Protein AF-A0A934LI42-F1 (afdb_monomer_lite)

Structure (mmCIF, N/CA/C/O backbone):
data_AF-A0A934LI42-F1
#
_entry.id   AF-A0A934LI42-F1
#
loop_
_atom_site.group_PDB
_atom_site.id
_atom_site.type_symbol
_atom_site.label_atom_id
_atom_site.label_alt_id
_atom_site.label_comp_id
_atom_site.label_asym_id
_atom_site.label_entity_id
_atom_site.label_seq_id
_atom_site.pdbx_PDB_ins_code
_atom_site.Cartn_x
_atom_site.Cartn_y
_atom_site.Cartn_z
_atom_site.occupancy
_atom_site.B_iso_or_equiv
_atom_site.auth_seq_id
_atom_site.auth_comp_id
_atom_site.auth_asym_id
_atom_site.auth_atom_id
_atom_site.pdbx_PDB_model_num
ATOM 1 N N . MET A 1 1 ? -21.155 5.478 -44.471 1.00 22.19 1 MET A N 1
ATOM 2 C CA . MET A 1 1 ? -22.034 4.685 -43.591 1.00 22.19 1 MET A CA 1
ATOM 3 C C . MET A 1 1 ? -21.151 4.230 -42.445 1.00 22.19 1 MET A C 1
ATOM 5 O O . MET A 1 1 ? -20.188 3.523 -42.698 1.00 22.19 1 MET A O 1
ATOM 9 N N . THR A 1 2 ? -21.358 4.783 -41.255 1.00 20.30 2 THR A N 1
ATOM 10 C CA . THR A 1 2 ? -20.630 4.459 -40.020 1.00 20.30 2 THR A CA 1
ATOM 11 C C . THR A 1 2 ? -20.977 3.026 -39.616 1.00 20.30 2 THR A C 1
ATOM 13 O O . THR A 1 2 ? -22.161 2.717 -39.504 1.00 20.30 2 THR A O 1
ATOM 16 N N . LEU A 1 3 ? -19.984 2.153 -39.431 1.00 22.59 3 LEU A N 1
ATOM 17 C CA . LEU A 1 3 ? -20.188 0.791 -38.930 1.00 22.59 3 LEU A CA 1
ATOM 18 C C . LEU A 1 3 ? -19.528 0.666 -37.556 1.00 22.59 3 LEU A C 1
ATOM 20 O O . LEU A 1 3 ? -18.308 0.690 -37.436 1.00 22.59 3 LEU A O 1
ATOM 24 N N . ALA A 1 4 ? -20.375 0.571 -36.533 1.00 25.64 4 ALA A N 1
ATOM 25 C CA . ALA A 1 4 ? -20.034 0.100 -35.202 1.00 25.64 4 ALA A CA 1
ATOM 26 C C . ALA A 1 4 ? -20.383 -1.395 -35.152 1.00 25.64 4 ALA A C 1
ATOM 28 O O . ALA A 1 4 ? -21.535 -1.758 -35.385 1.00 25.64 4 ALA A O 1
ATOM 29 N N . GLY A 1 5 ? -19.393 -2.251 -34.903 1.00 26.59 5 GLY A N 1
ATOM 30 C CA . GLY A 1 5 ? -19.578 -3.697 -34.763 1.00 26.59 5 GLY A CA 1
ATOM 31 C C . GLY A 1 5 ? -18.316 -4.472 -35.135 1.00 26.59 5 GLY A C 1
ATOM 32 O O . GLY A 1 5 ? -17.855 -4.399 -36.271 1.00 26.59 5 GLY A O 1
ATOM 33 N N . SER A 1 6 ? -17.750 -5.184 -34.165 1.00 28.47 6 SER A N 1
ATOM 34 C CA . SER A 1 6 ? -16.566 -6.038 -34.283 1.00 28.47 6 SER A CA 1
ATOM 35 C C . SER A 1 6 ? -16.846 -7.283 -35.139 1.00 28.47 6 SER A C 1
ATOM 37 O O . SER A 1 6 ? -17.833 -7.989 -34.941 1.00 28.47 6 SER A O 1
ATOM 39 N N . ILE A 1 7 ? -15.961 -7.555 -36.101 1.00 28.30 7 ILE A N 1
ATOM 40 C CA . ILE A 1 7 ? -15.936 -8.779 -36.918 1.00 28.30 7 ILE A CA 1
ATOM 41 C C . ILE A 1 7 ? -15.462 -9.939 -36.030 1.00 28.30 7 ILE A C 1
ATOM 43 O O . ILE A 1 7 ? -14.442 -9.809 -35.362 1.00 28.30 7 ILE A O 1
ATOM 47 N N . VAL A 1 8 ? -16.180 -11.068 -36.021 1.00 30.23 8 VAL A N 1
ATOM 48 C CA . VAL A 1 8 ? -15.894 -12.215 -35.126 1.00 30.23 8 VAL A CA 1
ATOM 49 C C . VAL A 1 8 ? -15.125 -13.353 -35.841 1.00 30.23 8 VAL A C 1
ATOM 51 O O . VAL A 1 8 ? -14.765 -14.343 -35.217 1.00 30.23 8 VAL A O 1
ATOM 54 N N . GLY A 1 9 ? -14.806 -13.219 -37.137 1.00 33.38 9 GLY A N 1
ATOM 55 C CA . GLY A 1 9 ? -13.875 -14.128 -37.827 1.00 33.38 9 GLY A CA 1
ATOM 56 C C . GLY A 1 9 ? -13.924 -14.093 -39.361 1.00 33.38 9 GLY A C 1
ATOM 57 O O . GLY A 1 9 ? -14.986 -13.905 -39.954 1.00 33.38 9 GLY A O 1
ATOM 58 N N . SER A 1 10 ? -12.767 -14.309 -39.995 1.00 28.03 10 SER A N 1
ATOM 59 C CA . SER A 1 10 ? -12.568 -14.474 -41.445 1.00 28.03 10 SER A CA 1
ATOM 60 C C . SER A 1 10 ? -11.957 -15.849 -41.726 1.00 28.03 10 SER A C 1
ATOM 62 O O . SER A 1 10 ? -11.001 -16.234 -41.059 1.00 28.03 10 SER A O 1
ATOM 64 N N . TRP A 1 11 ? -12.491 -16.587 -42.705 1.00 36.91 11 TRP A N 1
ATOM 65 C CA . TRP A 1 11 ? -11.975 -17.907 -43.096 1.00 36.91 11 TRP A CA 1
ATOM 66 C C . TRP A 1 11 ? -11.371 -17.864 -44.503 1.00 36.91 11 TRP A C 1
ATOM 68 O O . TRP A 1 11 ? -12.031 -17.406 -45.439 1.00 36.91 11 TRP A O 1
ATOM 78 N N . GLU A 1 12 ? -10.145 -18.372 -44.649 1.00 30.25 12 GLU A N 1
ATOM 79 C CA . GLU A 1 12 ? -9.468 -18.569 -45.935 1.00 30.25 12 GLU A CA 1
ATOM 80 C C . GLU A 1 12 ? -9.526 -20.045 -46.344 1.00 30.25 12 GLU A C 1
ATOM 82 O O . GLU A 1 12 ? -9.171 -20.934 -45.572 1.00 30.25 12 GLU A O 1
ATOM 87 N N . ALA A 1 13 ? -9.958 -20.315 -47.575 1.00 31.08 13 ALA A N 1
ATOM 88 C CA . ALA A 1 13 ? -9.851 -21.631 -48.193 1.00 31.08 13 ALA A CA 1
ATOM 89 C C . ALA A 1 13 ? -8.908 -21.528 -49.398 1.00 31.08 13 ALA A C 1
ATOM 91 O O . ALA A 1 13 ? -9.339 -21.196 -50.500 1.00 31.08 13 ALA A O 1
ATOM 92 N N . SER A 1 14 ? -7.615 -21.785 -49.202 1.00 32.16 14 SER A N 1
ATOM 93 C CA . SER A 1 14 ? -6.617 -21.766 -50.276 1.00 32.16 14 SER A CA 1
ATOM 94 C C . SER A 1 14 ? -6.306 -23.187 -50.753 1.00 32.16 14 SER A C 1
ATOM 96 O O . SER A 1 14 ? -5.392 -23.854 -50.283 1.00 32.16 14 SER A O 1
ATOM 98 N N . SER A 1 15 ? -7.088 -23.676 -51.717 1.00 33.75 15 SER A N 1
ATOM 99 C CA . SER A 1 15 ? -6.701 -24.859 -52.510 1.00 33.75 15 SER A CA 1
ATOM 100 C C . SER A 1 15 ? -6.856 -24.687 -54.025 1.00 33.75 15 SER A C 1
ATOM 102 O O . SER A 1 15 ? -6.520 -25.603 -54.765 1.00 33.75 15 SER A O 1
ATOM 104 N N . LEU A 1 16 ? -7.278 -23.515 -54.520 1.00 33.62 16 LEU A N 1
ATOM 105 C CA . LEU A 1 16 ? -7.334 -23.178 -55.953 1.00 33.62 16 LEU A CA 1
ATOM 106 C C . LEU A 1 16 ? -7.050 -21.671 -56.168 1.00 33.62 16 LEU A C 1
ATOM 108 O O . LEU A 1 16 ? -7.163 -20.908 -55.210 1.00 33.62 16 LEU A O 1
ATOM 112 N N . PRO A 1 17 ? -6.695 -21.205 -57.387 1.00 29.73 17 PRO A N 1
ATOM 113 C CA . PRO A 1 17 ? -6.122 -19.870 -57.623 1.00 29.73 17 PRO A CA 1
ATOM 114 C C . PRO A 1 17 ? -7.089 -18.673 -57.472 1.00 29.73 17 PRO A C 1
ATOM 116 O O . PRO A 1 17 ? -6.732 -17.558 -57.845 1.00 29.73 17 PRO A O 1
ATOM 119 N N . GLU A 1 18 ? -8.296 -18.860 -56.934 1.00 33.53 18 GLU A N 1
ATOM 120 C CA . GLU A 1 18 ? -9.264 -17.782 -56.689 1.00 33.53 18 GLU A CA 1
ATOM 121 C C . GLU A 1 18 ? -9.493 -17.591 -55.183 1.00 33.53 18 GLU A C 1
ATOM 123 O O . GLU A 1 18 ? -10.079 -18.444 -54.517 1.00 33.53 18 GLU A O 1
ATOM 128 N N . LEU A 1 19 ? -9.058 -16.447 -54.647 1.00 27.88 19 LEU A N 1
ATOM 129 C CA . LEU A 1 19 ? -9.279 -16.058 -53.252 1.00 27.88 19 LEU A CA 1
ATOM 130 C C . LEU A 1 19 ? -10.781 -15.785 -53.016 1.00 27.88 19 LEU A C 1
ATOM 132 O O . LEU A 1 19 ? -11.349 -14.879 -53.634 1.00 27.88 19 LEU A O 1
ATOM 136 N N . LYS A 1 20 ? -11.430 -16.546 -52.122 1.00 33.38 20 LYS A N 1
ATOM 137 C CA . LYS A 1 20 ? -12.817 -16.302 -51.678 1.00 33.38 20 LYS A CA 1
ATOM 138 C C . LYS A 1 20 ? -12.867 -16.159 -50.158 1.00 33.38 20 LYS A C 1
ATOM 140 O O . LYS A 1 20 ? -12.527 -17.095 -49.442 1.00 33.38 20 LYS A O 1
ATOM 145 N N . VAL A 1 21 ? -13.319 -14.996 -49.685 1.00 32.50 21 VAL A N 1
ATOM 146 C CA . VAL A 1 21 ? -13.511 -14.689 -48.257 1.00 32.50 21 VAL A CA 1
ATOM 147 C C . VAL A 1 21 ? -15.002 -14.760 -47.917 1.00 32.50 21 VAL A C 1
ATOM 149 O O . VAL A 1 21 ? -15.823 -14.176 -48.628 1.00 32.50 21 VAL A O 1
ATOM 152 N N . PHE A 1 22 ? -15.350 -15.460 -46.831 1.00 38.00 22 PHE A N 1
ATOM 153 C CA . PHE A 1 22 ? -16.720 -15.556 -46.308 1.00 38.00 22 PHE A CA 1
ATOM 154 C C . PHE A 1 22 ? -16.864 -14.747 -45.012 1.00 38.00 22 PHE A C 1
ATOM 156 O O . PHE A 1 22 ? -16.026 -14.862 -44.116 1.00 38.00 22 PHE A O 1
ATOM 163 N N . SER A 1 23 ? -17.932 -13.953 -44.891 1.00 35.62 23 SER A N 1
ATOM 164 C CA . SER A 1 23 ? -18.196 -13.107 -43.715 1.00 35.62 23 SER A CA 1
ATOM 165 C C . SER A 1 23 ? -19.638 -13.264 -43.214 1.00 35.62 23 SER A C 1
ATOM 167 O O . SER A 1 23 ? -20.581 -13.294 -44.010 1.00 35.62 23 SER A O 1
ATOM 169 N N . PHE A 1 24 ? -19.814 -13.338 -41.891 1.00 39.66 24 PHE A N 1
ATOM 170 C CA . PHE A 1 24 ? -21.113 -13.483 -41.217 1.00 39.66 24 PHE A CA 1
ATOM 171 C C . PHE A 1 24 ? -21.268 -12.450 -40.090 1.00 39.66 24 PHE A C 1
ATOM 173 O O . PHE A 1 24 ? -20.283 -12.089 -39.444 1.00 39.66 24 PHE A O 1
ATOM 180 N N . LEU A 1 25 ? -22.500 -11.986 -39.850 1.00 38.09 25 LEU A N 1
ATOM 181 C CA . LEU A 1 25 ? -22.854 -11.125 -38.712 1.00 38.09 25 LEU A CA 1
ATOM 182 C C . LEU A 1 25 ? -23.298 -11.953 -37.494 1.00 38.09 25 LEU A C 1
ATOM 184 O O . LEU A 1 25 ? -23.668 -13.120 -37.620 1.00 38.09 25 LEU A O 1
ATOM 188 N N . GLN A 1 26 ? -23.303 -11.328 -36.313 1.00 34.47 26 GLN A N 1
ATOM 189 C CA . GLN A 1 26 ? -23.641 -11.959 -35.026 1.00 34.47 26 GLN A CA 1
ATOM 190 C C . GLN A 1 26 ? -25.087 -12.499 -34.953 1.00 34.47 26 GLN A C 1
ATOM 192 O O . GLN A 1 26 ? -25.388 -13.338 -34.110 1.00 34.47 26 GLN A O 1
ATOM 197 N N . ASP A 1 27 ? -25.972 -12.055 -35.850 1.00 35.66 27 ASP A N 1
ATOM 198 C CA . ASP A 1 27 ? -27.365 -12.510 -35.963 1.00 35.66 27 ASP A CA 1
ATOM 199 C C . ASP A 1 27 ? -27.568 -13.668 -36.963 1.00 35.66 27 ASP A C 1
ATOM 201 O O . ASP A 1 27 ? -28.699 -14.090 -37.207 1.00 35.66 27 ASP A O 1
ATOM 205 N N . GLY A 1 28 ? -26.483 -14.201 -37.538 1.00 36.19 28 GLY A N 1
ATOM 206 C CA . GLY A 1 28 ? -26.523 -15.307 -38.495 1.00 36.19 28 GLY A CA 1
ATOM 207 C C . GLY A 1 28 ? -26.834 -14.895 -39.938 1.00 36.19 28 GLY A C 1
ATOM 208 O O . GLY A 1 28 ? -26.983 -15.766 -40.798 1.00 36.19 28 GLY A O 1
ATOM 209 N N . THR A 1 29 ? -26.907 -13.596 -40.246 1.00 38.03 29 THR A N 1
ATOM 210 C CA . THR A 1 29 ? -27.169 -13.126 -41.613 1.00 38.03 29 THR A CA 1
ATOM 211 C C . THR A 1 29 ? -25.917 -13.244 -42.496 1.00 38.03 29 THR A C 1
ATOM 213 O O . THR A 1 29 ? -24.838 -12.753 -42.153 1.00 38.03 29 THR A O 1
ATOM 216 N N . TYR A 1 30 ? -26.059 -13.898 -43.656 1.00 37.62 30 TYR A N 1
ATOM 217 C CA . TYR A 1 30 ? -24.989 -14.089 -44.644 1.00 37.62 30 TYR A CA 1
ATOM 218 C C . TYR A 1 30 ? -24.705 -12.804 -45.437 1.00 37.62 30 TYR A C 1
ATOM 220 O O . TYR A 1 30 ? -25.612 -12.245 -46.056 1.00 37.62 30 TYR A O 1
ATOM 228 N N . MET A 1 31 ? -23.440 -12.372 -45.466 1.00 33.16 31 MET A N 1
ATOM 229 C CA . MET A 1 31 ? -22.987 -11.124 -46.101 1.00 33.16 31 MET A CA 1
ATOM 230 C C . MET A 1 31 ? -22.138 -11.359 -47.372 1.00 33.16 31 MET A C 1
ATOM 232 O O . MET A 1 31 ? -21.219 -10.603 -47.643 1.00 33.16 31 MET A O 1
ATOM 236 N N . GLY A 1 32 ? -22.435 -12.376 -48.190 1.00 34.53 32 GLY A N 1
ATOM 237 C CA . GLY A 1 32 ? -21.869 -12.514 -49.549 1.00 34.53 32 GLY A CA 1
ATOM 238 C C . GLY A 1 32 ? -20.359 -12.816 -49.658 1.00 34.53 32 GLY A C 1
ATOM 239 O O . GLY A 1 32 ? -19.628 -12.833 -48.673 1.00 34.53 32 GLY A O 1
ATOM 240 N N . VAL A 1 33 ? -19.904 -13.095 -50.890 1.00 32.78 33 VAL A N 1
ATOM 241 C CA . VAL A 1 33 ? -18.503 -13.407 -51.254 1.00 32.78 33 VAL A CA 1
ATOM 242 C C . VAL A 1 33 ? -17.843 -12.177 -51.881 1.00 32.78 33 VAL A C 1
ATOM 244 O O . VAL A 1 33 ? -18.395 -11.595 -52.814 1.00 32.78 33 VAL A O 1
ATOM 247 N N . SER A 1 34 ? -16.641 -11.816 -51.425 1.00 31.59 34 SER A N 1
ATOM 248 C CA . SER A 1 34 ? -15.762 -10.870 -52.129 1.00 31.59 34 SER A CA 1
ATOM 249 C C . SER A 1 34 ? -14.632 -11.636 -52.820 1.00 31.59 34 SER A C 1
ATOM 251 O O . SER A 1 34 ? -13.891 -12.366 -52.162 1.00 31.59 34 SER A O 1
ATOM 253 N N . THR A 1 35 ? -14.508 -11.482 -54.141 1.00 29.52 35 THR A N 1
ATOM 254 C CA . THR A 1 35 ? -13.358 -11.944 -54.936 1.00 29.52 35 THR A CA 1
ATOM 255 C C . THR A 1 35 ? -12.508 -10.739 -55.328 1.00 29.52 35 THR A C 1
ATOM 257 O O . THR A 1 35 ? -12.995 -9.835 -56.010 1.00 29.52 35 THR A O 1
ATOM 260 N N . THR A 1 36 ? -11.234 -10.716 -54.949 1.00 25.33 36 THR A N 1
ATOM 261 C CA . THR A 1 36 ? -10.283 -9.669 -55.346 1.00 25.33 36 THR A CA 1
ATOM 262 C C . THR A 1 36 ? -9.448 -10.113 -56.547 1.00 25.33 36 THR A C 1
ATOM 264 O O . THR A 1 36 ? -8.377 -10.680 -56.387 1.00 25.33 36 THR A O 1
ATOM 267 N N . THR A 1 37 ? -9.884 -9.785 -57.766 1.00 29.56 37 THR A N 1
ATOM 268 C CA . THR A 1 37 ? -8.955 -9.487 -58.874 1.00 29.56 37 THR A CA 1
ATOM 269 C C . THR A 1 37 ? -9.510 -8.367 -59.754 1.00 29.56 37 THR A C 1
ATOM 271 O O . THR A 1 37 ? -10.527 -8.497 -60.432 1.00 29.56 37 THR A O 1
ATOM 274 N N . GLY A 1 38 ? -8.815 -7.228 -59.743 1.00 27.66 38 GLY A N 1
ATOM 275 C CA . GLY A 1 38 ? -8.911 -6.220 -60.789 1.00 27.66 38 GLY A CA 1
ATOM 276 C C . GLY A 1 38 ? -8.068 -6.668 -61.978 1.00 27.66 38 GLY A C 1
ATOM 277 O O . GLY A 1 38 ? -6.847 -6.723 -61.888 1.00 27.66 38 GLY A O 1
ATOM 278 N N . GLY A 1 39 ? -8.721 -6.989 -63.090 1.00 25.80 39 GLY A N 1
ATOM 279 C CA . GLY A 1 39 ? -8.068 -7.309 -64.352 1.00 25.80 39 GLY A CA 1
ATOM 280 C C . GLY A 1 39 ? -9.068 -7.198 -65.492 1.00 25.80 39 GLY A C 1
ATOM 281 O O . GLY A 1 39 ? -9.885 -8.085 -65.709 1.00 25.80 39 GLY A O 1
ATOM 282 N N . SER A 1 40 ? -9.031 -6.084 -66.219 1.00 30.17 40 SER A N 1
ATOM 283 C CA . SER A 1 40 ? -9.761 -5.912 -67.473 1.00 30.17 40 SER A CA 1
ATOM 284 C C . SER A 1 40 ? -9.210 -6.886 -68.523 1.00 30.17 40 SER A C 1
ATOM 286 O O . SER A 1 40 ? -8.235 -6.580 -69.206 1.00 30.17 40 SER A O 1
ATOM 288 N N . GLY A 1 41 ? -9.821 -8.059 -68.647 1.00 25.67 41 GLY A N 1
ATOM 289 C CA . GLY A 1 41 ? -9.538 -9.029 -69.699 1.00 25.67 41 GLY A CA 1
ATOM 290 C C . GLY A 1 41 ? -10.840 -9.668 -70.153 1.00 25.67 41 GLY A C 1
ATOM 291 O O . GLY A 1 41 ? -11.437 -10.463 -69.438 1.00 25.67 41 GLY A O 1
ATOM 292 N N . SER A 1 42 ? -11.316 -9.284 -71.333 1.00 33.03 42 SER A N 1
ATOM 293 C CA . SER A 1 42 ? -12.446 -9.931 -71.990 1.00 33.03 42 SER A CA 1
ATOM 294 C C . SER A 1 42 ? -12.081 -11.374 -72.344 1.00 33.03 42 SER A C 1
ATOM 296 O O . SER A 1 42 ? -11.299 -11.571 -73.275 1.00 33.03 42 SER A O 1
ATOM 298 N N . ASN A 1 43 ? -12.671 -12.365 -71.673 1.00 27.66 43 ASN A N 1
ATOM 299 C CA . ASN A 1 43 ? -12.734 -13.720 -72.214 1.00 27.66 43 ASN A CA 1
ATOM 300 C C . ASN A 1 43 ? -14.107 -13.946 -72.846 1.00 27.66 43 ASN A C 1
ATOM 302 O O . ASN A 1 43 ? -15.158 -13.888 -72.210 1.00 27.66 43 ASN A O 1
ATOM 306 N N . THR A 1 44 ? -14.068 -14.097 -74.164 1.00 30.75 44 THR A N 1
ATOM 307 C CA . THR A 1 44 ? -15.175 -14.461 -75.035 1.00 30.75 44 THR A CA 1
ATOM 308 C C . THR A 1 44 ? -15.210 -15.978 -75.183 1.00 30.75 44 THR A C 1
ATOM 310 O O . THR A 1 44 ? -14.809 -16.507 -76.216 1.00 30.75 44 THR A O 1
ATOM 313 N N . ASP A 1 45 ? -15.700 -16.684 -74.174 1.00 30.03 45 ASP A N 1
ATOM 314 C CA . ASP A 1 45 ? -16.104 -18.084 -74.273 1.00 30.03 45 ASP A CA 1
ATOM 315 C C . ASP A 1 45 ? -17.265 -18.348 -73.307 1.00 30.03 45 ASP A C 1
ATOM 317 O O . ASP A 1 45 ? -17.144 -18.338 -72.090 1.00 30.03 45 ASP A O 1
ATOM 321 N N . GLY A 1 46 ? -18.465 -18.490 -73.874 1.00 31.52 46 GLY A N 1
ATOM 322 C CA . GLY A 1 46 ? -19.727 -18.568 -73.138 1.00 31.52 46 GLY A CA 1
ATOM 323 C C . GLY A 1 46 ? -19.930 -19.861 -72.343 1.00 31.52 46 GLY A C 1
ATOM 324 O O . GLY A 1 46 ? -20.821 -20.641 -72.676 1.00 31.52 46 GLY A O 1
ATOM 325 N N . THR A 1 47 ? -19.179 -20.053 -71.261 1.00 27.33 47 THR A N 1
ATOM 326 C CA . THR A 1 47 ? -19.434 -21.070 -70.230 1.00 27.33 47 THR A CA 1
ATOM 327 C C . THR A 1 47 ? -19.839 -20.402 -68.908 1.00 27.33 47 THR A C 1
ATOM 329 O O . THR A 1 47 ? -19.090 -19.567 -68.406 1.00 27.33 47 THR A O 1
ATOM 332 N N . PRO A 1 48 ? -21.015 -20.720 -68.322 1.00 29.33 48 PRO A N 1
ATOM 333 C CA . PRO A 1 48 ? -21.424 -20.164 -67.032 1.00 29.33 48 PRO A CA 1
ATOM 334 C C . PRO A 1 48 ? -20.528 -20.680 -65.899 1.00 29.33 48 PRO A C 1
ATOM 336 O O . PRO A 1 48 ? -20.366 -21.891 -65.749 1.00 29.33 48 PRO A O 1
ATOM 339 N N . GLY A 1 49 ? -19.986 -19.763 -65.093 1.00 28.53 49 GLY A N 1
ATOM 340 C CA . GLY A 1 49 ? -19.215 -20.067 -63.886 1.00 28.53 49 GLY A CA 1
ATOM 341 C C . GLY A 1 49 ? -20.032 -20.820 -62.828 1.00 28.53 49 GLY A C 1
ATOM 342 O O . GLY A 1 49 ? -21.232 -20.590 -62.658 1.00 28.53 49 GLY A O 1
ATOM 343 N N . MET A 1 50 ? -19.364 -21.751 -62.145 1.00 30.31 50 MET A N 1
ATOM 344 C CA . MET A 1 50 ? -19.917 -22.632 -61.117 1.00 30.31 50 MET A CA 1
ATOM 345 C C . MET A 1 50 ? -20.203 -21.882 -59.805 1.00 30.31 50 MET A C 1
ATOM 347 O O . MET A 1 50 ? -19.291 -21.522 -59.069 1.00 30.31 50 MET A O 1
ATOM 351 N N . GLU A 1 51 ? -21.478 -21.758 -59.450 1.00 36.12 51 GLU A N 1
ATOM 352 C CA . GLU A 1 51 ? -21.936 -21.626 -58.062 1.00 36.12 51 GLU A CA 1
ATOM 353 C C . GLU A 1 51 ? -23.099 -22.599 -57.869 1.00 36.12 51 GLU A C 1
ATOM 355 O O . GLU A 1 51 ? -24.055 -22.521 -58.643 1.00 36.12 51 GLU A O 1
ATOM 360 N N . ARG A 1 52 ? -23.036 -23.503 -56.873 1.00 39.41 52 ARG A N 1
ATOM 361 C CA . ARG A 1 52 ? -24.213 -24.142 -56.234 1.00 39.41 52 ARG A CA 1
ATOM 362 C C . ARG A 1 52 ? -23.827 -25.076 -55.073 1.00 39.41 52 ARG A C 1
ATOM 364 O O . ARG A 1 52 ? -23.561 -26.256 -55.271 1.00 39.41 52 ARG A O 1
ATOM 371 N N . GLY A 1 53 ? -23.920 -24.545 -53.855 1.00 42.22 53 GLY A N 1
ATOM 372 C CA . GLY A 1 53 ? -24.092 -25.278 -52.596 1.00 42.22 53 GLY A CA 1
ATOM 373 C C . GLY A 1 53 ? -24.913 -24.410 -51.633 1.00 42.22 53 GLY A C 1
ATOM 374 O O . GLY A 1 53 ? -24.791 -23.187 -51.674 1.00 42.22 53 GLY A O 1
ATOM 375 N N . THR A 1 54 ? -25.794 -25.007 -50.824 1.00 41.28 54 THR A N 1
ATOM 376 C CA . THR A 1 54 ? -26.580 -24.290 -49.794 1.00 41.28 54 THR A CA 1
ATOM 377 C C . THR A 1 54 ? -26.086 -24.663 -48.402 1.00 41.28 54 THR A C 1
ATOM 379 O O . THR A 1 54 ? -25.971 -25.850 -48.087 1.00 41.28 54 THR A O 1
ATOM 382 N N . TYR A 1 55 ? -25.843 -23.646 -47.573 1.00 43.53 55 TYR A N 1
ATOM 383 C CA . TYR A 1 55 ? -25.337 -23.763 -46.205 1.00 43.53 55 TYR A CA 1
ATOM 384 C C . TYR A 1 55 ? -26.371 -23.187 -45.232 1.00 43.53 55 TYR A C 1
ATOM 386 O O . TYR A 1 55 ? -26.907 -22.107 -45.484 1.00 43.53 55 TYR A O 1
ATOM 394 N N . SER A 1 56 ? -26.651 -23.881 -44.127 1.00 41.53 56 SER A N 1
ATOM 395 C CA . SER A 1 56 ? -27.477 -23.339 -43.039 1.00 41.53 56 SER A CA 1
ATOM 396 C C . SER A 1 56 ? -26.900 -23.709 -41.676 1.00 41.53 56 SER A C 1
ATOM 398 O O . SER A 1 56 ? -26.624 -24.883 -41.417 1.00 41.53 56 SER A O 1
ATOM 400 N N . LEU A 1 57 ? -26.757 -22.714 -40.803 1.00 39.94 57 LEU A N 1
ATOM 401 C CA . LEU A 1 57 ? -26.343 -22.877 -39.411 1.00 39.94 57 LEU A CA 1
ATOM 402 C C . LEU A 1 57 ? -27.577 -22.781 -38.506 1.00 39.94 57 LEU A C 1
ATOM 404 O O . LEU A 1 57 ? -28.291 -21.781 -38.559 1.00 39.94 57 LEU A O 1
ATOM 408 N N . ASP A 1 58 ? -27.822 -23.804 -37.685 1.00 42.78 58 ASP A N 1
ATOM 409 C CA . ASP A 1 58 ? -28.881 -23.779 -36.671 1.00 42.78 58 ASP A CA 1
ATOM 410 C C . ASP A 1 58 ? -28.269 -23.551 -35.282 1.00 42.78 58 ASP A C 1
ATOM 412 O O . ASP A 1 58 ? -27.694 -24.453 -34.667 1.00 42.78 58 ASP A O 1
ATOM 416 N N . LEU A 1 59 ? -28.392 -22.315 -34.792 1.00 39.03 59 LEU A N 1
ATOM 417 C CA . LEU A 1 59 ? -27.835 -21.872 -33.510 1.00 39.03 59 LEU A CA 1
ATOM 418 C C . LEU A 1 59 ? -28.562 -22.463 -32.291 1.00 39.03 59 LEU A C 1
ATOM 420 O O . LEU A 1 59 ? -27.997 -22.458 -31.202 1.00 39.03 59 LEU A O 1
ATOM 424 N N . ASN A 1 60 ? -29.777 -23.001 -32.451 1.00 36.38 60 ASN A N 1
ATOM 425 C CA . ASN A 1 60 ? -30.504 -23.621 -31.339 1.00 36.38 60 ASN A CA 1
ATOM 426 C C . ASN A 1 60 ? -30.069 -25.067 -31.090 1.00 36.38 60 ASN A C 1
ATOM 428 O O . ASN A 1 60 ? -30.196 -25.561 -29.971 1.00 36.38 60 ASN A O 1
ATOM 432 N N . THR A 1 61 ? -29.579 -25.755 -32.122 1.00 42.03 61 THR A N 1
ATOM 433 C CA . THR A 1 61 ? -29.122 -27.147 -32.017 1.00 42.03 61 THR A CA 1
ATOM 434 C C . THR A 1 61 ? -27.599 -27.275 -32.033 1.00 42.03 61 THR A C 1
ATOM 436 O O . THR A 1 61 ? -27.083 -28.306 -31.609 1.00 42.03 61 THR A O 1
ATOM 439 N N . GLY A 1 62 ? -26.872 -26.234 -32.458 1.00 37.28 62 GLY A N 1
ATOM 440 C CA . GLY A 1 62 ? -25.410 -26.220 -32.487 1.00 37.28 62 GLY A CA 1
ATOM 441 C C . GLY A 1 62 ? -24.823 -27.056 -33.624 1.00 37.28 62 GLY A C 1
ATOM 442 O O . GLY A 1 62 ? -23.721 -27.578 -33.476 1.00 37.28 62 GLY A O 1
ATOM 443 N N . TYR A 1 63 ? -25.546 -27.207 -34.741 1.00 41.34 63 TYR A N 1
ATOM 444 C CA . TYR A 1 63 ? -25.103 -27.978 -35.905 1.00 41.34 63 TYR A CA 1
ATOM 445 C C . TYR A 1 63 ? -25.004 -27.116 -37.170 1.00 41.34 63 TYR A C 1
ATOM 447 O O . TYR A 1 63 ? -25.902 -26.331 -37.489 1.00 41.34 63 TYR A O 1
ATOM 455 N N . LEU A 1 64 ? -23.931 -27.316 -37.938 1.00 41.44 64 LEU A N 1
ATOM 456 C CA . LEU A 1 64 ? -23.799 -26.812 -39.306 1.00 41.44 64 LEU A CA 1
ATOM 457 C C . LEU A 1 64 ? -24.328 -27.867 -40.284 1.00 41.44 64 LEU A C 1
ATOM 459 O O . LEU A 1 64 ? -23.880 -29.015 -40.256 1.00 41.44 64 LEU A O 1
ATOM 463 N N . THR A 1 65 ? -25.259 -27.474 -41.160 1.00 42.25 65 THR A N 1
ATOM 464 C CA . THR A 1 65 ? -25.798 -28.343 -42.214 1.00 42.25 65 THR A CA 1
ATOM 465 C C . THR A 1 65 ? -25.301 -27.886 -43.582 1.00 42.25 65 THR A C 1
ATOM 467 O O . THR A 1 65 ? -25.545 -26.751 -43.999 1.00 42.25 65 THR A O 1
ATOM 470 N N . MET A 1 66 ? -24.627 -28.783 -44.301 1.00 44.03 66 MET A N 1
ATOM 471 C CA . MET A 1 66 ? -24.086 -28.533 -45.638 1.00 44.03 66 MET A CA 1
ATOM 472 C C . MET A 1 66 ? -24.694 -29.519 -46.635 1.00 44.03 66 MET A C 1
ATOM 474 O O . MET A 1 66 ? -24.601 -30.728 -46.435 1.00 44.03 66 MET A O 1
ATOM 478 N N . THR A 1 67 ? -25.312 -29.018 -47.710 1.00 43.22 67 THR A N 1
ATOM 479 C CA . THR A 1 67 ? -25.859 -29.869 -48.783 1.00 43.22 67 THR A CA 1
ATOM 480 C C . THR A 1 67 ? -25.142 -29.592 -50.096 1.00 43.22 67 THR A C 1
ATOM 482 O O . THR A 1 67 ? -25.154 -28.459 -50.583 1.00 43.22 67 THR A O 1
ATOM 485 N N . MET A 1 68 ? -24.535 -30.634 -50.672 1.00 44.88 68 MET A N 1
ATOM 486 C CA . MET A 1 68 ? -23.742 -30.545 -51.903 1.00 44.88 68 MET A CA 1
ATOM 487 C C . MET A 1 68 ? -24.200 -31.578 -52.933 1.00 44.88 68 MET A C 1
ATOM 489 O O . MET A 1 68 ? -24.706 -32.645 -52.582 1.00 44.88 68 MET A O 1
ATOM 493 N N . LEU A 1 69 ? -24.048 -31.231 -54.212 1.00 45.06 69 LEU A N 1
ATOM 494 C CA . LEU A 1 69 ? -24.420 -32.072 -55.348 1.00 45.06 69 LEU A CA 1
ATOM 495 C C . LEU A 1 69 ? -23.191 -32.861 -55.818 1.00 45.06 69 LEU A C 1
ATOM 497 O O . LEU A 1 69 ? -22.198 -32.262 -56.227 1.00 45.06 69 LEU A O 1
ATOM 501 N N . VAL A 1 70 ? -23.278 -34.190 -55.785 1.00 43.97 70 VAL A N 1
ATOM 502 C CA . VAL A 1 70 ? -22.255 -35.116 -56.307 1.00 43.97 70 VAL A CA 1
ATOM 503 C C . VAL A 1 70 ? -22.828 -35.963 -57.441 1.00 43.97 70 VAL A C 1
ATOM 505 O O . VAL A 1 70 ? -24.035 -36.229 -57.476 1.00 43.97 70 VAL A O 1
ATOM 508 N N . ASP A 1 71 ? -21.979 -36.363 -58.391 1.00 49.62 71 ASP A N 1
ATOM 509 C CA . ASP A 1 71 ? -22.374 -37.302 -59.448 1.00 49.62 71 ASP A CA 1
ATOM 510 C C . ASP A 1 71 ? -22.501 -38.745 -58.931 1.00 49.62 71 ASP A C 1
ATOM 512 O O . ASP A 1 71 ? -22.163 -39.060 -57.789 1.00 49.62 71 ASP A O 1
ATOM 516 N N . THR A 1 72 ? -22.993 -39.653 -59.779 1.00 42.88 72 THR A N 1
ATOM 517 C CA . THR A 1 72 ? -23.208 -41.067 -59.421 1.00 42.88 72 THR A CA 1
ATOM 518 C C . THR A 1 72 ? -21.922 -41.852 -59.127 1.00 42.88 72 THR A C 1
ATOM 520 O O . THR A 1 72 ? -22.017 -43.010 -58.728 1.00 42.88 72 THR A O 1
ATOM 523 N N . ASN A 1 73 ? -20.746 -41.247 -59.320 1.00 44.34 73 ASN A N 1
ATOM 524 C CA . ASN A 1 73 ? -19.431 -41.832 -59.066 1.00 44.34 73 ASN A CA 1
ATOM 525 C C . ASN A 1 73 ? -18.667 -41.108 -57.934 1.00 44.34 73 ASN A C 1
ATOM 527 O O . ASN A 1 73 ? -17.533 -41.481 -57.651 1.00 44.34 73 ASN A O 1
ATOM 531 N N . GLY A 1 74 ? -19.276 -40.114 -57.272 1.00 42.97 74 GLY A N 1
ATOM 532 C CA . GLY A 1 74 ? -18.692 -39.396 -56.135 1.00 42.97 74 GLY A CA 1
ATOM 533 C C . GLY A 1 74 ? -17.787 -38.213 -56.494 1.00 42.97 74 GLY A C 1
ATOM 534 O O . GLY A 1 74 ? -17.072 -37.731 -55.618 1.00 42.97 74 GLY A O 1
ATOM 535 N N . HIS A 1 75 ? -17.803 -37.720 -57.739 1.00 41.78 75 HIS A N 1
ATOM 536 C CA . HIS A 1 75 ? -16.985 -36.569 -58.137 1.00 41.78 75 HIS A CA 1
ATOM 537 C C . HIS A 1 75 ? -17.670 -35.226 -57.853 1.00 41.78 75 HIS A C 1
ATOM 539 O O . HIS A 1 75 ? -18.887 -35.060 -58.001 1.00 41.78 75 HIS A O 1
ATOM 545 N N . TRP A 1 76 ? -16.845 -34.245 -57.491 1.00 38.75 76 TRP A N 1
ATOM 546 C CA . TRP A 1 76 ? -17.238 -32.865 -57.233 1.00 38.75 76 TRP A CA 1
ATOM 547 C C . TRP A 1 76 ? -17.457 -32.102 -58.548 1.00 38.75 76 TRP A C 1
ATOM 549 O O . TRP A 1 76 ? -16.586 -32.092 -59.413 1.00 38.75 76 TRP A O 1
ATOM 559 N N . GLY A 1 77 ? -18.607 -31.432 -58.695 1.00 45.31 77 GLY A N 1
ATOM 560 C CA . GLY A 1 77 ? -18.824 -30.451 -59.772 1.00 45.31 77 GLY A CA 1
ATOM 561 C C . GLY A 1 77 ? -19.252 -30.993 -61.146 1.00 45.31 77 GLY A C 1
ATOM 562 O O . GLY A 1 77 ? -18.983 -30.345 -62.155 1.00 45.31 77 GLY A O 1
ATOM 563 N N . ALA A 1 78 ? -19.935 -32.139 -61.230 1.00 36.38 78 ALA A N 1
ATOM 564 C CA . ALA A 1 78 ? -20.427 -32.644 -62.517 1.00 36.38 78 ALA A CA 1
ATOM 565 C C . ALA A 1 78 ? -21.665 -31.883 -63.039 1.00 36.38 78 ALA A C 1
ATOM 567 O O . ALA A 1 78 ? -22.624 -31.633 -62.308 1.00 36.38 78 ALA A O 1
ATOM 568 N N . SER A 1 79 ? -21.681 -31.588 -64.342 1.00 41.38 79 SER A N 1
ATOM 569 C CA . SER A 1 79 ? -22.752 -30.889 -65.075 1.00 41.38 79 SER A CA 1
ATOM 570 C C . SER A 1 79 ? -24.014 -31.720 -65.351 1.00 41.38 79 SER A C 1
ATOM 572 O O . SER A 1 79 ? -24.915 -31.278 -66.074 1.00 41.38 79 SER A O 1
ATOM 574 N N . ASP A 1 80 ? -24.086 -32.939 -64.829 1.00 41.72 80 ASP A N 1
ATOM 575 C CA . ASP A 1 80 ? -24.978 -33.956 -65.366 1.00 41.72 80 ASP A CA 1
ATOM 576 C C . ASP A 1 80 ? -26.241 -34.083 -64.509 1.00 41.72 80 ASP A C 1
ATOM 578 O O . ASP A 1 80 ? -26.193 -34.123 -63.284 1.00 41.72 80 ASP A O 1
ATOM 582 N N . LYS A 1 81 ? -27.402 -34.152 -65.174 1.00 39.31 81 LYS A N 1
ATOM 583 C CA . LYS A 1 81 ? -28.767 -34.016 -64.613 1.00 39.31 81 LYS A CA 1
ATOM 584 C C . LYS A 1 81 ? -29.206 -35.081 -63.582 1.00 39.31 81 LYS A C 1
ATOM 586 O O . LYS A 1 81 ? -30.396 -35.154 -63.288 1.00 39.31 81 LYS A O 1
ATOM 591 N N . ASN A 1 82 ? -28.289 -35.878 -63.035 1.00 44.19 82 ASN A N 1
ATOM 592 C CA . ASN A 1 82 ? -28.551 -36.968 -62.088 1.00 44.19 82 ASN A CA 1
ATOM 593 C C . ASN A 1 82 ? -27.743 -36.843 -60.777 1.00 44.19 82 ASN A C 1
ATOM 595 O O . ASN A 1 82 ? -27.348 -37.854 -60.200 1.00 44.19 82 ASN A O 1
ATOM 599 N N . SER A 1 83 ? -27.483 -35.627 -60.294 1.00 42.59 83 SER A N 1
ATOM 600 C CA . SER A 1 83 ? -26.803 -35.414 -59.009 1.00 42.59 83 SER A CA 1
ATOM 601 C C . SER A 1 83 ? -27.721 -35.736 -57.819 1.00 42.59 83 SER A C 1
ATOM 603 O O . SER A 1 83 ? -28.873 -35.295 -57.783 1.00 42.59 83 SER A O 1
ATOM 605 N N . ILE A 1 84 ? -27.212 -36.472 -56.828 1.00 45.72 84 ILE A N 1
ATOM 606 C CA . ILE A 1 84 ? -27.907 -36.729 -55.555 1.00 45.72 84 ILE A CA 1
ATOM 607 C C . ILE A 1 84 ? -27.397 -35.697 -54.543 1.00 45.72 84 ILE A C 1
ATOM 609 O O . ILE A 1 84 ? -26.193 -35.473 -54.437 1.00 45.72 84 ILE A O 1
ATOM 613 N N . GLY A 1 85 ? -28.308 -35.024 -53.836 1.00 44.41 85 GLY A N 1
ATOM 614 C CA . GLY A 1 85 ? -27.939 -34.110 -52.755 1.00 44.41 85 GLY A CA 1
ATOM 615 C C . GLY A 1 85 ? -27.518 -34.902 -51.522 1.00 44.41 85 GLY A C 1
ATOM 616 O O . GLY A 1 85 ? -28.348 -35.603 -50.944 1.00 44.41 85 GLY A O 1
ATOM 617 N N . THR A 1 86 ? -26.254 -34.786 -51.123 1.00 41.78 86 THR A N 1
ATOM 618 C CA . THR A 1 86 ? -25.748 -35.383 -49.881 1.00 41.78 86 THR A CA 1
ATOM 619 C C . THR A 1 86 ? -25.669 -34.293 -48.818 1.00 41.78 86 THR A C 1
ATOM 621 O O . THR A 1 86 ? -25.021 -33.263 -49.025 1.00 41.78 86 THR A O 1
ATOM 624 N N . THR A 1 87 ? -26.367 -34.497 -47.699 1.00 41.84 87 THR A N 1
ATOM 625 C CA . THR A 1 87 ? -26.425 -33.554 -46.574 1.00 41.84 87 THR A CA 1
ATOM 626 C C . THR A 1 87 ? -25.541 -34.047 -45.432 1.00 41.84 87 THR A C 1
ATOM 628 O O . THR A 1 87 ? -25.730 -35.159 -44.942 1.00 41.84 87 THR A O 1
ATOM 631 N N . TYR A 1 88 ? -24.606 -33.206 -44.993 1.00 42.81 88 TYR A N 1
ATOM 632 C CA . TYR A 1 88 ? -23.717 -33.452 -43.857 1.00 42.81 88 TYR A CA 1
ATOM 633 C C . TYR A 1 88 ? -24.108 -32.551 -42.683 1.00 42.81 88 TYR A C 1
ATOM 635 O O . TYR A 1 88 ? -24.407 -31.372 -42.886 1.00 42.81 88 TYR A O 1
ATOM 643 N N . VAL A 1 89 ? -24.109 -33.111 -41.470 1.00 40.22 89 VAL A N 1
ATOM 644 C CA . VAL A 1 89 ? -24.505 -32.438 -40.223 1.00 40.22 89 VAL A CA 1
ATOM 645 C C . VAL A 1 89 ? -23.357 -32.570 -39.220 1.00 40.22 89 VAL A C 1
ATOM 647 O O . VAL A 1 89 ? -22.989 -33.691 -38.874 1.00 40.22 89 VAL A O 1
ATOM 650 N N . VAL A 1 90 ? -22.779 -31.448 -38.774 1.00 39.28 90 VAL A N 1
ATOM 651 C CA . VAL A 1 90 ? -21.585 -31.434 -37.899 1.00 39.28 90 VAL A CA 1
ATOM 652 C C . VAL A 1 90 ? -21.840 -30.607 -36.627 1.00 39.28 90 VAL A C 1
ATOM 654 O O . VAL A 1 90 ? -22.289 -29.467 -36.760 1.00 39.28 90 VAL A O 1
ATOM 657 N N . PRO A 1 91 ? -21.577 -31.138 -35.411 1.00 35.12 91 PRO A N 1
ATOM 658 C CA . PRO A 1 91 ? -21.730 -30.400 -34.155 1.00 35.12 91 PRO A CA 1
ATOM 659 C C . PRO A 1 91 ? -20.601 -29.379 -33.944 1.00 35.12 91 PRO A C 1
ATOM 661 O O . PRO A 1 91 ? -19.417 -29.715 -33.984 1.00 35.12 91 PRO A O 1
ATOM 664 N N . VAL A 1 92 ? -20.969 -28.133 -33.646 1.00 38.56 92 VAL A N 1
ATOM 665 C CA . VAL A 1 92 ? -20.059 -26.978 -33.519 1.00 38.56 92 VAL A CA 1
ATOM 666 C C . VAL A 1 92 ? -19.083 -27.116 -32.336 1.00 38.56 92 VAL A C 1
ATOM 668 O O . VAL A 1 92 ? -17.990 -26.563 -32.379 1.00 38.56 92 VAL A O 1
ATOM 671 N N . THR A 1 93 ? -19.395 -27.932 -31.323 1.00 35.03 93 THR A N 1
ATOM 672 C CA . THR A 1 93 ? -18.539 -28.158 -30.137 1.00 35.03 93 THR A CA 1
ATOM 673 C C . THR A 1 93 ? -17.256 -28.955 -30.411 1.00 35.03 93 THR A C 1
ATOM 675 O O . THR A 1 93 ? -16.483 -29.185 -29.488 1.00 35.03 93 THR A O 1
ATOM 678 N N . THR A 1 94 ? -17.028 -29.407 -31.648 1.00 31.89 94 THR A N 1
ATOM 679 C CA . THR A 1 94 ? -15.834 -30.179 -32.050 1.00 31.89 94 THR A CA 1
ATOM 680 C C . THR A 1 94 ? -14.826 -29.378 -32.883 1.00 31.89 94 THR A C 1
ATOM 682 O O . THR A 1 94 ? -13.840 -29.936 -33.352 1.00 31.89 94 THR A O 1
ATOM 685 N N . LEU A 1 95 ? -15.037 -28.069 -33.063 1.00 32.16 95 LEU A N 1
ATOM 686 C CA . LEU A 1 95 ? -14.202 -27.222 -33.918 1.00 32.16 95 LEU A CA 1
ATOM 687 C C . LEU A 1 95 ? -13.239 -26.355 -33.092 1.00 32.16 95 LEU A C 1
ATOM 689 O O . LEU A 1 95 ? -13.449 -25.158 -32.925 1.00 32.16 95 LEU A O 1
ATOM 693 N N . THR A 1 96 ? -12.152 -26.951 -32.600 1.00 28.33 96 THR A N 1
ATOM 694 C CA . THR A 1 96 ? -10.942 -26.215 -32.190 1.00 28.33 96 THR A CA 1
ATOM 695 C C . THR A 1 96 ? -9.899 -26.371 -33.296 1.00 28.33 96 THR A C 1
ATOM 697 O O . THR A 1 96 ? -9.519 -27.504 -33.587 1.00 28.33 96 THR A O 1
ATOM 700 N N . SER A 1 97 ? -9.525 -25.267 -33.959 1.00 28.94 97 SER A N 1
ATOM 701 C CA . SER A 1 97 ? -8.380 -25.111 -34.893 1.00 28.94 97 SER A CA 1
ATOM 702 C C . SER A 1 97 ? -7.901 -26.373 -35.643 1.00 28.94 97 SER A C 1
ATOM 704 O O . SER A 1 97 ? -6.710 -26.663 -35.709 1.00 28.94 97 SER A O 1
ATOM 706 N N . SER A 1 98 ? -8.821 -27.132 -36.240 1.00 28.86 98 SER A N 1
ATOM 707 C CA . SER A 1 98 ? -8.495 -28.332 -37.015 1.00 28.86 98 SER A CA 1
ATOM 708 C C . SER A 1 98 ? -8.594 -28.001 -38.500 1.00 28.86 98 SER A C 1
ATOM 710 O O . SER A 1 98 ? -9.671 -27.663 -38.990 1.00 28.86 98 SER A O 1
ATOM 712 N N . SER A 1 99 ? -7.481 -28.082 -39.228 1.00 30.27 99 SER A N 1
ATOM 713 C CA . SER A 1 99 ? -7.475 -27.964 -40.688 1.00 30.27 99 SER A CA 1
ATOM 714 C C . SER A 1 99 ? -8.158 -29.190 -41.306 1.00 30.27 99 SER A C 1
ATOM 716 O O . SER A 1 99 ? -7.757 -30.322 -41.042 1.00 30.27 99 SER A O 1
ATOM 718 N N . PHE A 1 100 ? -9.175 -28.986 -42.144 1.00 31.52 100 PHE A N 1
ATOM 719 C CA . PHE A 1 100 ? -9.730 -30.049 -42.985 1.00 31.52 100 PHE A CA 1
ATOM 720 C C . PHE A 1 100 ? -8.834 -30.235 -44.216 1.00 31.52 100 PHE A C 1
ATOM 722 O O . PHE A 1 100 ? -8.609 -29.280 -44.956 1.00 31.52 100 PHE A O 1
ATOM 729 N N . ILE A 1 101 ? -8.353 -31.455 -44.464 1.00 31.59 101 ILE A N 1
ATOM 730 C CA . ILE A 1 101 ? -7.706 -31.821 -45.733 1.00 31.59 101 ILE A CA 1
ATOM 731 C C . ILE A 1 101 ? -8.699 -32.683 -46.514 1.00 31.59 101 ILE A C 1
ATOM 733 O O . ILE A 1 101 ? -9.147 -33.716 -46.018 1.00 31.59 101 ILE A O 1
ATOM 737 N N . ALA A 1 102 ? -9.074 -32.242 -47.715 1.00 30.23 102 ALA A N 1
ATOM 738 C CA . ALA A 1 102 ? -9.864 -33.051 -48.636 1.00 30.23 102 ALA A CA 1
ATOM 739 C C . ALA A 1 102 ? -8.963 -34.137 -49.245 1.00 30.23 102 ALA A C 1
ATOM 741 O O . ALA A 1 102 ? -7.943 -33.817 -49.853 1.00 30.23 102 ALA A O 1
ATOM 742 N N . GLY A 1 103 ? -9.328 -35.409 -49.069 1.00 31.38 103 GLY A N 1
ATOM 743 C CA . GLY A 1 103 ? -8.616 -36.530 -49.685 1.00 31.38 103 GLY A CA 1
ATOM 744 C C . GLY A 1 103 ? -8.742 -36.512 -51.212 1.00 31.38 103 GLY A C 1
ATOM 745 O O . GLY A 1 103 ? -9.810 -36.214 -51.755 1.00 31.38 103 GLY A O 1
ATOM 746 N N . GLY A 1 104 ? -7.645 -36.823 -51.906 1.00 30.70 104 GLY A N 1
ATOM 747 C CA . GLY A 1 104 ? -7.621 -37.000 -53.359 1.00 30.70 104 GLY A CA 1
ATOM 748 C C . GLY A 1 104 ? -8.441 -38.210 -53.848 1.00 30.70 104 GLY A C 1
ATOM 749 O O . GLY A 1 104 ? -9.005 -38.964 -53.053 1.00 30.70 104 GLY A O 1
ATOM 750 N N . PRO A 1 105 ? -8.527 -38.430 -55.174 1.00 28.84 105 PRO A N 1
ATOM 751 C CA . PRO A 1 105 ? -9.459 -39.389 -55.760 1.00 28.84 105 PRO A CA 1
ATOM 752 C C . PRO A 1 105 ? -9.114 -40.831 -55.356 1.00 28.84 105 PRO A C 1
ATOM 754 O O . PRO A 1 105 ? -8.101 -41.375 -55.792 1.00 28.84 105 PRO A O 1
ATOM 757 N N . GLY A 1 106 ? -9.981 -41.467 -54.560 1.00 35.94 106 GLY A N 1
ATOM 758 C CA . GLY A 1 106 ? -9.906 -42.898 -54.235 1.00 35.94 106 GLY A CA 1
ATOM 759 C C . GLY A 1 106 ? -9.763 -43.268 -52.753 1.00 35.94 106 GLY A C 1
ATOM 760 O O . GLY A 1 106 ? -9.734 -44.462 -52.459 1.00 35.94 106 GLY A O 1
ATOM 761 N N . SER A 1 107 ? -9.715 -42.307 -51.825 1.00 31.30 107 SER A N 1
ATOM 762 C CA . SER A 1 107 ? -9.761 -42.553 -50.372 1.00 31.30 107 SER A CA 1
ATOM 763 C C . SER A 1 107 ? -11.019 -41.960 -49.715 1.00 31.30 107 SER A C 1
ATOM 765 O O . SER A 1 107 ? -11.684 -41.094 -50.284 1.00 31.30 107 SER A O 1
ATOM 767 N N . ASP A 1 108 ? -11.395 -42.496 -48.545 1.00 28.36 108 ASP A N 1
ATOM 768 C CA . ASP A 1 108 ? -12.578 -42.081 -47.771 1.00 28.36 108 ASP A CA 1
ATOM 769 C C . ASP A 1 108 ? -12.562 -40.557 -47.503 1.00 28.36 108 ASP A C 1
ATOM 771 O O . ASP A 1 108 ? -11.505 -40.029 -47.148 1.00 28.36 108 ASP A O 1
ATOM 775 N N . PRO A 1 109 ? -13.686 -39.815 -47.630 1.00 31.73 109 PRO A N 1
ATOM 776 C CA . PRO A 1 109 ? -13.614 -38.371 -47.878 1.00 31.73 109 PRO A CA 1
ATOM 777 C C . PRO A 1 109 ? -13.161 -37.507 -46.694 1.00 31.73 109 PRO A C 1
ATOM 779 O O . PRO A 1 109 ? -12.859 -36.341 -46.912 1.00 31.73 109 PRO A O 1
ATOM 782 N N . PHE A 1 110 ? -13.114 -38.032 -45.466 1.00 32.31 110 PHE A N 1
ATOM 783 C CA . PHE A 1 110 ? -12.604 -37.332 -44.281 1.00 32.31 110 PHE A CA 1
ATOM 784 C C . PHE A 1 110 ? -12.191 -38.352 -43.208 1.00 32.31 110 PHE A C 1
ATOM 786 O O . PHE A 1 110 ? -13.050 -38.988 -42.597 1.00 32.31 110 PHE A O 1
ATOM 793 N N . THR A 1 111 ? -10.892 -38.494 -42.931 1.00 31.06 111 THR A N 1
ATOM 794 C CA . THR A 1 111 ? -10.426 -39.264 -41.765 1.00 31.06 111 THR A CA 1
ATOM 795 C C . THR A 1 111 ? -10.429 -38.354 -40.540 1.00 31.06 111 THR A C 1
ATOM 797 O O . THR A 1 111 ? -9.576 -37.480 -40.404 1.00 31.06 111 THR A O 1
ATOM 800 N N . LEU A 1 112 ? -11.391 -38.547 -39.635 1.00 28.12 112 LEU A N 1
ATOM 801 C CA . LEU A 1 112 ? -11.421 -37.863 -38.342 1.00 28.12 112 LEU A CA 1
ATOM 802 C C . LEU A 1 112 ? -10.395 -38.534 -37.411 1.00 28.12 112 LEU A C 1
ATOM 804 O O . LEU A 1 112 ? -10.624 -39.644 -36.932 1.00 28.12 112 LEU A O 1
ATOM 808 N N . ILE A 1 113 ? -9.242 -37.902 -37.175 1.00 30.48 113 ILE A N 1
ATOM 809 C CA . ILE A 1 113 ? -8.210 -38.457 -36.284 1.00 30.48 113 ILE A CA 1
ATOM 810 C C . ILE A 1 113 ? -8.503 -38.009 -34.849 1.00 30.48 113 ILE A C 1
ATOM 812 O O . ILE A 1 113 ? -7.980 -37.009 -34.370 1.00 30.48 113 ILE A O 1
ATOM 816 N N . SER A 1 114 ? -9.338 -38.769 -34.144 1.00 29.88 114 SER A N 1
ATOM 817 C CA . SER A 1 114 ? -9.540 -38.626 -32.699 1.00 29.88 114 SER A CA 1
ATOM 818 C C . SER A 1 114 ? -8.741 -39.690 -31.937 1.00 29.88 114 SER A C 1
ATOM 820 O O . SER A 1 114 ? -9.334 -40.637 -31.434 1.00 29.88 114 SER A O 1
ATOM 822 N N . SER A 1 115 ? -7.406 -39.577 -31.897 1.00 29.98 115 SER A N 1
ATOM 823 C CA . SER A 1 115 ? -6.541 -40.133 -30.829 1.00 29.98 115 SER A CA 1
ATOM 824 C C . SER A 1 115 ? -5.057 -40.113 -31.230 1.00 29.98 115 SER A C 1
ATOM 826 O O . SER A 1 115 ? -4.622 -40.993 -31.972 1.00 29.98 115 SER A O 1
ATOM 828 N N . ALA A 1 116 ? -4.269 -39.169 -30.709 1.00 24.80 116 ALA A N 1
ATOM 829 C CA . ALA A 1 116 ? -2.854 -39.359 -30.356 1.00 24.80 116 ALA A CA 1
ATOM 830 C C . ALA A 1 116 ? -2.312 -38.104 -29.650 1.00 24.80 116 ALA A C 1
ATOM 832 O O . ALA A 1 116 ? -2.611 -36.980 -30.036 1.00 24.80 116 ALA A O 1
ATOM 833 N N . THR A 1 117 ? -1.499 -38.328 -28.626 1.00 31.70 117 THR A N 1
ATOM 834 C CA . THR A 1 117 ? -0.890 -37.408 -27.648 1.00 31.70 117 THR A CA 1
ATOM 835 C C . THR A 1 117 ? 0.173 -36.448 -28.213 1.00 31.70 117 THR A C 1
ATOM 837 O O . THR A 1 117 ? 1.126 -36.109 -27.520 1.00 31.70 117 THR A O 1
ATOM 840 N N . SER A 1 118 ? 0.073 -36.043 -29.479 1.00 34.66 118 SER A N 1
ATOM 841 C CA . SER A 1 118 ? 1.105 -35.251 -30.163 1.00 34.66 118 SER A CA 1
ATOM 842 C C . SER A 1 118 ? 0.477 -34.313 -31.198 1.00 34.66 118 SER A C 1
ATOM 844 O O . SER A 1 118 ? -0.155 -34.779 -32.149 1.00 34.66 118 SER A O 1
ATOM 846 N N . THR A 1 119 ? 0.662 -33.007 -31.012 1.00 38.19 119 THR A N 1
ATOM 847 C CA . THR A 1 119 ? 0.190 -31.912 -31.873 1.00 38.19 119 THR A CA 1
ATOM 848 C C . THR A 1 119 ? 0.945 -31.856 -33.208 1.00 38.19 119 THR A C 1
ATOM 850 O O . THR A 1 119 ? 2.137 -32.160 -33.283 1.00 38.19 119 THR A O 1
ATOM 853 N N . ILE A 1 120 ? 0.253 -31.466 -34.283 1.00 38.62 120 ILE A N 1
ATOM 854 C CA . ILE A 1 120 ? 0.859 -31.218 -35.603 1.00 38.62 120 ILE A CA 1
ATOM 855 C C . ILE A 1 120 ? 1.636 -29.897 -35.536 1.00 38.62 120 ILE A C 1
ATOM 857 O O . ILE A 1 120 ? 1.075 -28.887 -35.125 1.00 38.62 120 ILE A O 1
ATOM 861 N N . VAL A 1 121 ? 2.910 -29.899 -35.939 1.00 36.47 121 VAL A N 1
ATOM 862 C CA . VAL A 1 121 ? 3.792 -28.709 -35.856 1.00 36.47 121 VAL A CA 1
ATOM 863 C C . VAL A 1 121 ? 3.868 -27.942 -37.175 1.00 36.47 121 VAL A C 1
ATOM 865 O O . VAL A 1 121 ? 4.271 -26.785 -37.196 1.00 36.47 121 VAL A O 1
ATOM 868 N N . GLY A 1 122 ? 3.503 -28.581 -38.289 1.00 41.22 122 GLY A N 1
ATOM 869 C CA . GLY A 1 122 ? 3.465 -27.947 -39.605 1.00 41.22 122 GLY A CA 1
ATOM 870 C C . GLY A 1 122 ? 3.431 -28.946 -40.761 1.00 41.22 122 GLY A C 1
ATOM 871 O O . GLY A 1 122 ? 3.799 -30.116 -40.610 1.00 41.22 122 GLY A O 1
ATOM 872 N N . THR A 1 123 ? 3.010 -28.459 -41.930 1.00 39.38 123 THR A N 1
ATOM 873 C CA . THR A 1 123 ? 3.008 -29.199 -43.200 1.00 39.38 123 THR A CA 1
ATOM 874 C C . THR A 1 123 ? 3.921 -28.489 -44.190 1.00 39.38 123 THR A C 1
ATOM 876 O O . THR A 1 123 ? 3.758 -27.299 -44.449 1.00 39.38 123 THR A O 1
ATOM 879 N N . TRP A 1 124 ? 4.890 -29.219 -44.733 1.00 42.16 124 TRP A N 1
ATOM 880 C CA . TRP A 1 124 ? 5.906 -28.696 -45.641 1.00 42.16 124 TRP A CA 1
ATOM 881 C C . TRP A 1 124 ? 5.624 -29.152 -47.064 1.00 42.16 124 TRP A C 1
ATOM 883 O O . TRP A 1 124 ? 5.396 -30.339 -47.293 1.00 42.16 124 TRP A O 1
ATOM 893 N N . TYR A 1 125 ? 5.684 -28.218 -48.012 1.00 40.88 125 TYR A N 1
ATOM 894 C CA . TYR A 1 125 ? 5.477 -28.491 -49.431 1.00 40.88 125 TYR A CA 1
ATOM 895 C C . TYR A 1 125 ? 6.813 -28.437 -50.171 1.00 40.88 125 TYR A C 1
ATOM 897 O O . TYR A 1 125 ? 7.447 -27.384 -50.256 1.00 40.88 125 TYR A O 1
ATOM 905 N N . LEU A 1 126 ? 7.248 -29.571 -50.719 1.00 40.88 126 LEU A N 1
ATOM 906 C CA . LEU A 1 126 ? 8.385 -29.638 -51.634 1.00 40.88 126 LEU A CA 1
ATOM 907 C C . LEU A 1 126 ? 7.869 -29.618 -53.071 1.00 40.88 126 LEU A C 1
ATOM 909 O O . LEU A 1 126 ? 7.031 -30.439 -53.430 1.00 40.88 126 LEU A O 1
ATOM 913 N N . SER A 1 127 ? 8.385 -28.705 -53.898 1.00 37.69 127 SER A N 1
ATOM 914 C CA . SER A 1 127 ? 8.058 -28.644 -55.328 1.00 37.69 127 SER A CA 1
ATOM 915 C C . SER A 1 127 ? 9.304 -28.872 -56.178 1.00 37.69 127 SER A C 1
ATOM 917 O O . SER A 1 127 ? 10.326 -28.215 -55.957 1.00 37.69 127 SER A O 1
ATOM 919 N N . LYS A 1 128 ? 9.214 -29.755 -57.174 1.00 37.88 128 LYS A N 1
ATOM 920 C CA . LYS A 1 128 ? 10.229 -29.906 -58.225 1.00 37.88 128 LYS A CA 1
ATOM 921 C C . LYS A 1 128 ? 9.524 -30.091 -59.564 1.00 37.88 128 LYS A C 1
ATOM 923 O O . LYS A 1 128 ? 8.990 -31.162 -59.837 1.00 37.88 128 LYS A O 1
ATOM 928 N N . ASN A 1 129 ? 9.578 -29.064 -60.414 1.00 49.25 129 ASN A N 1
ATOM 929 C CA . ASN A 1 129 ? 8.738 -28.968 -61.614 1.00 49.25 129 ASN A CA 1
ATOM 930 C C . ASN A 1 129 ? 7.256 -29.193 -61.231 1.00 49.25 129 ASN A C 1
ATOM 932 O O . ASN A 1 129 ? 6.838 -28.712 -60.184 1.00 49.25 129 ASN A O 1
ATOM 936 N N . ASP A 1 130 ? 6.482 -29.932 -62.021 1.00 39.03 130 ASP A N 1
ATOM 937 C CA . ASP A 1 130 ? 5.033 -30.127 -61.826 1.00 39.03 130 ASP A CA 1
ATOM 938 C C . ASP A 1 130 ? 4.660 -31.183 -60.756 1.00 39.03 130 ASP A C 1
ATOM 940 O O . ASP A 1 130 ? 3.576 -31.764 -60.802 1.00 39.03 130 ASP A O 1
ATOM 944 N N . TYR A 1 131 ? 5.564 -31.461 -59.808 1.00 36.09 131 TYR A N 1
ATOM 945 C CA . TYR A 1 131 ? 5.358 -32.413 -58.711 1.00 36.09 131 TYR A CA 1
ATOM 946 C C . TYR A 1 131 ? 5.435 -31.709 -57.359 1.00 36.09 131 TYR A C 1
ATOM 948 O O . TYR A 1 131 ? 6.404 -30.993 -57.078 1.00 36.09 131 TYR A O 1
ATOM 956 N N . HIS A 1 132 ? 4.434 -31.969 -56.519 1.00 42.19 132 HIS A N 1
ATOM 957 C CA . HIS A 1 132 ? 4.321 -31.442 -55.165 1.00 42.19 132 HIS A CA 1
ATOM 958 C C . HIS A 1 132 ? 4.217 -32.589 -54.162 1.00 42.19 132 HIS A C 1
ATOM 960 O O . HIS A 1 132 ? 3.367 -33.464 -54.314 1.00 42.19 132 HIS A O 1
ATOM 966 N N . VAL A 1 133 ? 5.055 -32.549 -53.126 1.00 41.78 133 VAL A N 1
ATOM 967 C CA . VAL A 1 133 ? 5.000 -33.474 -51.989 1.00 41.78 133 VAL A CA 1
ATOM 968 C C . VAL A 1 133 ? 4.670 -32.680 -50.736 1.00 41.78 133 VAL A C 1
ATOM 970 O O . VAL A 1 133 ? 5.385 -31.733 -50.404 1.00 41.78 133 VAL A O 1
ATOM 973 N N . ALA A 1 134 ? 3.605 -33.073 -50.038 1.00 42.03 134 ALA A N 1
ATOM 974 C CA . ALA A 1 134 ? 3.248 -32.535 -48.730 1.00 42.03 134 ALA A CA 1
ATOM 975 C C . ALA A 1 134 ? 3.711 -33.499 -47.629 1.00 42.03 134 ALA A C 1
ATOM 977 O O . ALA A 1 134 ? 3.384 -34.685 -47.670 1.00 42.03 134 ALA A O 1
ATOM 978 N N . ILE A 1 135 ? 4.472 -32.994 -46.653 1.00 44.78 135 ILE A N 1
ATOM 979 C CA . ILE A 1 135 ? 4.955 -33.775 -45.506 1.00 44.78 135 ILE A CA 1
ATOM 980 C C . ILE A 1 135 ? 4.516 -33.098 -44.210 1.00 44.78 135 ILE A C 1
ATOM 982 O O . ILE A 1 135 ? 4.904 -31.962 -43.931 1.00 44.78 135 ILE A O 1
ATOM 986 N N . THR A 1 136 ? 3.730 -33.810 -43.403 1.00 45.06 136 THR A N 1
ATOM 987 C CA . THR A 1 136 ? 3.214 -33.316 -42.117 1.00 45.06 136 THR A CA 1
ATOM 988 C C . THR A 1 136 ? 3.978 -33.930 -40.947 1.00 45.06 136 THR A C 1
ATOM 990 O O . THR A 1 136 ? 4.034 -35.158 -40.806 1.00 45.06 136 THR A O 1
ATOM 993 N N . PHE A 1 137 ? 4.533 -33.067 -40.092 1.00 46.34 137 PHE A N 1
ATOM 994 C CA . PHE A 1 137 ? 5.345 -33.450 -38.933 1.00 46.34 137 PHE A CA 1
ATOM 995 C C . PHE A 1 137 ? 4.587 -33.266 -37.615 1.00 46.34 137 PHE A C 1
ATOM 997 O O . PHE A 1 137 ? 3.828 -32.307 -37.435 1.00 46.34 137 PHE A O 1
ATOM 1004 N N . LYS A 1 138 ? 4.827 -34.185 -36.679 1.00 46.47 138 LYS A N 1
ATOM 1005 C CA . LYS A 1 138 ? 4.325 -34.142 -35.303 1.00 46.47 138 LYS A CA 1
ATOM 1006 C C . LYS A 1 138 ? 5.362 -33.563 -34.346 1.00 46.47 138 LYS A C 1
ATOM 1008 O O . LYS A 1 138 ? 6.562 -33.581 -34.625 1.00 46.47 138 LYS A O 1
ATOM 1013 N N . SER A 1 139 ? 4.893 -33.088 -33.194 1.00 44.50 139 SER A N 1
ATOM 1014 C CA . SER A 1 139 ? 5.725 -32.494 -32.137 1.00 44.50 139 SER A CA 1
ATOM 1015 C C . SER A 1 139 ? 6.754 -33.456 -31.538 1.00 44.50 139 SER A C 1
ATOM 1017 O O . SER A 1 139 ? 7.759 -33.008 -30.995 1.00 44.50 139 SER A O 1
ATOM 1019 N N . ASP A 1 140 ? 6.562 -34.765 -31.705 1.00 45.59 140 ASP A N 1
ATOM 1020 C CA . ASP A 1 140 ? 7.484 -35.817 -31.266 1.00 45.59 140 ASP A CA 1
ATOM 1021 C C . ASP A 1 140 ? 8.593 -36.160 -32.287 1.00 45.59 140 ASP A C 1
ATOM 1023 O O . ASP A 1 140 ? 9.396 -37.062 -32.052 1.00 45.59 140 ASP A O 1
ATOM 1027 N N . GLY A 1 141 ? 8.656 -35.450 -33.421 1.00 40.47 141 GLY A N 1
ATOM 1028 C CA . GLY A 1 141 ? 9.653 -35.669 -34.472 1.00 40.47 141 GLY A CA 1
ATOM 1029 C C . GLY A 1 141 ? 9.306 -36.779 -35.471 1.00 40.47 141 GLY A C 1
ATOM 1030 O O . GLY A 1 141 ? 10.087 -37.027 -36.392 1.00 40.47 141 GLY A O 1
ATOM 1031 N N . THR A 1 142 ? 8.142 -37.425 -35.346 1.00 44.94 142 THR A N 1
ATOM 1032 C CA . THR A 1 142 ? 7.631 -38.380 -36.343 1.00 44.94 142 THR A CA 1
ATOM 1033 C C . THR A 1 142 ? 6.823 -37.673 -37.444 1.00 44.94 142 THR A C 1
ATOM 1035 O O . THR A 1 142 ? 6.266 -36.596 -37.231 1.00 44.94 142 THR A O 1
ATOM 1038 N N . TYR A 1 143 ? 6.748 -38.256 -38.647 1.00 48.28 143 TYR A N 1
ATOM 1039 C CA . TYR A 1 143 ? 5.924 -37.743 -39.755 1.00 48.28 143 TYR A CA 1
ATOM 1040 C C . TYR A 1 143 ? 4.832 -38.752 -40.135 1.00 48.28 143 TYR A C 1
ATOM 1042 O O . TYR A 1 143 ? 5.009 -39.955 -39.942 1.00 48.28 143 TYR A O 1
ATOM 1050 N N . MET A 1 144 ? 3.683 -38.271 -40.631 1.00 41.12 144 MET A N 1
ATOM 1051 C CA . MET A 1 144 ? 2.514 -39.133 -40.892 1.00 41.12 144 MET A CA 1
ATOM 1052 C C . MET A 1 144 ? 2.354 -39.595 -42.341 1.00 41.12 144 MET A C 1
ATOM 1054 O O . MET A 1 144 ? 1.853 -40.696 -42.551 1.00 41.12 144 MET A O 1
ATOM 1058 N N . GLN A 1 145 ? 2.753 -38.797 -43.336 1.00 44.44 145 GLN A N 1
ATOM 1059 C CA . GLN A 1 145 ? 2.552 -39.153 -44.743 1.00 44.44 145 GLN A CA 1
ATOM 1060 C C . GLN A 1 145 ? 3.402 -38.277 -45.671 1.00 44.44 145 GLN A C 1
ATOM 1062 O O . GLN A 1 145 ? 3.604 -37.099 -45.384 1.00 44.44 145 GLN A O 1
ATOM 1067 N N . ALA A 1 146 ? 3.872 -38.865 -46.772 1.00 38.31 146 ALA A N 1
ATOM 1068 C CA . ALA A 1 146 ? 4.332 -38.161 -47.963 1.00 38.31 146 ALA A CA 1
ATOM 1069 C C . ALA A 1 146 ? 3.370 -38.561 -49.089 1.00 38.31 146 ALA A C 1
ATOM 1071 O O . ALA A 1 146 ? 3.354 -39.727 -49.487 1.00 38.31 146 ALA A O 1
ATOM 1072 N N . GLU A 1 147 ? 2.506 -37.649 -49.531 1.00 42.44 147 GLU A N 1
ATOM 1073 C CA . GLU A 1 147 ? 1.644 -37.898 -50.692 1.00 42.44 147 GLU A CA 1
ATOM 1074 C C . GLU A 1 147 ? 2.292 -37.323 -51.954 1.00 42.44 147 GLU A C 1
ATOM 1076 O O . GLU A 1 147 ? 2.687 -36.158 -51.979 1.00 42.44 147 GLU A O 1
ATOM 1081 N N . ASP A 1 148 ? 2.407 -38.168 -52.982 1.00 38.56 148 ASP A N 1
ATOM 1082 C CA . ASP A 1 148 ? 2.874 -37.824 -54.327 1.00 38.56 148 ASP A CA 1
ATOM 1083 C C . ASP A 1 148 ? 1.646 -37.536 -55.205 1.00 38.56 148 ASP A C 1
ATOM 1085 O O . ASP A 1 148 ? 0.824 -38.426 -55.442 1.00 38.56 148 ASP A O 1
ATOM 1089 N N . GLY A 1 149 ? 1.502 -36.301 -55.690 1.00 38.34 149 GLY A N 1
ATOM 1090 C CA . GLY A 1 149 ? 0.388 -35.905 -56.557 1.00 38.34 149 GLY A CA 1
ATOM 1091 C C . GLY A 1 149 ? 0.859 -35.371 -57.916 1.00 38.34 149 GLY A C 1
ATOM 1092 O O . GLY A 1 149 ? 1.549 -34.350 -57.938 1.00 38.34 149 GLY A O 1
ATOM 1093 N N . PRO A 1 150 ? 0.487 -35.991 -59.057 1.00 34.09 150 PRO A N 1
ATOM 1094 C CA . PRO A 1 150 ? 0.687 -35.394 -60.376 1.00 34.09 150 PRO A CA 1
ATOM 1095 C C . PRO A 1 150 ? -0.401 -34.347 -60.677 1.00 34.09 150 PRO A C 1
ATOM 1097 O O . PRO A 1 150 ? -1.581 -34.577 -60.411 1.00 34.09 150 PRO A O 1
ATOM 1100 N N . VAL A 1 151 ? -0.016 -33.211 -61.271 1.00 37.34 151 VAL A N 1
ATOM 1101 C CA . VAL A 1 151 ? -0.932 -32.098 -61.619 1.00 37.34 151 VAL A CA 1
ATOM 1102 C C . VAL A 1 151 ? -1.628 -32.280 -62.984 1.00 37.34 151 VAL A C 1
ATOM 1104 O O . VAL A 1 151 ? -2.534 -31.528 -63.330 1.00 37.34 151 VAL A O 1
ATOM 1107 N N . ASP A 1 152 ? -1.304 -33.317 -63.753 1.00 35.78 152 ASP A N 1
ATOM 1108 C CA . ASP A 1 152 ? -1.999 -33.635 -65.007 1.00 35.78 152 ASP A CA 1
ATOM 1109 C C . ASP A 1 152 ? -2.223 -35.148 -65.099 1.00 35.78 152 ASP A C 1
ATOM 1111 O O . ASP A 1 152 ? -1.380 -35.939 -64.675 1.00 35.78 152 ASP A O 1
ATOM 1115 N N . GLY A 1 153 ? -3.374 -35.561 -65.627 1.00 37.44 153 GLY A N 1
ATOM 1116 C CA . GLY A 1 153 ? -3.870 -36.936 -65.700 1.00 37.44 153 GLY A CA 1
ATOM 1117 C C . GLY A 1 153 ? -3.077 -37.876 -66.617 1.00 37.44 153 GLY A C 1
ATOM 1118 O O . GLY A 1 153 ? -3.674 -38.689 -67.32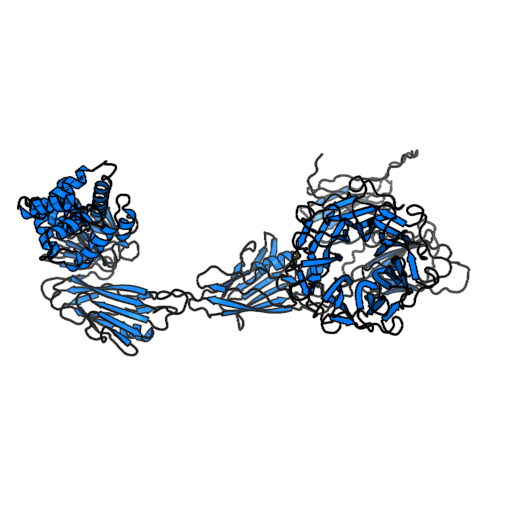2 1.00 37.44 153 GLY A O 1
ATOM 1119 N N . SER A 1 154 ? -1.745 -37.819 -66.616 1.00 29.09 154 SER A N 1
ATOM 1120 C CA . SER A 1 154 ? -0.881 -38.772 -67.305 1.00 29.09 154 SER A CA 1
ATOM 1121 C C . SER A 1 154 ? -0.299 -39.794 -66.329 1.00 29.09 154 SER A C 1
ATOM 1123 O O . SER A 1 154 ? 0.512 -39.487 -65.459 1.00 29.09 154 SER A O 1
ATOM 1125 N N . SER A 1 155 ? -0.716 -41.043 -66.502 1.00 37.44 155 SER A N 1
ATOM 1126 C CA . SER A 1 155 ? -0.225 -42.212 -65.784 1.00 37.44 155 SER A CA 1
ATOM 1127 C C . SER A 1 155 ? 1.265 -42.477 -66.032 1.00 37.44 155 SER A C 1
ATOM 1129 O O . SER A 1 155 ? 1.658 -42.703 -67.178 1.00 37.44 155 SER A O 1
ATOM 1131 N N . GLY A 1 156 ? 2.033 -42.623 -64.950 1.00 37.03 156 GLY A N 1
ATOM 1132 C CA . GLY A 1 156 ? 3.145 -43.573 -64.896 1.00 37.03 156 GLY A CA 1
ATOM 1133 C C . GLY A 1 156 ? 4.524 -42.995 -64.604 1.00 37.03 156 GLY A C 1
ATOM 1134 O O . GLY A 1 156 ? 5.336 -42.930 -65.513 1.00 37.03 156 GLY A O 1
ATOM 1135 N N . HIS A 1 157 ? 4.832 -42.737 -63.331 1.00 32.16 157 HIS A N 1
ATOM 1136 C CA . HIS A 1 157 ? 6.196 -42.820 -62.796 1.00 32.16 157 HIS A CA 1
ATOM 1137 C C . HIS A 1 157 ? 6.137 -43.235 -61.318 1.00 32.16 157 HIS A C 1
ATOM 1139 O O . HIS A 1 157 ? 5.789 -42.447 -60.452 1.00 32.16 157 HIS A O 1
ATOM 1145 N N . THR A 1 158 ? 6.440 -44.503 -61.036 1.00 33.75 158 THR A N 1
ATOM 1146 C CA . THR A 1 158 ? 6.652 -45.024 -59.678 1.00 33.75 158 THR A CA 1
ATOM 1147 C C . THR A 1 158 ? 8.152 -45.022 -59.401 1.00 33.75 158 THR A C 1
ATOM 1149 O O . THR A 1 158 ? 8.867 -45.823 -60.007 1.00 33.75 158 THR A O 1
ATOM 1152 N N . GLY A 1 159 ? 8.642 -44.136 -58.533 1.00 34.97 159 GLY A N 1
ATOM 1153 C CA . GLY A 1 159 ? 10.033 -44.203 -58.081 1.00 34.97 159 GLY A CA 1
ATOM 1154 C C . GLY A 1 159 ? 10.601 -42.909 -57.503 1.00 34.97 159 GLY A C 1
ATOM 1155 O O . GLY A 1 159 ? 11.451 -42.287 -58.132 1.00 34.97 159 GLY A O 1
ATOM 1156 N N . MET A 1 160 ? 10.200 -42.552 -56.282 1.00 33.56 160 MET A N 1
ATOM 1157 C CA . MET A 1 160 ? 11.112 -41.925 -55.321 1.00 33.56 160 MET A CA 1
ATOM 1158 C C . MET A 1 160 ? 11.259 -42.885 -54.139 1.00 33.56 160 MET A C 1
ATOM 1160 O O . MET A 1 160 ? 10.420 -42.911 -53.244 1.00 33.56 160 MET A O 1
ATOM 1164 N N . ASP A 1 161 ? 12.303 -43.714 -54.166 1.00 34.44 161 ASP A N 1
ATOM 1165 C CA . ASP A 1 161 ? 12.677 -44.557 -53.031 1.00 34.44 161 ASP A CA 1
ATOM 1166 C C . ASP A 1 161 ? 13.578 -43.778 -52.051 1.00 34.44 161 ASP A C 1
ATOM 1168 O O . ASP A 1 161 ? 14.604 -43.207 -52.422 1.00 34.44 161 ASP A O 1
ATOM 1172 N N . SER A 1 162 ? 13.147 -43.789 -50.784 1.00 38.31 162 SER A N 1
ATOM 1173 C CA . SER A 1 162 ? 13.891 -43.623 -49.522 1.00 38.31 162 SER A CA 1
ATOM 1174 C C . SER A 1 162 ? 14.878 -42.451 -49.365 1.00 38.31 162 SER A C 1
ATOM 1176 O O . SER A 1 162 ? 16.096 -42.634 -49.361 1.00 38.31 162 SER A O 1
ATOM 1178 N N . GLY A 1 163 ? 14.356 -41.257 -49.073 1.00 40.00 163 GLY A N 1
ATOM 1179 C CA . GLY A 1 163 ? 15.077 -40.248 -48.286 1.00 40.00 163 GLY A CA 1
ATOM 1180 C C . GLY A 1 163 ? 14.738 -40.380 -46.797 1.00 40.00 163 GLY A C 1
ATOM 1181 O O . GLY A 1 163 ? 13.575 -40.563 -46.440 1.00 40.00 163 GLY A O 1
ATOM 1182 N N . THR A 1 164 ? 15.732 -40.290 -45.911 1.00 39.44 164 THR A N 1
ATOM 1183 C CA . THR A 1 164 ? 15.482 -40.124 -44.467 1.00 39.44 164 THR A CA 1
ATOM 1184 C C . THR A 1 164 ? 15.356 -38.639 -44.154 1.00 39.44 164 THR A C 1
ATOM 1186 O O . THR A 1 164 ? 16.316 -37.881 -44.322 1.00 39.44 164 THR A O 1
ATOM 1189 N N . TYR A 1 165 ? 14.166 -38.246 -43.702 1.00 43.75 165 TYR A N 1
ATOM 1190 C CA . TYR A 1 165 ? 13.846 -36.902 -43.234 1.00 43.75 165 TYR A CA 1
ATOM 1191 C C . TYR A 1 165 ? 13.861 -36.911 -41.710 1.00 43.75 165 TYR A C 1
ATOM 1193 O O . TYR A 1 165 ? 13.040 -37.577 -41.081 1.00 43.75 165 TYR A O 1
ATOM 1201 N N . THR A 1 166 ? 14.807 -36.197 -41.114 1.00 39.91 166 THR A N 1
ATOM 1202 C CA . THR A 1 166 ? 14.908 -36.066 -39.658 1.00 39.91 166 THR A CA 1
ATOM 1203 C C . THR A 1 166 ? 14.669 -34.620 -39.267 1.00 39.91 166 THR A C 1
ATOM 1205 O O . THR A 1 166 ? 15.417 -33.728 -39.676 1.00 39.91 166 THR A O 1
ATOM 1208 N N . TRP A 1 167 ? 13.620 -34.403 -38.477 1.00 38.38 167 TRP A N 1
ATOM 1209 C CA . TRP A 1 167 ? 13.357 -33.142 -37.797 1.00 38.38 167 TRP A CA 1
ATOM 1210 C C . TRP A 1 167 ? 14.079 -33.145 -36.454 1.00 38.38 167 TRP A C 1
ATOM 1212 O O . TRP A 1 167 ? 13.816 -33.995 -35.603 1.00 38.38 167 TRP A O 1
ATOM 1222 N N . ASN A 1 168 ? 14.997 -32.202 -36.262 1.00 41.50 168 ASN A N 1
ATOM 1223 C CA . ASN A 1 168 ? 15.584 -31.965 -34.954 1.00 41.50 168 ASN A CA 1
ATOM 1224 C C . ASN A 1 168 ? 14.709 -30.954 -34.207 1.00 41.50 168 ASN A C 1
ATOM 1226 O O . ASN A 1 168 ? 14.758 -29.756 -34.487 1.00 41.50 168 ASN A O 1
ATOM 1230 N N . SER A 1 169 ? 13.918 -31.446 -33.253 1.00 36.50 169 SER A N 1
ATOM 1231 C CA . SER A 1 169 ? 13.007 -30.630 -32.442 1.00 36.50 169 SER A CA 1
ATOM 1232 C C . SER A 1 169 ? 13.713 -29.582 -31.578 1.00 36.50 169 SER A C 1
ATOM 1234 O O . SER A 1 169 ? 13.082 -28.604 -31.200 1.00 36.50 169 SER A O 1
ATOM 1236 N N . VAL A 1 170 ? 15.013 -29.752 -31.312 1.00 33.50 170 VAL A N 1
ATOM 1237 C CA . VAL A 1 170 ? 15.827 -28.844 -30.488 1.00 33.50 170 VAL A CA 1
ATOM 1238 C C . VAL A 1 170 ? 16.421 -27.702 -31.313 1.00 33.50 170 VAL A C 1
ATOM 1240 O O . VAL A 1 170 ? 16.593 -26.605 -30.805 1.00 33.50 170 VAL A O 1
ATOM 1243 N N . THR A 1 171 ? 16.737 -27.927 -32.591 1.00 35.53 171 THR A N 1
ATOM 1244 C CA . THR A 1 171 ? 17.344 -26.891 -33.454 1.00 35.53 171 THR A CA 1
ATOM 1245 C C . THR A 1 171 ? 16.376 -26.315 -34.489 1.00 35.53 171 THR A C 1
ATOM 1247 O O . THR A 1 171 ? 16.685 -25.331 -35.166 1.00 35.53 171 THR A O 1
ATOM 1250 N N . GLY A 1 172 ? 15.203 -26.933 -34.647 1.00 37.91 172 GLY A N 1
ATOM 1251 C CA . GLY A 1 172 ? 14.239 -26.626 -35.700 1.00 37.91 172 GLY A CA 1
ATOM 1252 C C . GLY A 1 172 ? 14.779 -26.880 -37.112 1.00 37.91 172 GLY A C 1
ATOM 1253 O O . GLY A 1 172 ? 14.324 -26.244 -38.064 1.00 37.91 172 GLY A O 1
ATOM 1254 N N . ALA A 1 173 ? 15.788 -27.748 -37.242 1.00 38.72 173 ALA A N 1
ATOM 1255 C CA . ALA A 1 173 ? 16.419 -28.081 -38.512 1.00 38.72 173 ALA A CA 1
ATOM 1256 C C . ALA A 1 173 ? 15.767 -29.322 -39.133 1.00 38.72 173 ALA A C 1
ATOM 1258 O O . ALA A 1 173 ? 15.745 -30.400 -38.530 1.00 38.72 173 ALA A O 1
ATOM 1259 N N . LEU A 1 174 ? 15.284 -29.181 -40.369 1.00 37.72 174 LEU A N 1
ATOM 1260 C CA . LEU A 1 174 ? 14.888 -30.305 -41.209 1.00 37.72 174 LEU A CA 1
ATOM 1261 C C . LEU A 1 174 ? 16.113 -30.784 -41.993 1.00 37.72 174 LEU A C 1
ATOM 1263 O O . LEU A 1 174 ? 16.611 -30.075 -42.864 1.00 37.72 174 LEU A O 1
ATOM 1267 N N . THR A 1 175 ? 16.599 -31.989 -41.693 1.00 41.53 175 THR A N 1
ATOM 1268 C CA . THR A 1 175 ? 17.713 -32.598 -42.435 1.00 41.53 175 THR A CA 1
ATOM 1269 C C . THR A 1 175 ? 17.157 -33.636 -43.401 1.00 41.53 175 THR A C 1
ATOM 1271 O O . THR A 1 175 ? 16.520 -34.602 -42.978 1.00 41.53 175 THR A O 1
ATOM 1274 N N . CYS A 1 176 ? 17.386 -33.435 -44.697 1.00 37.69 176 CYS A N 1
ATOM 1275 C CA . CYS A 1 176 ? 17.067 -34.408 -45.736 1.00 37.69 176 CYS A CA 1
ATOM 1276 C C . CYS A 1 176 ? 18.353 -35.125 -46.143 1.00 37.69 176 CYS A C 1
ATOM 1278 O O . CYS A 1 176 ? 19.289 -34.488 -46.627 1.00 37.69 176 CYS A O 1
ATOM 1280 N N . THR A 1 177 ? 18.401 -36.444 -45.957 1.00 38.41 177 THR A N 1
ATOM 1281 C CA . THR A 1 177 ? 19.529 -37.260 -46.421 1.00 38.41 177 THR A CA 1
ATOM 1282 C C . THR A 1 177 ? 19.029 -38.192 -47.513 1.00 38.41 177 THR A C 1
ATOM 1284 O O . THR A 1 177 ? 18.283 -39.132 -47.232 1.00 38.41 177 THR A O 1
ATOM 1287 N N . THR A 1 178 ? 19.428 -37.933 -48.758 1.00 37.91 178 THR A N 1
ATOM 1288 C CA . THR A 1 178 ? 19.175 -38.834 -49.890 1.00 37.91 178 THR A CA 1
ATOM 1289 C C . THR A 1 178 ? 20.453 -39.593 -50.215 1.00 37.91 178 THR A C 1
ATOM 1291 O O . THR A 1 178 ? 21.509 -38.976 -50.372 1.00 37.91 178 THR A O 1
ATOM 1294 N N . THR A 1 179 ? 20.385 -40.914 -50.357 1.00 32.28 179 THR A N 1
ATOM 1295 C CA . THR A 1 179 ? 21.483 -41.685 -50.954 1.00 32.28 179 THR A CA 1
ATOM 1296 C C . THR A 1 179 ? 21.298 -41.659 -52.469 1.00 32.28 179 THR A C 1
ATOM 1298 O O . THR A 1 179 ? 20.288 -42.136 -52.974 1.00 32.28 179 THR A O 1
ATOM 1301 N N . LEU A 1 180 ? 22.240 -41.062 -53.205 1.00 31.56 180 LEU A N 1
ATOM 1302 C CA . LEU A 1 180 ? 22.248 -41.160 -54.664 1.00 31.56 180 LEU A CA 1
ATOM 1303 C C . LEU A 1 180 ? 22.744 -42.566 -55.032 1.00 31.56 180 LEU A C 1
ATOM 1305 O O . LEU A 1 180 ? 23.923 -42.862 -54.827 1.00 31.56 180 LEU A O 1
ATOM 1309 N N . GLU A 1 181 ? 21.884 -43.426 -55.583 1.00 31.08 181 GLU A N 1
ATOM 1310 C CA . GLU A 1 181 ? 22.401 -44.539 -56.377 1.00 31.08 181 GLU A CA 1
ATOM 1311 C C . GLU A 1 181 ? 23.037 -43.964 -57.645 1.00 31.08 181 GLU A C 1
ATOM 1313 O O . GLU A 1 181 ? 22.454 -43.173 -58.391 1.00 31.08 181 GLU A O 1
ATOM 1318 N N . THR A 1 182 ? 24.298 -44.325 -57.841 1.00 37.53 182 THR A N 1
ATOM 1319 C CA . THR A 1 182 ? 25.060 -44.058 -59.049 1.00 37.53 182 THR A CA 1
ATOM 1320 C C . THR A 1 182 ? 24.403 -44.787 -60.213 1.00 37.53 182 THR A C 1
ATOM 1322 O O . THR A 1 182 ? 24.599 -45.988 -60.340 1.00 37.53 182 THR A O 1
ATOM 1325 N N . ASP A 1 183 ? 23.617 -44.081 -61.023 1.00 32.72 183 ASP A N 1
ATOM 1326 C CA . ASP A 1 183 ? 23.668 -44.156 -62.488 1.00 32.72 183 ASP A CA 1
ATOM 1327 C C . ASP A 1 183 ? 22.612 -43.238 -63.127 1.00 32.72 183 ASP A C 1
ATOM 1329 O O . ASP A 1 183 ? 21.408 -43.432 -62.988 1.00 32.72 183 ASP A O 1
ATOM 1333 N N . GLY A 1 184 ? 23.081 -42.246 -63.893 1.00 33.00 184 GLY A N 1
ATOM 1334 C CA . GLY A 1 184 ? 22.244 -41.468 -64.814 1.00 33.00 184 GLY A CA 1
ATOM 1335 C C . GLY A 1 184 ? 21.985 -40.019 -64.400 1.00 33.00 184 GLY A C 1
ATOM 1336 O O . GLY A 1 184 ? 20.929 -39.694 -63.879 1.00 33.00 184 GLY A O 1
ATOM 1337 N N . GLY A 1 185 ? 22.959 -39.153 -64.699 1.00 34.69 185 GLY A N 1
ATOM 1338 C CA . GLY A 1 185 ? 22.878 -37.691 -64.843 1.00 34.69 185 GLY A CA 1
ATOM 1339 C C . GLY A 1 185 ? 21.631 -36.952 -64.341 1.00 34.69 185 GLY A C 1
ATOM 1340 O O . GLY A 1 185 ? 20.702 -36.717 -65.107 1.00 34.69 185 GLY A O 1
ATOM 1341 N N . TRP A 1 186 ? 21.713 -36.425 -63.119 1.00 30.17 186 TRP A N 1
ATOM 1342 C CA . TRP A 1 186 ? 20.939 -35.265 -62.673 1.00 30.17 186 TRP A CA 1
ATOM 1343 C C . TRP A 1 186 ? 21.905 -34.269 -62.021 1.00 30.17 186 TRP A C 1
ATOM 1345 O O . TRP A 1 186 ? 22.446 -34.544 -60.954 1.00 30.17 186 TRP A O 1
ATOM 1355 N N . SER A 1 187 ? 22.156 -33.121 -62.659 1.00 31.03 187 SER A N 1
ATOM 1356 C CA . SER A 1 187 ? 22.807 -31.981 -62.001 1.00 31.03 187 SER A CA 1
ATOM 1357 C C . SER A 1 187 ? 21.743 -31.142 -61.302 1.00 31.03 187 SER A C 1
ATOM 1359 O O . SER A 1 187 ? 20.751 -30.751 -61.922 1.00 31.03 187 SER A O 1
ATOM 1361 N N . LEU A 1 188 ? 21.938 -30.849 -60.018 1.00 31.91 188 LEU A N 1
ATOM 1362 C CA . LEU A 1 188 ? 21.038 -30.002 -59.240 1.00 31.91 188 LEU A CA 1
ATOM 1363 C C . LEU A 1 188 ? 21.310 -28.527 -59.580 1.00 31.91 188 LEU A C 1
ATOM 1365 O O . LEU A 1 188 ? 22.006 -27.835 -58.853 1.00 31.91 188 LEU A O 1
ATOM 1369 N N . SER A 1 189 ? 20.821 -28.056 -60.729 1.00 29.36 189 SER A N 1
ATOM 1370 C CA . SER A 1 189 ? 21.069 -26.680 -61.189 1.00 29.36 189 SER A CA 1
ATOM 1371 C C . SER A 1 189 ? 19.833 -25.776 -61.178 1.00 29.36 189 SER A C 1
ATOM 1373 O O . SER A 1 189 ? 19.920 -24.681 -61.706 1.00 29.36 189 SER A O 1
ATOM 1375 N N . ASN A 1 190 ? 18.682 -26.202 -60.634 1.00 28.61 190 ASN A N 1
ATOM 1376 C CA . ASN A 1 190 ? 17.439 -25.404 -60.663 1.00 28.61 190 ASN A CA 1
ATOM 1377 C C . ASN A 1 190 ? 16.399 -25.816 -59.594 1.00 28.61 190 ASN A C 1
ATOM 1379 O O . ASN A 1 190 ? 15.216 -25.966 -59.891 1.00 28.61 190 ASN A O 1
ATOM 1383 N N . ALA A 1 191 ? 16.801 -26.011 -58.336 1.00 30.95 191 ALA A N 1
ATOM 1384 C CA . ALA A 1 191 ? 15.817 -26.094 -57.252 1.00 30.95 191 ALA A CA 1
ATOM 1385 C C . ALA A 1 191 ? 15.403 -24.669 -56.838 1.00 30.95 191 ALA A C 1
ATOM 1387 O O . ALA A 1 191 ? 16.188 -23.954 -56.221 1.00 30.95 191 ALA A O 1
ATOM 1388 N N . ARG A 1 192 ? 14.186 -24.237 -57.199 1.00 30.03 192 ARG A N 1
ATOM 1389 C CA . ARG A 1 192 ? 13.553 -23.030 -56.641 1.00 30.03 192 ARG A CA 1
ATOM 1390 C C . ARG A 1 192 ? 12.520 -23.460 -55.602 1.00 30.03 192 ARG A C 1
ATOM 1392 O O . ARG A 1 192 ? 11.556 -24.139 -55.940 1.00 30.03 192 ARG A O 1
ATOM 1399 N N . VAL A 1 193 ? 12.731 -23.072 -54.348 1.00 32.03 193 VAL A N 1
ATOM 1400 C CA . VAL A 1 193 ? 11.718 -23.172 -53.288 1.00 32.03 193 VAL A CA 1
ATOM 1401 C C . VAL A 1 193 ? 10.850 -21.922 -53.405 1.00 32.03 193 VAL A C 1
ATOM 1403 O O . VAL A 1 193 ? 11.314 -20.831 -53.095 1.00 32.03 193 VAL A O 1
ATOM 1406 N N . ASN A 1 194 ? 9.630 -22.057 -53.930 1.00 27.39 194 ASN A N 1
ATOM 1407 C CA . ASN A 1 194 ? 8.791 -20.895 -54.251 1.00 27.39 194 ASN A CA 1
ATOM 1408 C C . ASN A 1 194 ? 8.036 -20.301 -53.049 1.00 27.39 194 ASN A C 1
ATOM 1410 O O . ASN A 1 194 ? 7.619 -19.152 -53.136 1.00 27.39 194 ASN A O 1
ATOM 1414 N N . SER A 1 195 ? 7.871 -21.027 -51.939 1.00 29.45 195 SER A N 1
ATOM 1415 C CA . SER A 1 195 ? 7.253 -20.496 -50.714 1.00 29.45 195 SER A CA 1
ATOM 1416 C C . SER A 1 195 ? 7.351 -21.501 -49.567 1.00 29.45 195 SER A C 1
ATOM 1418 O O . SER A 1 195 ? 7.078 -22.684 -49.769 1.00 29.45 195 SER A O 1
ATOM 1420 N N . VAL A 1 196 ? 7.660 -21.027 -48.359 1.00 30.05 196 VAL A N 1
ATOM 1421 C CA . VAL A 1 196 ? 7.420 -21.749 -47.100 1.00 30.05 196 VAL A CA 1
ATOM 1422 C C . VAL A 1 196 ? 6.489 -20.864 -46.277 1.00 30.05 196 VAL A C 1
ATOM 1424 O O . VAL A 1 196 ? 6.847 -19.728 -45.984 1.00 30.05 196 VAL A O 1
ATOM 1427 N N . ILE A 1 197 ? 5.292 -21.358 -45.955 1.00 29.70 197 ILE A N 1
ATOM 1428 C CA . ILE A 1 197 ? 4.323 -20.654 -45.106 1.00 29.70 197 ILE A CA 1
ATOM 1429 C C . ILE A 1 197 ? 4.352 -21.326 -43.736 1.00 29.70 197 ILE A C 1
ATOM 1431 O O . ILE A 1 197 ? 4.064 -22.518 -43.626 1.00 29.70 197 ILE A O 1
ATOM 1435 N N . VAL A 1 198 ? 4.687 -20.561 -42.699 1.00 30.23 198 VAL A N 1
ATOM 1436 C CA . VAL A 1 198 ? 4.543 -20.965 -41.296 1.00 30.23 198 VAL A CA 1
ATOM 1437 C C . VAL A 1 198 ? 3.702 -19.889 -40.619 1.00 30.23 198 VAL A C 1
ATOM 1439 O O . VAL A 1 198 ? 4.091 -18.729 -40.618 1.00 30.23 198 VAL A O 1
ATOM 1442 N N . ASN A 1 199 ? 2.536 -20.262 -40.084 1.00 27.72 199 ASN A N 1
ATOM 1443 C CA . ASN A 1 199 ? 1.654 -19.382 -39.302 1.00 27.72 199 ASN A CA 1
ATOM 1444 C C . ASN A 1 199 ? 1.323 -18.013 -39.937 1.00 27.72 199 ASN A C 1
ATOM 1446 O O . ASN A 1 199 ? 1.268 -17.009 -39.240 1.00 27.72 199 ASN A O 1
ATOM 1450 N N . GLY A 1 200 ? 1.057 -17.967 -41.246 1.00 28.34 200 GLY A N 1
ATOM 1451 C CA . GLY A 1 200 ? 0.511 -16.770 -41.902 1.00 28.34 200 GLY A CA 1
ATOM 1452 C C . GLY A 1 200 ? 1.528 -15.730 -42.385 1.00 28.34 200 GLY A C 1
ATOM 1453 O O . GLY A 1 200 ? 1.130 -14.845 -43.136 1.00 28.34 200 GLY A O 1
ATOM 1454 N N . ASP A 1 201 ? 2.821 -15.871 -42.084 1.00 25.03 201 ASP A N 1
ATOM 1455 C CA . ASP A 1 201 ? 3.854 -14.986 -42.636 1.00 25.03 201 ASP A CA 1
ATOM 1456 C C . ASP A 1 201 ? 4.517 -15.586 -43.886 1.00 25.03 201 ASP A C 1
ATOM 1458 O O . ASP A 1 201 ? 4.935 -16.748 -43.920 1.00 25.03 201 ASP A O 1
ATOM 1462 N N . SER A 1 202 ? 4.618 -14.773 -44.942 1.00 24.72 202 SER A N 1
ATOM 1463 C CA . SER A 1 202 ? 5.321 -15.114 -46.185 1.00 24.72 202 SER A CA 1
ATOM 1464 C C . SER A 1 202 ? 6.774 -14.640 -46.117 1.00 24.72 202 SER A C 1
ATOM 1466 O O . SER A 1 202 ? 7.025 -13.438 -46.086 1.00 24.72 202 SER A O 1
ATOM 1468 N N . ALA A 1 203 ? 7.739 -15.562 -46.158 1.00 27.06 203 ALA A N 1
ATOM 1469 C CA . ALA A 1 203 ? 9.163 -15.233 -46.269 1.00 27.06 203 ALA A CA 1
ATOM 1470 C C . ALA A 1 203 ? 9.697 -15.486 -47.693 1.00 27.06 203 ALA A C 1
ATOM 1472 O O . ALA A 1 203 ? 9.427 -16.528 -48.294 1.00 27.06 203 ALA A O 1
ATOM 1473 N N . ILE A 1 204 ? 10.495 -14.547 -48.220 1.00 27.97 204 ILE A N 1
ATOM 1474 C CA . ILE A 1 204 ? 11.237 -14.684 -49.486 1.00 27.97 204 ILE A CA 1
ATOM 1475 C C . ILE A 1 204 ? 12.657 -15.182 -49.169 1.00 27.97 204 ILE A C 1
ATOM 1477 O O . ILE A 1 204 ? 13.378 -14.559 -48.394 1.00 27.97 204 ILE A O 1
ATOM 1481 N N . LEU A 1 205 ? 13.073 -16.298 -49.776 1.00 26.81 205 LEU A N 1
ATOM 1482 C CA . LEU A 1 205 ? 14.427 -16.861 -49.655 1.00 26.81 205 LEU A CA 1
ATOM 1483 C C . LEU A 1 205 ? 15.371 -16.303 -50.738 1.00 26.81 205 LEU A C 1
ATOM 1485 O O . LEU A 1 205 ? 15.010 -16.253 -51.915 1.00 26.81 205 LEU A O 1
ATOM 1489 N N . HIS A 1 206 ? 16.608 -15.957 -50.360 1.00 31.72 206 HIS A N 1
ATOM 1490 C CA . HIS A 1 206 ? 17.708 -15.697 -51.299 1.00 31.72 206 HIS A CA 1
ATOM 1491 C C . HIS A 1 206 ? 18.283 -17.005 -51.878 1.00 31.72 206 HIS A C 1
ATOM 1493 O O . HIS A 1 206 ? 18.411 -18.013 -51.187 1.00 31.72 206 HIS A O 1
ATOM 1499 N N . SER A 1 207 ? 18.659 -16.975 -53.158 1.00 25.77 207 SER A N 1
ATOM 1500 C CA . SER A 1 207 ? 19.310 -18.072 -53.890 1.00 25.77 207 SER A CA 1
ATOM 1501 C C . SER A 1 207 ? 20.819 -18.168 -53.592 1.00 25.77 207 SER A C 1
ATOM 1503 O O . SER A 1 207 ? 21.484 -17.133 -53.664 1.00 25.77 207 SER A O 1
ATOM 1505 N N . PRO A 1 208 ? 21.391 -19.366 -53.342 1.00 27.84 208 PRO A N 1
ATOM 1506 C CA . PRO A 1 208 ? 22.831 -19.538 -53.145 1.00 27.84 208 PRO A CA 1
ATOM 1507 C C . PRO A 1 208 ? 23.612 -19.672 -54.466 1.00 27.84 208 PRO A C 1
ATOM 1509 O O . PRO A 1 208 ? 23.086 -20.113 -55.490 1.00 27.84 208 PRO A O 1
ATOM 1512 N N . THR A 1 209 ? 24.892 -19.302 -54.419 1.00 31.88 209 THR A N 1
ATOM 1513 C CA . THR A 1 209 ? 25.923 -19.541 -55.443 1.00 31.88 209 THR A CA 1
ATOM 1514 C C . THR A 1 209 ? 26.319 -21.026 -55.527 1.00 31.88 209 THR A C 1
ATOM 1516 O O . THR A 1 209 ? 26.183 -21.774 -54.562 1.00 31.88 209 THR A O 1
ATOM 1519 N N . GLU A 1 210 ? 26.808 -21.460 -56.696 1.00 30.73 210 GLU A N 1
ATOM 1520 C CA . GLU A 1 210 ? 27.129 -22.862 -57.019 1.00 30.73 210 GLU A CA 1
ATOM 1521 C C . GLU A 1 210 ? 28.128 -23.516 -56.036 1.00 30.73 210 GLU A C 1
ATOM 1523 O O . GLU A 1 210 ? 29.269 -23.068 -55.925 1.00 30.73 210 GLU A O 1
ATOM 1528 N N . GLY A 1 211 ? 27.735 -24.632 -55.400 1.00 34.56 211 GLY A N 1
ATOM 1529 C CA . GLY A 1 211 ? 28.669 -25.590 -54.782 1.00 34.56 211 GLY A CA 1
ATOM 1530 C C . GLY A 1 211 ? 28.393 -26.033 -53.340 1.00 34.56 211 GLY A C 1
ATOM 1531 O O . GLY A 1 211 ? 29.057 -26.963 -52.885 1.00 34.56 211 GLY A O 1
ATOM 1532 N N . ASP A 1 212 ? 27.436 -25.434 -52.630 1.00 33.06 212 ASP A N 1
ATOM 1533 C CA . ASP A 1 212 ? 27.133 -25.793 -51.237 1.00 33.06 212 ASP A CA 1
ATOM 1534 C C . ASP A 1 212 ? 25.886 -26.693 -51.137 1.00 33.06 212 ASP A C 1
ATOM 1536 O O . ASP A 1 212 ? 24.803 -26.335 -51.598 1.00 33.06 212 ASP A O 1
ATOM 1540 N N . ASN A 1 213 ? 26.044 -27.882 -50.548 1.00 28.33 213 ASN A N 1
ATOM 1541 C CA . ASN A 1 213 ? 24.965 -28.857 -50.328 1.00 28.33 213 ASN A CA 1
ATOM 1542 C C . ASN A 1 213 ? 24.364 -28.750 -48.911 1.00 28.33 213 ASN A C 1
ATOM 1544 O O . ASN A 1 213 ? 23.767 -29.711 -48.421 1.00 28.33 213 ASN A O 1
ATOM 1548 N N . THR A 1 214 ? 24.512 -27.604 -48.237 1.00 27.95 214 THR A N 1
ATOM 1549 C CA . THR A 1 214 ? 23.929 -27.356 -46.912 1.00 27.95 214 THR A CA 1
ATOM 1550 C C . THR A 1 214 ? 23.034 -26.113 -46.902 1.00 27.95 214 THR A C 1
ATOM 1552 O O . THR A 1 214 ? 23.444 -25.017 -47.268 1.00 27.95 214 THR A O 1
ATOM 1555 N N . PHE A 1 215 ? 21.773 -26.279 -46.485 1.00 31.52 215 PHE A N 1
ATOM 1556 C CA . PHE A 1 215 ? 20.850 -25.169 -46.235 1.00 31.52 215 PHE A CA 1
ATOM 1557 C C . PHE A 1 215 ? 20.963 -24.773 -44.761 1.00 31.52 215 PHE A C 1
ATOM 1559 O O . PHE A 1 215 ? 20.554 -25.541 -43.892 1.00 31.52 215 PHE A O 1
ATOM 1566 N N . THR A 1 216 ? 21.495 -23.585 -44.469 1.00 28.45 216 THR A N 1
ATOM 1567 C CA . THR A 1 216 ? 21.558 -23.061 -43.096 1.00 28.45 216 THR A CA 1
ATOM 1568 C C . THR A 1 216 ? 20.598 -21.882 -42.955 1.00 28.45 216 THR A C 1
ATOM 1570 O O . THR A 1 216 ? 20.685 -20.902 -43.689 1.00 28.45 216 THR A O 1
ATOM 1573 N N . ARG A 1 217 ? 19.649 -21.998 -42.022 1.00 30.44 217 ARG A N 1
ATOM 1574 C CA . ARG A 1 217 ? 18.681 -20.959 -41.646 1.00 30.44 217 ARG A CA 1
ATOM 1575 C C . ARG A 1 217 ? 19.336 -19.974 -40.672 1.00 30.44 217 ARG A C 1
ATOM 1577 O O . ARG A 1 217 ? 19.822 -20.411 -39.634 1.00 30.44 217 ARG A O 1
ATOM 1584 N N . VAL A 1 218 ? 19.258 -18.670 -40.945 1.00 25.00 218 VAL A N 1
ATOM 1585 C CA . VAL A 1 218 ? 19.343 -17.620 -39.914 1.00 25.00 218 VAL A CA 1
ATOM 1586 C C . VAL A 1 218 ? 17.904 -17.264 -39.553 1.00 25.00 218 VAL A C 1
ATOM 1588 O O . VAL A 1 218 ? 17.174 -16.749 -40.395 1.00 25.00 218 VAL A O 1
ATOM 1591 N N . ILE A 1 219 ? 17.463 -17.597 -38.339 1.00 28.00 219 ILE A N 1
ATOM 1592 C CA . ILE A 1 219 ? 16.237 -17.012 -37.782 1.00 28.00 219 ILE A CA 1
ATOM 1593 C C . ILE A 1 219 ? 16.658 -15.819 -36.931 1.00 28.00 219 ILE A C 1
ATOM 1595 O O . ILE A 1 219 ? 17.554 -15.964 -36.099 1.00 28.00 219 ILE A O 1
ATOM 1599 N N . ALA A 1 220 ? 15.957 -14.696 -37.062 1.00 27.08 220 ALA A N 1
ATOM 1600 C CA . ALA A 1 220 ? 15.741 -13.817 -35.921 1.00 27.08 220 ALA A CA 1
ATOM 1601 C C . ALA A 1 220 ? 14.934 -14.611 -34.879 1.00 27.08 220 ALA A C 1
ATOM 1603 O O . ALA A 1 220 ? 13.855 -15.113 -35.175 1.00 27.08 220 ALA A O 1
ATOM 1604 N N . SER A 1 221 ? 15.516 -14.825 -33.705 1.00 27.20 221 SER A N 1
ATOM 1605 C CA . SER A 1 221 ? 15.064 -15.758 -32.671 1.00 27.20 221 SER A CA 1
ATOM 1606 C C . SER A 1 221 ? 13.548 -15.772 -32.416 1.00 27.20 221 SER A C 1
ATOM 1608 O O . SER A 1 221 ? 13.026 -14.931 -31.692 1.00 27.20 221 SER A O 1
ATOM 1610 N N . GLN A 1 222 ? 12.873 -16.820 -32.880 1.00 25.83 222 GLN A N 1
ATOM 1611 C CA . GLN A 1 222 ? 11.922 -17.543 -32.039 1.00 25.83 222 GLN A CA 1
ATOM 1612 C C . GLN A 1 222 ? 12.307 -19.022 -32.085 1.00 25.83 222 GLN A C 1
ATOM 1614 O O . GLN A 1 222 ? 12.169 -19.701 -33.104 1.00 25.83 222 GLN A O 1
ATOM 1619 N N . GLN A 1 223 ? 12.918 -19.486 -30.994 1.00 28.03 223 GLN A N 1
ATOM 1620 C CA . GLN A 1 223 ? 13.187 -20.901 -30.758 1.00 28.03 223 GLN A CA 1
ATOM 1621 C C . GLN A 1 223 ? 11.869 -21.611 -30.407 1.00 28.03 223 GLN A C 1
ATOM 1623 O O . GLN A 1 223 ? 11.027 -21.012 -29.737 1.00 28.03 223 GLN A O 1
ATOM 1628 N N . PRO A 1 224 ? 11.684 -22.886 -30.796 1.00 24.98 224 PRO A N 1
ATOM 1629 C CA . PRO A 1 224 ? 10.666 -23.728 -30.187 1.00 24.98 224 PRO A CA 1
ATOM 1630 C C . PRO A 1 224 ? 10.999 -23.858 -28.700 1.00 24.98 224 PRO A C 1
ATOM 1632 O O . PRO A 1 224 ? 12.119 -24.225 -28.344 1.00 24.98 224 PRO A O 1
ATOM 1635 N N . VAL A 1 225 ? 10.036 -23.548 -27.837 1.00 29.72 225 VAL A N 1
ATOM 1636 C CA . VAL A 1 225 ? 10.147 -23.750 -26.392 1.00 29.72 225 VAL A CA 1
ATOM 1637 C C . VAL A 1 225 ? 10.429 -25.240 -26.168 1.00 29.72 225 VAL A C 1
ATOM 1639 O O . VAL A 1 225 ? 9.579 -26.087 -26.450 1.00 29.72 225 VAL A O 1
ATOM 1642 N N . ALA A 1 226 ? 11.641 -25.591 -25.724 1.00 31.52 226 ALA A N 1
ATOM 1643 C CA . ALA A 1 226 ? 11.863 -26.889 -25.092 1.00 31.52 226 ALA A CA 1
ATOM 1644 C C . ALA A 1 226 ? 10.796 -27.016 -24.006 1.00 31.52 226 ALA A C 1
ATOM 1646 O O . ALA A 1 226 ? 10.654 -26.051 -23.263 1.00 31.52 226 ALA A O 1
ATOM 1647 N N . ALA A 1 227 ? 10.038 -28.123 -23.950 1.00 39.19 227 ALA A N 1
ATOM 1648 C CA . ALA A 1 227 ? 8.965 -28.295 -22.965 1.00 39.19 227 ALA A CA 1
ATOM 1649 C C . ALA A 1 227 ? 9.465 -27.789 -21.607 1.00 39.19 227 ALA A C 1
ATOM 1651 O O . ALA A 1 227 ? 10.413 -28.363 -21.061 1.00 39.19 227 ALA A O 1
ATOM 1652 N N . SER A 1 228 ? 8.929 -26.647 -21.164 1.00 50.62 228 SER A N 1
ATOM 1653 C CA . SER A 1 228 ? 9.428 -25.955 -19.985 1.00 50.62 228 SER A CA 1
ATOM 1654 C C . SER A 1 228 ? 9.363 -26.948 -18.831 1.00 50.62 228 SER A C 1
ATOM 1656 O O . SER A 1 228 ? 8.409 -27.718 -18.701 1.00 50.62 228 SER A O 1
ATOM 1658 N N . ALA A 1 229 ? 10.426 -27.034 -18.037 1.00 66.62 229 ALA A N 1
ATOM 1659 C CA . ALA A 1 229 ? 10.279 -27.685 -16.747 1.00 66.62 229 ALA A CA 1
ATOM 1660 C C . ALA A 1 229 ? 9.234 -26.870 -15.977 1.00 66.62 229 ALA A C 1
ATOM 1662 O O . ALA A 1 229 ? 9.339 -25.646 -15.976 1.00 66.62 229 ALA A O 1
ATOM 1663 N N . ASN A 1 230 ? 8.242 -27.532 -15.377 1.00 83.31 230 ASN A N 1
ATOM 1664 C CA . ASN A 1 230 ? 7.225 -26.833 -14.596 1.00 83.31 230 ASN A CA 1
ATOM 1665 C C . ASN A 1 230 ? 7.912 -25.991 -13.510 1.00 83.31 230 ASN A C 1
ATOM 1667 O O . ASN A 1 230 ? 8.698 -26.551 -12.733 1.00 83.31 230 ASN A O 1
ATOM 1671 N N . THR A 1 231 ? 7.656 -24.685 -13.464 1.00 83.19 231 THR A N 1
ATOM 1672 C CA . THR A 1 231 ? 8.147 -23.822 -12.387 1.00 83.19 231 THR A CA 1
ATOM 1673 C C . THR A 1 231 ? 7.087 -23.695 -11.302 1.00 83.19 231 THR A C 1
ATOM 1675 O O . THR A 1 231 ? 5.917 -23.965 -11.523 1.00 83.19 231 THR A O 1
ATOM 1678 N N . ALA A 1 232 ? 7.507 -23.395 -10.072 1.00 82.75 232 ALA A N 1
ATOM 1679 C CA . ALA A 1 232 ? 6.540 -23.115 -9.019 1.00 82.75 232 ALA A CA 1
ATOM 1680 C C . ALA A 1 232 ? 6.005 -21.685 -9.194 1.00 82.75 232 ALA A C 1
ATOM 1682 O O . ALA A 1 232 ? 6.784 -20.804 -9.580 1.00 82.75 232 ALA A O 1
ATOM 1683 N N . PRO A 1 233 ? 4.751 -21.418 -8.792 1.00 87.88 233 PRO A N 1
ATOM 1684 C CA . PRO A 1 233 ? 4.266 -20.058 -8.632 1.00 87.88 233 PRO A CA 1
ATOM 1685 C C . PRO A 1 233 ? 5.206 -19.229 -7.747 1.00 87.88 233 PRO A C 1
ATOM 1687 O O . PRO A 1 233 ? 5.938 -19.755 -6.902 1.00 87.88 233 PRO A O 1
ATOM 1690 N N . SER A 1 234 ? 5.159 -17.914 -7.908 1.00 83.06 234 SER A N 1
ATOM 1691 C CA . SER A 1 234 ? 5.907 -16.963 -7.091 1.00 83.06 234 SER A CA 1
ATOM 1692 C C . SER A 1 234 ? 5.025 -15.789 -6.689 1.00 83.06 234 SER A C 1
ATOM 1694 O O . SER A 1 234 ? 4.182 -15.343 -7.465 1.00 83.06 234 SER A O 1
ATOM 1696 N N . PHE A 1 235 ? 5.206 -15.304 -5.463 1.00 77.12 235 PHE A N 1
ATOM 1697 C CA . PHE A 1 235 ? 4.604 -14.052 -5.011 1.00 77.12 235 PHE A CA 1
ATOM 1698 C C . PHE A 1 235 ? 5.644 -12.949 -5.169 1.00 77.12 235 PHE A C 1
ATOM 1700 O O . PHE A 1 235 ? 6.795 -13.139 -4.785 1.00 77.12 235 PHE A O 1
ATOM 1707 N N . ALA A 1 236 ? 5.247 -11.825 -5.752 1.00 63.69 236 ALA A N 1
ATOM 1708 C CA . ALA A 1 236 ? 6.086 -10.646 -5.893 1.00 63.69 236 ALA A CA 1
ATOM 1709 C C . ALA A 1 236 ? 5.555 -9.546 -4.964 1.00 63.69 236 ALA A C 1
ATOM 1711 O O . ALA A 1 236 ? 4.369 -9.216 -5.028 1.00 63.69 236 ALA A O 1
ATOM 1712 N N . ALA A 1 237 ? 6.426 -8.976 -4.123 1.00 54.31 237 ALA A N 1
ATOM 1713 C CA . ALA A 1 237 ? 6.155 -7.691 -3.472 1.00 54.31 237 ALA A CA 1
ATOM 1714 C C . ALA A 1 237 ? 5.892 -6.652 -4.572 1.00 54.31 237 ALA A C 1
ATOM 1716 O O . ALA A 1 237 ? 6.609 -6.663 -5.571 1.00 54.31 237 ALA A O 1
ATOM 1717 N N . GLY A 1 238 ? 4.870 -5.805 -4.457 1.00 57.75 238 GLY A N 1
ATOM 1718 C CA . GLY A 1 238 ? 4.498 -4.890 -5.544 1.00 57.75 238 GLY A CA 1
ATOM 1719 C C . GLY A 1 238 ? 5.704 -4.063 -6.015 1.00 57.75 238 GLY A C 1
ATOM 1720 O O . GLY A 1 238 ? 6.325 -3.358 -5.223 1.00 57.75 238 GLY A O 1
ATOM 1721 N N . GLY A 1 239 ? 6.069 -4.169 -7.293 1.00 65.44 239 GLY A N 1
ATOM 1722 C CA . GLY A 1 239 ? 7.123 -3.353 -7.885 1.00 65.44 239 GLY A CA 1
ATOM 1723 C C . GLY A 1 239 ? 6.652 -1.913 -8.101 1.00 65.44 239 GLY A C 1
ATOM 1724 O O . GLY A 1 239 ? 5.457 -1.629 -8.188 1.00 65.44 239 GLY A O 1
ATOM 1725 N N . ASN A 1 240 ? 7.585 -0.972 -8.211 1.00 79.12 240 ASN A N 1
ATOM 1726 C CA . ASN A 1 240 ? 7.284 0.431 -8.528 1.00 79.12 240 ASN A CA 1
ATOM 1727 C C . ASN A 1 240 ? 7.699 0.815 -9.962 1.00 79.12 240 ASN A C 1
ATOM 1729 O O . ASN A 1 240 ? 7.695 1.998 -10.303 1.00 79.12 240 ASN A O 1
ATOM 1733 N N . GLY A 1 241 ? 8.079 -0.167 -10.786 1.00 87.06 241 GLY A N 1
ATOM 1734 C CA . GLY A 1 241 ? 8.569 0.043 -12.147 1.00 87.06 241 GLY A CA 1
ATOM 1735 C C . GLY A 1 241 ? 10.028 0.478 -12.237 1.00 87.06 241 GLY A C 1
ATOM 1736 O O . GLY A 1 241 ? 10.505 0.717 -13.344 1.00 87.06 241 GLY A O 1
ATOM 1737 N N . LYS A 1 242 ? 10.745 0.579 -11.111 1.00 91.31 242 LYS A N 1
ATOM 1738 C CA . LYS A 1 242 ? 12.095 1.147 -11.022 1.00 91.31 242 LYS A CA 1
ATOM 1739 C C . LYS A 1 242 ? 13.030 0.192 -10.284 1.00 91.31 242 LYS A C 1
ATOM 1741 O O . LYS A 1 242 ? 12.635 -0.468 -9.327 1.00 91.31 242 LYS A O 1
ATOM 1746 N N . VAL A 1 243 ? 14.285 0.140 -10.710 1.00 90.94 243 VAL A N 1
ATOM 1747 C CA . VAL A 1 243 ? 15.351 -0.620 -10.051 1.00 90.94 243 VAL A CA 1
ATOM 1748 C C . VAL A 1 243 ? 16.606 0.236 -10.029 1.00 90.94 243 VAL A C 1
ATOM 1750 O O . VAL A 1 243 ? 17.050 0.710 -11.070 1.00 90.94 243 VAL A O 1
ATOM 1753 N N . THR A 1 244 ? 17.184 0.404 -8.846 1.00 90.12 244 THR A N 1
ATOM 1754 C CA . THR A 1 244 ? 18.503 1.012 -8.654 1.00 90.12 244 THR A CA 1
ATOM 1755 C C . THR A 1 244 ? 19.402 -0.009 -7.979 1.00 90.12 244 THR A C 1
ATOM 1757 O O . THR A 1 244 ? 19.003 -0.598 -6.969 1.00 90.12 244 THR A O 1
ATOM 1760 N N . THR A 1 245 ? 20.593 -0.228 -8.521 1.00 89.31 245 THR A N 1
ATOM 1761 C CA . THR A 1 245 ? 21.535 -1.219 -8.002 1.00 89.31 245 THR A CA 1
ATOM 1762 C C . THR A 1 245 ? 22.858 -0.554 -7.674 1.00 89.31 245 THR A C 1
ATOM 1764 O O . THR A 1 245 ? 23.621 -0.229 -8.578 1.00 89.31 245 THR A O 1
ATOM 1767 N N . ASP A 1 246 ? 23.121 -0.445 -6.375 1.00 85.38 246 ASP A N 1
ATOM 1768 C CA . ASP A 1 246 ? 24.427 -0.112 -5.807 1.00 85.38 246 ASP A CA 1
ATOM 1769 C C . ASP A 1 246 ? 25.367 -1.318 -5.992 1.00 85.38 246 ASP A C 1
ATOM 1771 O O . ASP A 1 246 ? 25.063 -2.458 -5.596 1.00 85.38 246 ASP A O 1
ATOM 1775 N N . PHE A 1 247 ? 26.476 -1.092 -6.678 1.00 75.25 247 PHE A N 1
ATOM 1776 C CA . PHE A 1 247 ? 27.563 -2.022 -6.966 1.00 75.25 247 PHE A CA 1
ATOM 1777 C C . PHE A 1 247 ? 28.865 -1.547 -6.273 1.00 75.25 247 PHE A C 1
ATOM 1779 O O . PHE A 1 247 ? 29.713 -2.379 -5.943 1.00 75.25 247 PHE A O 1
ATOM 1786 N N . GLY A 1 248 ? 28.989 -0.275 -5.906 1.00 72.06 248 GLY A N 1
ATOM 1787 C CA . GLY A 1 248 ? 30.069 0.290 -5.110 1.00 72.06 248 GLY A CA 1
ATOM 1788 C C . GLY A 1 248 ? 30.213 1.794 -5.347 1.00 72.06 248 GLY A C 1
ATOM 1789 O O . GLY A 1 248 ? 29.286 2.462 -5.772 1.00 72.06 248 GLY A O 1
ATOM 1790 N N . ALA A 1 249 ? 31.403 2.338 -5.072 1.00 73.62 249 ALA A N 1
ATOM 1791 C CA . ALA A 1 249 ? 31.661 3.751 -5.330 1.00 73.62 249 ALA A CA 1
ATOM 1792 C C . ALA A 1 249 ? 31.835 4.021 -6.834 1.00 73.62 249 ALA A C 1
ATOM 1794 O O . ALA A 1 249 ? 32.723 3.450 -7.473 1.00 73.62 249 ALA A O 1
ATOM 1795 N N . GLY A 1 250 ? 31.057 4.962 -7.370 1.00 73.19 250 GLY A N 1
ATOM 1796 C CA . GLY A 1 250 ? 31.171 5.423 -8.752 1.00 73.19 250 GLY A CA 1
ATOM 1797 C C . GLY A 1 250 ? 30.670 4.404 -9.772 1.00 73.19 250 GLY A C 1
ATOM 1798 O O . GLY A 1 250 ? 31.424 4.024 -10.673 1.00 73.19 250 GLY A O 1
ATOM 1799 N N . ASP A 1 251 ? 29.410 3.986 -9.639 1.00 84.56 251 ASP A N 1
ATOM 1800 C CA . ASP A 1 251 ? 28.757 3.105 -10.602 1.00 84.56 251 ASP A CA 1
ATOM 1801 C C . ASP A 1 251 ? 28.035 3.906 -11.689 1.00 84.56 251 ASP A C 1
ATOM 1803 O O . ASP A 1 251 ? 27.274 4.830 -11.398 1.00 84.56 251 ASP A O 1
ATOM 1807 N N . TYR A 1 252 ? 28.241 3.534 -12.952 1.00 88.88 252 TYR A N 1
ATOM 1808 C CA . TYR A 1 252 ? 27.617 4.191 -14.102 1.00 88.88 252 TYR A CA 1
ATOM 1809 C C . TYR A 1 252 ? 27.024 3.144 -15.035 1.00 88.88 252 TYR A C 1
ATOM 1811 O O . TYR A 1 252 ? 27.756 2.337 -15.604 1.00 88.88 252 TYR A O 1
ATOM 1819 N N . GLY A 1 253 ? 25.710 3.170 -15.238 1.00 89.19 253 GLY A N 1
ATOM 1820 C CA . GLY A 1 253 ? 25.044 2.385 -16.274 1.00 89.19 253 GLY A CA 1
ATOM 1821 C C . GLY A 1 253 ? 25.051 3.111 -17.611 1.00 89.19 253 GLY A C 1
ATOM 1822 O O . GLY A 1 253 ? 24.696 4.283 -17.656 1.00 89.19 253 GLY A O 1
ATOM 1823 N N . ALA A 1 254 ? 25.417 2.416 -18.694 1.00 91.56 254 ALA A N 1
ATOM 1824 C CA . ALA A 1 254 ? 25.572 3.015 -20.023 1.00 91.56 254 ALA A CA 1
ATOM 1825 C C . ALA A 1 254 ? 24.687 2.372 -21.105 1.00 91.56 254 ALA A C 1
ATOM 1827 O O . ALA A 1 254 ? 24.118 3.074 -21.936 1.00 91.56 254 ALA A O 1
ATOM 1828 N N . SER A 1 255 ? 24.539 1.042 -21.118 1.00 96.12 255 SER A N 1
ATOM 1829 C CA . SER A 1 255 ? 23.826 0.359 -22.208 1.00 96.12 255 SER A CA 1
ATOM 1830 C C . SER A 1 255 ? 23.079 -0.891 -21.752 1.00 96.12 255 SER A C 1
ATOM 1832 O O . SER A 1 255 ? 23.537 -1.598 -20.854 1.00 96.12 255 SER A O 1
ATOM 1834 N N . VAL A 1 256 ? 21.927 -1.168 -22.376 1.00 97.19 256 VAL A N 1
ATOM 1835 C CA . VAL A 1 256 ? 21.067 -2.321 -22.063 1.00 97.19 256 VAL A CA 1
ATOM 1836 C C . VAL A 1 256 ? 20.847 -3.226 -23.272 1.00 97.19 256 VAL A C 1
ATOM 1838 O O . VAL A 1 256 ? 20.619 -2.757 -24.384 1.00 97.19 256 VAL A O 1
ATOM 1841 N N . ALA A 1 257 ? 20.848 -4.539 -23.037 1.00 94.88 257 ALA A N 1
ATOM 1842 C CA . ALA A 1 257 ? 20.429 -5.550 -24.005 1.00 94.88 257 ALA A CA 1
ATOM 1843 C C . ALA A 1 257 ? 19.484 -6.583 -23.377 1.00 94.88 257 ALA A C 1
ATOM 1845 O O . ALA A 1 257 ? 19.544 -6.870 -22.182 1.00 94.88 257 ALA A O 1
ATOM 1846 N N . LEU A 1 258 ? 18.628 -7.178 -24.211 1.00 91.00 258 LEU A N 1
ATOM 1847 C CA . LEU A 1 258 ? 17.706 -8.247 -23.823 1.00 91.00 258 LEU A CA 1
ATOM 1848 C C . LEU A 1 258 ? 18.191 -9.594 -24.347 1.00 91.00 258 LEU A C 1
ATOM 1850 O O . LEU A 1 258 ? 18.421 -9.758 -25.545 1.00 91.00 258 LEU A O 1
ATOM 1854 N N . GLN A 1 259 ? 18.294 -10.576 -23.458 1.00 84.12 259 GLN A N 1
ATOM 1855 C CA . GLN A 1 259 ? 18.499 -11.966 -23.843 1.00 84.12 259 GLN A CA 1
ATOM 1856 C C . GLN A 1 259 ? 17.184 -12.588 -24.337 1.00 84.12 259 GLN A C 1
ATOM 1858 O O . GLN A 1 259 ? 16.087 -12.137 -24.009 1.00 84.12 259 GLN A O 1
ATOM 1863 N N . SER A 1 260 ? 17.284 -13.660 -25.127 1.00 78.62 260 SER A N 1
ATOM 1864 C CA . SER A 1 260 ? 16.120 -14.328 -25.730 1.00 78.62 260 SER A CA 1
ATOM 1865 C C . SER A 1 260 ? 15.168 -14.973 -24.717 1.00 78.62 260 SER A C 1
ATOM 1867 O O . SER A 1 260 ? 14.031 -15.273 -25.060 1.00 78.62 260 SER A O 1
ATOM 1869 N N . ASP A 1 261 ? 15.637 -15.226 -23.496 1.00 73.69 261 ASP A N 1
ATOM 1870 C CA . ASP A 1 261 ? 14.844 -15.737 -22.373 1.00 73.69 261 ASP A CA 1
ATOM 1871 C C . ASP A 1 261 ? 14.188 -14.614 -21.544 1.00 73.69 261 ASP A C 1
ATOM 1873 O O . ASP A 1 261 ? 13.576 -14.881 -20.514 1.00 73.69 261 ASP A O 1
ATOM 1877 N N . GLY A 1 262 ? 14.316 -13.358 -21.982 1.00 79.31 262 GLY A N 1
ATOM 1878 C CA . GLY A 1 262 ? 13.761 -12.187 -21.311 1.00 79.31 262 GLY A CA 1
ATOM 1879 C C . GLY A 1 262 ? 14.659 -11.589 -20.227 1.00 79.31 262 GLY A C 1
ATOM 1880 O O . GLY A 1 262 ? 14.293 -10.550 -19.673 1.00 79.31 262 GLY A O 1
ATOM 1881 N N . LYS A 1 263 ? 15.828 -12.178 -19.932 1.00 85.94 263 LYS A N 1
ATOM 1882 C CA . LYS A 1 263 ? 16.783 -11.569 -18.997 1.00 85.94 263 LYS A CA 1
ATOM 1883 C C . LYS A 1 263 ? 17.351 -10.266 -19.547 1.00 85.94 263 LYS A C 1
ATOM 1885 O O . LYS A 1 263 ? 17.519 -10.090 -20.755 1.00 85.94 263 LYS A O 1
ATOM 1890 N N . ILE A 1 264 ? 17.669 -9.361 -18.633 1.00 95.19 264 ILE A N 1
ATOM 1891 C CA . ILE A 1 264 ? 18.119 -8.003 -18.931 1.00 95.19 264 ILE A CA 1
ATOM 1892 C C . ILE A 1 264 ? 19.600 -7.907 -18.581 1.00 95.19 264 ILE A C 1
ATOM 1894 O O . ILE A 1 264 ? 19.987 -8.239 -17.463 1.00 95.19 264 ILE A O 1
ATOM 1898 N N . LEU A 1 265 ? 20.421 -7.438 -19.515 1.00 96.81 265 LEU A N 1
ATOM 1899 C CA . LEU A 1 265 ? 21.844 -7.188 -19.307 1.00 96.81 265 LEU A CA 1
ATOM 1900 C C . LEU A 1 265 ? 22.127 -5.694 -19.339 1.00 96.81 265 LEU A C 1
ATOM 1902 O O . LEU A 1 265 ? 21.704 -5.024 -20.278 1.00 96.81 265 LEU A O 1
ATOM 1906 N N . LEU A 1 266 ? 22.879 -5.206 -18.355 1.00 96.00 266 LEU A N 1
ATOM 1907 C CA . LEU A 1 266 ? 23.333 -3.818 -18.265 1.00 96.00 266 LEU A CA 1
ATOM 1908 C C . LEU A 1 266 ? 24.855 -3.772 -18.271 1.00 96.00 266 LEU A C 1
ATOM 1910 O O . LEU A 1 266 ? 25.481 -4.411 -17.432 1.00 96.00 266 LEU A O 1
ATOM 1914 N N . ALA A 1 267 ? 25.433 -3.008 -19.193 1.00 96.06 267 ALA A N 1
ATOM 1915 C CA . ALA A 1 267 ? 26.858 -2.706 -19.214 1.00 96.06 267 ALA A CA 1
ATOM 1916 C C . ALA A 1 267 ? 27.124 -1.280 -18.733 1.00 96.06 267 ALA A C 1
ATOM 1918 O O . ALA A 1 267 ? 26.278 -0.390 -18.885 1.00 96.06 267 ALA A O 1
ATOM 1919 N N . GLY A 1 268 ? 28.313 -1.071 -18.182 1.00 94.56 268 GLY A N 1
ATOM 1920 C CA . GLY A 1 268 ? 28.710 0.221 -17.652 1.00 94.56 268 GLY A CA 1
ATOM 1921 C C . GLY A 1 268 ? 30.100 0.206 -17.036 1.00 94.56 268 GLY A C 1
ATOM 1922 O O . GLY A 1 268 ? 30.971 -0.553 -17.471 1.00 94.56 268 GLY A O 1
ATOM 1923 N N . THR A 1 269 ? 30.272 1.008 -15.992 1.00 92.88 269 THR A N 1
ATOM 1924 C CA . THR A 1 269 ? 31.540 1.192 -15.283 1.00 92.88 269 THR A CA 1
ATOM 1925 C C . THR A 1 269 ? 31.328 1.086 -13.781 1.00 92.88 269 THR A C 1
ATOM 1927 O O . THR A 1 269 ? 30.316 1.558 -13.268 1.00 92.88 269 THR A O 1
ATOM 1930 N N . ILE A 1 270 ? 32.296 0.499 -13.083 1.00 91.12 270 ILE A N 1
ATOM 1931 C CA . ILE A 1 270 ? 32.394 0.519 -11.625 1.00 91.12 270 ILE A CA 1
ATOM 1932 C C . ILE A 1 270 ? 33.839 0.757 -11.207 1.00 91.12 270 ILE A C 1
ATOM 1934 O O . ILE A 1 270 ? 34.710 0.030 -11.659 1.00 91.12 270 ILE A O 1
ATOM 1938 N N . ASN A 1 271 ? 34.099 1.692 -10.285 1.00 86.56 271 ASN A N 1
ATOM 1939 C CA . ASN A 1 271 ? 35.449 1.943 -9.751 1.00 86.56 271 ASN A CA 1
ATOM 1940 C C . ASN A 1 271 ? 36.530 2.086 -10.848 1.00 86.56 271 ASN A C 1
ATOM 1942 O O . ASN A 1 271 ? 37.657 1.632 -10.663 1.00 86.56 271 ASN A O 1
ATOM 1946 N N . ASP A 1 272 ? 36.185 2.721 -11.973 1.00 87.75 272 ASP A N 1
ATOM 1947 C CA . ASP A 1 272 ? 37.034 2.813 -13.167 1.00 87.75 272 ASP A CA 1
ATOM 1948 C C . ASP A 1 272 ? 37.388 1.454 -13.814 1.00 87.75 272 ASP A C 1
ATOM 1950 O O . ASP A 1 272 ? 38.456 1.338 -14.406 1.00 87.75 272 ASP A O 1
ATOM 1954 N N . ASP A 1 273 ? 36.510 0.451 -13.724 1.00 91.94 273 ASP A N 1
ATOM 1955 C CA . ASP A 1 273 ? 36.595 -0.833 -14.433 1.00 91.94 273 ASP A CA 1
ATOM 1956 C C . ASP A 1 273 ? 35.308 -1.117 -15.242 1.00 91.94 273 ASP A C 1
ATOM 1958 O O . ASP A 1 273 ? 34.209 -0.686 -14.873 1.00 91.94 273 ASP A O 1
ATOM 1962 N N . PHE A 1 274 ? 35.393 -1.930 -16.303 1.00 94.12 274 PHE A N 1
ATOM 1963 C CA . PHE A 1 274 ? 34.210 -2.441 -17.019 1.00 94.12 274 PHE A CA 1
ATOM 1964 C C . PHE A 1 274 ? 33.259 -3.190 -16.074 1.00 94.12 274 PHE A C 1
ATOM 1966 O O . PHE A 1 274 ? 33.675 -4.085 -15.335 1.00 94.12 274 PHE A O 1
ATOM 1973 N N . ALA A 1 275 ? 31.959 -2.917 -16.191 1.00 93.88 275 ALA A N 1
ATOM 1974 C CA . ALA A 1 275 ? 30.907 -3.578 -15.428 1.00 93.88 275 ALA A CA 1
ATOM 1975 C C . ALA A 1 275 ? 29.872 -4.265 -16.330 1.00 93.88 275 ALA A C 1
ATOM 1977 O O . ALA A 1 275 ? 29.516 -3.760 -17.400 1.00 93.88 275 ALA A O 1
ATOM 1978 N N . LEU A 1 276 ? 29.342 -5.395 -15.860 1.00 95.44 276 LEU A N 1
ATOM 1979 C CA . LEU A 1 276 ? 28.223 -6.109 -16.468 1.00 95.44 276 LEU A CA 1
ATOM 1980 C C . LEU A 1 276 ? 27.298 -6.677 -15.385 1.00 95.44 276 LEU A C 1
ATOM 1982 O O . LEU A 1 276 ? 27.732 -7.412 -14.503 1.00 95.44 276 LEU A O 1
ATOM 1986 N N . LEU A 1 277 ? 26.010 -6.357 -15.467 1.00 95.06 277 LEU A N 1
ATOM 1987 C CA . LEU A 1 277 ? 24.970 -6.847 -14.566 1.00 95.06 277 LEU A CA 1
ATOM 1988 C C . LEU A 1 277 ? 23.950 -7.674 -15.342 1.00 95.06 277 LEU A C 1
ATOM 1990 O O . LEU A 1 277 ? 23.647 -7.363 -16.498 1.00 95.06 277 LEU A O 1
ATOM 1994 N N . ARG A 1 278 ? 23.355 -8.671 -14.679 1.00 94.44 278 ARG A N 1
ATOM 1995 C CA . ARG A 1 278 ? 22.184 -9.381 -15.199 1.00 94.44 278 ARG A CA 1
ATOM 1996 C C . ARG A 1 278 ? 21.015 -9.356 -14.226 1.00 94.44 278 ARG A C 1
ATOM 1998 O O . ARG A 1 278 ? 21.150 -9.719 -13.060 1.00 94.44 278 ARG A O 1
ATOM 2005 N N . TYR A 1 279 ? 19.845 -9.014 -14.753 1.00 91.81 279 TYR A N 1
ATOM 2006 C CA . TYR A 1 279 ? 18.574 -9.047 -14.045 1.00 91.81 279 TYR A CA 1
ATOM 2007 C C . TYR A 1 279 ? 17.637 -10.092 -14.651 1.00 91.81 279 TYR A C 1
ATOM 2009 O O . TYR A 1 279 ? 17.624 -10.339 -15.862 1.00 91.81 279 TYR A O 1
ATOM 2017 N N . ASN A 1 280 ? 16.813 -10.680 -13.794 1.00 87.75 280 ASN A N 1
ATOM 2018 C CA . ASN A 1 280 ? 15.652 -11.458 -14.187 1.00 87.75 280 ASN A CA 1
ATOM 2019 C C . ASN A 1 280 ? 14.586 -10.552 -14.817 1.00 87.75 280 ASN A C 1
ATOM 2021 O O . ASN A 1 280 ? 14.596 -9.329 -14.668 1.00 87.75 280 ASN A O 1
ATOM 2025 N N . THR A 1 281 ? 13.594 -11.164 -15.458 1.00 84.50 281 THR A N 1
ATOM 2026 C CA . THR A 1 281 ? 12.485 -10.469 -16.124 1.00 84.50 281 THR A CA 1
ATOM 2027 C C . THR A 1 281 ? 11.666 -9.582 -15.181 1.00 84.50 281 THR A C 1
ATOM 2029 O O . THR A 1 281 ? 10.996 -8.669 -15.647 1.00 84.50 281 THR A O 1
ATOM 2032 N N . ASN A 1 282 ? 11.701 -9.818 -13.868 1.00 76.19 282 ASN A N 1
ATOM 2033 C CA . ASN A 1 282 ? 11.020 -8.999 -12.856 1.00 76.19 282 ASN A CA 1
ATOM 2034 C C . ASN A 1 282 ? 11.881 -7.836 -12.313 1.00 76.19 282 ASN A C 1
ATOM 2036 O O . ASN A 1 282 ? 11.416 -7.084 -11.462 1.00 76.19 282 ASN A O 1
ATOM 2040 N N . GLY A 1 283 ? 13.123 -7.682 -12.781 1.00 85.81 283 GLY A N 1
ATOM 2041 C CA . GLY A 1 283 ? 14.040 -6.625 -12.344 1.00 85.81 283 GLY A CA 1
ATOM 2042 C C . GLY A 1 283 ? 14.886 -6.976 -11.120 1.00 85.81 283 GLY A C 1
ATOM 2043 O O . GLY A 1 283 ? 15.714 -6.174 -10.707 1.00 85.81 283 GLY A O 1
ATOM 2044 N N . SER A 1 284 ? 14.736 -8.173 -10.549 1.00 84.19 284 SER A N 1
ATOM 2045 C CA . SER A 1 284 ? 15.664 -8.669 -9.523 1.00 84.19 284 SER A CA 1
ATOM 2046 C C . SER A 1 284 ? 17.006 -9.085 -10.133 1.00 84.19 284 SER A C 1
ATOM 2048 O O . SER A 1 284 ? 17.040 -9.565 -11.264 1.00 84.19 284 SER A O 1
ATOM 2050 N N . LEU A 1 285 ? 18.109 -8.955 -9.389 1.00 87.12 285 LEU A N 1
ATOM 2051 C CA . LEU A 1 285 ? 19.413 -9.475 -9.821 1.00 87.12 285 LEU A CA 1
ATOM 2052 C C . LEU A 1 285 ? 19.377 -11.000 -9.997 1.00 87.12 285 LEU A C 1
ATOM 2054 O O . LEU A 1 285 ? 18.834 -11.730 -9.164 1.00 87.12 285 LEU A O 1
ATOM 2058 N N . ASP A 1 286 ? 19.984 -11.481 -11.079 1.00 85.44 286 ASP A N 1
ATOM 2059 C CA . ASP A 1 286 ? 20.097 -12.906 -11.367 1.00 85.44 286 ASP A CA 1
ATOM 2060 C C . ASP A 1 286 ? 21.367 -13.496 -10.746 1.00 85.44 286 ASP A C 1
ATOM 2062 O O . ASP A 1 286 ? 22.442 -13.485 -11.341 1.00 85.44 286 ASP A O 1
ATOM 2066 N N . THR A 1 287 ? 21.222 -14.099 -9.569 1.00 84.94 287 THR A N 1
ATOM 2067 C CA . THR A 1 287 ? 22.326 -14.732 -8.831 1.00 84.94 287 THR A CA 1
ATOM 2068 C C . THR A 1 287 ? 22.918 -15.969 -9.518 1.00 84.94 287 THR A C 1
ATOM 2070 O O . THR A 1 287 ? 23.961 -16.466 -9.101 1.00 84.94 287 THR A O 1
ATOM 2073 N N . SER A 1 288 ? 22.308 -16.481 -10.594 1.00 82.12 288 SER A N 1
ATOM 2074 C CA . SER A 1 288 ? 22.931 -17.527 -11.418 1.00 82.12 288 SER A CA 1
ATOM 2075 C C . SER A 1 288 ? 24.011 -16.988 -12.368 1.00 82.12 288 SER A C 1
ATOM 2077 O O . SER A 1 288 ? 24.743 -17.775 -12.972 1.00 82.12 288 SER A O 1
ATOM 2079 N N . PHE A 1 289 ? 24.112 -15.664 -12.511 1.00 85.38 289 PHE A N 1
ATOM 2080 C CA . PHE A 1 289 ? 25.106 -14.975 -13.327 1.00 85.38 289 PHE A CA 1
ATOM 2081 C C . PHE A 1 289 ? 26.296 -14.560 -12.462 1.00 85.38 289 PHE A C 1
ATOM 2083 O O . PHE A 1 289 ? 26.135 -13.771 -11.539 1.00 85.38 289 PHE A O 1
ATOM 2090 N N . ASP A 1 290 ? 27.458 -15.160 -12.708 1.00 84.75 290 ASP A N 1
ATOM 2091 C CA . ASP A 1 290 ? 28.701 -15.014 -11.925 1.00 84.75 290 ASP A CA 1
ATOM 2092 C C . ASP A 1 290 ? 28.573 -15.144 -10.382 1.00 84.75 290 ASP A C 1
ATOM 2094 O O . ASP A 1 290 ? 29.504 -14.867 -9.634 1.00 84.75 290 ASP A O 1
ATOM 2098 N N . GLY A 1 291 ? 27.442 -15.663 -9.887 1.00 77.31 291 GLY A N 1
ATOM 2099 C CA . GLY A 1 291 ? 27.171 -15.965 -8.477 1.00 77.31 291 GLY A CA 1
ATOM 2100 C C . GLY A 1 291 ? 26.293 -14.945 -7.745 1.00 77.31 291 GLY A C 1
ATOM 2101 O O . GLY A 1 291 ? 25.580 -15.329 -6.816 1.00 77.31 291 GLY A O 1
ATOM 2102 N N . ASP A 1 292 ? 26.299 -13.677 -8.153 1.00 80.50 292 ASP A N 1
ATOM 2103 C CA . ASP A 1 292 ? 25.537 -12.599 -7.502 1.00 80.50 292 ASP A CA 1
ATOM 2104 C C . ASP A 1 292 ? 24.863 -11.614 -8.479 1.00 80.50 292 ASP A C 1
ATOM 2106 O O . ASP A 1 292 ? 24.208 -10.663 -8.046 1.00 80.50 292 ASP A O 1
ATOM 2110 N N . GLY A 1 293 ? 24.954 -11.867 -9.787 1.00 87.56 293 GLY A N 1
ATOM 2111 C CA . GLY A 1 293 ? 24.362 -11.028 -10.828 1.00 87.56 293 GLY A CA 1
ATOM 2112 C C . GLY A 1 293 ? 25.264 -9.904 -11.327 1.00 87.56 293 GLY A C 1
ATOM 2113 O O . GLY A 1 293 ? 24.812 -9.115 -12.159 1.00 87.56 293 GLY A O 1
ATOM 2114 N N . LYS A 1 294 ? 26.504 -9.815 -10.836 1.00 91.88 294 LYS A N 1
ATOM 2115 C CA . LYS A 1 294 ? 27.388 -8.658 -10.978 1.00 91.88 294 LYS A CA 1
ATOM 2116 C C . LYS A 1 294 ? 28.788 -9.085 -11.426 1.00 91.88 294 LYS A C 1
ATOM 2118 O O . LYS A 1 294 ? 29.386 -9.979 -10.847 1.00 91.88 294 LYS A O 1
ATOM 2123 N N . VAL A 1 295 ? 29.337 -8.421 -12.440 1.00 94.12 295 VAL A N 1
ATOM 2124 C CA . VAL A 1 295 ? 30.680 -8.695 -12.974 1.00 94.12 295 VAL A CA 1
ATOM 2125 C C . VAL A 1 295 ? 31.454 -7.390 -13.124 1.00 94.12 295 VAL A C 1
ATOM 2127 O O . VAL A 1 295 ? 30.969 -6.465 -13.768 1.00 94.12 295 VAL A O 1
ATOM 2130 N N . ALA A 1 296 ? 32.666 -7.335 -12.570 1.00 93.12 296 ALA A N 1
ATOM 2131 C CA . ALA A 1 296 ? 33.636 -6.258 -12.783 1.00 93.12 296 ALA A CA 1
ATOM 2132 C C . ALA A 1 296 ? 34.873 -6.817 -13.504 1.00 93.12 296 ALA A C 1
ATOM 2134 O O . ALA A 1 296 ? 35.314 -7.933 -13.214 1.00 93.12 296 ALA A O 1
ATOM 2135 N N . THR A 1 297 ? 35.415 -6.101 -14.490 1.00 94.06 297 THR A N 1
ATOM 2136 C CA . THR A 1 297 ? 36.504 -6.593 -15.348 1.00 94.06 297 THR A CA 1
ATOM 2137 C C . THR A 1 297 ? 37.570 -5.535 -15.622 1.00 94.06 297 THR A C 1
ATOM 2139 O O . THR A 1 297 ? 37.482 -4.819 -16.604 1.00 94.06 297 THR A O 1
ATOM 2142 N N . ASP A 1 298 ? 38.650 -5.569 -14.844 1.00 92.31 298 ASP A N 1
ATOM 2143 C CA . ASP A 1 298 ? 39.858 -4.747 -15.042 1.00 92.31 298 ASP A CA 1
ATOM 2144 C C . ASP A 1 298 ? 40.580 -5.075 -16.367 1.00 92.31 298 ASP A C 1
ATOM 2146 O O . ASP A 1 298 ? 40.930 -6.238 -16.628 1.00 92.31 298 ASP A O 1
ATOM 2150 N N . MET A 1 299 ? 40.832 -4.075 -17.215 1.00 91.62 299 MET A N 1
ATOM 2151 C CA . MET A 1 299 ? 41.540 -4.192 -18.501 1.00 91.62 299 MET A CA 1
ATOM 2152 C C . MET A 1 299 ? 43.024 -3.787 -18.433 1.00 91.62 299 MET A C 1
ATOM 2154 O O . MET A 1 299 ? 43.723 -3.812 -19.452 1.00 91.62 299 MET A O 1
ATOM 2158 N N . GLY A 1 300 ? 43.548 -3.515 -17.239 1.00 83.31 300 GLY A N 1
ATOM 2159 C CA . GLY A 1 300 ? 44.944 -3.192 -16.949 1.00 83.31 300 GLY A CA 1
ATOM 2160 C C . GLY A 1 300 ? 45.201 -1.706 -16.686 1.00 83.31 300 GLY A C 1
ATOM 2161 O O . GLY A 1 300 ? 46.342 -1.261 -16.860 1.00 83.31 300 GLY A O 1
ATOM 2162 N N . GLY A 1 301 ? 44.175 -0.944 -16.299 1.00 83.31 301 GLY A N 1
ATOM 2163 C CA . GLY A 1 301 ? 44.206 0.508 -16.117 1.00 83.31 301 GLY A CA 1
ATOM 2164 C C . GLY A 1 301 ? 42.862 1.039 -15.613 1.00 83.31 301 GLY A C 1
ATOM 2165 O O . GLY A 1 301 ? 42.086 0.279 -15.071 1.00 83.31 301 GLY A O 1
ATOM 2166 N N . SER A 1 302 ? 42.613 2.342 -15.770 1.00 89.38 302 SER A N 1
ATOM 2167 C CA . SER A 1 302 ? 41.246 2.874 -15.661 1.00 89.38 302 SER A CA 1
ATOM 2168 C C . SER A 1 302 ? 40.531 2.574 -16.975 1.00 89.38 302 SER A C 1
ATOM 2170 O O . SER A 1 302 ? 41.056 2.892 -18.043 1.00 89.38 302 SER A O 1
ATOM 2172 N N . ASP A 1 303 ? 39.375 1.941 -16.915 1.00 93.06 303 ASP A N 1
ATOM 2173 C CA . ASP A 1 303 ? 38.580 1.538 -18.059 1.00 93.06 303 ASP A CA 1
ATOM 2174 C C . ASP A 1 303 ? 37.075 1.701 -17.805 1.00 93.06 303 ASP A C 1
ATOM 2176 O O . ASP A 1 303 ? 36.607 1.798 -16.676 1.00 93.06 303 ASP A O 1
ATOM 2180 N N . ALA A 1 304 ? 36.306 1.843 -18.882 1.00 92.81 304 ALA A N 1
ATOM 2181 C CA . ALA A 1 304 ? 34.878 2.132 -18.800 1.00 92.81 304 ALA A CA 1
ATOM 2182 C C . ALA A 1 304 ? 34.115 1.439 -19.925 1.00 92.81 304 ALA A C 1
ATOM 2184 O O . ALA A 1 304 ? 34.518 1.523 -21.085 1.00 92.81 304 ALA A O 1
ATOM 2185 N N . GLY A 1 305 ? 33.006 0.776 -19.590 1.00 94.94 305 GLY A N 1
ATOM 2186 C CA . GLY A 1 305 ? 32.111 0.137 -20.554 1.00 94.94 305 GLY A CA 1
ATOM 2187 C C . GLY A 1 305 ? 31.018 1.095 -21.030 1.00 94.94 305 GLY A C 1
ATOM 2188 O O . GLY A 1 305 ? 30.364 1.747 -20.220 1.00 94.94 305 GLY A O 1
ATOM 2189 N N . HIS A 1 306 ? 30.782 1.161 -22.343 1.00 94.81 306 HIS A N 1
ATOM 2190 C CA . HIS A 1 306 ? 29.825 2.100 -22.946 1.00 94.81 306 HIS A CA 1
ATOM 2191 C C . HIS A 1 306 ? 28.716 1.415 -23.750 1.00 94.81 306 HIS A C 1
ATOM 2193 O O . HIS A 1 306 ? 27.566 1.833 -23.673 1.00 94.81 306 HIS A O 1
ATOM 2199 N N . GLY A 1 307 ? 29.026 0.347 -24.490 1.00 96.06 307 GLY A N 1
ATOM 2200 C CA . GLY A 1 307 ? 28.064 -0.342 -25.353 1.00 96.06 307 GLY A CA 1
ATOM 2201 C C . GLY A 1 307 ? 28.020 -1.847 -25.112 1.00 96.06 307 GLY A C 1
ATOM 2202 O O . GLY A 1 307 ? 29.054 -2.464 -24.855 1.00 96.06 307 GLY A O 1
ATOM 2203 N N . ILE A 1 308 ? 26.837 -2.452 -25.253 1.00 97.62 308 ILE A N 1
ATOM 2204 C CA . ILE A 1 308 ? 26.632 -3.903 -25.142 1.00 97.62 308 ILE A CA 1
ATOM 2205 C C . ILE A 1 308 ? 25.988 -4.484 -26.406 1.00 97.62 308 ILE A C 1
ATOM 2207 O O . ILE A 1 308 ? 25.086 -3.892 -26.994 1.00 97.62 308 ILE A O 1
ATOM 2211 N N . ALA A 1 309 ? 26.428 -5.673 -26.817 1.00 95.81 309 ALA A N 1
ATOM 2212 C CA . ALA A 1 309 ? 25.803 -6.443 -27.890 1.00 95.81 309 ALA A CA 1
ATOM 2213 C C . ALA A 1 309 ? 25.774 -7.944 -27.572 1.00 95.81 309 ALA A C 1
ATOM 2215 O O . ALA A 1 309 ? 26.643 -8.475 -26.880 1.00 95.81 309 ALA A O 1
ATOM 2216 N N . LEU A 1 310 ? 24.780 -8.647 -28.120 1.00 94.06 310 LEU A N 1
ATOM 2217 C CA . LEU A 1 310 ? 24.580 -10.082 -27.918 1.00 94.06 310 LEU A CA 1
ATOM 2218 C C . LEU A 1 310 ? 24.821 -10.866 -29.202 1.00 94.06 310 LEU A C 1
ATOM 2220 O O . LEU A 1 310 ? 24.133 -10.664 -30.199 1.00 94.06 310 LEU A O 1
ATOM 2224 N N . GLN A 1 311 ? 25.763 -11.807 -29.168 1.00 88.62 311 GLN A N 1
ATOM 2225 C CA . GLN A 1 311 ? 25.969 -12.741 -30.272 1.00 88.62 311 GLN A CA 1
ATOM 2226 C C . GLN A 1 311 ? 24.831 -13.773 -30.331 1.00 88.62 311 GLN A C 1
ATOM 2228 O O . GLN A 1 311 ? 24.235 -14.125 -29.316 1.00 88.62 311 GLN A O 1
ATOM 2233 N N . ALA A 1 312 ? 24.567 -14.335 -31.517 1.00 85.06 312 ALA A N 1
ATOM 2234 C CA . ALA A 1 312 ? 23.480 -15.303 -31.732 1.00 85.06 312 ALA A CA 1
ATOM 2235 C C . ALA A 1 312 ? 23.583 -16.585 -30.876 1.00 85.06 312 ALA A C 1
ATOM 2237 O O . ALA A 1 312 ? 22.596 -17.288 -30.680 1.00 85.06 312 ALA A O 1
ATOM 2238 N N . ASN A 1 313 ? 24.775 -16.899 -30.366 1.00 83.31 313 ASN A N 1
ATOM 2239 C CA . ASN A 1 313 ? 25.028 -18.009 -29.444 1.00 83.31 313 ASN A CA 1
ATOM 2240 C C . ASN A 1 313 ? 24.838 -17.629 -27.957 1.00 83.31 313 ASN A C 1
ATOM 2242 O O . ASN A 1 313 ? 25.168 -18.430 -27.086 1.00 83.31 313 ASN A O 1
ATOM 2246 N N . GLY A 1 314 ? 24.356 -16.418 -27.668 1.00 87.75 314 GLY A N 1
ATOM 2247 C CA . GLY A 1 314 ? 24.117 -15.896 -26.323 1.00 87.75 314 GLY A CA 1
ATOM 2248 C C . GLY A 1 314 ? 25.327 -15.243 -25.649 1.00 87.75 314 GLY A C 1
ATOM 2249 O O . GLY A 1 314 ? 25.178 -14.749 -24.533 1.00 87.75 314 GLY A O 1
ATOM 2250 N N . LYS A 1 315 ? 26.511 -15.233 -26.282 1.00 93.44 315 LYS A N 1
ATOM 2251 C CA . LYS A 1 315 ? 27.697 -14.563 -25.724 1.00 93.44 315 LYS A CA 1
ATOM 2252 C C . LYS A 1 315 ? 27.520 -13.049 -25.710 1.00 93.44 315 LYS A C 1
ATOM 2254 O O . LYS A 1 315 ? 26.895 -12.480 -26.606 1.00 93.44 315 LYS A O 1
ATOM 2259 N N . ILE A 1 316 ? 28.104 -12.416 -24.701 1.00 97.88 316 ILE A N 1
ATOM 2260 C CA . ILE A 1 316 ? 27.885 -11.008 -24.377 1.00 97.88 316 ILE A CA 1
ATOM 2261 C C . ILE A 1 316 ? 29.158 -10.238 -24.708 1.00 97.88 316 ILE A C 1
ATOM 2263 O O . ILE A 1 316 ? 30.235 -10.616 -24.254 1.00 97.88 316 ILE A O 1
ATOM 2267 N N . LEU A 1 317 ? 29.047 -9.181 -25.504 1.00 97.94 317 LEU A N 1
ATOM 2268 C CA . LEU A 1 317 ? 30.150 -8.291 -25.853 1.00 97.94 317 LEU A CA 1
ATOM 2269 C C . LEU A 1 317 ? 29.927 -6.931 -25.208 1.00 97.94 317 LEU A C 1
ATOM 2271 O O . LEU A 1 317 ? 28.843 -6.369 -25.350 1.00 97.94 317 LEU A O 1
ATOM 2275 N N . VAL A 1 318 ? 30.960 -6.402 -24.559 1.00 98.12 318 VAL A N 1
ATOM 2276 C CA . VAL A 1 318 ? 30.970 -5.042 -24.015 1.00 98.12 318 VAL A CA 1
ATOM 2277 C C . VAL A 1 318 ? 32.131 -4.278 -24.637 1.00 98.12 318 VAL A C 1
ATOM 2279 O O . VAL A 1 318 ? 33.264 -4.763 -24.623 1.00 98.12 318 VAL A O 1
ATOM 2282 N N . ALA A 1 319 ? 31.843 -3.110 -25.206 1.00 97.50 319 ALA A N 1
ATOM 2283 C CA . ALA A 1 319 ? 32.826 -2.202 -25.787 1.00 97.50 319 ALA A CA 1
ATOM 2284 C C . ALA A 1 319 ? 32.897 -0.901 -24.985 1.00 97.50 319 ALA A C 1
ATOM 2286 O O . ALA A 1 319 ? 31.891 -0.449 -24.437 1.00 97.50 319 ALA A O 1
ATOM 2287 N N . GLY A 1 320 ? 34.078 -0.296 -24.945 1.00 95.75 320 GLY A N 1
ATOM 2288 C CA . GLY A 1 320 ? 34.315 0.922 -24.187 1.00 95.75 320 GLY A CA 1
ATOM 2289 C C . GLY A 1 320 ? 35.743 1.440 -24.331 1.00 95.75 320 GLY A C 1
ATOM 2290 O O . GLY A 1 320 ? 36.391 1.223 -25.360 1.00 95.75 320 GLY A O 1
ATOM 2291 N N . GLU A 1 321 ? 36.258 2.110 -23.307 1.00 93.44 321 GLU A N 1
ATOM 2292 C CA . GLU A 1 321 ? 37.597 2.701 -23.323 1.00 93.44 321 GLU A CA 1
ATOM 2293 C C . GLU A 1 321 ? 38.542 2.106 -22.282 1.00 93.44 321 GLU A C 1
ATOM 2295 O O . GLU A 1 321 ? 38.125 1.695 -21.207 1.00 93.44 321 GLU A O 1
ATOM 2300 N N . VAL A 1 322 ? 39.837 2.092 -22.605 1.00 94.00 322 VAL A N 1
ATOM 2301 C CA . VAL A 1 322 ? 40.916 1.730 -21.678 1.00 94.00 322 VAL A CA 1
ATOM 2302 C C . VAL A 1 322 ? 41.954 2.846 -21.668 1.00 94.00 322 VAL A C 1
ATOM 2304 O O . VAL A 1 322 ? 42.548 3.180 -22.703 1.00 94.00 322 VAL A O 1
ATOM 2307 N N . ALA A 1 323 ? 42.187 3.428 -20.495 1.00 88.25 323 ALA A N 1
ATOM 2308 C CA . ALA A 1 323 ? 43.147 4.497 -20.292 1.00 88.25 323 ALA A CA 1
ATOM 2309 C C . ALA A 1 323 ? 44.591 3.973 -20.347 1.00 88.25 323 ALA A C 1
ATOM 2311 O O . ALA A 1 323 ? 44.983 3.035 -19.653 1.00 88.25 323 ALA A O 1
ATOM 2312 N N . GLY A 1 324 ? 45.415 4.637 -21.157 1.00 79.06 324 GLY A N 1
ATOM 2313 C CA . GLY A 1 324 ? 46.858 4.430 -21.248 1.00 79.06 324 GLY A CA 1
ATOM 2314 C C . GLY A 1 324 ? 47.590 5.762 -21.425 1.00 79.06 324 GLY A C 1
ATOM 2315 O O . GLY A 1 324 ? 47.160 6.792 -20.915 1.00 79.06 324 GLY A O 1
ATOM 2316 N N . ASN A 1 325 ? 48.697 5.775 -22.179 1.00 76.75 325 ASN A N 1
ATOM 2317 C CA . ASN A 1 325 ? 49.337 7.044 -22.577 1.00 76.75 325 ASN A CA 1
ATOM 2318 C C . ASN A 1 325 ? 48.407 7.904 -23.455 1.00 76.75 325 ASN A C 1
ATOM 2320 O O . ASN A 1 325 ? 48.461 9.128 -23.381 1.00 76.75 325 ASN A O 1
ATOM 2324 N N . ASN A 1 326 ? 47.561 7.235 -24.238 1.00 82.38 326 ASN A N 1
ATOM 2325 C CA . ASN A 1 326 ? 46.339 7.738 -24.853 1.00 82.38 326 ASN A CA 1
ATOM 2326 C C . ASN A 1 326 ? 45.194 6.768 -24.480 1.00 82.38 326 ASN A C 1
ATOM 2328 O O . ASN A 1 326 ? 45.477 5.641 -24.058 1.00 82.38 326 ASN A O 1
ATOM 2332 N N . THR A 1 327 ? 43.931 7.178 -24.618 1.00 88.94 327 THR A N 1
ATOM 2333 C CA . THR A 1 327 ? 42.770 6.275 -24.483 1.00 88.94 327 THR A CA 1
ATOM 2334 C C . THR A 1 327 ? 42.673 5.362 -25.706 1.00 88.94 327 THR A C 1
ATOM 2336 O O . THR A 1 327 ? 42.960 5.815 -26.808 1.00 88.94 327 THR A O 1
ATOM 2339 N N . ASN A 1 328 ? 42.312 4.092 -25.516 1.00 92.69 328 ASN A N 1
ATOM 2340 C CA . ASN A 1 328 ? 42.188 3.095 -26.588 1.00 92.69 328 ASN A CA 1
ATOM 2341 C C . ASN A 1 328 ? 40.823 2.407 -26.511 1.00 92.69 328 ASN A C 1
ATOM 2343 O O . ASN A 1 328 ? 40.187 2.399 -25.457 1.00 92.69 328 ASN A O 1
ATOM 2347 N N . TYR A 1 329 ? 40.418 1.726 -27.582 1.00 95.00 329 TYR A N 1
ATOM 2348 C CA . TYR A 1 329 ? 39.241 0.856 -27.541 1.00 95.00 329 TYR A CA 1
ATOM 2349 C C . TYR A 1 329 ? 39.489 -0.360 -26.648 1.00 95.00 329 TYR A C 1
ATOM 2351 O O . TYR A 1 329 ? 40.473 -1.078 -26.849 1.00 95.00 329 TYR A O 1
ATOM 2359 N N . GLY A 1 330 ? 38.558 -0.632 -25.736 1.00 95.25 330 GLY A N 1
ATOM 2360 C CA . GLY A 1 330 ? 38.434 -1.889 -25.004 1.00 95.25 330 GLY A CA 1
ATOM 2361 C C . GLY A 1 330 ? 37.249 -2.700 -25.518 1.00 95.25 330 GLY A C 1
ATOM 2362 O O . GLY A 1 330 ? 36.164 -2.158 -25.715 1.00 95.25 330 GLY A O 1
ATOM 2363 N N . LEU A 1 331 ? 37.445 -3.998 -25.734 1.00 97.19 331 LEU A N 1
ATOM 2364 C CA . LEU A 1 331 ? 36.382 -4.934 -26.095 1.00 97.19 331 LEU A CA 1
ATOM 2365 C C . LEU A 1 331 ? 36.533 -6.221 -25.283 1.00 97.19 331 LEU A C 1
ATOM 2367 O O . LEU A 1 331 ? 37.579 -6.873 -25.325 1.00 97.19 331 LEU A O 1
ATOM 2371 N N . VAL A 1 332 ? 35.479 -6.598 -24.567 1.00 97.88 332 VAL A N 1
ATOM 2372 C CA . VAL A 1 332 ? 35.441 -7.777 -23.697 1.00 97.88 332 VAL A CA 1
ATOM 2373 C C . VAL A 1 332 ? 34.323 -8.707 -24.136 1.00 97.88 332 VAL A C 1
ATOM 2375 O O . VAL A 1 332 ? 33.236 -8.244 -24.487 1.00 97.88 332 VAL A O 1
ATOM 2378 N N . ARG A 1 333 ? 34.573 -10.021 -24.107 1.00 97.88 333 ARG A N 1
ATOM 2379 C CA . ARG A 1 333 ? 33.533 -11.032 -24.316 1.00 97.88 333 ARG A CA 1
ATOM 2380 C C . ARG A 1 333 ? 33.338 -11.919 -23.094 1.00 97.88 333 ARG A C 1
ATOM 2382 O O . ARG A 1 333 ? 34.292 -12.504 -22.585 1.00 97.88 333 ARG A O 1
ATOM 2389 N N . TYR A 1 334 ? 32.082 -12.092 -22.711 1.00 97.62 334 TYR A N 1
ATOM 2390 C CA . TYR A 1 334 ? 31.639 -12.974 -21.641 1.00 97.62 334 TYR A CA 1
ATOM 2391 C C . TYR A 1 334 ? 30.828 -14.141 -22.209 1.00 97.62 334 TYR A C 1
ATOM 2393 O O . TYR A 1 334 ? 30.129 -14.021 -23.224 1.00 97.62 334 TYR A O 1
ATOM 2401 N N . ASP A 1 335 ? 30.917 -15.285 -21.542 1.00 94.75 335 ASP A N 1
ATOM 2402 C CA . ASP A 1 335 ? 30.006 -16.401 -21.742 1.00 94.75 335 ASP A CA 1
ATOM 2403 C C . ASP A 1 335 ? 28.614 -16.077 -21.167 1.00 94.75 335 ASP A C 1
ATOM 2405 O O . ASP A 1 335 ? 28.417 -15.117 -20.422 1.00 94.75 335 ASP A O 1
ATOM 2409 N N . VAL A 1 336 ? 27.615 -16.896 -21.511 1.00 91.19 336 VAL A N 1
ATOM 2410 C CA . VAL A 1 336 ? 26.196 -16.678 -21.156 1.00 91.19 336 VAL A CA 1
ATOM 2411 C C . VAL A 1 336 ? 25.966 -16.578 -19.639 1.00 91.19 336 VAL A C 1
ATOM 2413 O O . VAL A 1 336 ? 24.984 -15.996 -19.191 1.00 91.19 336 VAL A O 1
ATOM 2416 N N . ASN A 1 337 ? 26.846 -17.167 -18.834 1.00 86.25 337 ASN A N 1
ATOM 2417 C CA . ASN A 1 337 ? 26.804 -17.166 -17.370 1.00 86.25 337 ASN A CA 1
ATOM 2418 C C . ASN A 1 337 ? 27.575 -15.998 -16.724 1.00 86.25 337 ASN A C 1
ATOM 2420 O O . ASN A 1 337 ? 27.636 -15.955 -15.501 1.00 86.25 337 ASN A O 1
ATOM 2424 N N . GLY A 1 338 ? 28.173 -15.100 -17.512 1.00 92.00 338 GLY A N 1
ATOM 2425 C CA . GLY A 1 338 ? 28.883 -13.914 -17.020 1.00 92.00 338 GLY A CA 1
ATOM 2426 C C . GLY A 1 338 ? 30.382 -14.105 -16.831 1.00 92.00 338 GLY A C 1
ATOM 2427 O O . GLY A 1 338 ? 31.103 -13.125 -16.677 1.00 92.00 338 GLY A O 1
ATOM 2428 N N . THR A 1 339 ? 30.892 -15.335 -16.937 1.00 93.00 339 THR A N 1
ATOM 2429 C CA . THR A 1 339 ? 32.336 -15.572 -16.855 1.00 93.00 339 THR A CA 1
ATOM 2430 C C . THR A 1 339 ? 33.044 -15.117 -18.129 1.00 93.00 339 THR A C 1
ATOM 2432 O O . THR A 1 339 ? 32.498 -15.226 -19.226 1.00 93.00 339 THR A O 1
ATOM 2435 N N . LEU A 1 340 ? 34.286 -14.653 -18.007 1.00 94.88 340 LEU A N 1
ATOM 2436 C CA . LEU A 1 340 ? 35.091 -14.188 -19.139 1.00 94.88 340 LEU A CA 1
ATOM 2437 C C . LEU A 1 340 ? 35.367 -15.306 -20.170 1.00 94.88 340 LEU A C 1
ATOM 2439 O O . LEU A 1 340 ? 35.912 -16.359 -19.828 1.00 94.88 340 LEU A O 1
ATOM 2443 N N . ASP A 1 341 ? 35.080 -15.051 -21.450 1.00 95.81 341 ASP A N 1
ATOM 2444 C CA . ASP A 1 341 ? 35.296 -16.016 -22.532 1.00 95.81 341 ASP A CA 1
ATOM 2445 C C . ASP A 1 341 ? 36.742 -15.987 -23.044 1.00 95.81 341 ASP A C 1
ATOM 2447 O O . ASP A 1 341 ? 37.080 -15.318 -24.023 1.00 95.81 341 ASP A O 1
ATOM 2451 N N . THR A 1 342 ? 37.601 -16.801 -22.440 1.00 94.25 342 THR A N 1
ATOM 2452 C CA . THR A 1 342 ? 39.021 -16.905 -22.830 1.00 94.25 342 THR A CA 1
ATOM 2453 C C . THR A 1 342 ? 39.272 -17.396 -24.265 1.00 94.25 342 THR A C 1
ATOM 2455 O O . THR A 1 342 ? 40.397 -17.283 -24.754 1.00 94.25 342 THR A O 1
ATOM 2458 N N . SER A 1 343 ? 38.259 -17.906 -24.983 1.00 93.12 343 SER A N 1
ATOM 2459 C CA . SER A 1 343 ? 38.403 -18.250 -26.407 1.00 93.12 343 SER A CA 1
ATOM 2460 C C . SER A 1 343 ? 38.399 -17.024 -27.327 1.00 93.12 343 SER A C 1
ATOM 2462 O O . SER A 1 343 ? 38.866 -17.111 -28.463 1.00 93.12 343 SER A O 1
ATOM 2464 N N . PHE A 1 344 ? 37.910 -15.876 -26.849 1.00 96.56 344 PHE A N 1
ATOM 2465 C CA . PHE A 1 344 ? 37.929 -14.612 -27.580 1.00 96.56 344 PHE A CA 1
ATOM 2466 C C . PHE A 1 344 ? 39.306 -13.960 -27.486 1.00 96.56 344 PHE A C 1
ATOM 2468 O O . PHE A 1 344 ? 39.786 -13.683 -26.387 1.00 96.56 344 PHE A O 1
ATOM 2475 N N . ALA A 1 345 ? 39.975 -13.759 -28.621 1.00 91.94 345 ALA A N 1
ATOM 2476 C CA . ALA A 1 345 ? 41.332 -13.208 -28.704 1.00 91.94 345 ALA A CA 1
ATOM 2477 C C . ALA A 1 345 ? 42.377 -13.874 -27.767 1.00 91.94 345 ALA A C 1
ATOM 2479 O O . ALA A 1 345 ? 43.437 -13.311 -27.500 1.00 91.94 345 ALA A O 1
ATOM 2480 N N . GLY A 1 346 ? 42.095 -15.086 -27.270 1.00 88.62 346 GLY A N 1
ATOM 2481 C CA . GLY A 1 346 ? 42.935 -15.850 -26.340 1.00 88.62 346 GLY A CA 1
ATOM 2482 C C . GLY A 1 346 ? 42.893 -15.411 -24.869 1.00 88.62 346 GLY A C 1
ATOM 2483 O O . GLY A 1 346 ? 43.501 -16.081 -24.035 1.00 88.62 346 GLY A O 1
ATOM 2484 N N . SER A 1 347 ? 42.209 -14.315 -24.532 1.00 90.75 347 SER A N 1
ATOM 2485 C CA . SER A 1 347 ? 42.169 -13.752 -23.171 1.00 90.75 347 SER A CA 1
ATOM 2486 C C . SER A 1 347 ? 40.774 -13.319 -22.712 1.00 90.75 347 SER A C 1
ATOM 2488 O O . SER A 1 347 ? 40.607 -13.009 -21.537 1.00 90.75 347 SER A O 1
ATOM 2490 N N . GLY A 1 348 ? 39.790 -13.269 -23.613 1.00 93.81 348 GLY A N 1
ATOM 2491 C CA . GLY A 1 348 ? 38.498 -12.618 -23.387 1.00 93.81 348 GLY A CA 1
ATOM 2492 C C . GLY A 1 348 ? 38.501 -11.111 -23.631 1.00 93.81 348 GLY A C 1
ATOM 2493 O O . GLY A 1 348 ? 37.437 -10.501 -23.600 1.00 93.81 348 GLY A O 1
ATOM 2494 N N . LYS A 1 349 ? 39.672 -10.513 -23.883 1.00 96.12 349 LYS A N 1
ATOM 2495 C CA . LYS A 1 349 ? 39.901 -9.064 -23.867 1.00 96.12 349 LYS A CA 1
ATOM 2496 C C . LYS A 1 349 ? 40.684 -8.619 -25.097 1.00 96.12 349 LYS A C 1
ATOM 2498 O O . LYS A 1 349 ? 41.689 -9.232 -25.460 1.00 96.12 349 LYS A O 1
ATOM 2503 N N . VAL A 1 350 ? 40.269 -7.513 -25.697 1.00 96.12 350 VAL A N 1
ATOM 2504 C CA . VAL A 1 350 ? 40.930 -6.881 -26.840 1.00 96.12 350 VAL A CA 1
ATOM 2505 C C . VAL A 1 350 ? 41.133 -5.402 -26.533 1.00 96.12 350 VAL A C 1
ATOM 2507 O O . VAL A 1 350 ? 40.195 -4.720 -26.134 1.00 96.12 350 VAL A O 1
ATOM 2510 N N . ILE A 1 351 ? 42.355 -4.913 -26.750 1.00 94.31 351 ILE A N 1
ATOM 2511 C CA . ILE A 1 351 ? 42.682 -3.484 -26.731 1.00 94.31 351 ILE A CA 1
ATOM 2512 C C . ILE A 1 351 ? 43.126 -3.094 -28.137 1.00 94.31 351 ILE A C 1
ATOM 2514 O O . ILE A 1 351 ? 43.995 -3.751 -28.713 1.00 94.31 351 ILE A O 1
ATOM 2518 N N . THR A 1 352 ? 42.512 -2.057 -28.705 1.00 93.88 352 THR A N 1
ATOM 2519 C CA . THR A 1 352 ? 42.782 -1.611 -30.079 1.00 93.88 352 THR A CA 1
ATOM 2520 C C . THR A 1 352 ? 43.197 -0.146 -30.113 1.00 93.88 352 THR A C 1
ATOM 2522 O O . THR A 1 352 ? 42.437 0.723 -29.704 1.00 93.88 352 THR A O 1
ATOM 2525 N N . ASP A 1 353 ? 44.396 0.095 -30.639 1.00 91.56 353 ASP A N 1
ATOM 2526 C CA . ASP A 1 353 ? 45.040 1.408 -30.768 1.00 91.56 353 ASP A CA 1
ATOM 2527 C C . ASP A 1 353 ? 44.956 1.906 -32.230 1.00 91.56 353 ASP A C 1
ATOM 2529 O O . ASP A 1 353 ? 45.289 1.159 -33.173 1.00 91.56 353 ASP A O 1
ATOM 2533 N N . PHE A 1 354 ? 44.505 3.153 -32.423 1.00 88.38 354 PHE A N 1
ATOM 2534 C CA . PHE A 1 354 ? 44.453 3.837 -33.727 1.00 88.38 354 PHE A CA 1
ATOM 2535 C C . PHE A 1 354 ? 45.569 4.888 -33.909 1.00 88.38 354 PHE A C 1
ATOM 2537 O O . PHE A 1 354 ? 45.642 5.554 -34.946 1.00 88.38 354 PHE A O 1
ATOM 2544 N N . GLY A 1 355 ? 46.484 5.021 -32.949 1.00 82.69 355 GLY A N 1
ATOM 2545 C CA . GLY A 1 355 ? 47.627 5.932 -32.976 1.00 82.69 355 GLY A CA 1
ATOM 2546 C C . GLY A 1 355 ? 47.332 7.348 -32.465 1.00 82.69 355 GLY A C 1
ATOM 2547 O O . GLY A 1 355 ? 48.194 8.222 -32.598 1.00 82.69 355 GLY A O 1
ATOM 2548 N N . GLY A 1 356 ? 46.144 7.588 -31.906 1.00 83.88 356 GLY A N 1
ATOM 2549 C CA . GLY A 1 356 ? 45.687 8.814 -31.248 1.00 83.88 356 GLY A CA 1
ATOM 2550 C C . GLY A 1 356 ? 45.075 8.496 -29.878 1.00 83.88 356 GLY A C 1
ATOM 2551 O O . GLY A 1 356 ? 45.508 7.554 -29.224 1.00 83.88 356 GLY A O 1
ATOM 2552 N N . GLY A 1 357 ? 44.147 9.330 -29.404 1.00 83.94 357 GLY A N 1
ATOM 2553 C CA . GLY A 1 357 ? 43.258 9.008 -28.286 1.00 83.94 357 GLY A CA 1
ATOM 2554 C C . GLY A 1 357 ? 41.872 8.662 -28.807 1.00 83.94 357 GLY A C 1
ATOM 2555 O O . GLY A 1 357 ? 41.282 9.453 -29.547 1.00 83.94 357 GLY A O 1
ATOM 2556 N N . GLU A 1 358 ? 41.366 7.492 -28.433 1.00 88.88 358 GLU A N 1
ATOM 2557 C CA . GLU A 1 358 ? 40.102 6.942 -28.913 1.00 88.88 358 GLU A CA 1
ATOM 2558 C C . GLU A 1 358 ? 39.219 6.439 -27.778 1.00 88.88 358 GLU A C 1
ATOM 2560 O O . GLU A 1 358 ? 39.722 6.027 -26.732 1.00 88.88 358 GLU A O 1
ATOM 2565 N N . LYS A 1 359 ? 37.904 6.455 -28.006 1.00 89.38 359 LYS A N 1
ATOM 2566 C CA . LYS A 1 359 ? 36.889 5.933 -27.082 1.00 89.38 359 LYS A CA 1
ATOM 2567 C C . LYS A 1 359 ? 35.826 5.194 -27.874 1.00 89.38 359 LYS A C 1
ATOM 2569 O O . LYS A 1 359 ? 35.347 5.758 -28.853 1.00 89.38 359 LYS A O 1
ATOM 2574 N N . ALA A 1 360 ? 35.476 3.963 -27.508 1.00 94.44 360 ALA A N 1
ATOM 2575 C CA . ALA A 1 360 ? 34.389 3.244 -28.172 1.00 94.44 360 ALA A CA 1
ATOM 2576 C C . ALA A 1 360 ? 33.056 3.580 -27.504 1.00 94.44 360 ALA A C 1
ATOM 2578 O O . ALA A 1 360 ? 32.863 3.232 -26.348 1.00 94.44 360 ALA A O 1
ATOM 2579 N N . ASN A 1 361 ? 32.130 4.200 -28.231 1.00 94.56 361 ASN A N 1
ATOM 2580 C CA . ASN A 1 361 ? 30.847 4.638 -27.676 1.00 94.56 361 ASN A CA 1
ATOM 2581 C C . ASN A 1 361 ? 29.719 3.633 -27.948 1.00 94.56 361 ASN A C 1
ATOM 2583 O O . ASN A 1 361 ? 28.798 3.500 -27.147 1.00 94.56 361 ASN A O 1
ATOM 2587 N N . SER A 1 362 ? 29.782 2.897 -29.063 1.00 96.50 362 SER A N 1
ATOM 2588 C CA . SER A 1 362 ? 28.702 1.992 -29.461 1.00 96.50 362 SER A CA 1
ATOM 2589 C C . SER A 1 362 ? 29.204 0.768 -30.227 1.00 96.50 362 SER A C 1
ATOM 2591 O O . SER A 1 362 ? 30.244 0.793 -30.892 1.00 96.50 362 SER A O 1
ATOM 2593 N N . ILE A 1 363 ? 28.455 -0.330 -30.117 1.00 97.81 363 ILE A N 1
ATOM 2594 C CA . ILE A 1 363 ? 28.766 -1.641 -30.690 1.00 97.81 363 ILE A CA 1
ATOM 2595 C C . ILE A 1 363 ? 27.527 -2.217 -31.374 1.00 97.81 363 ILE A C 1
ATOM 2597 O O . ILE A 1 363 ? 26.411 -2.124 -30.869 1.00 97.81 363 ILE A O 1
ATOM 2601 N N . THR A 1 364 ? 27.725 -2.863 -32.518 1.00 96.19 364 THR A N 1
ATOM 2602 C CA . THR A 1 364 ? 26.685 -3.630 -33.203 1.00 96.19 364 THR A CA 1
ATOM 2603 C C . THR A 1 364 ? 27.268 -4.884 -33.852 1.00 96.19 364 THR A C 1
ATOM 2605 O O . THR A 1 364 ? 28.488 -5.051 -33.949 1.00 96.19 364 THR A O 1
ATOM 2608 N N . LEU A 1 365 ? 26.401 -5.796 -34.290 1.00 94.12 365 LEU A N 1
ATOM 2609 C CA . LEU A 1 365 ? 26.797 -7.051 -34.924 1.00 94.12 365 LEU A CA 1
ATOM 2610 C C . LEU A 1 365 ? 26.303 -7.126 -36.360 1.00 94.12 365 LEU A C 1
ATOM 2612 O O . LEU A 1 365 ? 25.173 -6.758 -36.675 1.00 94.12 365 LEU A O 1
ATOM 2616 N N . GLN A 1 366 ? 27.148 -7.677 -37.223 1.00 89.94 366 GLN A N 1
ATOM 2617 C CA . GLN A 1 366 ? 26.757 -8.041 -38.576 1.00 89.94 366 GLN A CA 1
ATOM 2618 C C . GLN A 1 366 ? 26.134 -9.450 -38.601 1.00 89.94 366 GLN A C 1
ATOM 2620 O O . GLN A 1 366 ? 26.485 -10.293 -37.771 1.00 89.94 366 GLN A O 1
ATOM 2625 N N . PRO A 1 367 ? 25.239 -9.754 -39.565 1.00 86.44 367 PRO A N 1
ATOM 2626 C CA . PRO A 1 367 ? 24.588 -11.065 -39.675 1.00 86.44 367 PRO A CA 1
ATOM 2627 C C . PRO A 1 367 ? 25.547 -12.253 -39.826 1.00 86.44 367 PRO A C 1
ATOM 2629 O O . PRO A 1 367 ? 25.185 -13.384 -39.519 1.00 86.44 367 PRO A O 1
ATOM 2632 N N . ASP A 1 368 ? 26.766 -12.006 -40.304 1.00 86.00 368 ASP A N 1
ATOM 2633 C CA . ASP A 1 368 ? 27.828 -13.006 -40.445 1.00 86.00 368 ASP A CA 1
ATOM 2634 C C . ASP A 1 368 ? 28.638 -13.230 -39.151 1.00 86.00 368 ASP A C 1
ATOM 2636 O O . ASP A 1 368 ? 29.593 -14.006 -39.141 1.00 86.00 368 ASP A O 1
ATOM 2640 N N . GLY A 1 369 ? 28.258 -12.566 -38.055 1.00 88.88 369 GLY A N 1
ATOM 2641 C CA . GLY A 1 369 ? 28.889 -12.678 -36.743 1.00 88.88 369 GLY A CA 1
ATOM 2642 C C . GLY A 1 369 ? 30.069 -11.734 -36.515 1.00 88.88 369 GLY A C 1
ATOM 2643 O O . GLY A 1 369 ? 30.661 -11.788 -35.433 1.00 88.88 369 GLY A O 1
ATOM 2644 N N . LYS A 1 370 ? 30.418 -10.872 -37.482 1.00 94.75 370 LYS A N 1
ATOM 2645 C CA . LYS A 1 370 ? 31.432 -9.830 -37.274 1.00 94.75 370 LYS A CA 1
ATOM 2646 C C . LYS A 1 370 ? 30.939 -8.754 -36.310 1.00 94.75 370 LYS A C 1
ATOM 2648 O O . LYS A 1 370 ? 29.745 -8.466 -36.224 1.00 94.75 370 LYS A O 1
ATOM 2653 N N . ILE A 1 371 ? 31.886 -8.156 -35.597 1.00 97.88 371 ILE A N 1
ATOM 2654 C CA . ILE A 1 371 ? 31.645 -7.171 -34.544 1.00 97.88 371 ILE A CA 1
ATOM 2655 C C . ILE A 1 371 ? 32.079 -5.807 -35.065 1.00 97.88 371 ILE A C 1
ATOM 2657 O O . ILE A 1 371 ? 33.224 -5.655 -35.489 1.00 97.88 371 ILE A O 1
ATOM 2661 N N . LEU A 1 372 ? 31.181 -4.827 -35.031 1.00 97.44 372 LEU A N 1
ATOM 2662 C CA . LEU A 1 372 ? 31.453 -3.447 -35.419 1.00 97.44 372 LEU A CA 1
ATOM 2663 C C . LEU A 1 372 ? 31.397 -2.553 -34.188 1.00 97.44 372 LEU A C 1
ATOM 2665 O O . LEU A 1 372 ? 30.414 -2.574 -33.453 1.00 97.44 372 LEU A O 1
ATOM 2669 N N . VAL A 1 373 ? 32.441 -1.759 -33.991 1.00 98.00 373 VAL A N 1
ATOM 2670 C CA . VAL A 1 373 ? 32.558 -0.813 -32.881 1.00 98.00 373 VAL A CA 1
ATOM 2671 C C . VAL A 1 373 ? 32.848 0.563 -33.460 1.00 98.00 373 VAL A C 1
ATOM 2673 O O . VAL A 1 373 ? 33.698 0.675 -34.344 1.00 98.00 373 VAL A O 1
ATOM 2676 N N . ALA A 1 374 ? 32.149 1.588 -32.981 1.00 96.75 374 ALA A N 1
ATOM 2677 C CA . ALA A 1 374 ? 32.353 2.973 -33.388 1.00 96.75 374 ALA A CA 1
ATOM 2678 C C . ALA A 1 374 ? 32.502 3.900 -32.185 1.00 96.75 374 ALA A C 1
ATOM 2680 O O . ALA A 1 374 ? 32.063 3.589 -31.073 1.00 96.75 374 ALA A O 1
ATOM 2681 N N . GLY A 1 375 ? 33.111 5.054 -32.425 1.00 94.44 375 GLY A N 1
ATOM 2682 C CA . GLY A 1 375 ? 33.444 5.975 -31.363 1.00 94.44 375 GLY A CA 1
ATOM 2683 C C . GLY A 1 375 ? 34.221 7.197 -31.827 1.00 94.44 375 GLY A C 1
ATOM 2684 O O . GLY A 1 375 ? 34.163 7.603 -32.994 1.00 94.44 375 GLY A O 1
ATOM 2685 N N . ASP A 1 376 ? 34.994 7.745 -30.898 1.00 90.56 376 ASP A N 1
ATOM 2686 C CA . ASP A 1 376 ? 35.711 9.003 -31.065 1.00 90.56 376 ASP A CA 1
ATOM 2687 C C . ASP A 1 376 ? 37.169 8.773 -31.437 1.00 90.56 376 ASP A C 1
ATOM 2689 O O . ASP A 1 376 ? 37.810 7.813 -31.002 1.00 90.56 376 ASP A O 1
ATOM 2693 N N . TYR A 1 377 ? 37.710 9.676 -32.246 1.00 88.75 377 TYR A N 1
ATOM 2694 C CA . TYR A 1 377 ? 39.124 9.739 -32.577 1.00 88.75 377 TYR A CA 1
ATOM 2695 C C . TYR A 1 377 ? 39.637 11.150 -32.331 1.00 88.75 377 TYR A C 1
ATOM 2697 O O . TYR A 1 377 ? 39.107 12.111 -32.886 1.00 88.75 377 TYR A O 1
ATOM 2705 N N . THR A 1 378 ? 40.708 11.285 -31.554 1.00 83.56 378 THR A N 1
ATOM 2706 C CA . THR A 1 378 ? 41.357 12.568 -31.271 1.00 83.56 378 THR A CA 1
ATOM 2707 C C . THR A 1 378 ? 42.864 12.488 -31.455 1.00 83.56 378 THR A C 1
ATOM 2709 O O . THR A 1 378 ? 43.550 11.697 -30.816 1.00 83.56 378 THR A O 1
ATOM 2712 N N . ILE A 1 379 ? 43.414 13.383 -32.276 1.00 74.69 379 ILE A N 1
ATOM 2713 C CA . ILE A 1 379 ? 44.857 13.623 -32.358 1.00 74.69 379 ILE A CA 1
ATOM 2714 C C . ILE A 1 379 ? 45.155 14.949 -31.666 1.00 74.69 379 ILE A C 1
ATOM 2716 O O . ILE A 1 379 ? 44.718 16.011 -32.120 1.00 74.69 379 ILE A O 1
ATOM 2720 N N . SER A 1 380 ? 45.942 14.907 -30.590 1.00 65.88 380 SER A N 1
ATOM 2721 C CA . SER A 1 380 ? 46.475 16.118 -29.968 1.00 65.88 380 SER A CA 1
ATOM 2722 C C . SER A 1 380 ? 47.706 16.609 -30.742 1.00 65.88 380 SER A C 1
ATOM 2724 O O . SER A 1 380 ? 48.675 15.880 -30.955 1.00 65.88 380 SER A O 1
ATOM 2726 N N . SER A 1 381 ? 47.679 17.865 -31.201 1.00 60.34 381 SER A N 1
ATOM 2727 C CA . SER A 1 381 ? 48.828 18.507 -31.849 1.00 60.34 381 SER A CA 1
ATOM 2728 C C . SER A 1 381 ? 49.057 19.920 -31.304 1.00 60.34 381 SER A C 1
ATOM 2730 O O . SER A 1 381 ? 48.124 20.593 -30.869 1.00 60.34 381 SER A O 1
ATOM 2732 N N . ASN A 1 382 ? 50.300 20.413 -31.376 1.00 50.53 382 ASN A N 1
ATOM 2733 C CA . ASN A 1 382 ? 50.682 21.761 -30.916 1.00 50.53 382 ASN A CA 1
ATOM 2734 C C . ASN A 1 382 ? 50.007 22.915 -31.696 1.00 50.53 382 ASN A C 1
ATOM 2736 O O . ASN A 1 382 ? 50.223 24.079 -31.364 1.00 50.53 382 ASN A O 1
ATOM 2740 N N . THR A 1 383 ? 49.228 22.615 -32.741 1.00 48.66 383 THR A N 1
ATOM 2741 C CA . THR A 1 383 ? 48.520 23.583 -33.598 1.00 48.66 383 THR A CA 1
ATOM 2742 C C . THR A 1 383 ? 46.991 23.469 -33.521 1.00 48.66 383 THR A C 1
ATOM 2744 O O . THR A 1 383 ? 46.307 24.161 -34.270 1.00 48.66 383 THR A O 1
ATOM 2747 N N . GLY A 1 384 ? 46.461 22.628 -32.623 1.00 55.22 384 GLY A N 1
ATOM 2748 C CA . GLY A 1 384 ? 45.031 22.336 -32.455 1.00 55.22 384 GLY A CA 1
ATOM 2749 C C . GLY A 1 384 ? 44.755 20.829 -32.445 1.00 55.22 384 GLY A C 1
ATOM 2750 O O . GLY A 1 384 ? 45.510 20.058 -33.044 1.00 55.22 384 GLY A O 1
ATOM 2751 N N . SER A 1 385 ? 43.700 20.397 -31.755 1.00 59.22 385 SER A N 1
ATOM 2752 C CA . SER A 1 385 ? 43.243 19.002 -31.793 1.00 59.22 385 SER A CA 1
ATOM 2753 C C . SER A 1 385 ? 42.425 18.769 -33.064 1.00 59.22 385 SER A C 1
ATOM 2755 O O . SER A 1 385 ? 41.503 19.531 -33.339 1.00 59.22 385 SER A O 1
ATOM 2757 N N . SER A 1 386 ? 42.755 17.737 -33.841 1.00 68.19 386 SER A N 1
ATOM 2758 C CA . SER A 1 386 ? 41.932 17.286 -34.972 1.00 68.19 386 SER A CA 1
ATOM 2759 C C . SER A 1 386 ? 41.291 15.953 -34.607 1.00 68.19 386 SER A C 1
ATOM 2761 O O . SER A 1 386 ? 42.019 15.030 -34.236 1.00 68.19 386 SER A O 1
ATOM 2763 N N . GLY A 1 387 ? 39.965 15.858 -34.705 1.00 74.75 387 GLY A N 1
ATOM 2764 C CA . GLY A 1 387 ? 39.214 14.644 -34.373 1.00 74.75 387 GLY A CA 1
ATOM 2765 C C . GLY A 1 387 ? 38.279 14.160 -35.480 1.00 74.75 387 GLY A C 1
ATOM 2766 O O . GLY A 1 387 ? 38.157 14.800 -36.528 1.00 74.75 387 GLY A O 1
ATOM 2767 N N . GLY A 1 388 ? 37.642 13.018 -35.262 1.00 87.62 388 GLY A N 1
ATOM 2768 C CA . GLY A 1 388 ? 36.658 12.434 -36.166 1.00 87.62 388 GLY A CA 1
ATOM 2769 C C . GLY A 1 388 ? 36.047 11.158 -35.596 1.00 87.62 388 GLY A C 1
ATOM 2770 O O . GLY A 1 388 ? 36.280 10.804 -34.444 1.00 87.62 388 GLY A O 1
ATOM 2771 N N . TYR A 1 389 ? 35.297 10.440 -36.424 1.00 92.81 389 TYR A N 1
ATOM 2772 C CA . TYR A 1 389 ? 34.814 9.108 -36.071 1.00 92.81 389 TYR A CA 1
ATOM 2773 C C . TYR A 1 389 ? 35.966 8.105 -36.131 1.00 92.81 389 TYR A C 1
ATOM 2775 O O . TYR A 1 389 ? 36.785 8.172 -37.053 1.00 92.81 389 TYR A O 1
ATOM 2783 N N . SER A 1 390 ? 35.985 7.149 -35.209 1.00 93.38 390 SER A N 1
ATOM 2784 C CA . SER A 1 390 ? 36.749 5.901 -35.294 1.00 93.38 390 SER A CA 1
ATOM 2785 C C . SER A 1 390 ? 35.786 4.725 -35.461 1.00 93.38 390 SER A C 1
ATOM 2787 O O . SER A 1 390 ? 34.700 4.714 -34.884 1.00 93.38 390 SER A O 1
ATOM 2789 N N . LEU A 1 391 ? 36.153 3.754 -36.297 1.00 96.25 391 LEU A N 1
ATOM 2790 C CA . LEU A 1 391 ? 35.437 2.492 -36.465 1.00 96.25 391 LEU A CA 1
ATOM 2791 C C . LEU A 1 391 ? 36.445 1.341 -36.482 1.00 96.25 391 LEU A C 1
ATOM 2793 O O . LEU A 1 391 ? 37.450 1.409 -37.188 1.00 96.25 391 LEU A O 1
ATOM 2797 N N . ALA A 1 392 ? 36.150 0.257 -35.773 1.00 97.38 392 ALA A N 1
ATOM 2798 C CA . ALA A 1 392 ? 36.871 -1.004 -35.891 1.00 97.38 392 ALA A CA 1
ATOM 2799 C C . ALA A 1 392 ? 35.911 -2.141 -36.234 1.00 97.38 392 ALA A C 1
ATOM 2801 O O . ALA A 1 392 ? 34.804 -2.222 -35.691 1.00 97.38 392 ALA A O 1
ATOM 2802 N N . ARG A 1 393 ? 36.365 -3.052 -37.099 1.00 97.88 393 ARG A N 1
ATOM 2803 C CA . ARG A 1 393 ? 35.688 -4.324 -37.331 1.00 97.88 393 ARG A CA 1
ATOM 2804 C C . ARG A 1 393 ? 36.539 -5.493 -36.867 1.00 97.88 393 ARG A C 1
ATOM 2806 O O . ARG A 1 393 ? 37.694 -5.639 -37.265 1.00 97.88 393 ARG A O 1
ATOM 2813 N N . TYR A 1 394 ? 35.921 -6.369 -36.088 1.00 98.12 394 TYR A N 1
ATOM 2814 C CA . TYR A 1 394 ? 36.516 -7.606 -35.611 1.00 98.12 394 TYR A CA 1
ATOM 2815 C C . TYR A 1 394 ? 35.786 -8.807 -36.204 1.00 98.12 394 TYR A C 1
ATOM 2817 O O . TYR A 1 394 ? 34.569 -8.797 -36.406 1.00 98.12 394 TYR A O 1
ATOM 2825 N N . ASN A 1 395 ? 36.532 -9.875 -36.448 1.00 95.94 395 ASN A N 1
ATOM 2826 C CA . ASN A 1 395 ? 35.969 -11.190 -36.689 1.00 95.94 395 ASN A CA 1
ATOM 2827 C C . ASN A 1 395 ? 35.292 -11.721 -35.416 1.00 95.94 395 ASN A C 1
ATOM 2829 O O . ASN A 1 395 ? 35.535 -11.239 -34.306 1.00 95.94 395 ASN A O 1
ATOM 2833 N N . ALA A 1 396 ? 34.461 -12.753 -35.564 1.00 93.31 396 ALA A N 1
ATOM 2834 C CA . ALA A 1 396 ? 33.696 -13.320 -34.457 1.00 93.31 396 ALA A CA 1
ATOM 2835 C C . ALA A 1 396 ? 34.581 -13.821 -33.299 1.00 93.31 396 ALA A C 1
ATOM 2837 O O . ALA A 1 396 ? 34.120 -13.883 -32.165 1.00 93.31 396 ALA A O 1
ATOM 2838 N N . GLU A 1 397 ? 35.840 -14.182 -33.548 1.00 91.88 397 GLU A N 1
ATOM 2839 C CA . GLU A 1 397 ? 36.818 -14.613 -32.544 1.00 91.88 397 GLU A CA 1
ATOM 2840 C C . GLU A 1 397 ? 37.647 -13.476 -31.921 1.00 91.88 397 GLU A C 1
ATOM 2842 O O . GLU A 1 397 ? 38.455 -13.744 -31.033 1.00 91.88 397 GLU A O 1
ATOM 2847 N N . GLY A 1 398 ? 37.442 -12.224 -32.345 1.00 94.75 398 GLY A N 1
ATOM 2848 C CA . GLY A 1 398 ? 38.036 -11.026 -31.734 1.00 94.75 398 GLY A CA 1
ATOM 2849 C C . GLY A 1 398 ? 39.303 -10.499 -32.404 1.00 94.75 398 GLY A C 1
ATOM 2850 O O . GLY A 1 398 ? 39.862 -9.503 -31.952 1.00 94.75 398 GLY A O 1
ATOM 2851 N N . SER A 1 399 ? 39.765 -11.129 -33.486 1.00 95.31 399 SER A N 1
ATOM 2852 C CA . SER A 1 399 ? 40.838 -10.571 -34.317 1.00 95.31 399 SER A CA 1
ATOM 2853 C C . SER A 1 399 ? 40.309 -9.432 -35.200 1.00 95.31 399 SER A C 1
ATOM 2855 O O . SER A 1 399 ? 39.143 -9.455 -35.585 1.00 95.31 399 SER A O 1
ATOM 2857 N N . LEU A 1 400 ? 41.139 -8.440 -35.541 1.00 96.69 400 LEU A N 1
ATOM 2858 C CA . LEU A 1 400 ? 40.754 -7.391 -36.496 1.00 96.69 400 LEU A CA 1
ATOM 2859 C C . LEU A 1 400 ? 40.499 -7.984 -37.892 1.00 96.69 400 LEU A C 1
ATOM 2861 O O . LEU A 1 400 ? 41.284 -8.796 -38.388 1.00 96.69 400 LEU A O 1
ATOM 2865 N N . ASP A 1 401 ? 39.414 -7.555 -38.534 1.00 96.50 401 ASP A N 1
ATOM 2866 C CA . ASP A 1 401 ? 39.048 -7.973 -39.886 1.00 96.50 401 ASP A CA 1
ATOM 2867 C C . ASP A 1 401 ? 39.731 -7.095 -40.939 1.00 96.50 401 ASP A C 1
ATOM 2869 O O . ASP A 1 401 ? 39.255 -6.017 -41.286 1.00 96.50 401 ASP A O 1
ATOM 2873 N N . THR A 1 402 ? 40.815 -7.598 -41.521 1.00 94.88 402 THR A N 1
ATOM 2874 C CA . THR A 1 402 ? 41.592 -6.889 -42.549 1.00 94.88 402 THR A CA 1
ATOM 2875 C C . THR A 1 402 ? 40.858 -6.696 -43.880 1.00 94.88 402 THR A C 1
ATOM 2877 O O . THR A 1 402 ? 41.370 -6.010 -44.760 1.00 94.88 402 THR A O 1
ATOM 2880 N N . SER A 1 403 ? 39.660 -7.264 -44.065 1.00 93.38 403 SER A N 1
ATOM 2881 C CA . SER A 1 403 ? 38.807 -6.922 -45.213 1.00 93.38 403 SER A CA 1
ATOM 2882 C C . SER A 1 403 ? 38.072 -5.585 -45.046 1.00 93.38 403 SER A C 1
ATOM 2884 O O . SER A 1 403 ? 37.505 -5.085 -46.015 1.00 93.38 403 SER A O 1
ATOM 2886 N N . PHE A 1 404 ? 38.085 -5.008 -43.841 1.00 95.50 404 PHE A N 1
ATOM 2887 C CA . PHE A 1 404 ? 37.540 -3.688 -43.532 1.00 95.50 404 PHE A CA 1
ATOM 2888 C C . PHE A 1 404 ? 38.661 -2.650 -43.524 1.00 95.50 404 PHE A C 1
ATOM 2890 O O . PHE A 1 404 ? 39.604 -2.784 -42.750 1.00 95.50 404 PHE A O 1
ATOM 2897 N N . ASP A 1 405 ? 38.596 -1.658 -44.413 1.00 92.75 405 ASP A N 1
ATOM 2898 C CA . ASP A 1 405 ? 39.627 -0.613 -44.588 1.00 92.75 405 ASP A CA 1
ATOM 2899 C C . ASP A 1 405 ? 41.096 -1.125 -44.601 1.00 92.75 405 ASP A C 1
ATOM 2901 O O . ASP A 1 405 ? 42.045 -0.432 -44.249 1.00 92.75 405 ASP A O 1
ATOM 2905 N N . ASN A 1 406 ? 41.307 -2.359 -45.076 1.00 89.56 406 ASN A N 1
ATOM 2906 C CA . ASN A 1 406 ? 42.581 -3.098 -45.177 1.00 89.56 406 ASN A CA 1
ATOM 2907 C C . ASN A 1 406 ? 43.235 -3.575 -43.865 1.00 89.56 406 ASN A C 1
ATOM 2909 O O . ASN A 1 406 ? 43.982 -4.557 -43.902 1.00 89.56 406 ASN A O 1
ATOM 2913 N N . ASP A 1 407 ? 43.012 -2.920 -42.727 1.00 90.69 407 ASP A N 1
ATOM 2914 C CA . ASP A 1 407 ? 43.630 -3.291 -41.442 1.00 90.69 407 ASP A CA 1
ATOM 2915 C C . ASP A 1 407 ? 42.627 -3.483 -40.289 1.00 90.69 407 ASP A C 1
ATOM 2917 O O . ASP A 1 407 ? 43.026 -3.762 -39.154 1.00 90.69 407 ASP A O 1
ATOM 2921 N N . GLY A 1 408 ? 41.331 -3.396 -40.591 1.00 93.62 408 GLY A N 1
ATOM 2922 C CA . GLY A 1 408 ? 40.240 -3.520 -39.634 1.00 93.62 408 GLY A CA 1
ATOM 2923 C C . GLY A 1 408 ? 39.874 -2.221 -38.926 1.00 93.62 408 GLY A C 1
ATOM 2924 O O . GLY A 1 408 ? 38.975 -2.255 -38.087 1.00 93.62 408 GLY A O 1
ATOM 2925 N N . LYS A 1 409 ? 40.539 -1.099 -39.231 1.00 95.25 409 LYS A N 1
ATOM 2926 C CA . LYS A 1 409 ? 40.390 0.182 -38.536 1.00 95.25 409 LYS A CA 1
ATOM 2927 C C . LYS A 1 409 ? 40.186 1.318 -39.530 1.00 95.25 409 LYS A C 1
ATOM 2929 O O . LYS A 1 409 ? 40.916 1.447 -40.497 1.00 95.25 409 LYS A O 1
ATOM 2934 N N . LEU A 1 410 ? 39.221 2.183 -39.246 1.00 93.69 410 LEU A N 1
ATOM 2935 C CA . LEU A 1 410 ? 38.836 3.300 -40.101 1.00 93.69 410 LEU A CA 1
ATOM 2936 C C . LEU A 1 410 ? 38.683 4.572 -39.264 1.00 93.69 410 LEU A C 1
ATOM 2938 O O . LEU A 1 410 ? 38.145 4.534 -38.159 1.00 93.69 410 LEU A O 1
ATOM 2942 N N . THR A 1 411 ? 39.105 5.716 -39.810 1.00 91.38 411 THR A N 1
ATOM 2943 C CA . THR A 1 411 ? 38.807 7.037 -39.233 1.00 91.38 411 THR A CA 1
ATOM 2944 C C . THR A 1 411 ? 38.169 7.961 -40.267 1.00 91.38 411 THR A C 1
ATOM 2946 O O . THR A 1 411 ? 38.525 7.941 -41.445 1.00 91.38 411 THR A O 1
ATOM 2949 N N . THR A 1 412 ? 37.198 8.778 -39.852 1.00 90.19 412 THR A N 1
ATOM 2950 C CA . THR A 1 412 ? 36.475 9.700 -40.745 1.00 90.19 412 THR A CA 1
ATOM 2951 C C . THR A 1 412 ? 36.386 11.103 -40.155 1.00 90.19 412 THR A C 1
ATOM 2953 O O . THR A 1 412 ? 35.875 11.291 -39.061 1.00 90.19 412 THR A O 1
ATOM 2956 N N . ASN A 1 413 ? 36.840 12.111 -40.905 1.00 85.25 413 ASN A N 1
ATOM 2957 C CA . ASN A 1 413 ? 36.820 13.523 -40.500 1.00 85.25 413 ASN A CA 1
ATOM 2958 C C . ASN A 1 413 ? 35.753 14.325 -41.280 1.00 85.25 413 ASN A C 1
ATOM 2960 O O . ASN A 1 413 ? 35.558 14.085 -42.478 1.00 85.25 413 ASN A O 1
ATOM 2964 N N . PHE A 1 414 ? 35.125 15.300 -40.614 1.00 83.00 414 PHE A N 1
ATOM 2965 C CA . PHE A 1 414 ? 34.110 16.236 -41.131 1.00 83.00 414 PHE A CA 1
ATOM 2966 C C . PHE A 1 414 ? 34.644 17.661 -41.402 1.00 83.00 414 PHE A C 1
ATOM 2968 O O . PHE A 1 414 ? 33.884 18.610 -41.542 1.00 83.00 414 PHE A O 1
ATOM 2975 N N . GLY A 1 415 ? 35.964 17.836 -41.513 1.00 68.00 415 GLY A N 1
ATOM 2976 C CA . GLY A 1 415 ? 36.599 19.079 -41.971 1.00 68.00 415 GLY A CA 1
ATOM 2977 C C . GLY A 1 415 ? 37.153 19.977 -40.861 1.00 68.00 415 GLY A C 1
ATOM 2978 O O . GLY A 1 415 ? 38.086 20.733 -41.132 1.00 68.00 415 GLY A O 1
ATOM 2979 N N . GLY A 1 416 ? 36.676 19.849 -39.618 1.00 67.69 416 GLY A N 1
ATOM 2980 C CA . GLY A 1 416 ? 37.166 20.630 -38.474 1.00 67.69 416 GLY A CA 1
ATOM 2981 C C . GLY A 1 416 ? 37.293 19.881 -37.142 1.00 67.69 416 GLY A C 1
ATOM 2982 O O . GLY A 1 416 ? 37.647 20.499 -36.143 1.00 67.69 416 GLY A O 1
ATOM 2983 N N . GLY A 1 417 ? 37.052 18.568 -37.118 1.00 72.19 417 GLY A N 1
ATOM 2984 C CA . GLY A 1 417 ? 36.919 17.781 -35.885 1.00 72.19 417 GLY A CA 1
ATOM 2985 C C . GLY A 1 417 ? 35.521 17.173 -35.745 1.00 72.19 417 GLY A C 1
ATOM 2986 O O . GLY A 1 417 ? 34.591 17.635 -36.401 1.00 72.19 417 GLY A O 1
ATOM 2987 N N . GLY A 1 418 ? 35.361 16.141 -34.916 1.00 78.50 418 GLY A N 1
ATOM 2988 C CA . GLY A 1 418 ? 34.067 15.510 -34.636 1.00 78.50 418 GLY A CA 1
ATOM 2989 C C . GLY A 1 418 ? 34.199 14.282 -33.735 1.00 78.50 418 GLY A C 1
ATOM 2990 O O . GLY A 1 418 ? 35.307 13.775 -33.579 1.00 78.50 418 GLY A O 1
ATOM 2991 N N . ASN A 1 419 ? 33.076 13.828 -33.180 1.00 87.56 419 ASN A N 1
ATOM 2992 C CA . ASN A 1 419 ? 32.959 12.664 -32.290 1.00 87.56 419 ASN A CA 1
ATOM 2993 C C . ASN A 1 419 ? 31.840 11.758 -32.812 1.00 87.56 419 ASN A C 1
ATOM 2995 O O . ASN A 1 419 ? 30.829 12.280 -33.285 1.00 87.56 419 ASN A O 1
ATOM 2999 N N . GLY A 1 420 ? 32.026 10.440 -32.768 1.00 91.88 420 GLY A N 1
ATOM 3000 C CA . GLY A 1 420 ? 31.046 9.444 -33.199 1.00 91.88 420 GLY A CA 1
ATOM 3001 C C . GLY A 1 420 ? 30.416 8.754 -31.994 1.00 91.88 420 GLY A C 1
ATOM 3002 O O . GLY A 1 420 ? 31.124 8.174 -31.180 1.00 91.88 420 GLY A O 1
ATOM 3003 N N . TYR A 1 421 ? 29.088 8.770 -31.890 1.00 94.69 421 TYR A N 1
ATOM 3004 C CA . TYR A 1 421 ? 28.375 8.256 -30.715 1.00 94.69 421 TYR A CA 1
ATOM 3005 C C . TYR A 1 421 ? 27.600 6.971 -31.005 1.00 94.69 421 TYR A C 1
ATOM 3007 O O . TYR A 1 421 ? 27.790 5.974 -30.315 1.00 94.69 421 TYR A O 1
ATOM 3015 N N . GLY A 1 422 ? 26.765 6.963 -32.047 1.00 96.19 422 GLY A N 1
ATOM 3016 C CA . GLY A 1 422 ? 25.879 5.839 -32.358 1.00 96.19 422 GLY A CA 1
ATOM 3017 C C . GLY A 1 422 ? 26.266 5.114 -33.643 1.00 96.19 422 GLY A C 1
ATOM 3018 O O . GLY A 1 422 ? 26.618 5.761 -34.629 1.00 96.19 422 GLY A O 1
ATOM 3019 N N . ILE A 1 423 ? 26.136 3.783 -33.658 1.00 97.69 423 ILE A N 1
ATOM 3020 C CA . ILE A 1 423 ? 26.279 2.942 -34.857 1.00 97.69 423 ILE A CA 1
ATOM 3021 C C . ILE A 1 423 ? 25.040 2.068 -35.070 1.00 97.69 423 ILE A C 1
ATOM 3023 O O . ILE A 1 423 ? 24.497 1.503 -34.124 1.00 97.69 423 ILE A O 1
ATOM 3027 N N . ALA A 1 424 ? 24.623 1.905 -36.324 1.00 96.94 424 ALA A N 1
ATOM 3028 C CA . ALA A 1 424 ? 23.583 0.954 -36.703 1.00 96.94 424 ALA A CA 1
ATOM 3029 C C . ALA A 1 424 ? 23.863 0.307 -38.063 1.00 96.94 424 ALA A C 1
ATOM 3031 O O . ALA A 1 424 ? 24.596 0.846 -38.896 1.00 96.94 424 ALA A O 1
ATOM 3032 N N . LEU A 1 425 ? 23.249 -0.853 -38.298 1.00 95.00 425 LEU A N 1
ATOM 3033 C CA . LEU A 1 425 ? 23.361 -1.598 -39.548 1.00 95.00 425 LEU A CA 1
ATOM 3034 C C . LEU A 1 425 ? 22.038 -1.554 -40.319 1.00 95.00 425 LEU A C 1
ATOM 3036 O O . LEU A 1 425 ? 20.981 -1.873 -39.777 1.00 95.00 425 LEU A O 1
ATOM 3040 N N . GLN A 1 426 ? 22.100 -1.196 -41.599 1.00 91.75 426 GLN A N 1
ATOM 3041 C CA . GLN A 1 426 ? 20.968 -1.320 -42.514 1.00 91.75 426 GLN A CA 1
ATOM 3042 C C . GLN A 1 426 ? 20.827 -2.763 -43.021 1.00 91.75 426 GLN A C 1
ATOM 3044 O O . GLN A 1 426 ? 21.783 -3.539 -43.049 1.00 91.75 426 GLN A O 1
ATOM 3049 N N . THR A 1 427 ? 19.625 -3.135 -43.459 1.00 87.75 427 THR A N 1
ATOM 3050 C CA . THR A 1 427 ? 19.309 -4.498 -43.926 1.00 87.75 427 THR A CA 1
ATOM 3051 C C . THR A 1 427 ? 20.084 -4.922 -45.177 1.00 87.75 427 THR A C 1
ATOM 3053 O O . THR A 1 427 ? 20.250 -6.114 -45.423 1.00 87.75 427 THR A O 1
ATOM 3056 N N . ASP A 1 428 ? 20.593 -3.963 -45.948 1.00 86.81 428 ASP A N 1
ATOM 3057 C CA . ASP A 1 428 ? 21.459 -4.169 -47.112 1.00 86.81 428 ASP A CA 1
ATOM 3058 C C . ASP A 1 428 ? 22.955 -4.289 -46.751 1.00 86.81 428 ASP A C 1
ATOM 3060 O O . ASP A 1 428 ? 23.801 -4.452 -47.633 1.00 86.81 428 ASP A O 1
ATOM 3064 N N . GLY A 1 429 ? 23.292 -4.231 -45.459 1.00 89.62 429 GLY A N 1
ATOM 3065 C CA . GLY A 1 429 ? 24.654 -4.337 -44.945 1.00 89.62 429 GLY A CA 1
ATOM 3066 C C . GLY A 1 429 ? 25.433 -3.020 -44.911 1.00 89.62 429 GLY A C 1
ATOM 3067 O O . GLY A 1 429 ? 26.623 -3.052 -44.588 1.00 89.62 429 GLY A O 1
ATOM 3068 N N . LYS A 1 430 ? 24.809 -1.874 -45.226 1.00 95.00 430 LYS A N 1
ATOM 3069 C CA . LYS A 1 430 ? 25.428 -0.554 -45.019 1.00 95.00 430 LYS A CA 1
ATOM 3070 C C . LYS A 1 430 ? 25.509 -0.211 -43.534 1.00 95.00 430 LYS A C 1
ATOM 3072 O O . LYS A 1 430 ? 24.646 -0.589 -42.745 1.00 95.00 430 LYS A O 1
ATOM 3077 N N . ILE A 1 431 ? 26.549 0.528 -43.168 1.00 97.75 431 ILE A N 1
ATOM 3078 C CA . ILE A 1 431 ? 26.844 0.918 -41.787 1.00 97.75 431 ILE A CA 1
ATOM 3079 C C . ILE A 1 431 ? 26.559 2.410 -41.643 1.00 97.75 431 ILE A C 1
ATOM 3081 O O . ILE A 1 431 ? 27.038 3.204 -42.450 1.00 97.75 431 ILE A O 1
ATOM 3085 N N . LEU A 1 432 ? 25.797 2.787 -40.623 1.00 97.94 432 LEU A N 1
ATOM 3086 C CA . LEU A 1 432 ? 25.484 4.172 -40.282 1.00 97.94 432 LEU A CA 1
ATOM 3087 C C . LEU A 1 432 ? 26.210 4.551 -38.998 1.00 97.94 432 LEU A C 1
ATOM 3089 O O . LEU A 1 432 ? 26.134 3.801 -38.029 1.00 97.94 432 LEU A O 1
ATOM 3093 N N . VAL A 1 433 ? 26.866 5.711 -38.981 1.00 97.56 433 VAL A N 1
ATOM 3094 C CA . VAL A 1 433 ? 27.458 6.288 -37.766 1.00 97.56 433 VAL A CA 1
ATOM 3095 C C . VAL A 1 433 ? 27.014 7.732 -37.621 1.00 97.56 433 VAL A C 1
ATOM 3097 O O . VAL A 1 433 ? 27.122 8.498 -38.577 1.00 97.56 433 VAL A O 1
ATOM 3100 N N . THR A 1 434 ? 26.519 8.094 -36.442 1.00 97.06 434 THR A N 1
ATOM 3101 C CA . THR A 1 434 ? 26.080 9.456 -36.114 1.00 97.06 434 THR A CA 1
ATOM 3102 C C . THR A 1 434 ? 26.966 10.085 -35.050 1.00 97.06 434 THR A C 1
ATOM 3104 O O . THR A 1 434 ? 27.610 9.384 -34.268 1.00 97.06 434 THR A O 1
ATOM 3107 N N . GLY A 1 435 ? 26.976 11.413 -35.001 1.00 94.69 435 GLY A N 1
ATOM 3108 C CA . GLY A 1 435 ? 27.816 12.145 -34.074 1.00 94.69 435 GLY A CA 1
ATOM 3109 C C . GLY A 1 435 ? 27.625 13.652 -34.132 1.00 94.69 435 GLY A C 1
ATOM 3110 O O . GLY A 1 435 ? 26.553 14.156 -34.480 1.00 94.69 435 GLY A O 1
ATOM 3111 N N . ASN A 1 436 ? 28.702 14.371 -33.831 1.00 91.31 436 ASN A N 1
ATOM 3112 C CA . ASN A 1 436 ? 28.812 15.800 -34.104 1.00 91.31 436 ASN A CA 1
ATOM 3113 C C . ASN A 1 436 ? 30.052 16.112 -34.948 1.00 91.31 436 ASN A C 1
ATOM 3115 O O . ASN A 1 436 ? 31.032 15.362 -34.950 1.00 91.31 436 ASN A O 1
ATOM 3119 N N . GLY A 1 437 ? 30.023 17.234 -35.663 1.00 87.81 437 GLY A N 1
ATOM 3120 C CA . GLY A 1 437 ? 31.146 17.706 -36.470 1.00 87.81 437 GLY A CA 1
ATOM 3121 C C . GLY A 1 437 ? 31.317 19.215 -36.388 1.00 87.81 437 GLY A C 1
ATOM 3122 O O . GLY A 1 437 ? 30.341 19.958 -36.386 1.00 87.81 437 GLY A O 1
ATOM 3123 N N . TYR A 1 438 ? 32.569 19.666 -36.338 1.00 80.19 438 TYR A N 1
ATOM 3124 C CA . TYR A 1 438 ? 32.912 21.083 -36.400 1.00 80.19 438 TYR A CA 1
ATOM 3125 C C . TYR A 1 438 ? 33.078 21.511 -37.859 1.00 80.19 438 TYR A C 1
ATOM 3127 O O . TYR A 1 438 ? 33.998 21.048 -38.543 1.00 80.19 438 TYR A O 1
ATOM 3135 N N . ILE A 1 439 ? 32.216 22.409 -38.337 1.00 70.69 439 ILE A N 1
ATOM 3136 C CA . ILE A 1 439 ? 32.230 22.877 -39.728 1.00 70.69 439 ILE A CA 1
ATOM 3137 C C . ILE A 1 439 ? 32.775 24.306 -39.788 1.00 70.69 439 ILE A C 1
ATOM 3139 O O . ILE A 1 439 ? 32.292 25.225 -39.133 1.00 70.69 439 ILE A O 1
ATOM 3143 N N . GLY A 1 440 ? 33.818 24.521 -40.594 1.00 58.34 440 GLY A N 1
ATOM 3144 C CA . GLY A 1 440 ? 34.468 25.827 -40.708 1.00 58.34 440 GLY A CA 1
ATOM 3145 C C . GLY A 1 440 ? 33.538 26.909 -41.274 1.00 58.34 440 GLY A C 1
ATOM 3146 O O . GLY A 1 440 ? 33.194 26.872 -42.452 1.00 58.34 440 GLY A O 1
ATOM 3147 N N . GLY A 1 441 ? 33.197 27.913 -40.460 1.00 59.91 441 GLY A N 1
ATOM 3148 C CA . GLY A 1 441 ? 32.420 29.091 -40.881 1.00 59.91 441 GLY A CA 1
ATOM 3149 C C . GLY A 1 441 ? 31.532 29.688 -39.786 1.00 59.91 441 GLY A C 1
ATOM 3150 O O . GLY A 1 441 ? 31.260 30.888 -39.810 1.00 59.91 441 GLY A O 1
ATOM 3151 N N . VAL A 1 442 ? 31.150 28.874 -38.804 1.00 57.91 442 VAL A N 1
ATOM 3152 C CA . VAL A 1 442 ? 30.431 29.247 -37.581 1.00 57.91 442 VAL A CA 1
ATOM 3153 C C . VAL A 1 442 ? 31.042 28.417 -36.449 1.00 57.91 442 VAL A C 1
ATOM 3155 O O . VAL A 1 442 ? 31.198 27.218 -36.611 1.00 57.91 442 VAL A O 1
ATOM 3158 N N . ASP A 1 443 ? 31.485 29.027 -35.346 1.00 66.31 443 ASP A N 1
ATOM 3159 C CA . ASP A 1 443 ? 32.194 28.319 -34.258 1.00 66.31 443 ASP A CA 1
ATOM 3160 C C . ASP A 1 443 ? 31.237 27.412 -33.437 1.00 66.31 443 ASP A C 1
ATOM 3162 O O . ASP A 1 443 ? 31.000 27.668 -32.255 1.00 66.31 443 ASP A O 1
ATOM 3166 N N . ARG A 1 444 ? 30.605 26.410 -34.067 1.00 79.25 444 ARG A N 1
ATOM 3167 C CA . ARG A 1 444 ? 29.587 25.513 -33.482 1.00 79.25 444 ARG A CA 1
ATOM 3168 C C . ARG A 1 444 ? 29.692 24.089 -34.052 1.00 79.25 444 ARG A C 1
ATOM 3170 O O . ARG A 1 444 ? 30.292 23.884 -35.104 1.00 79.25 444 ARG A O 1
ATOM 3177 N N . ASN A 1 445 ? 29.155 23.122 -33.307 1.00 86.19 445 ASN A N 1
ATOM 3178 C CA . ASN A 1 445 ? 29.051 21.717 -33.710 1.00 86.19 445 ASN A CA 1
ATOM 3179 C C . ASN A 1 445 ? 27.692 21.477 -34.362 1.00 86.19 445 ASN A C 1
ATOM 3181 O O . ASN A 1 445 ? 26.705 21.885 -33.767 1.00 86.19 445 ASN A O 1
ATOM 3185 N N . ASP A 1 446 ? 27.644 20.760 -35.480 1.00 90.50 446 ASP A N 1
ATOM 3186 C CA . ASP A 1 446 ? 26.388 20.342 -36.115 1.00 90.50 446 ASP A CA 1
ATOM 3187 C C . ASP A 1 446 ? 26.204 18.824 -35.973 1.00 90.50 446 ASP A C 1
ATOM 3189 O O . ASP A 1 446 ? 27.183 18.074 -35.845 1.00 90.50 446 ASP A O 1
ATOM 3193 N N . MET A 1 447 ? 24.956 18.357 -36.049 1.00 93.69 447 MET A N 1
ATOM 3194 C CA . MET A 1 447 ? 24.632 16.929 -36.056 1.00 93.69 447 MET A CA 1
ATOM 3195 C C . MET A 1 447 ? 25.185 16.285 -37.328 1.00 93.69 447 MET A C 1
ATOM 3197 O O . MET A 1 447 ? 24.939 16.776 -38.429 1.00 93.69 447 MET A O 1
ATOM 3201 N N . THR A 1 448 ? 25.908 15.175 -37.202 1.00 94.25 448 THR A N 1
ATOM 3202 C CA . THR A 1 448 ? 26.535 14.497 -38.344 1.00 94.25 448 THR A CA 1
ATOM 3203 C C . THR A 1 448 ? 26.066 13.061 -38.502 1.00 94.25 448 THR A C 1
ATOM 3205 O O . THR A 1 448 ? 25.773 12.390 -37.518 1.00 94.25 448 THR A O 1
ATOM 3208 N N . LEU A 1 449 ? 26.008 12.588 -39.749 1.00 96.06 449 LEU A N 1
ATOM 3209 C CA . LEU A 1 449 ? 25.681 11.209 -40.110 1.00 96.06 449 LEU A CA 1
ATOM 3210 C C . LEU A 1 449 ? 26.570 10.766 -41.278 1.00 96.06 449 LEU A C 1
ATOM 3212 O O . LEU A 1 449 ? 26.618 11.426 -42.310 1.00 96.06 449 LEU A O 1
ATOM 3216 N N . ALA A 1 450 ? 27.265 9.641 -41.142 1.00 96.19 450 ALA A N 1
ATOM 3217 C CA . ALA A 1 450 ? 28.024 9.018 -42.222 1.00 96.19 450 ALA A CA 1
ATOM 3218 C C . ALA A 1 450 ? 27.452 7.644 -42.565 1.00 96.19 450 ALA A C 1
ATOM 3220 O O . ALA A 1 450 ? 27.059 6.885 -41.674 1.00 96.19 450 ALA A O 1
ATOM 3221 N N . ARG A 1 451 ? 27.458 7.309 -43.859 1.00 97.81 451 ARG A N 1
ATOM 3222 C CA . ARG A 1 451 ? 27.114 5.974 -44.349 1.00 97.81 451 ARG A CA 1
ATOM 3223 C C . ARG A 1 451 ? 28.306 5.319 -45.031 1.00 97.81 451 ARG A C 1
ATOM 3225 O O . ARG A 1 451 ? 28.912 5.885 -45.941 1.00 97.81 451 ARG A O 1
ATOM 3232 N N . TYR A 1 452 ? 28.593 4.089 -44.628 1.00 97.38 452 TYR A N 1
ATOM 3233 C CA . TYR A 1 452 ? 29.674 3.271 -45.158 1.00 97.38 452 TYR A CA 1
ATOM 3234 C C . TYR A 1 452 ? 29.129 2.017 -45.835 1.00 97.38 452 TYR A C 1
ATOM 3236 O O . TYR A 1 452 ? 28.096 1.458 -45.458 1.00 97.38 452 TYR A O 1
ATOM 3244 N N . ASN A 1 453 ? 29.858 1.550 -46.837 1.00 95.69 453 ASN A N 1
ATOM 3245 C CA . ASN A 1 453 ? 29.691 0.234 -47.423 1.00 95.69 453 ASN A CA 1
ATOM 3246 C C . ASN A 1 453 ? 30.183 -0.853 -46.459 1.00 95.69 453 ASN A C 1
ATOM 3248 O O . ASN A 1 453 ? 30.917 -0.595 -45.505 1.00 95.69 453 ASN A O 1
ATOM 3252 N N . ALA A 1 454 ? 29.833 -2.103 -46.758 1.00 91.94 454 ALA A N 1
ATOM 3253 C CA . ALA A 1 454 ? 30.254 -3.253 -45.965 1.00 91.94 454 ALA A CA 1
ATOM 3254 C C . ALA A 1 454 ? 31.782 -3.471 -45.937 1.00 91.94 454 ALA A C 1
ATOM 3256 O O . ALA A 1 454 ? 32.248 -4.284 -45.153 1.00 91.94 454 ALA A O 1
ATOM 3257 N N . ASP A 1 455 ? 32.582 -2.797 -46.763 1.00 91.75 455 ASP A N 1
ATOM 3258 C CA . ASP A 1 455 ? 34.053 -2.849 -46.724 1.00 91.75 455 ASP A CA 1
ATOM 3259 C C . ASP A 1 455 ? 34.690 -1.682 -45.940 1.00 91.75 455 ASP A C 1
ATOM 3261 O O . ASP A 1 455 ? 35.912 -1.618 -45.819 1.00 91.75 455 ASP A O 1
ATOM 3265 N N . GLY A 1 456 ? 33.875 -0.773 -45.392 1.00 93.88 456 GLY A N 1
ATOM 3266 C CA . GLY A 1 456 ? 34.325 0.420 -44.670 1.00 93.88 456 GLY A CA 1
ATOM 3267 C C . GLY A 1 456 ? 34.534 1.652 -45.549 1.00 93.88 456 GLY A C 1
ATOM 3268 O O . GLY A 1 456 ? 34.742 2.743 -45.027 1.00 93.88 456 GLY A O 1
ATOM 3269 N N . SER A 1 457 ? 34.424 1.542 -46.875 1.00 94.94 457 SER A N 1
ATOM 3270 C CA . SER A 1 457 ? 34.464 2.721 -47.746 1.00 94.94 457 SER A CA 1
ATOM 3271 C C . SER A 1 457 ? 33.203 3.580 -47.587 1.00 94.94 457 SER A C 1
ATOM 3273 O O . SER A 1 457 ? 32.110 3.055 -47.385 1.00 94.94 457 SER A O 1
ATOM 3275 N N . LEU A 1 458 ? 33.326 4.905 -47.703 1.00 95.94 458 LEU A N 1
ATOM 3276 C CA . LEU A 1 458 ? 32.172 5.813 -47.680 1.00 95.94 458 LEU A CA 1
ATOM 3277 C C . LEU A 1 458 ? 31.231 5.563 -48.868 1.00 95.94 458 LEU A C 1
ATOM 3279 O O . LEU A 1 458 ? 31.663 5.354 -50.005 1.00 95.94 458 LEU A O 1
ATOM 3283 N N . ASP A 1 459 ? 29.928 5.612 -48.606 1.00 96.62 459 ASP A N 1
ATOM 3284 C CA . ASP A 1 459 ? 28.892 5.416 -49.611 1.00 96.62 459 ASP A CA 1
ATOM 3285 C C . ASP A 1 459 ? 28.578 6.715 -50.359 1.00 96.62 459 ASP A C 1
ATOM 3287 O O . ASP A 1 459 ? 27.710 7.483 -49.958 1.00 96.62 459 ASP A O 1
ATOM 3291 N N . ALA A 1 460 ? 29.220 6.927 -51.507 1.00 95.06 460 ALA A N 1
ATOM 3292 C CA . ALA A 1 460 ? 29.004 8.113 -52.339 1.00 95.06 460 ALA A CA 1
ATOM 3293 C C . ALA A 1 460 ? 27.560 8.285 -52.870 1.00 95.06 460 ALA A C 1
ATOM 3295 O O . ALA A 1 460 ? 27.240 9.331 -53.433 1.00 95.06 460 ALA A O 1
ATOM 3296 N N . SER A 1 461 ? 26.678 7.283 -52.736 1.00 93.75 461 SER A N 1
ATOM 3297 C CA . SER A 1 461 ? 25.248 7.450 -53.051 1.00 93.75 461 SER A CA 1
ATOM 3298 C C . SER A 1 461 ? 24.462 8.187 -51.959 1.00 93.75 461 SER A C 1
ATOM 3300 O O . SER A 1 461 ? 23.313 8.553 -52.190 1.00 93.75 461 SER A O 1
ATOM 3302 N N . PHE A 1 462 ? 25.070 8.396 -50.791 1.00 96.06 462 PHE A N 1
ATOM 3303 C CA . PHE A 1 462 ? 24.501 9.100 -49.648 1.00 96.06 462 PHE A CA 1
ATOM 3304 C C . PHE A 1 462 ? 25.079 10.513 -49.569 1.00 96.06 462 PHE A C 1
ATOM 3306 O O . PHE A 1 462 ? 26.289 10.662 -49.426 1.00 96.06 462 PHE A O 1
ATOM 3313 N N . ASP A 1 463 ? 24.241 11.533 -49.743 1.00 93.06 463 ASP A N 1
ATOM 3314 C CA . ASP A 1 463 ? 24.617 12.960 -49.791 1.00 93.06 463 ASP A CA 1
ATOM 3315 C C . ASP A 1 463 ? 25.807 13.303 -50.729 1.00 93.06 463 ASP A C 1
ATOM 3317 O O . ASP A 1 463 ? 26.473 14.328 -50.626 1.00 93.06 463 ASP A O 1
ATOM 3321 N N . GLY A 1 464 ? 26.088 12.432 -51.705 1.00 90.44 464 GLY A N 1
ATOM 3322 C CA . GLY A 1 464 ? 27.133 12.598 -52.720 1.00 90.44 464 GLY A CA 1
ATOM 3323 C C . GLY A 1 464 ? 28.553 12.190 -52.305 1.00 90.44 464 GLY A C 1
ATOM 3324 O O . GLY A 1 464 ? 29.334 11.810 -53.182 1.00 90.44 464 GLY A O 1
ATOM 3325 N N . ASP A 1 465 ? 28.908 12.229 -51.018 1.00 90.50 465 ASP A N 1
ATOM 3326 C CA . ASP A 1 465 ? 30.244 11.846 -50.523 1.00 90.50 465 ASP A CA 1
ATOM 3327 C C . ASP A 1 465 ? 30.239 10.866 -49.331 1.00 90.50 465 ASP A C 1
ATOM 3329 O O . ASP A 1 465 ? 31.303 10.484 -48.831 1.00 90.50 465 ASP A O 1
ATOM 3333 N N . GLY A 1 466 ? 29.056 10.409 -48.917 1.00 93.44 466 GLY A N 1
ATOM 3334 C CA . GLY A 1 466 ? 28.853 9.494 -47.799 1.00 93.44 466 GLY A CA 1
ATOM 3335 C C . GLY A 1 466 ? 28.730 10.170 -46.437 1.00 93.44 466 GLY A C 1
ATOM 3336 O O . GLY A 1 466 ? 28.605 9.454 -45.442 1.00 93.44 466 GLY A O 1
ATOM 3337 N N . LYS A 1 467 ? 28.774 11.505 -46.363 1.00 93.12 467 LYS A N 1
ATOM 3338 C CA . LYS A 1 467 ? 28.733 12.276 -45.118 1.00 93.12 467 LYS A CA 1
ATOM 3339 C C . LYS A 1 467 ? 27.663 13.350 -45.192 1.00 93.12 467 LYS A C 1
ATOM 3341 O O . LYS A 1 467 ? 27.543 14.046 -46.184 1.00 93.12 467 LYS A O 1
ATOM 3346 N N . LEU A 1 468 ? 26.955 13.521 -44.090 1.00 92.69 468 LEU A N 1
ATOM 3347 C CA . LEU A 1 468 ? 25.865 14.466 -43.948 1.00 92.69 468 LEU A CA 1
ATOM 3348 C C . LEU A 1 468 ? 26.052 15.289 -42.675 1.00 92.69 468 LEU A C 1
ATOM 3350 O O . LEU A 1 468 ? 26.492 14.770 -41.645 1.00 92.69 468 LEU A O 1
ATOM 3354 N N . THR A 1 469 ? 25.692 16.566 -42.753 1.00 91.19 469 THR A N 1
ATOM 3355 C CA . THR A 1 469 ? 25.695 17.517 -41.635 1.00 91.19 469 THR A CA 1
ATOM 3356 C C . THR A 1 469 ? 24.366 18.264 -41.586 1.00 91.19 469 THR A C 1
ATOM 3358 O O . THR A 1 469 ? 23.938 18.815 -42.604 1.00 91.19 469 THR A O 1
ATOM 3361 N N . THR A 1 470 ? 23.744 18.330 -40.414 1.00 92.56 470 THR A N 1
ATOM 3362 C CA . THR A 1 470 ? 22.407 18.897 -40.220 1.00 92.56 470 THR A CA 1
ATOM 3363 C C . THR A 1 470 ? 22.418 19.936 -39.106 1.00 92.56 470 THR A C 1
ATOM 3365 O O . THR A 1 470 ? 22.575 19.598 -37.938 1.00 92.56 470 THR A O 1
ATOM 3368 N N . ASP A 1 471 ? 22.189 21.189 -39.491 1.00 90.75 471 ASP A N 1
ATOM 3369 C CA . ASP A 1 471 ? 22.093 22.355 -38.602 1.00 90.75 471 ASP A CA 1
ATOM 3370 C C . ASP A 1 471 ? 20.640 22.562 -38.136 1.00 90.75 471 ASP A C 1
ATOM 3372 O O . ASP A 1 471 ? 19.723 22.618 -38.970 1.00 90.75 471 ASP A O 1
ATOM 3376 N N . PHE A 1 472 ? 20.411 22.674 -36.826 1.00 90.75 472 PHE A N 1
ATOM 3377 C CA . PHE A 1 472 ? 19.102 23.032 -36.253 1.00 90.75 472 PHE A CA 1
ATOM 3378 C C . PHE A 1 472 ? 18.994 24.527 -35.890 1.00 90.75 472 PHE A C 1
ATOM 3380 O O . PHE A 1 472 ? 17.895 25.019 -35.638 1.00 90.75 472 PHE A O 1
ATOM 3387 N N . GLY A 1 473 ? 20.099 25.272 -35.913 1.00 86.44 473 GLY A N 1
ATOM 3388 C CA . GLY A 1 473 ? 20.216 26.697 -35.592 1.00 86.44 473 GLY A CA 1
ATOM 3389 C C . GLY A 1 473 ? 21.091 26.989 -34.362 1.00 86.44 473 GLY A C 1
ATOM 3390 O O . GLY A 1 473 ? 21.304 28.164 -34.019 1.00 86.44 473 GLY A O 1
ATOM 3391 N N . GLY A 1 474 ? 21.586 25.952 -33.681 1.00 86.56 474 GLY A N 1
ATOM 3392 C CA . GLY A 1 474 ? 22.337 25.988 -32.430 1.00 86.56 474 GLY A CA 1
ATOM 3393 C C . GLY A 1 474 ? 23.688 25.284 -32.550 1.00 86.56 474 GLY A C 1
ATOM 3394 O O . GLY A 1 474 ? 24.409 25.490 -33.519 1.00 86.56 474 GLY A O 1
ATOM 3395 N N . ALA A 1 475 ? 24.091 24.585 -31.490 1.00 88.94 475 ALA A N 1
ATOM 3396 C CA . ALA A 1 475 ? 25.047 23.491 -31.604 1.00 88.94 475 ALA A CA 1
ATOM 3397 C C . ALA A 1 475 ? 24.258 22.186 -31.446 1.00 88.94 475 ALA A C 1
ATOM 3399 O O . ALA A 1 475 ? 23.288 22.166 -30.691 1.00 88.94 475 ALA A O 1
ATOM 3400 N N . GLU A 1 476 ? 24.659 21.110 -32.110 1.00 92.56 476 GLU A N 1
ATOM 3401 C CA . GLU A 1 476 ? 23.931 19.846 -32.121 1.00 92.56 476 GLU A CA 1
ATOM 3402 C C . GLU A 1 476 ? 24.848 18.623 -32.034 1.00 92.56 476 GLU A C 1
ATOM 3404 O O . GLU A 1 476 ? 25.990 18.624 -32.499 1.00 92.56 476 GLU A O 1
ATOM 3409 N N . TYR A 1 477 ? 24.312 17.556 -31.439 1.00 93.56 477 TYR A N 1
ATOM 3410 C CA . TYR A 1 477 ? 24.985 16.269 -31.279 1.00 93.56 477 TYR A CA 1
ATOM 3411 C C . TYR A 1 477 ? 24.000 15.154 -31.613 1.00 93.56 477 TYR A C 1
ATOM 3413 O O . TYR A 1 477 ? 22.956 15.059 -30.974 1.00 93.56 477 TYR A O 1
ATOM 3421 N N . GLY A 1 478 ? 24.314 14.315 -32.601 1.00 95.62 478 GLY A N 1
ATOM 3422 C CA . GLY A 1 478 ? 23.556 13.096 -32.880 1.00 95.62 478 GLY A CA 1
ATOM 3423 C C . GLY A 1 478 ? 24.085 11.946 -32.032 1.00 95.62 478 GLY A C 1
ATOM 3424 O O . GLY A 1 478 ? 25.215 11.516 -32.241 1.00 95.62 478 GLY A O 1
ATOM 3425 N N . MET A 1 479 ? 23.276 11.448 -31.100 1.00 96.06 479 MET A N 1
ATOM 3426 C CA . MET A 1 479 ? 23.690 10.450 -30.107 1.00 96.06 479 MET A CA 1
ATOM 3427 C C . MET A 1 479 ? 23.385 9.021 -30.556 1.00 96.06 479 MET A C 1
ATOM 3429 O O . MET A 1 479 ? 24.195 8.118 -30.359 1.00 96.06 479 MET A O 1
ATOM 3433 N N . SER A 1 480 ? 22.242 8.809 -31.212 1.00 97.75 480 SER A N 1
ATOM 3434 C CA . SER A 1 480 ? 21.792 7.477 -31.614 1.00 97.75 480 SER A CA 1
ATOM 3435 C C . SER A 1 480 ? 21.105 7.498 -32.976 1.00 97.75 480 SER A C 1
ATOM 3437 O O . SER A 1 480 ? 20.434 8.465 -33.339 1.00 97.75 480 SER A O 1
ATOM 3439 N N . VAL A 1 481 ? 21.302 6.432 -33.752 1.00 98.00 481 VAL A N 1
ATOM 3440 C CA . VAL A 1 481 ? 20.812 6.294 -35.128 1.00 98.00 481 VAL A CA 1
ATOM 3441 C C . VAL A 1 481 ? 20.008 5.008 -35.271 1.00 98.00 481 VAL A C 1
ATOM 3443 O O . VAL A 1 481 ? 20.442 3.948 -34.830 1.00 98.00 481 VAL A O 1
ATOM 3446 N N . MET A 1 482 ? 18.845 5.095 -35.918 1.00 97.31 482 MET A N 1
ATOM 3447 C CA . MET A 1 482 ? 17.935 3.969 -36.117 1.00 97.31 482 MET A CA 1
ATOM 3448 C C . MET A 1 482 ? 17.469 3.893 -37.578 1.00 97.31 482 MET A C 1
ATOM 3450 O O . MET A 1 482 ? 16.729 4.771 -38.036 1.00 97.31 482 MET A O 1
ATOM 3454 N N . PRO A 1 483 ? 17.871 2.859 -38.339 1.00 95.75 483 PRO A N 1
ATOM 3455 C CA . PRO A 1 483 ? 17.341 2.625 -39.674 1.00 95.75 483 PRO A CA 1
ATOM 3456 C C . PRO A 1 483 ? 15.909 2.084 -39.606 1.00 95.75 483 PRO A C 1
ATOM 3458 O O . PRO A 1 483 ? 15.564 1.271 -38.750 1.00 95.75 483 PRO A O 1
ATOM 3461 N N . GLN A 1 484 ? 15.074 2.510 -40.547 1.00 91.62 484 GLN A N 1
ATOM 3462 C CA . GLN A 1 484 ? 13.697 2.051 -40.695 1.00 91.62 484 GLN A CA 1
ATOM 3463 C C . GLN A 1 484 ? 13.583 1.007 -41.813 1.00 91.62 484 GLN A C 1
ATOM 3465 O O . GLN A 1 484 ? 14.389 0.967 -42.746 1.00 91.62 484 GLN A O 1
ATOM 3470 N N . ALA A 1 485 ? 12.550 0.164 -41.742 1.00 87.38 485 ALA A N 1
ATOM 3471 C CA . ALA A 1 485 ? 12.323 -0.909 -42.715 1.00 87.38 485 ALA A CA 1
ATOM 3472 C C . ALA A 1 485 ? 12.072 -0.400 -44.148 1.00 87.38 485 ALA A C 1
ATOM 3474 O O . ALA A 1 485 ? 12.333 -1.116 -45.112 1.00 87.38 485 ALA A O 1
ATOM 3475 N N . ASP A 1 486 ? 11.590 0.836 -44.296 1.00 86.88 486 ASP A N 1
ATOM 3476 C CA . ASP A 1 486 ? 11.379 1.500 -45.585 1.00 86.88 486 ASP A CA 1
ATOM 3477 C C . ASP A 1 486 ? 12.648 2.177 -46.142 1.00 86.88 486 ASP A C 1
ATOM 3479 O O . ASP A 1 486 ? 12.597 2.815 -47.192 1.00 86.88 486 ASP A O 1
ATOM 3483 N N . GLY A 1 487 ? 13.784 2.036 -45.452 1.00 89.88 487 GLY A N 1
ATOM 3484 C CA . GLY A 1 487 ? 15.069 2.604 -45.845 1.00 89.88 487 GLY A CA 1
ATOM 3485 C C . GLY A 1 487 ? 15.295 4.049 -45.399 1.00 89.88 487 GLY A C 1
ATOM 3486 O O . GLY A 1 487 ? 16.342 4.604 -45.745 1.00 89.88 487 GLY A O 1
ATOM 3487 N N . LYS A 1 488 ? 14.362 4.669 -44.662 1.00 95.50 488 LYS A N 1
ATOM 3488 C CA . LYS A 1 488 ? 14.603 5.957 -43.993 1.00 95.50 488 LYS A CA 1
ATOM 3489 C C . LYS A 1 488 ? 15.487 5.785 -42.760 1.00 95.50 488 LYS A C 1
ATOM 3491 O O . LYS A 1 488 ? 15.668 4.678 -42.253 1.00 95.50 488 LYS A O 1
ATOM 3496 N N . ILE A 1 489 ? 16.064 6.886 -42.290 1.00 98.19 489 ILE A N 1
ATOM 3497 C CA . ILE A 1 489 ? 17.019 6.893 -41.179 1.00 98.19 489 ILE A CA 1
ATOM 3498 C C . ILE A 1 489 ? 16.592 7.953 -40.171 1.00 98.19 489 ILE A C 1
ATOM 3500 O O . ILE A 1 489 ? 16.406 9.110 -40.539 1.00 98.19 489 ILE A O 1
ATOM 3504 N N . LEU A 1 490 ? 16.461 7.562 -38.906 1.00 98.25 490 LEU A N 1
ATOM 3505 C CA . LEU A 1 490 ? 16.216 8.468 -37.789 1.00 98.25 490 LEU A CA 1
ATOM 3506 C C . LEU A 1 490 ? 17.508 8.698 -37.009 1.00 98.25 490 LEU A C 1
ATOM 3508 O O . LEU A 1 490 ? 18.259 7.751 -36.773 1.00 98.25 490 LEU A O 1
ATOM 3512 N N . VAL A 1 491 ? 17.742 9.935 -36.581 1.00 98.38 491 VAL A N 1
ATOM 3513 C CA . VAL A 1 491 ? 18.839 10.298 -35.677 1.00 98.38 491 VAL A CA 1
ATOM 3514 C C . VAL A 1 491 ? 18.273 11.094 -34.511 1.00 98.38 491 VAL A C 1
ATOM 3516 O O . VAL A 1 491 ? 17.689 12.156 -34.725 1.00 98.38 491 VAL A O 1
ATOM 3519 N N . ALA A 1 492 ? 18.450 10.578 -33.296 1.00 98.00 492 ALA A N 1
ATOM 3520 C CA . ALA A 1 492 ? 18.116 11.263 -32.053 1.00 98.00 492 ALA A CA 1
ATOM 3521 C C . ALA A 1 492 ? 19.365 11.890 -31.429 1.00 98.00 492 ALA A C 1
ATOM 3523 O O . ALA A 1 492 ? 20.481 11.385 -31.590 1.00 98.00 492 ALA A O 1
ATOM 3524 N N . GLY A 1 493 ? 19.175 12.995 -30.721 1.00 96.31 493 GLY A N 1
ATOM 3525 C CA . GLY A 1 493 ? 20.275 13.765 -30.182 1.00 96.31 493 GLY A CA 1
ATOM 3526 C C . GLY A 1 493 ? 19.846 14.961 -29.348 1.00 96.31 493 GLY A C 1
ATOM 3527 O O . GLY A 1 493 ? 18.761 14.998 -28.766 1.00 96.31 493 GLY A O 1
ATOM 3528 N N . VAL A 1 494 ? 20.720 15.962 -29.322 1.00 95.19 494 VAL A N 1
ATOM 3529 C CA . VAL A 1 494 ? 20.581 17.178 -28.514 1.00 95.19 494 VAL A CA 1
ATOM 3530 C C . VAL A 1 494 ? 20.750 18.401 -29.404 1.00 95.19 494 VAL A C 1
ATOM 3532 O O . VAL A 1 494 ? 21.640 18.419 -30.258 1.00 95.19 494 VAL A O 1
ATOM 3535 N N . SER A 1 495 ? 19.935 19.432 -29.173 1.00 93.94 495 SER A N 1
ATOM 3536 C CA . SER A 1 495 ? 20.059 20.749 -29.802 1.00 93.94 495 SER A CA 1
ATOM 3537 C C . SER A 1 495 ? 20.135 21.868 -28.763 1.00 93.94 495 SER A C 1
ATOM 3539 O O . SER A 1 495 ? 19.325 21.931 -27.839 1.00 93.94 495 SER A O 1
ATOM 3541 N N . PHE A 1 496 ? 21.106 22.769 -28.926 1.00 89.19 496 PHE A N 1
ATOM 3542 C CA . PHE A 1 496 ? 21.427 23.854 -27.991 1.00 89.19 496 PHE A CA 1
ATOM 3543 C C . PHE A 1 496 ? 20.831 25.200 -28.447 1.00 89.19 496 PHE A C 1
ATOM 3545 O O . PHE A 1 496 ? 21.532 26.210 -28.585 1.00 89.19 496 PHE A O 1
ATOM 3552 N N . ILE A 1 497 ? 19.524 25.228 -28.718 1.00 81.06 497 ILE A N 1
ATOM 3553 C CA . ILE A 1 497 ? 18.798 26.437 -29.133 1.00 81.06 497 ILE A CA 1
ATOM 3554 C C . ILE A 1 497 ? 18.086 27.041 -27.921 1.00 81.06 497 ILE A C 1
ATOM 3556 O O . ILE A 1 497 ? 16.988 26.640 -27.547 1.00 81.06 497 ILE A O 1
ATOM 3560 N N . GLY A 1 498 ? 18.706 28.052 -27.309 1.00 79.56 498 GLY A N 1
ATOM 3561 C CA . GLY A 1 498 ? 18.188 28.699 -26.097 1.00 79.56 498 GLY A CA 1
ATOM 3562 C C . GLY A 1 498 ? 18.494 27.892 -24.831 1.00 79.56 498 GLY A C 1
ATOM 3563 O O . GLY A 1 498 ? 19.313 28.342 -24.030 1.00 79.56 498 GLY A O 1
ATOM 3564 N N . SER A 1 499 ? 17.867 26.721 -24.692 1.00 81.38 499 SER A N 1
ATOM 3565 C CA . SER A 1 499 ? 18.162 25.648 -23.724 1.00 81.38 499 SER A CA 1
ATOM 3566 C C . SER A 1 499 ? 18.567 24.364 -24.468 1.00 81.38 499 SER A C 1
ATOM 3568 O O . SER A 1 499 ? 18.529 24.323 -25.702 1.00 81.38 499 SER A O 1
ATOM 3570 N N . ASN A 1 500 ? 18.987 23.332 -23.734 1.00 86.50 500 ASN A N 1
ATOM 3571 C CA . ASN A 1 500 ? 19.212 22.007 -24.309 1.00 86.50 500 ASN A CA 1
ATOM 3572 C C . ASN A 1 500 ? 17.842 21.364 -24.541 1.00 86.50 500 ASN A C 1
ATOM 3574 O O . ASN A 1 500 ? 17.032 21.338 -23.620 1.00 86.50 500 ASN A O 1
ATOM 3578 N N . ASN A 1 501 ? 17.586 20.900 -25.759 1.00 93.19 501 ASN A N 1
ATOM 3579 C CA . ASN A 1 501 ? 16.337 20.248 -26.137 1.00 93.19 501 ASN A CA 1
ATOM 3580 C C . ASN A 1 501 ? 16.630 18.898 -26.796 1.00 93.19 501 ASN A C 1
ATOM 3582 O O . ASN A 1 501 ? 17.625 18.757 -27.521 1.00 93.19 501 ASN A O 1
ATOM 3586 N N . VAL A 1 502 ? 15.705 17.947 -26.647 1.00 95.69 502 VAL A N 1
ATOM 3587 C CA . VAL A 1 502 ? 15.722 16.695 -27.414 1.00 95.69 502 VAL A CA 1
ATOM 3588 C C . VAL A 1 502 ? 15.605 17.035 -28.898 1.00 95.69 502 VAL A C 1
ATOM 3590 O O . VAL A 1 502 ? 14.677 17.739 -29.294 1.00 95.69 502 VAL A O 1
ATOM 3593 N N . ALA A 1 503 ? 16.522 16.534 -29.724 1.00 96.38 503 ALA A N 1
ATOM 3594 C CA . ALA A 1 503 ? 16.521 16.732 -31.171 1.00 96.38 503 ALA A CA 1
ATOM 3595 C C . ALA A 1 503 ? 16.283 15.411 -31.907 1.00 96.38 503 ALA A C 1
ATOM 3597 O O . ALA A 1 503 ? 16.849 14.379 -31.545 1.00 96.38 503 ALA A O 1
ATOM 3598 N N . LEU A 1 504 ? 15.478 15.445 -32.968 1.00 97.69 504 LEU A N 1
ATOM 3599 C CA . LEU A 1 504 ? 15.193 14.290 -33.815 1.00 97.69 504 LEU A CA 1
ATOM 3600 C C . LEU A 1 504 ? 15.187 14.715 -35.286 1.00 97.69 504 LEU A C 1
ATOM 3602 O O . LEU A 1 504 ? 14.450 15.619 -35.671 1.00 97.69 504 LEU A O 1
ATOM 3606 N N . ALA A 1 505 ? 16.000 14.064 -36.114 1.00 98.00 505 ALA A N 1
ATOM 3607 C CA . ALA A 1 505 ? 16.020 14.261 -37.562 1.00 98.00 505 ALA A CA 1
ATOM 3608 C C . ALA A 1 505 ? 15.622 12.975 -38.287 1.00 98.00 505 ALA A C 1
ATOM 3610 O O . ALA A 1 505 ? 16.017 11.880 -37.873 1.00 98.00 505 ALA A O 1
ATOM 3611 N N . ARG A 1 506 ? 14.902 13.107 -39.407 1.00 98.31 506 ARG A N 1
ATOM 3612 C CA . ARG A 1 506 ? 14.644 11.995 -40.327 1.00 98.31 506 ARG A CA 1
ATOM 3613 C C . ARG A 1 506 ? 15.187 12.273 -41.721 1.00 98.31 506 ARG A C 1
ATOM 3615 O O . ARG A 1 506 ? 14.924 13.318 -42.313 1.00 98.31 506 ARG A O 1
ATOM 3622 N N . TYR A 1 507 ? 15.884 11.284 -42.264 1.00 98.12 507 TYR A N 1
ATOM 3623 C CA . TYR A 1 507 ? 16.499 11.317 -43.583 1.00 98.12 507 TYR A CA 1
ATOM 3624 C C . TYR A 1 507 ? 15.912 10.240 -44.494 1.00 98.12 507 TYR A C 1
ATOM 3626 O O . TYR A 1 507 ? 15.556 9.141 -44.057 1.00 98.12 507 TYR A O 1
ATOM 3634 N N . ASN A 1 508 ? 15.846 10.549 -45.782 1.00 96.75 508 ASN A N 1
ATOM 3635 C CA . ASN A 1 508 ? 15.570 9.596 -46.844 1.00 96.75 508 ASN A CA 1
ATOM 3636 C C . ASN A 1 508 ? 16.777 8.678 -47.082 1.00 96.75 508 ASN A C 1
ATOM 3638 O O . ASN A 1 508 ? 17.889 8.915 -46.609 1.00 96.75 508 ASN A O 1
ATOM 3642 N N . THR A 1 509 ? 16.575 7.628 -47.877 1.00 94.81 509 THR A N 1
ATOM 3643 C CA . THR A 1 509 ? 17.622 6.649 -48.206 1.00 94.81 509 THR A CA 1
ATOM 3644 C C . THR A 1 509 ? 18.817 7.254 -48.953 1.00 94.81 509 THR A C 1
ATOM 3646 O O . THR A 1 509 ? 19.893 6.663 -48.951 1.00 94.81 509 THR A O 1
ATOM 3649 N N . ASP A 1 510 ? 18.675 8.417 -49.586 1.00 94.06 510 ASP A N 1
ATOM 3650 C CA . ASP A 1 510 ? 19.769 9.142 -50.249 1.00 94.06 510 ASP A CA 1
ATOM 3651 C C . ASP A 1 510 ? 20.482 10.156 -49.333 1.00 94.06 510 ASP A C 1
ATOM 3653 O O . ASP A 1 510 ? 21.466 10.759 -49.752 1.00 94.06 510 ASP A O 1
ATOM 3657 N N . GLY A 1 511 ? 20.026 10.316 -48.087 1.00 95.31 511 GLY A N 1
ATOM 3658 C CA . GLY A 1 511 ? 20.584 11.252 -47.108 1.00 95.31 511 GLY A CA 1
ATOM 3659 C C . GLY A 1 511 ? 19.917 12.622 -47.084 1.00 95.31 511 GLY A C 1
ATOM 3660 O O . GLY A 1 511 ? 20.193 13.404 -46.179 1.00 95.31 511 GLY A O 1
ATOM 3661 N N . SER A 1 512 ? 18.988 12.921 -47.998 1.00 95.56 512 SER A N 1
ATOM 3662 C CA . SER A 1 512 ? 18.232 14.171 -47.909 1.00 95.56 512 SER A CA 1
ATOM 3663 C C . SER A 1 512 ? 17.301 14.155 -46.691 1.00 95.56 512 SER A C 1
ATOM 3665 O O . SER A 1 512 ? 16.751 13.111 -46.345 1.00 95.56 512 SER A O 1
ATOM 3667 N N . LEU A 1 513 ? 17.028 15.311 -46.081 1.00 96.69 513 LEU A N 1
ATOM 3668 C CA . LEU A 1 513 ? 15.985 15.418 -45.051 1.00 96.69 513 LEU A CA 1
ATOM 3669 C C . LEU A 1 513 ? 14.610 15.011 -45.604 1.00 96.69 513 LEU A C 1
ATOM 3671 O O . LEU A 1 513 ? 14.261 15.340 -46.744 1.00 96.69 513 LEU A O 1
ATOM 3675 N N . ASP A 1 514 ? 13.833 14.298 -44.792 1.00 97.38 514 ASP A N 1
ATOM 3676 C CA . ASP A 1 514 ? 12.470 13.886 -45.117 1.00 97.38 514 ASP A CA 1
ATOM 3677 C C . ASP A 1 514 ? 11.463 14.964 -44.703 1.00 97.38 514 ASP A C 1
ATOM 3679 O O . ASP A 1 514 ? 10.998 15.008 -43.569 1.00 97.38 514 ASP A O 1
ATOM 3683 N N . THR A 1 515 ? 11.057 15.801 -45.653 1.00 96.06 515 THR A N 1
ATOM 3684 C CA . THR A 1 515 ? 10.100 16.893 -45.414 1.00 96.06 515 THR A CA 1
ATOM 3685 C C . THR A 1 515 ? 8.676 16.430 -45.086 1.00 96.06 515 THR A C 1
ATOM 3687 O O . THR A 1 515 ? 7.833 17.255 -44.740 1.00 96.06 515 THR A O 1
ATOM 3690 N N . SER A 1 516 ? 8.370 15.127 -45.172 1.00 95.12 516 SER A N 1
ATOM 3691 C CA . SER A 1 516 ? 7.109 14.585 -44.645 1.00 95.12 516 SER A CA 1
ATOM 3692 C C . SER A 1 516 ? 7.116 14.408 -43.123 1.00 95.12 516 SER A C 1
ATOM 3694 O O . SER A 1 516 ? 6.068 14.130 -42.544 1.00 95.12 516 SER A O 1
ATOM 3696 N N . PHE A 1 517 ? 8.277 14.570 -42.484 1.00 97.06 517 PHE A N 1
ATOM 3697 C CA . PHE A 1 517 ? 8.463 14.520 -41.039 1.00 97.06 517 PHE A CA 1
ATOM 3698 C C . PHE A 1 517 ? 8.516 15.942 -40.476 1.00 97.06 517 PHE A C 1
ATOM 3700 O O . PHE A 1 517 ? 9.415 16.700 -40.824 1.00 97.06 517 PHE A O 1
ATOM 3707 N N . ASP A 1 518 ? 7.510 16.326 -39.694 1.00 94.50 518 ASP A N 1
ATOM 3708 C CA . ASP A 1 518 ? 7.305 17.667 -39.115 1.00 94.50 518 ASP A CA 1
ATOM 3709 C C . ASP A 1 518 ? 7.446 18.854 -40.103 1.00 94.50 518 ASP A C 1
ATOM 3711 O O . ASP A 1 518 ? 7.635 20.010 -39.739 1.00 94.50 518 ASP A O 1
ATOM 3715 N N . GLY A 1 519 ? 7.312 18.583 -41.406 1.00 92.56 519 GLY A N 1
ATOM 3716 C CA . GLY A 1 519 ? 7.354 19.569 -42.489 1.00 92.56 519 GLY A CA 1
ATOM 3717 C C . GLY A 1 519 ? 8.747 19.893 -43.043 1.00 92.56 519 GLY A C 1
ATOM 3718 O O . GLY A 1 519 ? 8.846 20.258 -44.218 1.00 92.56 519 GLY A O 1
ATOM 3719 N N . ASP A 1 520 ? 9.818 19.745 -42.261 1.00 93.44 520 ASP A N 1
ATOM 3720 C CA . ASP A 1 520 ? 11.195 20.060 -42.682 1.00 93.44 520 ASP A CA 1
ATOM 3721 C C . ASP A 1 520 ? 12.233 18.957 -42.389 1.00 93.44 520 ASP A C 1
ATOM 3723 O O . ASP A 1 520 ? 13.406 19.098 -42.752 1.00 93.44 520 ASP A O 1
ATOM 3727 N N . GLY A 1 521 ? 11.799 17.838 -41.807 1.00 95.88 521 GLY A N 1
ATOM 3728 C CA . GLY A 1 521 ? 12.641 16.700 -41.452 1.00 95.88 521 GLY A CA 1
ATOM 3729 C C . GLY A 1 521 ? 13.240 16.757 -40.050 1.00 95.88 521 GLY A C 1
ATOM 3730 O O . GLY A 1 521 ? 14.030 15.869 -39.724 1.00 95.88 521 GLY A O 1
ATOM 3731 N N . LYS A 1 522 ? 12.907 17.768 -39.237 1.00 96.81 522 LYS A N 1
ATOM 3732 C CA . LYS A 1 522 ? 13.548 18.051 -37.948 1.00 96.81 522 LYS A CA 1
ATOM 3733 C C . LYS A 1 522 ? 12.515 18.336 -36.863 1.00 96.81 522 LYS A C 1
ATOM 3735 O O . LYS A 1 522 ? 11.538 19.027 -37.096 1.00 96.81 522 LYS A O 1
ATOM 3740 N N . VAL A 1 523 ? 12.781 17.861 -35.652 1.00 96.31 523 VAL A N 1
ATOM 3741 C CA . VAL A 1 523 ? 11.954 18.098 -34.465 1.00 96.31 523 VAL A CA 1
ATOM 3742 C C . VAL A 1 523 ? 12.858 18.482 -33.297 1.00 96.31 523 VAL A C 1
ATOM 3744 O O . VAL A 1 523 ? 13.913 17.875 -33.101 1.00 96.31 523 VAL A O 1
ATOM 3747 N N . THR A 1 524 ? 12.435 19.471 -32.507 1.00 94.88 524 THR A N 1
ATOM 3748 C CA . THR A 1 524 ? 13.030 19.791 -31.200 1.00 94.88 524 THR A CA 1
ATOM 3749 C C . THR A 1 524 ? 11.957 19.800 -30.121 1.00 94.88 524 THR A C 1
ATOM 3751 O O . THR A 1 524 ? 10.938 20.474 -30.288 1.00 94.88 524 THR A O 1
ATOM 3754 N N . THR A 1 525 ? 12.206 19.121 -29.005 1.00 94.88 525 THR A N 1
ATOM 3755 C CA . THR A 1 525 ? 11.244 18.975 -27.908 1.00 94.88 525 THR A CA 1
ATOM 3756 C C . THR A 1 525 ? 11.846 19.429 -26.582 1.00 94.88 525 THR A C 1
ATOM 3758 O O . THR A 1 525 ? 12.857 18.889 -26.143 1.00 94.88 525 THR A O 1
ATOM 3761 N N . ASP A 1 526 ? 11.178 20.398 -25.954 1.00 92.38 526 ASP A N 1
ATOM 3762 C CA . ASP A 1 526 ? 11.467 20.933 -24.614 1.00 92.38 526 ASP A CA 1
ATOM 3763 C C . ASP A 1 526 ? 10.666 20.156 -23.551 1.00 92.38 526 ASP A C 1
ATOM 3765 O O . ASP A 1 526 ? 9.441 19.992 -23.695 1.00 92.38 526 ASP A O 1
ATOM 3769 N N . LEU A 1 527 ? 11.340 19.678 -22.504 1.00 90.50 527 LEU A N 1
ATOM 3770 C CA . LEU A 1 527 ? 10.780 18.962 -21.349 1.00 90.50 527 LEU A CA 1
ATOM 3771 C C . LEU A 1 527 ? 10.798 19.803 -20.060 1.00 90.50 527 LEU A C 1
ATOM 3773 O O . LEU A 1 527 ? 10.383 19.324 -19.005 1.00 90.50 527 LEU A O 1
ATOM 3777 N N . GLY A 1 528 ? 11.189 21.077 -20.134 1.00 82.44 528 GLY A N 1
ATOM 3778 C CA . GLY A 1 528 ? 11.130 22.024 -19.022 1.00 82.44 528 GLY A CA 1
ATOM 3779 C C . GLY A 1 528 ? 12.457 22.230 -18.291 1.00 82.44 528 GLY A C 1
ATOM 3780 O O . GLY A 1 528 ? 12.441 22.623 -17.120 1.00 82.44 528 GLY A O 1
ATOM 3781 N N . GLY A 1 529 ? 13.592 22.000 -18.954 1.00 84.56 529 GLY A N 1
ATOM 3782 C CA . GLY A 1 529 ? 14.911 22.129 -18.346 1.00 84.56 529 GLY A CA 1
ATOM 3783 C C . GLY A 1 529 ? 16.064 22.060 -19.344 1.00 84.56 529 GLY A C 1
ATOM 3784 O O . GLY A 1 529 ? 16.075 22.751 -20.362 1.00 84.56 529 GLY A O 1
ATOM 3785 N N . SER A 1 530 ? 17.098 21.309 -18.968 1.00 85.31 530 SER A N 1
ATOM 3786 C CA . SER A 1 530 ? 18.173 20.911 -19.872 1.00 85.31 530 SER A CA 1
ATOM 3787 C C . SER A 1 530 ? 17.868 19.492 -20.314 1.00 85.31 530 SER A C 1
ATOM 3789 O O . SER A 1 530 ? 18.022 18.588 -19.505 1.00 85.31 530 SER A O 1
ATOM 3791 N N . ASP A 1 531 ? 17.453 19.315 -21.564 1.00 91.69 531 ASP A N 1
ATOM 3792 C CA . ASP A 1 531 ? 16.900 18.046 -22.026 1.00 91.69 531 ASP A CA 1
ATOM 3793 C C . ASP A 1 531 ? 17.783 17.417 -23.109 1.00 91.69 531 ASP A C 1
ATOM 3795 O O . ASP A 1 531 ? 18.218 18.095 -24.051 1.00 91.69 531 ASP A O 1
ATOM 3799 N N . HIS A 1 532 ? 18.027 16.112 -23.001 1.00 94.00 532 HIS A N 1
ATOM 3800 C CA . HIS A 1 532 ? 18.872 15.368 -23.934 1.00 94.00 532 HIS A CA 1
ATOM 3801 C C . HIS A 1 532 ? 18.141 14.145 -24.493 1.00 94.00 532 HIS A C 1
ATOM 3803 O O . HIS A 1 532 ? 17.359 13.498 -23.805 1.00 94.00 532 HIS A O 1
ATOM 3809 N N . GLY A 1 533 ? 18.394 13.812 -25.763 1.00 96.00 533 GLY A N 1
ATOM 3810 C CA . GLY A 1 533 ? 17.965 12.556 -26.381 1.00 96.00 533 GLY A CA 1
ATOM 3811 C C . GLY A 1 533 ? 19.172 11.668 -26.658 1.00 96.00 533 GLY A C 1
ATOM 3812 O O . GLY A 1 533 ? 19.893 11.905 -27.626 1.00 96.00 533 GLY A O 1
ATOM 3813 N N . PHE A 1 534 ? 19.400 10.653 -25.825 1.00 96.12 534 PHE A N 1
ATOM 3814 C CA . PHE A 1 534 ? 20.579 9.788 -25.921 1.00 96.12 534 PHE A CA 1
ATOM 3815 C C . PHE A 1 534 ? 20.339 8.531 -26.754 1.00 96.12 534 PHE A C 1
ATOM 3817 O O . PHE A 1 534 ? 21.234 8.108 -27.484 1.00 96.12 534 PHE A O 1
ATOM 3824 N N . ALA A 1 535 ? 19.137 7.952 -26.701 1.00 97.19 535 ALA A N 1
ATOM 3825 C CA . ALA A 1 535 ? 18.836 6.699 -27.387 1.00 97.19 535 ALA A CA 1
ATOM 3826 C C . ALA A 1 535 ? 17.478 6.718 -28.087 1.00 97.19 535 ALA A C 1
ATOM 3828 O O . ALA A 1 535 ? 16.538 7.361 -27.628 1.00 97.19 535 ALA A O 1
ATOM 3829 N N . ILE A 1 536 ? 17.366 5.983 -29.196 1.00 97.62 536 ILE A N 1
ATOM 3830 C CA . ILE A 1 536 ? 16.140 5.877 -29.993 1.00 97.62 536 ILE A CA 1
ATOM 3831 C C . ILE A 1 536 ? 15.726 4.416 -30.188 1.00 97.62 536 ILE A C 1
ATOM 3833 O O . ILE A 1 536 ? 16.559 3.547 -30.434 1.00 97.62 536 ILE A O 1
ATOM 3837 N N . ALA A 1 537 ? 14.421 4.156 -30.127 1.00 96.06 537 ALA A N 1
ATOM 3838 C CA . ALA A 1 537 ? 13.814 2.878 -30.487 1.00 96.06 537 ALA A CA 1
ATOM 3839 C C . ALA A 1 537 ? 12.547 3.083 -31.328 1.00 96.06 537 ALA A C 1
ATOM 3841 O O . ALA A 1 537 ? 11.878 4.114 -31.245 1.00 96.06 537 ALA A O 1
ATOM 3842 N N . LEU A 1 538 ? 12.206 2.078 -32.136 1.00 92.62 538 LEU A N 1
ATOM 3843 C CA . LEU A 1 538 ? 11.013 2.078 -32.982 1.00 92.62 538 LEU A CA 1
ATOM 3844 C C . LEU A 1 538 ? 10.056 0.973 -32.530 1.00 92.62 538 LEU A C 1
ATOM 3846 O O . LEU A 1 538 ? 10.431 -0.199 -32.523 1.00 92.62 538 LEU A O 1
ATOM 3850 N N . GLN A 1 539 ? 8.826 1.342 -32.177 1.00 87.06 539 GLN A N 1
ATOM 3851 C CA . GLN A 1 539 ? 7.764 0.388 -31.865 1.00 87.06 539 GLN A CA 1
ATOM 3852 C C . GLN A 1 539 ? 7.235 -0.288 -33.140 1.00 87.06 539 GLN A C 1
ATOM 3854 O O . GLN A 1 539 ? 7.406 0.206 -34.256 1.00 87.06 539 GLN A O 1
ATOM 3859 N N . THR A 1 540 ? 6.580 -1.439 -32.985 1.00 84.56 540 THR A N 1
ATOM 3860 C CA . THR A 1 540 ? 6.071 -2.251 -34.108 1.00 84.56 540 THR A CA 1
ATOM 3861 C C . THR A 1 540 ? 4.975 -1.558 -34.918 1.00 84.56 540 THR A C 1
ATOM 3863 O O . THR A 1 540 ? 4.788 -1.869 -36.092 1.00 84.56 540 THR A O 1
ATOM 3866 N N . ASP A 1 541 ? 4.279 -0.596 -34.320 1.00 83.12 541 ASP A N 1
ATOM 3867 C CA . ASP A 1 541 ? 3.288 0.269 -34.964 1.00 83.12 541 ASP A CA 1
ATOM 3868 C C . ASP A 1 541 ? 3.911 1.499 -35.660 1.00 83.12 541 ASP A C 1
ATOM 3870 O O . ASP A 1 541 ? 3.198 2.317 -36.243 1.00 83.12 541 ASP A O 1
ATOM 3874 N N . GLY A 1 542 ? 5.240 1.628 -35.621 1.00 87.31 542 GLY A N 1
ATOM 3875 C CA . GLY A 1 542 ? 5.992 2.723 -36.220 1.00 87.31 542 GLY A CA 1
ATOM 3876 C C . GLY A 1 542 ? 6.142 3.959 -35.332 1.00 87.31 542 GLY A C 1
ATOM 3877 O O . GLY A 1 542 ? 6.728 4.941 -35.794 1.00 87.31 542 GLY A O 1
ATOM 3878 N N . LYS A 1 543 ? 5.654 3.949 -34.082 1.00 93.81 543 LYS A N 1
ATOM 3879 C CA . LYS A 1 543 ? 5.918 5.044 -33.136 1.00 93.81 543 LYS A CA 1
ATOM 3880 C C . LYS A 1 543 ? 7.392 5.090 -32.750 1.00 93.81 543 LYS A C 1
ATOM 3882 O O . LYS A 1 543 ? 8.051 4.059 -32.610 1.00 93.81 543 LYS A O 1
ATOM 3887 N N . ILE A 1 544 ? 7.905 6.303 -32.584 1.00 97.62 544 ILE A N 1
ATOM 3888 C CA . ILE A 1 544 ? 9.320 6.571 -32.326 1.00 97.62 544 ILE A CA 1
ATOM 3889 C C . ILE A 1 544 ? 9.467 6.957 -30.860 1.00 97.62 544 ILE A C 1
ATOM 3891 O O . ILE A 1 544 ? 8.818 7.899 -30.413 1.00 97.62 544 ILE A O 1
ATOM 3895 N N . LEU A 1 545 ? 10.320 6.249 -30.129 1.00 97.88 545 LEU A N 1
ATOM 3896 C CA . LEU A 1 545 ? 10.652 6.539 -28.739 1.00 97.88 545 LEU A CA 1
ATOM 3897 C C . LEU A 1 545 ? 12.066 7.093 -28.662 1.00 97.88 545 LEU A C 1
ATOM 3899 O O . LEU A 1 545 ? 12.986 6.497 -29.221 1.00 97.88 545 LEU A O 1
ATOM 3903 N N . VAL A 1 546 ? 12.236 8.197 -27.944 1.00 98.19 546 VAL A N 1
ATOM 3904 C CA . VAL A 1 546 ? 13.548 8.759 -27.616 1.00 98.19 546 VAL A CA 1
ATOM 3905 C C . VAL A 1 546 ? 13.686 8.805 -26.102 1.00 98.19 546 VAL A C 1
ATOM 3907 O O . VAL A 1 546 ? 12.855 9.424 -25.436 1.00 98.19 546 VAL A O 1
ATOM 3910 N N . ALA A 1 547 ? 14.712 8.135 -25.582 1.00 97.50 547 ALA A N 1
ATOM 3911 C CA . ALA A 1 547 ? 15.077 8.134 -24.172 1.00 97.50 547 ALA A CA 1
ATOM 3912 C C . ALA A 1 547 ? 16.259 9.074 -23.915 1.00 97.50 547 ALA A C 1
ATOM 3914 O O . ALA A 1 547 ? 17.160 9.198 -24.754 1.00 97.50 547 ALA A O 1
ATOM 3915 N N . GLY A 1 548 ? 16.250 9.715 -22.753 1.00 95.50 548 GLY A N 1
ATOM 3916 C CA . GLY A 1 548 ? 17.332 10.569 -22.288 1.00 95.50 548 GLY A CA 1
ATOM 3917 C C . GLY A 1 548 ? 17.071 11.107 -20.887 1.00 95.50 548 GLY A C 1
ATOM 3918 O O . GLY A 1 548 ? 16.602 10.366 -20.019 1.00 95.50 548 GLY A O 1
ATOM 3919 N N . ASP A 1 549 ? 17.337 12.386 -20.675 1.00 94.62 549 ASP A N 1
ATOM 3920 C CA . ASP A 1 549 ? 17.005 13.105 -19.446 1.00 94.62 549 ASP A CA 1
ATOM 3921 C C . ASP A 1 549 ? 16.281 14.416 -19.753 1.00 94.62 549 ASP A C 1
ATOM 3923 O O . ASP A 1 549 ? 16.360 14.950 -20.864 1.00 94.62 549 ASP A O 1
ATOM 3927 N N . GLY A 1 550 ? 15.537 14.916 -18.771 1.00 91.38 550 GLY A N 1
ATOM 3928 C CA . GLY A 1 550 ? 14.880 16.208 -18.889 1.00 91.38 550 GLY A CA 1
ATOM 3929 C C . GLY A 1 550 ? 14.162 16.662 -17.628 1.00 91.38 550 GLY A C 1
ATOM 3930 O O . GLY A 1 550 ? 14.153 15.988 -16.596 1.00 91.38 550 GLY A O 1
ATOM 3931 N N . GLY A 1 551 ? 13.551 17.840 -17.717 1.00 85.50 551 GLY A N 1
ATOM 3932 C CA . GLY A 1 551 ? 12.879 18.484 -16.590 1.00 85.50 551 GLY A CA 1
ATOM 3933 C C . GLY A 1 551 ? 13.837 19.254 -15.674 1.00 85.50 551 GLY A C 1
ATOM 3934 O O . GLY A 1 551 ? 15.012 19.464 -15.974 1.00 85.50 551 GLY A O 1
ATOM 3935 N N . SER A 1 552 ? 13.332 19.743 -14.538 1.00 82.81 552 SER A N 1
ATOM 3936 C CA . SER A 1 552 ? 14.077 20.700 -13.702 1.00 82.81 552 SER A CA 1
ATOM 3937 C C . SER A 1 552 ? 15.250 20.106 -12.913 1.00 82.81 552 SER A C 1
ATOM 3939 O O . SER A 1 552 ? 16.127 20.862 -12.493 1.00 82.81 552 SER A O 1
ATOM 3941 N N . SER A 1 553 ? 15.244 18.794 -12.673 1.00 83.12 553 SER A N 1
ATOM 3942 C CA . SER A 1 553 ? 16.262 18.049 -11.912 1.00 83.12 553 SER A CA 1
ATOM 3943 C C . SER A 1 553 ? 17.135 17.137 -12.779 1.00 83.12 553 SER A C 1
ATOM 3945 O O . SER A 1 553 ? 18.072 16.552 -12.237 1.00 83.12 553 SER A O 1
ATOM 3947 N N . ALA A 1 554 ? 16.880 17.102 -14.097 1.00 85.75 554 ALA A N 1
ATOM 3948 C CA . ALA A 1 554 ? 17.372 16.085 -15.025 1.00 85.75 554 ALA A CA 1
ATOM 3949 C C . ALA A 1 554 ? 17.010 14.681 -14.519 1.00 85.75 554 ALA A C 1
ATOM 3951 O O . ALA A 1 554 ? 17.803 14.033 -13.850 1.00 85.75 554 ALA A O 1
ATOM 3952 N N . ASP A 1 555 ? 15.780 14.255 -14.806 1.00 92.94 555 ASP A N 1
ATOM 3953 C CA . ASP A 1 555 ? 15.266 12.924 -14.467 1.00 92.94 555 ASP A CA 1
ATOM 3954 C C . ASP A 1 555 ? 15.200 12.058 -15.736 1.00 92.94 555 ASP A C 1
ATOM 3956 O O . ASP A 1 555 ? 15.189 12.600 -16.847 1.00 92.94 555 ASP A O 1
ATOM 3960 N N . PHE A 1 556 ? 15.052 10.731 -15.600 1.00 95.19 556 PHE A N 1
ATOM 3961 C CA . PHE A 1 556 ? 14.847 9.843 -16.754 1.00 95.19 556 PHE A CA 1
ATOM 3962 C C . PHE A 1 556 ? 13.695 10.363 -17.609 1.00 95.19 556 PHE A C 1
ATOM 3964 O O . PHE A 1 556 ? 12.587 10.545 -17.104 1.00 95.19 556 PHE A O 1
ATOM 3971 N N . ALA A 1 557 ? 13.927 10.543 -18.905 1.00 95.44 557 ALA A N 1
ATOM 3972 C CA . ALA A 1 557 ? 12.929 11.073 -19.817 1.00 95.44 557 ALA A CA 1
ATOM 3973 C C . ALA A 1 557 ? 12.634 10.124 -20.979 1.00 95.44 557 ALA A C 1
ATOM 3975 O O . ALA A 1 557 ? 13.541 9.515 -21.551 1.00 95.44 557 ALA A O 1
ATOM 3976 N N . LEU A 1 558 ? 11.361 10.059 -21.377 1.00 96.56 558 LEU A N 1
ATOM 3977 C CA . LEU A 1 558 ? 10.928 9.509 -22.656 1.00 96.56 558 LEU A CA 1
ATOM 3978 C C . LEU A 1 558 ? 10.063 10.509 -23.406 1.00 96.56 558 LEU A C 1
ATOM 3980 O O . LEU A 1 558 ? 9.126 11.087 -22.864 1.00 96.56 558 LEU A O 1
ATOM 3984 N N . THR A 1 559 ? 10.323 10.625 -24.702 1.00 97.31 559 THR A N 1
ATOM 3985 C CA . THR A 1 559 ? 9.406 11.272 -25.639 1.00 97.31 559 THR A CA 1
ATOM 3986 C C . THR A 1 559 ? 8.939 10.275 -26.678 1.00 97.31 559 THR A C 1
ATOM 3988 O O . THR A 1 559 ? 9.739 9.487 -27.194 1.00 97.31 559 THR A O 1
ATOM 3991 N N . ARG A 1 560 ? 7.640 10.300 -26.991 1.00 97.88 560 ARG A N 1
ATOM 3992 C CA . ARG A 1 560 ? 7.063 9.475 -28.052 1.00 97.88 560 ARG A CA 1
ATOM 3993 C C . ARG A 1 560 ? 6.508 10.328 -29.179 1.00 97.88 560 ARG A C 1
ATOM 3995 O O . ARG A 1 560 ? 5.676 11.205 -28.959 1.00 97.88 560 ARG A O 1
ATOM 4002 N N . TYR A 1 561 ? 6.917 10.003 -30.400 1.00 98.12 561 TYR A N 1
ATOM 4003 C CA . TYR A 1 561 ? 6.479 10.660 -31.626 1.00 98.12 561 TYR A CA 1
ATOM 4004 C C . TYR A 1 561 ? 5.697 9.696 -32.517 1.00 98.12 561 TYR A C 1
ATOM 4006 O O . TYR A 1 561 ? 5.958 8.490 -32.585 1.00 98.12 561 TYR A O 1
ATOM 4014 N N . ASN A 1 562 ? 4.738 10.251 -33.243 1.00 96.62 562 ASN A N 1
ATOM 4015 C CA . ASN A 1 562 ? 4.063 9.606 -34.352 1.00 96.62 562 ASN A CA 1
ATOM 4016 C C . ASN A 1 562 ? 5.019 9.421 -35.537 1.00 96.62 562 ASN A C 1
ATOM 4018 O O . ASN A 1 562 ? 6.077 10.043 -35.634 1.00 96.62 562 ASN A O 1
ATOM 4022 N N . THR A 1 563 ? 4.604 8.607 -36.507 1.00 95.00 563 THR A N 1
ATOM 4023 C CA . THR A 1 563 ? 5.358 8.382 -37.748 1.00 95.00 563 THR A CA 1
ATOM 4024 C C . THR A 1 563 ? 5.561 9.649 -38.581 1.00 95.00 563 THR A C 1
ATOM 4026 O O . THR A 1 563 ? 6.352 9.628 -39.515 1.00 95.00 563 THR A O 1
ATOM 4029 N N . ASP A 1 564 ? 4.836 10.734 -38.317 1.00 94.69 564 ASP A N 1
ATOM 4030 C CA . ASP A 1 564 ? 4.998 12.027 -38.992 1.00 94.69 564 ASP A CA 1
ATOM 4031 C C . ASP A 1 564 ? 5.860 13.027 -38.202 1.00 94.69 564 ASP A C 1
ATOM 4033 O O . ASP A 1 564 ? 6.076 14.130 -38.686 1.00 94.69 564 ASP A O 1
ATOM 4037 N N . GLY A 1 565 ? 6.375 12.648 -37.027 1.00 95.81 565 GLY A N 1
ATOM 4038 C CA . GLY A 1 565 ? 7.225 13.495 -36.183 1.00 95.81 565 GLY A CA 1
ATOM 4039 C C . GLY A 1 565 ? 6.473 14.325 -35.148 1.00 95.81 565 GLY A C 1
ATOM 4040 O O . GLY A 1 565 ? 7.103 14.884 -34.257 1.00 95.81 565 GLY A O 1
ATOM 4041 N N . SER A 1 566 ? 5.139 14.350 -35.187 1.00 96.31 566 SER A N 1
ATOM 4042 C CA . SER A 1 566 ? 4.344 14.993 -34.135 1.00 96.31 566 SER A CA 1
ATOM 4043 C C . SER A 1 566 ? 4.380 14.193 -32.826 1.00 96.31 566 SER A C 1
ATOM 4045 O O . SER A 1 566 ? 4.450 12.965 -32.853 1.00 96.31 566 SER A O 1
ATOM 4047 N N . LEU A 1 567 ? 4.293 14.860 -31.670 1.00 96.81 567 LEU A N 1
ATOM 4048 C CA . LEU A 1 567 ? 4.205 14.178 -30.371 1.00 96.81 567 LEU A CA 1
ATOM 4049 C C . LEU A 1 567 ? 2.934 13.323 -30.259 1.00 96.81 567 LEU A C 1
ATOM 4051 O O . LEU A 1 567 ? 1.840 13.718 -30.676 1.00 96.81 567 LEU A O 1
ATOM 4055 N N . ASP A 1 568 ? 3.076 12.142 -29.666 1.00 96.31 568 ASP A N 1
ATOM 4056 C CA . ASP A 1 568 ? 1.975 11.219 -29.436 1.00 96.31 568 ASP A CA 1
ATOM 4057 C C . ASP A 1 568 ? 1.288 11.476 -28.093 1.00 96.31 568 ASP A C 1
ATOM 4059 O O . ASP A 1 568 ? 1.658 10.913 -27.068 1.00 96.31 568 ASP A O 1
ATOM 4063 N N . ILE A 1 569 ? 0.208 12.253 -28.129 1.00 92.94 569 ILE A N 1
ATOM 4064 C CA . ILE A 1 569 ? -0.604 12.603 -26.954 1.00 92.94 569 ILE A CA 1
ATOM 4065 C C . ILE A 1 569 ? -1.259 11.407 -26.239 1.00 92.94 569 ILE A C 1
ATOM 4067 O O . ILE A 1 569 ? -1.836 11.572 -25.170 1.00 92.94 569 ILE A O 1
ATOM 4071 N N . SER A 1 570 ? -1.235 10.202 -26.820 1.00 89.50 570 SER A N 1
ATOM 4072 C CA . SER A 1 570 ? -1.709 8.997 -26.122 1.00 89.50 570 SER A CA 1
ATOM 4073 C C . SER A 1 570 ? -0.680 8.418 -25.146 1.00 89.50 570 SER A C 1
ATOM 4075 O O . SER A 1 570 ? -1.023 7.524 -24.377 1.00 89.50 570 SER A O 1
ATOM 4077 N N . PHE A 1 571 ? 0.563 8.905 -25.183 1.00 91.12 571 PHE A N 1
ATOM 4078 C CA . PHE A 1 571 ? 1.642 8.519 -24.279 1.00 91.12 571 PHE A CA 1
ATOM 4079 C C . PHE A 1 571 ? 1.755 9.544 -23.158 1.00 91.12 571 PHE A C 1
ATOM 4081 O O . PHE A 1 571 ? 1.993 10.715 -23.442 1.00 91.12 571 PHE A O 1
ATOM 4088 N N . ASP A 1 572 ? 1.521 9.129 -21.916 1.00 88.06 572 ASP A N 1
ATOM 4089 C CA . ASP A 1 572 ? 1.517 10.009 -20.730 1.00 88.06 572 ASP A CA 1
ATOM 4090 C C . ASP A 1 572 ? 0.651 11.295 -20.851 1.00 88.06 572 ASP A C 1
ATOM 4092 O O . ASP A 1 572 ? 0.770 12.250 -20.094 1.00 88.06 572 ASP A O 1
ATOM 4096 N N . GLY A 1 573 ? -0.282 11.328 -21.810 1.00 86.06 573 GLY A N 1
ATOM 4097 C CA . GLY A 1 573 ? -1.214 12.434 -22.054 1.00 86.06 573 GLY A CA 1
ATOM 4098 C C . GLY A 1 573 ? -0.712 13.547 -22.986 1.00 86.06 573 GLY A C 1
ATOM 4099 O O . GLY A 1 573 ? -1.543 14.217 -23.607 1.00 86.06 573 GLY A O 1
ATOM 4100 N N . ASP A 1 574 ? 0.600 13.745 -23.133 1.00 89.31 574 ASP A N 1
ATOM 4101 C CA . ASP A 1 574 ? 1.170 14.797 -23.993 1.00 89.31 574 ASP A CA 1
ATOM 4102 C C . ASP A 1 574 ? 2.383 14.364 -24.844 1.00 89.31 574 ASP A C 1
ATOM 4104 O O . ASP A 1 574 ? 2.918 15.167 -25.615 1.00 89.31 574 ASP A O 1
ATOM 4108 N N . GLY A 1 575 ? 2.779 13.091 -24.770 1.00 92.31 575 GLY A N 1
ATOM 4109 C CA . GLY A 1 575 ? 3.918 12.535 -25.495 1.00 92.31 575 GLY A CA 1
ATOM 4110 C C . GLY A 1 575 ? 5.257 12.674 -24.777 1.00 92.31 575 GLY A C 1
ATOM 4111 O O . GLY A 1 575 ? 6.274 12.285 -25.358 1.00 92.31 575 GLY A O 1
ATOM 4112 N N . LYS A 1 576 ? 5.279 13.223 -23.558 1.00 94.88 576 LYS A N 1
ATOM 4113 C CA . LYS A 1 576 ? 6.478 13.521 -22.774 1.00 94.88 576 LYS A CA 1
ATOM 4114 C C . LYS A 1 576 ? 6.335 12.922 -21.381 1.00 94.88 576 LYS A C 1
ATOM 4116 O O . LYS A 1 576 ? 5.370 13.191 -20.689 1.00 94.88 576 LYS A O 1
ATOM 4121 N N . LEU A 1 577 ? 7.325 12.154 -20.960 1.00 95.00 577 LEU A N 1
ATOM 4122 C CA . LEU A 1 577 ? 7.337 11.491 -19.664 1.00 95.00 577 LEU A CA 1
ATOM 4123 C C . LEU A 1 577 ? 8.670 11.768 -18.982 1.00 95.00 577 LEU A C 1
ATOM 4125 O O . LEU A 1 577 ? 9.713 11.514 -19.582 1.00 95.00 577 LEU A O 1
ATOM 4129 N N . THR A 1 578 ? 8.642 12.226 -17.731 1.00 94.06 578 THR A N 1
ATOM 4130 C CA . THR A 1 578 ? 9.817 12.254 -16.849 1.00 94.06 578 THR A CA 1
ATOM 4131 C C . THR A 1 578 ? 9.593 11.350 -15.640 1.00 94.06 578 THR A C 1
ATOM 4133 O O . THR A 1 578 ? 8.474 11.177 -15.157 1.00 94.06 578 THR A O 1
ATOM 4136 N N . THR A 1 579 ? 10.647 10.693 -15.169 1.00 94.31 579 THR A N 1
ATOM 4137 C CA . THR A 1 579 ? 10.598 9.718 -14.079 1.00 94.31 579 THR A CA 1
ATOM 4138 C C . THR A 1 579 ? 11.756 9.953 -13.122 1.00 94.31 579 THR A C 1
ATOM 4140 O O . THR A 1 579 ? 12.891 9.632 -13.441 1.00 94.31 579 THR A O 1
ATOM 4143 N N . ASP A 1 580 ? 11.445 10.440 -11.924 1.00 92.19 580 ASP A N 1
ATOM 4144 C CA . ASP A 1 580 ? 12.403 10.619 -10.825 1.00 92.19 580 ASP A CA 1
ATOM 4145 C C . ASP A 1 580 ? 12.711 9.267 -10.148 1.00 92.19 580 ASP A C 1
ATOM 4147 O O . ASP A 1 580 ? 11.793 8.559 -9.706 1.00 92.19 580 ASP A O 1
ATOM 4151 N N . LEU A 1 581 ? 13.984 8.876 -10.086 1.00 88.69 581 LEU A N 1
ATOM 4152 C CA . LEU A 1 581 ? 14.496 7.702 -9.366 1.00 88.69 581 LEU A CA 1
ATOM 4153 C C . LEU A 1 581 ? 15.189 8.101 -8.047 1.00 88.69 581 LEU A C 1
ATOM 4155 O O . LEU A 1 581 ? 15.668 7.240 -7.306 1.00 88.69 581 LEU A O 1
ATOM 4159 N N . GLY A 1 582 ? 15.163 9.381 -7.685 1.00 80.56 582 GLY A N 1
ATOM 4160 C CA . GLY A 1 582 ? 15.615 9.941 -6.423 1.00 80.56 582 GLY A CA 1
ATOM 4161 C C . GLY A 1 582 ? 16.973 10.615 -6.553 1.00 80.56 582 GLY A C 1
ATOM 4162 O O . GLY A 1 582 ? 17.926 10.151 -5.928 1.00 80.56 582 GLY A O 1
ATOM 4163 N N . GLY A 1 583 ? 17.069 11.701 -7.311 1.00 83.62 583 GLY A N 1
ATOM 4164 C CA . GLY A 1 583 ? 18.325 12.410 -7.551 1.00 83.62 583 GLY A CA 1
ATOM 4165 C C . GLY A 1 583 ? 18.301 13.141 -8.886 1.00 83.62 583 GLY A C 1
ATOM 4166 O O . GLY A 1 583 ? 17.254 13.620 -9.297 1.00 83.62 583 GLY A O 1
ATOM 4167 N N . THR A 1 584 ? 19.465 13.245 -9.521 1.00 87.75 584 THR A N 1
ATOM 4168 C CA . THR A 1 584 ? 19.550 13.480 -10.969 1.00 87.75 584 THR A CA 1
ATOM 4169 C C . THR A 1 584 ? 19.683 12.116 -11.626 1.00 87.75 584 THR A C 1
ATOM 4171 O O . THR A 1 584 ? 20.516 11.324 -11.197 1.00 87.75 584 THR A O 1
ATOM 4174 N N . ASP A 1 585 ? 18.889 11.821 -12.642 1.00 91.81 585 ASP A N 1
ATOM 4175 C CA . ASP A 1 585 ? 18.819 10.513 -13.279 1.00 91.81 585 ASP A CA 1
ATOM 4176 C C . ASP A 1 585 ? 18.968 10.669 -14.795 1.00 91.81 585 ASP A C 1
ATOM 4178 O O . ASP A 1 585 ? 18.132 11.279 -15.458 1.00 91.81 585 ASP A O 1
ATOM 4182 N N . GLU A 1 586 ? 20.012 10.075 -15.369 1.00 93.12 586 GLU A N 1
ATOM 4183 C CA . GLU A 1 586 ? 20.291 10.154 -16.806 1.00 93.12 586 GLU A CA 1
ATOM 4184 C C . GLU A 1 586 ? 20.111 8.784 -17.459 1.00 93.12 586 GLU A C 1
ATOM 4186 O O . GLU A 1 586 ? 20.753 7.809 -17.055 1.00 93.12 586 GLU A O 1
ATOM 4191 N N . SER A 1 587 ? 19.246 8.687 -18.476 1.00 94.81 587 SER A N 1
ATOM 4192 C CA . SER A 1 587 ? 19.055 7.440 -19.226 1.00 94.81 587 SER A CA 1
ATOM 4193 C C . SER A 1 587 ? 19.810 7.446 -20.550 1.00 94.81 587 SER A C 1
ATOM 4195 O O . SER A 1 587 ? 19.652 8.355 -21.349 1.00 94.81 587 SER A O 1
ATOM 4197 N N . TYR A 1 588 ? 20.607 6.416 -20.826 1.00 95.06 588 TYR A N 1
ATOM 4198 C CA . TYR A 1 588 ? 21.474 6.382 -22.015 1.00 95.06 588 TYR A CA 1
ATOM 4199 C C . TYR A 1 588 ? 21.074 5.315 -23.033 1.00 95.06 588 TYR A C 1
ATOM 4201 O O . TYR A 1 588 ? 21.592 5.301 -24.147 1.00 95.06 588 TYR A O 1
ATOM 4209 N N . SER A 1 589 ? 20.164 4.403 -22.676 1.00 96.69 589 SER A N 1
ATOM 4210 C CA . SER A 1 589 ? 19.804 3.276 -23.534 1.00 96.69 589 SER A CA 1
ATOM 4211 C C . SER A 1 589 ? 18.353 2.846 -23.347 1.00 96.69 589 SER A C 1
ATOM 4213 O O . SER A 1 589 ? 17.822 2.833 -22.238 1.00 96.69 589 SER A O 1
ATOM 4215 N N . ILE A 1 590 ? 17.726 2.436 -24.450 1.00 97.12 590 ILE A N 1
ATOM 4216 C CA . ILE A 1 590 ? 16.334 1.981 -24.514 1.00 97.12 590 ILE A CA 1
ATOM 4217 C C . ILE A 1 590 ? 16.240 0.699 -25.338 1.00 97.12 590 ILE A C 1
ATOM 4219 O O . ILE A 1 590 ? 16.858 0.580 -26.394 1.00 97.12 590 ILE A O 1
ATOM 4223 N N . VAL A 1 591 ? 15.441 -0.257 -24.869 1.00 94.69 591 VAL A N 1
ATOM 4224 C CA . VAL A 1 591 ? 15.109 -1.484 -25.601 1.00 94.69 591 VAL A CA 1
ATOM 4225 C C . VAL A 1 591 ? 13.627 -1.806 -25.459 1.00 94.69 591 VAL A C 1
ATOM 4227 O O . VAL A 1 591 ? 13.005 -1.540 -24.430 1.00 94.69 591 VAL A O 1
ATOM 4230 N N . LEU A 1 592 ? 13.055 -2.398 -26.506 1.00 89.75 592 LEU A N 1
ATOM 4231 C CA . LEU A 1 592 ? 11.670 -2.859 -26.507 1.00 89.75 592 LEU A CA 1
ATOM 4232 C C . LEU A 1 592 ? 11.613 -4.351 -26.218 1.00 89.75 592 LEU A C 1
ATOM 4234 O O . LEU A 1 592 ? 12.325 -5.142 -26.839 1.00 89.75 592 LEU A O 1
ATOM 4238 N N . GLN A 1 593 ? 10.744 -4.731 -25.289 1.00 84.56 593 GLN A N 1
ATOM 4239 C CA . GLN A 1 593 ? 10.465 -6.128 -25.001 1.00 84.56 593 GLN A CA 1
ATOM 4240 C C . GLN A 1 593 ? 9.436 -6.696 -25.997 1.00 84.56 593 GLN A C 1
ATOM 4242 O O . GLN A 1 593 ? 8.619 -5.946 -26.537 1.00 84.56 593 GLN A O 1
ATOM 4247 N N . PRO A 1 594 ? 9.436 -8.023 -26.247 1.00 78.25 594 PRO A N 1
ATOM 4248 C CA . PRO A 1 594 ? 8.507 -8.651 -27.194 1.00 78.25 594 PRO A CA 1
ATOM 4249 C C . PRO A 1 594 ? 7.020 -8.451 -26.866 1.00 78.25 594 PRO A C 1
ATOM 4251 O O . PRO A 1 594 ? 6.180 -8.528 -27.757 1.00 78.25 594 PRO A O 1
ATOM 4254 N N . ASP A 1 595 ? 6.697 -8.199 -25.598 1.00 76.75 595 ASP A N 1
ATOM 4255 C CA . ASP A 1 595 ? 5.343 -7.923 -25.111 1.00 76.75 595 ASP A CA 1
ATOM 4256 C C . ASP A 1 595 ? 4.924 -6.447 -25.264 1.00 76.75 595 ASP A C 1
ATOM 4258 O O . ASP A 1 595 ? 3.837 -6.063 -24.834 1.00 76.75 595 ASP A O 1
ATOM 4262 N N . GLY A 1 596 ? 5.774 -5.616 -25.874 1.00 80.50 596 GLY A N 1
ATOM 4263 C CA . GLY A 1 596 ? 5.529 -4.195 -26.103 1.00 80.50 596 GLY A CA 1
ATOM 4264 C C . GLY A 1 596 ? 5.928 -3.281 -24.945 1.00 80.50 596 GLY A C 1
ATOM 4265 O O . GLY A 1 596 ? 5.753 -2.066 -25.070 1.00 80.50 596 GLY A O 1
ATOM 4266 N N . LYS A 1 597 ? 6.475 -3.816 -23.842 1.00 88.38 597 LYS A N 1
ATOM 4267 C CA . LYS A 1 597 ? 7.020 -2.993 -22.755 1.00 88.38 597 LYS A CA 1
ATOM 4268 C C . LYS A 1 597 ? 8.302 -2.282 -23.177 1.00 88.38 597 LYS A C 1
ATOM 4270 O O . LYS A 1 597 ? 9.064 -2.756 -24.023 1.00 88.38 597 LYS A O 1
ATOM 4275 N N . ILE A 1 598 ? 8.537 -1.139 -22.548 1.00 95.88 598 ILE A N 1
ATOM 4276 C CA . ILE A 1 598 ? 9.665 -0.256 -22.822 1.00 95.88 598 ILE A CA 1
ATOM 4277 C C . ILE A 1 598 ? 10.605 -0.324 -21.625 1.00 95.88 598 ILE A C 1
ATOM 4279 O O . ILE A 1 598 ? 10.198 -0.029 -20.503 1.00 95.88 598 ILE A O 1
ATOM 4283 N N . LEU A 1 599 ? 11.852 -0.721 -21.856 1.00 96.56 599 LEU A N 1
ATOM 4284 C CA . LEU A 1 599 ? 12.871 -0.799 -20.819 1.00 96.56 599 LEU A CA 1
ATOM 4285 C C . LEU A 1 599 ? 13.945 0.252 -21.077 1.00 96.56 599 LEU A C 1
ATOM 4287 O O . LEU A 1 599 ? 14.516 0.314 -22.167 1.00 96.56 599 LEU A O 1
ATOM 4291 N N . VAL A 1 600 ? 14.217 1.056 -20.057 1.00 97.50 600 VAL A N 1
ATOM 4292 C CA . VAL A 1 600 ? 15.131 2.194 -20.115 1.00 97.50 600 VAL A CA 1
ATOM 4293 C C . VAL A 1 600 ? 16.189 2.026 -19.040 1.00 97.50 600 VAL A C 1
ATOM 4295 O O . VAL A 1 600 ? 15.875 1.651 -17.910 1.00 97.50 600 VAL A O 1
ATOM 4298 N N . ALA A 1 601 ? 17.442 2.268 -19.408 1.00 96.19 601 ALA A N 1
ATOM 4299 C CA . ALA A 1 601 ? 18.597 2.065 -18.550 1.00 96.19 601 ALA A CA 1
ATOM 4300 C C . ALA A 1 601 ? 19.510 3.287 -18.543 1.00 96.19 601 ALA A C 1
ATOM 4302 O O . ALA A 1 601 ? 19.646 3.985 -19.552 1.00 96.19 601 ALA A O 1
ATOM 4303 N N . GLY A 1 602 ? 20.189 3.489 -17.421 1.00 94.88 602 GLY A N 1
ATOM 4304 C CA . GLY A 1 602 ? 21.182 4.539 -17.274 1.00 94.88 602 GLY A CA 1
ATOM 4305 C C . GLY A 1 602 ? 21.740 4.607 -15.864 1.00 94.88 602 GLY A C 1
ATOM 4306 O O . GLY A 1 602 ? 21.971 3.570 -15.236 1.00 94.88 602 GLY A O 1
ATOM 4307 N N . THR A 1 603 ? 21.945 5.826 -15.382 1.00 94.19 603 THR A N 1
ATOM 4308 C CA . THR A 1 603 ? 22.600 6.109 -14.105 1.00 94.19 603 THR A CA 1
ATOM 4309 C C . THR A 1 603 ? 21.738 7.024 -13.253 1.00 94.19 603 THR A C 1
ATOM 4311 O O . THR A 1 603 ? 21.202 8.017 -13.738 1.00 94.19 603 THR A O 1
ATOM 4314 N N . ARG A 1 604 ? 21.644 6.698 -11.967 1.00 92.94 604 ARG A N 1
ATOM 4315 C CA . ARG A 1 604 ? 21.104 7.581 -10.937 1.00 92.94 604 ARG A CA 1
ATOM 4316 C C . ARG A 1 604 ? 22.258 8.230 -10.191 1.00 92.94 604 ARG A C 1
ATOM 4318 O O . ARG A 1 604 ? 23.094 7.533 -9.630 1.00 92.94 604 ARG A O 1
ATOM 4325 N N . TYR A 1 605 ? 22.274 9.551 -10.119 1.00 89.75 605 TYR A N 1
ATOM 4326 C CA . TYR A 1 605 ? 23.231 10.341 -9.356 1.00 89.75 605 TYR A CA 1
ATOM 4327 C C . TYR A 1 605 ? 22.626 10.713 -8.000 1.00 89.75 605 TYR A C 1
ATOM 4329 O O . TYR A 1 605 ? 21.846 11.661 -7.861 1.00 89.75 605 TYR A O 1
ATOM 4337 N N . GLY A 1 606 ? 22.991 9.944 -6.976 1.00 82.00 606 GLY A N 1
ATOM 4338 C CA . GLY A 1 606 ? 22.666 10.232 -5.587 1.00 82.00 606 GLY A CA 1
ATOM 4339 C C . GLY A 1 606 ? 23.546 11.335 -4.988 1.00 82.00 606 GLY A C 1
ATOM 4340 O O . GLY A 1 606 ? 24.475 11.860 -5.595 1.00 82.00 606 GLY A O 1
ATOM 4341 N N . ALA A 1 607 ? 23.271 11.695 -3.731 1.00 77.38 607 ALA A N 1
ATOM 4342 C CA . ALA A 1 607 ? 23.987 12.781 -3.050 1.00 77.38 607 ALA A CA 1
ATOM 4343 C C . ALA A 1 607 ? 25.462 12.462 -2.731 1.00 77.38 607 ALA A C 1
ATOM 4345 O O . ALA A 1 607 ? 26.257 13.378 -2.515 1.00 77.38 607 ALA A O 1
ATOM 4346 N N . THR A 1 608 ? 25.810 11.177 -2.630 1.00 78.31 608 THR A N 1
ATOM 4347 C CA . THR A 1 608 ? 27.152 10.709 -2.247 1.00 78.31 608 THR A CA 1
ATOM 4348 C C . THR A 1 608 ? 27.721 9.649 -3.179 1.00 78.31 608 THR A C 1
ATOM 4350 O O . THR A 1 608 ? 28.908 9.364 -3.054 1.00 78.31 608 THR A O 1
ATOM 4353 N N . ASP A 1 609 ? 26.897 9.073 -4.056 1.00 84.75 609 ASP A N 1
ATOM 4354 C CA . ASP A 1 609 ? 27.283 8.000 -4.970 1.00 84.75 609 ASP A CA 1
ATOM 4355 C C . ASP A 1 609 ? 26.368 7.959 -6.198 1.00 84.75 609 ASP A C 1
ATOM 4357 O O . ASP A 1 609 ? 25.284 8.552 -6.165 1.00 84.75 609 ASP A O 1
ATOM 4361 N N . SER A 1 610 ? 26.802 7.269 -7.249 1.00 89.06 610 SER A N 1
ATOM 4362 C CA . SER A 1 610 ? 26.006 6.980 -8.442 1.00 89.06 610 SER A CA 1
ATOM 4363 C C . SER A 1 610 ? 25.696 5.487 -8.534 1.00 89.06 610 SER A C 1
ATOM 4365 O O . SER A 1 610 ? 26.546 4.674 -8.195 1.00 89.06 610 SER A O 1
ATOM 4367 N N . ASP A 1 611 ? 24.490 5.143 -8.991 1.00 91.06 611 ASP A N 1
ATOM 4368 C CA . ASP A 1 611 ? 23.980 3.770 -9.063 1.00 91.06 611 ASP A CA 1
ATOM 4369 C C . ASP A 1 611 ? 23.560 3.406 -10.498 1.00 91.06 611 ASP A C 1
ATOM 4371 O O . ASP A 1 611 ? 23.033 4.244 -11.242 1.00 91.06 611 ASP A O 1
ATOM 4375 N N . PHE A 1 612 ? 23.652 2.120 -10.859 1.00 92.81 612 PHE A N 1
ATOM 4376 C CA . PHE A 1 612 ? 22.966 1.605 -12.051 1.00 92.81 612 PHE A CA 1
ATOM 4377 C C . PHE A 1 612 ? 21.454 1.762 -11.892 1.00 92.81 612 PHE A C 1
ATOM 4379 O O . PHE A 1 612 ? 20.893 1.373 -10.866 1.00 92.81 612 PHE A O 1
ATOM 4386 N N . ALA A 1 613 ? 20.781 2.243 -12.934 1.00 93.75 613 ALA A N 1
ATOM 4387 C CA . ALA A 1 613 ? 19.353 2.515 -12.907 1.00 93.75 613 ALA A CA 1
ATOM 4388 C C . ALA A 1 613 ? 18.606 1.866 -14.081 1.00 93.75 613 ALA A C 1
ATOM 4390 O O . ALA A 1 613 ? 19.071 1.850 -15.223 1.00 93.75 613 ALA A O 1
ATOM 4391 N N . LEU A 1 614 ? 17.414 1.351 -13.784 1.00 94.88 614 LEU A N 1
ATOM 4392 C CA . LEU A 1 614 ? 16.467 0.755 -14.716 1.00 94.88 614 LEU A CA 1
ATOM 4393 C C . LEU A 1 614 ? 15.059 1.269 -14.420 1.00 94.88 614 LEU A C 1
ATOM 4395 O O . LEU A 1 614 ? 14.623 1.283 -13.270 1.00 94.88 614 LEU A O 1
ATOM 4399 N N . ALA A 1 615 ? 14.316 1.592 -15.470 1.00 96.06 615 ALA A N 1
ATOM 4400 C CA . ALA A 1 615 ? 12.885 1.838 -15.400 1.00 96.06 615 ALA A CA 1
ATOM 4401 C C . ALA A 1 615 ? 12.172 1.048 -16.498 1.00 96.06 615 ALA A C 1
ATOM 4403 O O . ALA A 1 615 ? 12.640 0.986 -17.640 1.00 96.06 615 ALA A O 1
ATOM 4404 N N . ARG A 1 616 ? 11.043 0.426 -16.150 1.00 95.88 616 ARG A N 1
ATOM 4405 C CA . ARG A 1 616 ? 10.199 -0.287 -17.106 1.00 95.88 616 ARG A CA 1
ATOM 4406 C C . ARG A 1 616 ? 8.813 0.328 -17.174 1.00 95.88 616 ARG A C 1
ATOM 4408 O O . ARG A 1 616 ? 8.148 0.516 -16.157 1.00 95.88 616 ARG A O 1
ATOM 4415 N N . TYR A 1 617 ? 8.369 0.564 -18.400 1.00 95.06 617 TYR A N 1
ATOM 4416 C CA . TYR A 1 617 ? 7.092 1.179 -18.718 1.00 95.06 617 TYR A CA 1
ATOM 4417 C C . TYR A 1 617 ? 6.240 0.237 -19.561 1.00 95.06 617 TYR A C 1
ATOM 4419 O O . TYR A 1 617 ? 6.741 -0.544 -20.378 1.00 95.06 617 TYR A O 1
ATOM 4427 N N . ASN A 1 618 ? 4.930 0.337 -19.387 1.00 91.81 618 ASN A N 1
ATOM 4428 C CA . ASN A 1 618 ? 3.958 -0.226 -20.305 1.00 91.81 618 ASN A CA 1
ATOM 4429 C C . ASN A 1 618 ? 3.995 0.528 -21.639 1.00 91.81 618 ASN A C 1
ATOM 4431 O O . ASN A 1 618 ? 4.553 1.621 -21.761 1.00 91.81 618 ASN A O 1
ATOM 4435 N N . SER A 1 619 ? 3.346 -0.035 -22.656 1.00 87.38 619 SER A N 1
ATOM 4436 C CA . SER A 1 619 ? 3.283 0.576 -23.985 1.00 87.38 619 SER A CA 1
ATOM 4437 C C . SER A 1 619 ? 2.601 1.948 -24.005 1.00 87.38 619 SER A C 1
ATOM 4439 O O . SER A 1 619 ? 2.716 2.647 -25.001 1.00 87.38 619 SER A O 1
ATOM 4441 N N . ASP A 1 620 ? 1.855 2.333 -22.968 1.00 84.88 620 ASP A N 1
ATOM 4442 C CA . ASP A 1 620 ? 1.196 3.641 -22.842 1.00 84.88 620 ASP A CA 1
ATOM 4443 C C . ASP A 1 620 ? 2.025 4.690 -22.073 1.00 84.88 620 ASP A C 1
ATOM 4445 O O . ASP A 1 620 ? 1.617 5.847 -21.999 1.00 84.88 620 ASP A O 1
ATOM 4449 N N . GLY A 1 621 ? 3.193 4.306 -21.548 1.00 88.19 621 GLY A N 1
ATOM 4450 C CA . GLY A 1 621 ? 4.083 5.177 -20.775 1.00 88.19 621 GLY A CA 1
ATOM 4451 C C . GLY A 1 621 ? 3.889 5.092 -19.263 1.00 88.19 621 GLY A C 1
ATOM 4452 O O . GLY A 1 621 ? 4.727 5.590 -18.520 1.00 88.19 621 GLY A O 1
ATOM 4453 N N . SER A 1 622 ? 2.853 4.404 -18.777 1.00 90.25 622 SER A N 1
ATOM 4454 C CA . SER A 1 622 ? 2.710 4.150 -17.340 1.00 90.25 622 SER A CA 1
ATOM 4455 C C . SER A 1 622 ? 3.813 3.215 -16.828 1.00 90.25 622 SER A C 1
ATOM 4457 O O . SER A 1 622 ? 4.231 2.293 -17.530 1.00 90.25 622 SER A O 1
ATOM 4459 N N . LEU A 1 623 ? 4.290 3.424 -15.597 1.00 90.94 623 LEU A N 1
ATOM 4460 C CA . LEU A 1 623 ? 5.269 2.529 -14.967 1.00 90.94 623 LEU A CA 1
ATOM 4461 C C . LEU A 1 623 ? 4.689 1.120 -14.776 1.00 90.94 623 LEU A C 1
ATOM 4463 O O . LEU A 1 623 ? 3.559 0.950 -14.316 1.00 90.94 623 LEU A O 1
ATOM 4467 N N . ASP A 1 624 ? 5.490 0.103 -15.088 1.00 87.19 624 ASP A N 1
ATOM 4468 C CA . ASP A 1 624 ? 5.120 -1.292 -14.875 1.00 87.19 624 ASP A CA 1
ATOM 4469 C C . ASP A 1 624 ? 5.348 -1.698 -13.413 1.00 87.19 624 ASP A C 1
ATOM 4471 O O . ASP A 1 624 ? 6.447 -2.078 -13.012 1.00 87.19 624 ASP A O 1
ATOM 4475 N N . THR A 1 625 ? 4.284 -1.687 -12.613 1.00 80.88 625 THR A N 1
ATOM 4476 C CA . THR A 1 625 ? 4.326 -2.052 -11.188 1.00 80.88 625 THR A CA 1
ATOM 4477 C C . THR A 1 625 ? 4.601 -3.538 -10.927 1.00 80.88 625 THR A C 1
ATOM 4479 O O . THR A 1 625 ? 4.679 -3.959 -9.777 1.00 80.88 625 THR A O 1
ATOM 4482 N N . SER A 1 626 ? 4.749 -4.374 -11.959 1.00 73.69 626 SER A N 1
ATOM 4483 C CA . SER A 1 626 ? 5.273 -5.739 -11.795 1.00 73.69 626 SER A CA 1
ATOM 4484 C C . SER A 1 626 ? 6.807 -5.799 -11.811 1.00 73.69 626 SER A C 1
ATOM 4486 O O . SER A 1 626 ? 7.386 -6.845 -11.526 1.00 73.69 626 SER A O 1
ATOM 4488 N N . PHE A 1 627 ? 7.478 -4.694 -12.151 1.00 82.06 627 PHE A N 1
ATOM 4489 C CA . PHE A 1 627 ? 8.932 -4.604 -12.248 1.00 82.06 627 PHE A CA 1
ATOM 4490 C C . PHE A 1 627 ? 9.550 -3.931 -11.022 1.00 82.06 627 PHE A C 1
ATOM 4492 O O . PHE A 1 627 ? 9.014 -2.957 -10.491 1.00 82.06 627 PHE A O 1
ATOM 4499 N N . GLY A 1 628 ? 10.703 -4.438 -10.587 1.00 74.62 628 GLY A N 1
ATOM 4500 C CA . GLY A 1 628 ? 11.398 -3.965 -9.388 1.00 74.62 628 GLY A CA 1
ATOM 4501 C C . GLY A 1 628 ? 10.887 -4.583 -8.088 1.00 74.62 628 GLY A C 1
ATOM 4502 O O . GLY A 1 628 ? 11.273 -4.156 -7.003 1.00 74.62 628 GLY A O 1
ATOM 4503 N N . SER A 1 629 ? 10.057 -5.625 -8.181 1.00 64.31 629 SER A N 1
ATOM 4504 C CA . SER A 1 629 ? 9.717 -6.478 -7.048 1.00 64.31 629 SER A CA 1
ATOM 4505 C C . SER A 1 629 ? 10.952 -7.281 -6.632 1.00 64.31 629 SER A C 1
ATOM 4507 O O . SER A 1 629 ? 11.435 -8.120 -7.401 1.00 64.31 629 SER A O 1
ATOM 4509 N N . GLY A 1 630 ? 11.483 -7.058 -5.430 1.00 56.91 630 GLY A N 1
ATOM 4510 C CA . GLY A 1 630 ? 12.507 -7.946 -4.878 1.00 56.91 630 GLY A CA 1
ATOM 4511 C C . GLY A 1 630 ? 12.005 -9.396 -4.881 1.00 56.91 630 GLY A C 1
ATOM 4512 O O . GLY A 1 630 ? 10.843 -9.647 -4.565 1.00 56.91 630 GLY A O 1
ATOM 4513 N N . SER A 1 631 ? 12.858 -10.351 -5.261 1.00 50.12 631 SER A N 1
ATOM 4514 C CA . SER A 1 631 ? 12.537 -11.786 -5.275 1.00 50.12 631 SER A CA 1
ATOM 4515 C C . SER A 1 631 ? 12.293 -12.302 -3.861 1.00 50.12 631 SER A C 1
ATOM 4517 O O . SER A 1 631 ? 13.191 -12.817 -3.199 1.00 50.12 631 SER A O 1
ATOM 4519 N N . SER A 1 632 ? 11.069 -12.140 -3.387 1.00 52.81 632 SER A N 1
ATOM 4520 C CA . SER A 1 632 ? 10.631 -12.549 -2.068 1.00 52.81 632 SER A CA 1
ATOM 4521 C C . SER A 1 632 ? 9.269 -13.191 -2.246 1.00 52.81 632 SER A C 1
ATOM 4523 O O . SER A 1 632 ? 8.297 -12.474 -2.442 1.00 52.81 632 SER A O 1
ATOM 4525 N N . ASN A 1 633 ? 9.203 -14.530 -2.208 1.00 62.25 633 ASN A N 1
ATOM 4526 C CA . ASN A 1 633 ? 7.954 -15.305 -2.153 1.00 62.25 633 ASN A CA 1
ATOM 4527 C C . ASN A 1 633 ? 7.222 -15.016 -0.830 1.00 62.25 633 ASN A C 1
ATOM 4529 O O . ASN A 1 633 ? 7.120 -15.865 0.054 1.00 62.25 633 ASN A O 1
ATOM 4533 N N . THR A 1 634 ? 6.773 -13.781 -0.661 1.00 66.00 634 THR A N 1
ATOM 4534 C CA . THR A 1 634 ? 6.149 -13.237 0.537 1.00 66.00 634 THR A CA 1
ATOM 4535 C C . THR A 1 634 ? 5.031 -12.309 0.107 1.00 66.00 634 THR A C 1
ATOM 4537 O O . THR A 1 634 ? 5.195 -11.554 -0.846 1.00 66.00 634 THR A O 1
ATOM 4540 N N . LEU A 1 635 ? 3.931 -12.321 0.852 1.00 73.81 635 LEU A N 1
ATOM 4541 C CA . LEU A 1 635 ? 3.026 -11.175 0.877 1.00 73.81 635 LEU A CA 1
ATOM 4542 C C . LEU A 1 635 ? 3.758 -10.032 1.596 1.00 73.81 635 LEU A C 1
ATOM 4544 O O . LEU A 1 635 ? 4.379 -10.282 2.633 1.00 73.81 635 LEU A O 1
ATOM 4548 N N . ASP A 1 636 ? 3.739 -8.824 1.040 1.00 65.62 636 ASP A N 1
ATOM 4549 C CA . ASP A 1 636 ? 4.360 -7.636 1.645 1.00 65.62 636 ASP A CA 1
ATOM 4550 C C . ASP A 1 636 ? 3.364 -6.825 2.487 1.00 65.62 636 ASP A C 1
ATOM 4552 O O . ASP A 1 636 ? 3.757 -5.938 3.251 1.00 65.62 636 ASP A O 1
ATOM 4556 N N . GLY A 1 637 ? 2.081 -7.189 2.422 1.00 64.94 637 GLY A N 1
ATOM 4557 C CA . GLY A 1 637 ? 1.054 -6.665 3.304 1.00 64.94 637 GLY A CA 1
ATOM 4558 C C . GLY A 1 637 ? 1.401 -6.864 4.784 1.00 64.94 637 GLY A C 1
ATOM 4559 O O . GLY A 1 637 ? 1.646 -7.982 5.245 1.00 64.94 637 GLY A O 1
ATOM 4560 N N . ALA A 1 638 ? 1.333 -5.773 5.552 1.00 78.56 638 ALA A N 1
ATOM 4561 C CA . ALA A 1 638 ? 1.356 -5.769 7.016 1.00 78.56 638 ALA A CA 1
ATOM 4562 C C . ALA A 1 638 ? -0.041 -5.414 7.566 1.00 78.56 638 ALA A C 1
ATOM 4564 O O . ALA A 1 638 ? -0.226 -4.330 8.132 1.00 78.56 638 ALA A O 1
ATOM 4565 N N . PRO A 1 639 ? -1.060 -6.268 7.351 1.00 86.56 639 PRO A N 1
ATOM 4566 C CA . PRO A 1 639 ? -2.425 -5.926 7.701 1.00 86.56 639 PRO A CA 1
ATOM 4567 C C . PRO A 1 639 ? -2.582 -5.811 9.223 1.00 86.56 639 PRO A C 1
ATOM 4569 O O . PRO A 1 639 ? -1.985 -6.556 10.010 1.00 86.56 639 PRO A O 1
ATOM 4572 N N . SER A 1 640 ? -3.426 -4.869 9.638 1.00 90.56 640 SER A N 1
ATOM 4573 C CA . SER A 1 640 ? -3.796 -4.656 11.034 1.00 90.56 640 SER A CA 1
ATOM 4574 C C . SER A 1 640 ? -5.311 -4.630 11.141 1.00 90.56 640 SER A C 1
ATOM 4576 O O . SER A 1 640 ? -5.964 -3.761 10.568 1.00 90.56 640 SER A O 1
ATOM 4578 N N . TYR A 1 641 ? -5.863 -5.580 11.885 1.00 91.75 641 TYR A N 1
ATOM 4579 C CA . TYR A 1 641 ? -7.277 -5.628 12.231 1.00 91.75 641 TYR A CA 1
ATOM 4580 C C . TYR A 1 641 ? -7.467 -5.068 13.641 1.00 91.75 641 TYR A C 1
ATOM 4582 O O . TYR A 1 641 ? -6.640 -5.292 14.523 1.00 91.75 641 TYR A O 1
ATOM 4590 N N . SER A 1 642 ? -8.559 -4.351 13.867 1.00 90.00 642 SER A N 1
ATOM 4591 C CA . SER A 1 642 ? -9.018 -4.042 15.219 1.00 90.00 642 SER A CA 1
ATOM 4592 C C . SER A 1 642 ? -10.297 -4.815 15.457 1.00 90.00 642 SER A C 1
ATOM 4594 O O . SER A 1 642 ? -11.151 -4.883 14.576 1.00 90.00 642 SER A O 1
ATOM 4596 N N . GLU A 1 643 ? -10.409 -5.401 16.635 1.00 88.75 643 GLU A N 1
ATOM 4597 C CA . GLU A 1 643 ? -11.625 -6.055 17.090 1.00 88.75 643 GLU A CA 1
ATOM 4598 C C . GLU A 1 643 ? -12.868 -5.175 16.890 1.00 88.75 643 GLU A C 1
ATOM 4600 O O . GLU A 1 643 ? -12.794 -3.948 16.981 1.00 88.75 643 GLU A O 1
ATOM 4605 N N . ASN A 1 644 ? -13.998 -5.807 16.555 1.00 84.81 644 ASN A N 1
ATOM 4606 C CA . ASN A 1 644 ? -15.284 -5.170 16.245 1.00 84.81 644 ASN A CA 1
ATOM 4607 C C . ASN A 1 644 ? -15.306 -4.211 15.032 1.00 84.81 644 ASN A C 1
ATOM 4609 O O . ASN A 1 644 ? -16.360 -3.658 14.710 1.00 84.81 644 ASN A O 1
ATOM 4613 N N . ASN A 1 645 ? -14.195 -4.056 14.300 1.00 89.00 645 ASN A N 1
ATOM 4614 C CA . ASN A 1 645 ? -14.154 -3.266 13.067 1.00 89.00 645 ASN A CA 1
ATOM 4615 C C . ASN A 1 645 ? -14.450 -4.101 11.809 1.00 89.00 645 ASN A C 1
ATOM 4617 O O . ASN A 1 645 ? -14.609 -5.320 11.826 1.00 89.00 645 ASN A O 1
ATOM 4621 N N . SER A 1 646 ? -14.537 -3.411 10.669 1.00 91.56 646 SER A N 1
ATOM 4622 C CA . SER A 1 646 ? -14.662 -4.057 9.358 1.00 91.56 646 SER A CA 1
ATOM 4623 C C . SER A 1 646 ? -13.429 -4.901 9.016 1.00 91.56 646 SER A C 1
ATOM 4625 O O . SER A 1 646 ? -12.316 -4.599 9.445 1.00 91.56 646 SER A O 1
ATOM 4627 N N . ALA A 1 647 ? -13.632 -5.938 8.198 1.00 93.56 647 ALA A N 1
ATOM 4628 C CA . ALA A 1 647 ? -12.556 -6.803 7.724 1.00 93.56 647 ALA A CA 1
ATOM 4629 C C . ALA A 1 647 ? -11.457 -6.008 6.990 1.00 93.56 647 ALA A C 1
ATOM 4631 O O . ALA A 1 647 ? -11.751 -5.090 6.223 1.00 93.56 647 ALA A O 1
ATOM 4632 N N . VAL A 1 648 ? -10.196 -6.391 7.196 1.00 94.88 648 VAL A N 1
ATOM 4633 C CA . VAL A 1 648 ? -9.015 -5.745 6.604 1.00 94.88 648 VAL A CA 1
ATOM 4634 C C . VAL A 1 648 ? -8.474 -6.562 5.435 1.00 94.88 648 VAL A C 1
ATOM 4636 O O . VAL A 1 648 ? -8.359 -7.782 5.532 1.00 94.88 648 VAL A O 1
ATOM 4639 N N . VAL A 1 649 ? -8.143 -5.904 4.323 1.00 94.62 649 VAL A N 1
ATOM 4640 C CA . VAL A 1 649 ? -7.512 -6.548 3.158 1.00 94.62 649 VAL A CA 1
ATOM 4641 C C . VAL A 1 649 ? -6.137 -7.091 3.554 1.00 94.62 649 VAL A C 1
ATOM 4643 O O . VAL A 1 649 ? -5.360 -6.379 4.185 1.00 94.62 649 VAL A O 1
ATOM 4646 N N . LEU A 1 650 ? -5.847 -8.349 3.203 1.00 90.62 650 LEU A N 1
ATOM 4647 C CA . LEU A 1 650 ? -4.598 -9.014 3.598 1.00 90.62 650 LEU A CA 1
ATOM 4648 C C . LEU A 1 650 ? -3.368 -8.392 2.932 1.00 90.62 650 LEU A C 1
ATOM 4650 O O . LEU A 1 650 ? -2.356 -8.173 3.590 1.00 90.62 650 LEU A O 1
ATOM 4654 N N . ASP A 1 651 ? -3.471 -8.117 1.635 1.00 89.19 651 ASP A N 1
ATOM 4655 C CA . ASP A 1 651 ? -2.427 -7.493 0.832 1.00 89.19 651 ASP A CA 1
ATOM 4656 C C . ASP A 1 651 ? -3.086 -6.900 -0.420 1.00 89.19 651 ASP A C 1
ATOM 4658 O O . ASP A 1 651 ? -3.584 -7.635 -1.267 1.00 89.19 651 ASP A O 1
ATOM 4662 N N . SER A 1 652 ? -3.154 -5.572 -0.518 1.00 86.50 652 SER A N 1
ATOM 4663 C CA . SER A 1 652 ? -3.796 -4.889 -1.650 1.00 86.50 652 SER A CA 1
ATOM 4664 C C . SER A 1 652 ? -2.927 -4.837 -2.910 1.00 86.50 652 SER A C 1
ATOM 4666 O O . SER A 1 652 ? -3.436 -4.514 -3.982 1.00 86.50 652 SER A O 1
ATOM 4668 N N . SER A 1 653 ? -1.625 -5.102 -2.783 1.00 78.50 653 SER A N 1
ATOM 4669 C CA . SER A 1 653 ? -0.631 -5.043 -3.862 1.00 78.50 653 SER A CA 1
ATOM 4670 C C . SER A 1 653 ? -0.257 -6.415 -4.414 1.00 78.50 653 SER A C 1
ATOM 4672 O O . SER A 1 653 ? 0.367 -6.472 -5.473 1.00 78.50 653 SER A O 1
ATOM 4674 N N . VAL A 1 654 ? -0.666 -7.495 -3.744 1.00 84.88 654 VAL A N 1
ATOM 4675 C CA . VAL A 1 654 ? -0.322 -8.883 -4.071 1.00 84.88 654 VAL A CA 1
ATOM 4676 C C . VAL A 1 654 ? -0.339 -9.184 -5.570 1.00 84.88 654 VAL A C 1
ATOM 4678 O O . VAL A 1 654 ? -1.348 -9.030 -6.263 1.00 84.88 654 VAL A O 1
ATOM 4681 N N . GLN A 1 655 ? 0.794 -9.679 -6.064 1.00 82.44 655 GLN A N 1
ATOM 4682 C CA . GLN A 1 655 ? 0.924 -10.254 -7.397 1.00 82.44 655 GLN A CA 1
ATOM 4683 C C . GLN A 1 655 ? 1.412 -11.695 -7.257 1.00 82.44 655 GLN A C 1
ATOM 4685 O O . GLN A 1 655 ? 2.414 -11.950 -6.588 1.00 82.44 655 GLN A O 1
ATOM 4690 N N . VAL A 1 656 ? 0.724 -12.636 -7.904 1.00 86.75 656 VAL A N 1
ATOM 4691 C CA . VAL A 1 656 ? 1.181 -14.023 -8.022 1.00 86.75 656 VAL A CA 1
ATOM 4692 C C . VAL A 1 656 ? 1.461 -14.325 -9.483 1.00 86.75 656 VAL A C 1
ATOM 4694 O O . VAL A 1 656 ? 0.580 -14.171 -10.318 1.00 86.75 656 VAL A O 1
ATOM 4697 N N . VAL A 1 657 ? 2.676 -14.745 -9.813 1.00 82.81 657 VAL A N 1
ATOM 4698 C CA . VAL A 1 657 ? 3.063 -15.081 -11.185 1.00 82.81 657 VAL A CA 1
ATOM 4699 C C . VAL A 1 657 ? 3.576 -16.505 -11.216 1.00 82.81 657 VAL A C 1
ATOM 4701 O O . VAL A 1 657 ? 4.394 -16.912 -10.394 1.00 82.81 657 VAL A O 1
ATOM 4704 N N . ASP A 1 658 ? 3.094 -17.246 -12.197 1.00 86.19 658 ASP A N 1
ATOM 4705 C CA . ASP A 1 658 ? 3.620 -18.542 -12.584 1.00 86.19 658 ASP A CA 1
ATOM 4706 C C . ASP A 1 658 ? 3.934 -18.432 -14.072 1.00 86.19 658 ASP A C 1
ATOM 4708 O O . ASP A 1 658 ? 3.073 -18.024 -14.856 1.00 86.19 658 ASP A O 1
ATOM 4712 N N . THR A 1 659 ? 5.191 -18.675 -14.439 1.00 79.50 659 THR A N 1
ATOM 4713 C CA . THR A 1 659 ? 5.706 -18.351 -15.776 1.00 79.50 659 THR A CA 1
ATOM 4714 C C . THR A 1 659 ? 4.913 -19.077 -16.860 1.00 79.50 659 THR A C 1
ATOM 4716 O O . THR A 1 659 ? 4.586 -18.492 -17.894 1.00 79.50 659 THR A O 1
ATOM 4719 N N . GLU A 1 660 ? 4.555 -20.335 -16.609 1.00 84.69 660 GLU A N 1
ATOM 4720 C CA . GLU A 1 660 ? 3.862 -21.182 -17.570 1.00 84.69 660 GLU A CA 1
ATOM 4721 C C . GLU A 1 660 ? 2.370 -20.830 -17.652 1.00 84.69 660 GLU A C 1
ATOM 4723 O O . GLU A 1 660 ? 1.835 -20.653 -18.750 1.00 84.69 660 GLU A O 1
ATOM 4728 N N . LEU A 1 661 ? 1.698 -20.651 -16.511 1.00 84.38 661 LEU A N 1
ATOM 4729 C CA . LEU A 1 661 ? 0.288 -20.242 -16.468 1.00 84.38 661 LEU A CA 1
ATOM 4730 C C . LEU A 1 661 ? 0.065 -18.849 -17.067 1.00 84.38 661 LEU A C 1
ATOM 4732 O O . LEU A 1 661 ? -0.916 -18.630 -17.785 1.00 84.38 661 LEU A O 1
ATOM 4736 N N . ALA A 1 662 ? 0.980 -17.913 -16.803 1.00 80.06 662 ALA A N 1
ATOM 4737 C CA . ALA A 1 662 ? 0.930 -16.562 -17.347 1.00 80.06 662 ALA A CA 1
ATOM 4738 C C . ALA A 1 662 ? 1.140 -16.561 -18.866 1.00 80.06 662 ALA A C 1
ATOM 4740 O O . ALA A 1 662 ? 0.402 -15.875 -19.574 1.00 80.06 662 ALA A O 1
ATOM 4741 N N . ALA A 1 663 ? 2.077 -17.370 -19.378 1.00 76.31 663 ALA A N 1
ATOM 4742 C CA . ALA A 1 663 ? 2.316 -17.510 -20.815 1.00 76.31 663 ALA A CA 1
ATOM 4743 C C . ALA A 1 663 ? 1.110 -18.113 -21.558 1.00 76.31 663 ALA A C 1
ATOM 4745 O O . ALA A 1 663 ? 0.798 -17.696 -22.673 1.00 76.31 663 ALA A O 1
ATOM 4746 N N . ILE A 1 664 ? 0.406 -19.066 -20.936 1.00 78.44 664 ILE A N 1
ATOM 4747 C CA . ILE A 1 664 ? -0.836 -19.646 -21.477 1.00 78.44 664 ILE A CA 1
ATOM 4748 C C . ILE A 1 664 ? -2.029 -18.685 -21.282 1.00 78.44 664 ILE A C 1
ATOM 4750 O O . ILE A 1 664 ? -3.034 -18.777 -21.988 1.00 78.44 664 ILE A O 1
ATOM 4754 N N . GLY A 1 665 ? -1.927 -17.744 -20.339 1.00 80.62 665 GLY A N 1
ATOM 4755 C CA . GLY A 1 665 ? -2.973 -16.781 -20.001 1.00 80.62 665 GLY A CA 1
ATOM 4756 C C . GLY A 1 665 ? -4.161 -17.396 -19.256 1.00 80.62 665 GLY A C 1
ATOM 4757 O O . GLY A 1 665 ? -5.257 -16.835 -19.290 1.00 80.62 665 GLY A O 1
ATOM 4758 N N . ASN A 1 666 ? -3.973 -18.550 -18.609 1.00 86.75 666 ASN A N 1
ATOM 4759 C CA . ASN A 1 666 ? -5.057 -19.339 -18.028 1.00 86.75 666 ASN A CA 1
ATOM 4760 C C . ASN A 1 666 ? -4.599 -20.093 -16.773 1.00 86.75 666 ASN A C 1
ATOM 4762 O O . ASN A 1 666 ? -3.716 -20.937 -16.856 1.00 86.75 666 ASN A O 1
ATOM 4766 N N . TYR A 1 667 ? -5.274 -19.843 -15.649 1.00 93.06 667 TYR A N 1
ATOM 4767 C CA . TYR A 1 667 ? -5.015 -20.429 -14.329 1.00 93.06 667 TYR A CA 1
ATOM 4768 C C . TYR A 1 667 ? -5.946 -21.602 -13.974 1.00 93.06 667 TYR A C 1
ATOM 4770 O O . TYR A 1 667 ? -6.107 -21.943 -12.803 1.00 93.06 667 TYR A O 1
ATOM 4778 N N . ALA A 1 668 ? -6.601 -22.230 -14.951 1.00 92.19 668 ALA A N 1
ATOM 4779 C CA . ALA A 1 668 ? -7.489 -23.362 -14.705 1.00 92.19 668 ALA A CA 1
ATOM 4780 C C . ALA A 1 668 ? -6.790 -24.493 -13.937 1.00 92.19 668 ALA A C 1
ATOM 4782 O O . ALA A 1 668 ? -5.758 -25.003 -14.362 1.00 92.19 668 ALA A O 1
ATOM 4783 N N . GLY A 1 669 ? -7.402 -24.923 -12.833 1.00 90.75 669 GLY A N 1
ATOM 4784 C CA . GLY A 1 669 ? -6.867 -25.978 -11.971 1.00 90.75 669 GLY A CA 1
ATOM 4785 C C . GLY A 1 669 ? -5.966 -25.470 -10.846 1.00 90.75 669 GLY A C 1
ATOM 4786 O O . GLY A 1 669 ? -5.821 -26.180 -9.850 1.00 90.75 669 GLY A O 1
ATOM 4787 N N . ALA A 1 670 ? -5.445 -24.242 -10.938 1.00 95.12 670 ALA A N 1
ATOM 4788 C CA . ALA A 1 670 ? -4.694 -23.624 -9.853 1.00 95.12 670 ALA A CA 1
ATOM 4789 C C . ALA A 1 670 ? -5.585 -23.404 -8.618 1.00 95.12 670 ALA A C 1
ATOM 4791 O O . ALA A 1 670 ? -6.807 -23.214 -8.718 1.00 95.12 670 ALA A O 1
ATOM 4792 N N . THR A 1 671 ? -4.975 -23.403 -7.433 1.00 97.25 671 THR A N 1
ATOM 4793 C CA . THR A 1 671 ? -5.697 -23.209 -6.166 1.00 97.25 671 THR A CA 1
ATOM 4794 C C . THR A 1 671 ? -4.965 -22.279 -5.216 1.00 97.25 671 THR A C 1
ATOM 4796 O O . THR A 1 671 ? -3.752 -22.396 -5.072 1.00 97.25 671 THR A O 1
ATOM 4799 N N . LEU A 1 672 ? -5.717 -21.445 -4.495 1.00 97.31 672 LEU A N 1
ATOM 4800 C CA . LEU A 1 672 ? -5.230 -20.692 -3.338 1.00 97.31 672 LEU A CA 1
ATOM 4801 C C . LEU A 1 672 ? -5.860 -21.258 -2.066 1.00 97.31 672 LEU A C 1
ATOM 4803 O O . LEU A 1 672 ? -7.084 -21.298 -1.954 1.00 97.31 672 LEU A O 1
ATOM 4807 N N . THR A 1 673 ? -5.032 -21.637 -1.097 1.00 96.31 673 THR A N 1
ATOM 4808 C CA . THR A 1 673 ? -5.467 -21.963 0.267 1.00 96.31 673 THR A CA 1
ATOM 4809 C C . THR A 1 673 ? -4.950 -20.908 1.234 1.00 96.31 673 THR A C 1
ATOM 4811 O O . THR A 1 673 ? -3.753 -20.637 1.232 1.00 96.31 673 THR A O 1
ATOM 4814 N N . LEU A 1 674 ? -5.830 -20.356 2.069 1.00 95.44 674 LEU A N 1
ATOM 4815 C CA . LEU A 1 674 ? -5.486 -19.529 3.226 1.00 95.44 674 LEU A CA 1
ATOM 4816 C C . LEU A 1 674 ? -5.990 -20.217 4.493 1.00 95.44 674 LEU A C 1
ATOM 4818 O O . LEU A 1 674 ? -7.153 -20.621 4.554 1.00 95.44 674 LEU A O 1
ATOM 4822 N N . SER A 1 675 ? -5.145 -20.332 5.512 1.00 92.88 675 SER A N 1
ATOM 4823 C CA . SER A 1 675 ? -5.536 -20.902 6.804 1.00 92.88 675 SER A CA 1
ATOM 4824 C C . SER A 1 675 ? -4.673 -20.375 7.938 1.00 92.88 675 SER A C 1
ATOM 4826 O O . SER A 1 675 ? -3.500 -20.085 7.734 1.00 92.88 675 SER A O 1
ATOM 4828 N N . ARG A 1 676 ? -5.211 -20.305 9.157 1.00 89.75 676 ARG A N 1
ATOM 4829 C CA . ARG A 1 676 ? -4.402 -19.985 10.340 1.00 89.75 676 ARG A CA 1
ATOM 4830 C C . ARG A 1 676 ? -3.262 -20.999 10.543 1.00 89.75 676 ARG A C 1
ATOM 4832 O O . ARG A 1 676 ? -3.475 -22.213 10.481 1.00 89.75 676 ARG A O 1
ATOM 4839 N N . HIS A 1 677 ? -2.080 -20.487 10.890 1.00 85.56 677 HIS A N 1
ATOM 4840 C CA . HIS A 1 677 ? -0.917 -21.285 11.265 1.00 85.56 677 HIS A CA 1
ATOM 4841 C C . HIS A 1 677 ? -1.208 -22.171 12.479 1.00 85.56 677 HIS A C 1
ATOM 4843 O O . HIS A 1 677 ? -1.666 -21.704 13.525 1.00 85.56 677 HIS A O 1
ATOM 4849 N N . GLY A 1 678 ? -0.945 -23.472 12.346 1.00 80.25 678 GLY A N 1
ATOM 4850 C CA . GLY A 1 678 ? -1.262 -24.467 13.376 1.00 80.25 678 GLY A CA 1
ATOM 4851 C C . GLY A 1 678 ? -2.712 -24.972 13.367 1.00 80.25 678 GLY A C 1
ATOM 4852 O O . GLY A 1 678 ? -3.051 -25.816 14.197 1.00 80.25 678 GLY A O 1
ATOM 4853 N N . GLY A 1 679 ? -3.545 -24.521 12.422 1.00 82.00 679 GLY A N 1
ATOM 4854 C CA . GLY A 1 679 ? -4.872 -25.074 12.157 1.00 82.00 679 GLY A CA 1
ATOM 4855 C C . GLY A 1 679 ? -6.005 -24.048 12.176 1.00 82.00 679 GLY A C 1
ATOM 4856 O O . GLY A 1 679 ? -5.925 -22.997 12.808 1.00 82.00 679 GLY A O 1
ATOM 4857 N N . ALA A 1 680 ? -7.084 -24.407 11.483 1.00 83.44 680 ALA A N 1
ATOM 4858 C CA . ALA A 1 680 ? -8.276 -23.594 11.281 1.00 83.44 680 ALA A CA 1
ATOM 4859 C C . ALA A 1 680 ? -9.047 -23.330 12.597 1.00 83.44 680 ALA A C 1
ATOM 4861 O O . ALA A 1 680 ? -9.113 -24.202 13.470 1.00 83.44 680 ALA A O 1
ATOM 4862 N N . ARG A 1 681 ? -9.642 -22.141 12.736 1.00 86.44 681 ARG A N 1
ATOM 4863 C CA . ARG A 1 681 ? -10.384 -21.683 13.922 1.00 86.44 681 ARG A CA 1
ATOM 4864 C C . ARG A 1 681 ? -11.686 -20.988 13.530 1.00 86.44 681 ARG A C 1
ATOM 4866 O O . ARG A 1 681 ? -11.738 -20.292 12.523 1.00 86.44 681 ARG A O 1
ATOM 4873 N N . ALA A 1 682 ? -12.750 -21.203 14.305 1.00 89.19 682 ALA A N 1
ATOM 4874 C CA . ALA A 1 682 ? -14.092 -20.713 13.972 1.00 89.19 682 ALA A CA 1
ATOM 4875 C C . ALA A 1 682 ? -14.206 -19.184 14.026 1.00 89.19 682 ALA A C 1
ATOM 4877 O O . ALA A 1 682 ? -15.067 -18.618 13.362 1.00 89.19 682 ALA A O 1
ATOM 4878 N N . GLU A 1 683 ? -13.325 -18.549 14.791 1.00 91.00 683 GLU A N 1
ATOM 4879 C CA . GLU A 1 683 ? -13.291 -17.111 15.022 1.00 91.00 683 GLU A CA 1
ATOM 4880 C C . GLU A 1 683 ? -12.660 -16.336 13.855 1.00 91.00 683 GLU A C 1
ATOM 4882 O O . GLU A 1 683 ? -12.781 -15.117 13.809 1.00 91.00 683 GLU A O 1
ATOM 4887 N N . ASP A 1 684 ? -11.991 -17.011 12.914 1.00 92.38 684 ASP A N 1
ATOM 4888 C CA . ASP A 1 684 ? -11.359 -16.375 11.756 1.00 92.38 684 ASP A CA 1
ATOM 4889 C C . ASP A 1 684 ? -12.267 -16.444 10.529 1.00 92.38 684 ASP A C 1
ATOM 4891 O O . ASP A 1 684 ? -12.752 -17.516 10.148 1.00 92.38 684 ASP A O 1
ATOM 4895 N N . SER A 1 685 ? -12.450 -15.305 9.865 1.00 92.81 685 SER A N 1
ATOM 4896 C CA . SER A 1 685 ? -13.331 -15.187 8.706 1.00 92.81 685 SER A CA 1
ATOM 4897 C C . SER A 1 685 ? -12.639 -14.492 7.541 1.00 92.81 685 SER A C 1
ATOM 4899 O O . SER A 1 685 ? -12.037 -13.431 7.710 1.00 92.81 685 SER A O 1
ATOM 4901 N N . PHE A 1 686 ? -12.769 -15.073 6.345 1.00 95.75 686 PHE A N 1
ATOM 4902 C CA . PHE A 1 686 ? -12.338 -14.459 5.093 1.00 95.75 686 PHE A CA 1
ATOM 4903 C C . PHE A 1 686 ? -13.545 -13.925 4.320 1.00 95.75 686 PHE A C 1
ATOM 4905 O O . PHE A 1 686 ? -14.565 -14.600 4.155 1.00 95.75 686 PHE A O 1
ATOM 4912 N N . SER A 1 687 ? -13.418 -12.705 3.812 1.00 95.94 687 SER A N 1
ATOM 4913 C CA . SER A 1 687 ? -14.477 -11.981 3.112 1.00 95.94 687 SER A CA 1
ATOM 4914 C C . SER A 1 687 ? -13.952 -11.314 1.840 1.00 95.94 687 SER A C 1
ATOM 4916 O O . SER A 1 687 ? -12.748 -11.266 1.595 1.00 95.94 687 SER A O 1
ATOM 4918 N N . ALA A 1 688 ? -14.874 -10.843 1.002 1.00 96.31 688 ALA A N 1
ATOM 4919 C CA . ALA A 1 688 ? -14.558 -10.138 -0.233 1.00 96.31 688 ALA A CA 1
ATOM 4920 C C . ALA A 1 688 ? -14.733 -8.628 -0.074 1.00 96.31 688 ALA A C 1
ATOM 4922 O O . ALA A 1 688 ? -15.640 -8.169 0.622 1.00 96.31 688 ALA A O 1
ATOM 4923 N N . THR A 1 689 ? -13.903 -7.872 -0.787 1.00 94.88 689 THR A N 1
ATOM 4924 C CA . THR A 1 689 ? -13.975 -6.411 -0.891 1.00 94.88 689 THR A CA 1
ATOM 4925 C C . THR A 1 689 ? -13.965 -5.965 -2.355 1.00 94.88 689 THR A C 1
ATOM 4927 O O . THR A 1 689 ? -13.709 -6.752 -3.269 1.00 94.88 689 THR A O 1
ATOM 4930 N N . GLY A 1 690 ? -14.265 -4.690 -2.606 1.00 93.31 690 GLY A N 1
ATOM 4931 C CA . GLY A 1 690 ? -14.193 -4.117 -3.950 1.00 93.31 690 GLY A CA 1
ATOM 4932 C C . GLY A 1 690 ? -15.113 -4.819 -4.956 1.00 93.31 690 GLY A C 1
ATOM 4933 O O . GLY A 1 690 ? -16.307 -4.975 -4.718 1.00 93.31 690 GLY A O 1
ATOM 4934 N N . SER A 1 691 ? -14.553 -5.216 -6.103 1.00 95.31 691 SER A N 1
ATOM 4935 C CA . SER A 1 691 ? -15.295 -5.880 -7.190 1.00 95.31 691 SER A CA 1
ATOM 4936 C C . SER A 1 691 ? -15.365 -7.408 -7.056 1.00 95.31 691 SER A C 1
ATOM 4938 O O . SER A 1 691 ? -15.900 -8.073 -7.951 1.00 95.31 691 SER A O 1
ATOM 4940 N N . LEU A 1 692 ? -14.822 -7.972 -5.972 1.00 97.31 692 LEU A N 1
ATOM 4941 C CA . LEU A 1 692 ? -14.926 -9.393 -5.667 1.00 97.31 692 LEU A CA 1
ATOM 4942 C C . LEU A 1 692 ? -16.291 -9.677 -5.030 1.00 97.31 692 LEU A C 1
ATOM 4944 O O . LEU A 1 692 ? -16.703 -9.029 -4.070 1.00 97.31 692 LEU A O 1
ATOM 4948 N N . SER A 1 693 ? -17.016 -10.646 -5.582 1.00 96.12 693 SER A N 1
ATOM 4949 C CA . SER A 1 693 ? -18.315 -11.055 -5.040 1.00 96.12 693 SER A CA 1
ATOM 4950 C C . SER A 1 693 ? -18.157 -11.834 -3.735 1.00 96.12 693 SER A C 1
ATOM 4952 O O . SER A 1 693 ? -17.099 -12.394 -3.452 1.00 96.12 693 SER A O 1
ATOM 4954 N N . THR A 1 694 ? -19.231 -11.906 -2.947 1.00 95.75 694 THR A N 1
ATOM 4955 C CA . THR A 1 694 ? -19.254 -12.599 -1.653 1.00 95.75 694 THR A CA 1
ATOM 4956 C C . THR A 1 694 ? -18.702 -14.026 -1.748 1.00 95.75 694 THR A C 1
ATOM 4958 O O . THR A 1 694 ? -19.128 -14.814 -2.593 1.00 95.75 694 THR A O 1
ATOM 4961 N N . LEU A 1 695 ? -17.781 -14.377 -0.843 1.00 96.69 695 LEU A N 1
ATOM 4962 C CA . LEU A 1 695 ? -17.106 -15.679 -0.812 1.00 96.69 695 LEU A CA 1
ATOM 4963 C C . LEU A 1 695 ? -17.973 -16.763 -0.152 1.00 96.69 695 LEU A C 1
ATOM 4965 O O . LEU A 1 695 ? -17.654 -17.271 0.922 1.00 96.69 695 LEU A O 1
ATOM 4969 N N . SER A 1 696 ? -19.099 -17.110 -0.772 1.00 95.12 696 SER A N 1
ATOM 4970 C CA . SER A 1 696 ? -19.991 -18.163 -0.272 1.00 95.12 696 SER A CA 1
ATOM 4971 C C . SER A 1 696 ? -19.440 -19.556 -0.584 1.00 95.12 696 SER A C 1
ATOM 4973 O O . SER A 1 696 ? -19.226 -19.884 -1.749 1.00 95.12 696 SER A O 1
ATOM 4975 N N . GLN A 1 697 ? -19.255 -20.399 0.438 1.00 95.88 697 GLN A N 1
ATOM 4976 C CA . GLN A 1 697 ? -18.786 -21.779 0.266 1.00 95.88 697 GLN A CA 1
ATOM 4977 C C . GLN A 1 697 ? -19.660 -22.563 -0.731 1.00 95.88 697 GLN A C 1
ATOM 4979 O O . GLN A 1 697 ? -20.887 -22.564 -0.639 1.00 95.88 697 GLN A O 1
ATOM 4984 N N . GLY A 1 698 ? -19.014 -23.254 -1.672 1.00 93.50 698 GLY A N 1
ATOM 4985 C CA . GLY A 1 698 ? -19.652 -23.988 -2.767 1.00 93.50 698 GLY A CA 1
ATOM 4986 C C . GLY A 1 698 ? -20.180 -23.104 -3.905 1.00 93.50 698 GLY A C 1
ATOM 4987 O O . GLY A 1 698 ? -20.732 -23.632 -4.868 1.00 93.50 698 GLY A O 1
ATOM 4988 N N . GLY A 1 699 ? -20.037 -21.779 -3.803 1.00 94.94 699 GLY A N 1
ATOM 4989 C CA . GLY A 1 699 ? -20.470 -20.812 -4.808 1.00 94.94 699 GLY A CA 1
ATOM 4990 C C . GLY A 1 699 ? -19.415 -20.506 -5.876 1.00 94.94 699 GLY A C 1
ATOM 4991 O O . GLY A 1 699 ? -1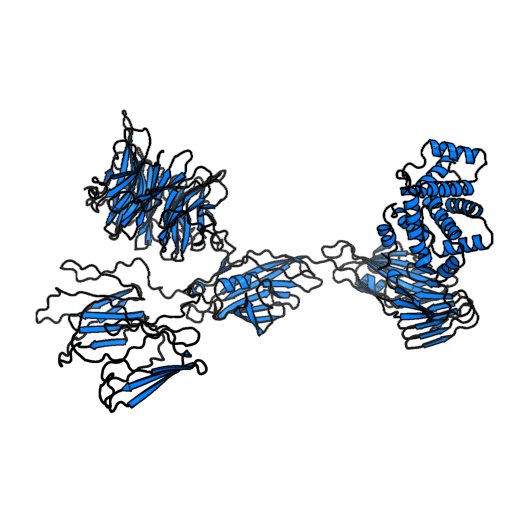8.271 -20.966 -5.824 1.00 94.94 699 GLY A O 1
ATOM 4992 N N . ASN A 1 700 ? -19.809 -19.679 -6.848 1.00 96.62 700 ASN A N 1
ATOM 4993 C CA . ASN A 1 700 ? -18.914 -19.185 -7.893 1.00 96.62 700 ASN A CA 1
ATOM 4994 C C . ASN A 1 700 ? -17.990 -18.094 -7.337 1.00 96.62 700 ASN A C 1
ATOM 4996 O O . ASN A 1 700 ? -18.451 -17.150 -6.698 1.00 96.62 700 ASN A O 1
ATOM 5000 N N . LEU A 1 701 ? -16.703 -18.175 -7.665 1.00 97.75 701 LEU A N 1
ATOM 5001 C CA . LEU A 1 701 ? -15.755 -17.078 -7.496 1.00 97.75 701 LEU A CA 1
ATOM 5002 C C . LEU A 1 701 ? -15.939 -16.103 -8.664 1.00 97.75 701 LEU A C 1
ATOM 5004 O O . LEU A 1 701 ? -15.763 -16.488 -9.826 1.00 97.75 701 LEU A O 1
ATOM 5008 N N . VAL A 1 702 ? -16.341 -14.865 -8.368 1.00 97.62 702 VAL A N 1
ATOM 5009 C CA . VAL A 1 702 ? -16.704 -13.858 -9.377 1.00 97.62 702 VAL A CA 1
ATOM 5010 C C . VAL A 1 702 ? -16.012 -12.532 -9.083 1.00 97.62 702 VAL A C 1
ATOM 5012 O O . VAL A 1 702 ? -16.232 -11.954 -8.019 1.00 97.62 702 VAL A O 1
ATOM 5015 N N . TYR A 1 703 ? -15.249 -12.016 -10.048 1.00 96.94 703 TYR A N 1
ATOM 5016 C CA . TYR A 1 703 ? -14.625 -10.692 -9.984 1.00 96.94 703 TYR A CA 1
ATOM 5017 C C . TYR A 1 703 ? -15.109 -9.824 -11.148 1.00 96.94 703 TYR A C 1
ATOM 5019 O O . TYR A 1 703 ? -15.080 -10.259 -12.301 1.00 96.94 703 TYR A O 1
ATOM 5027 N N . GLY A 1 704 ? -15.601 -8.614 -10.863 1.00 93.31 704 GLY A N 1
ATOM 5028 C CA . GLY A 1 704 ? -16.076 -7.684 -11.900 1.00 93.31 704 GLY A CA 1
ATOM 5029 C C . GLY A 1 704 ? -17.185 -8.265 -12.793 1.00 93.31 704 GLY A C 1
ATOM 5030 O O . GLY A 1 704 ? -17.257 -7.952 -13.977 1.00 93.31 704 GLY A O 1
ATOM 5031 N N . GLY A 1 705 ? -18.008 -9.173 -12.253 1.00 92.62 705 GLY A N 1
ATOM 5032 C CA . GLY A 1 705 ? -19.063 -9.885 -12.988 1.00 92.62 705 GLY A CA 1
ATOM 5033 C C . GLY A 1 705 ? -18.608 -11.128 -13.767 1.00 92.62 705 GLY A C 1
ATOM 5034 O O . GLY A 1 705 ? -19.456 -11.856 -14.280 1.00 92.62 705 GLY A O 1
ATOM 5035 N N . THR A 1 706 ? -17.306 -11.425 -13.821 1.00 95.56 706 THR A N 1
ATOM 5036 C CA . THR A 1 706 ? -16.763 -12.605 -14.516 1.00 95.56 706 THR A CA 1
ATOM 5037 C C . THR A 1 706 ? -16.554 -13.759 -13.540 1.00 95.56 706 THR A C 1
ATOM 5039 O O . THR A 1 706 ? -15.884 -13.592 -12.523 1.00 95.56 706 THR A O 1
ATOM 5042 N N . SER A 1 707 ? -17.105 -14.942 -13.837 1.00 96.88 707 SER A N 1
ATOM 5043 C CA . SER A 1 707 ? -16.873 -16.150 -13.031 1.00 96.88 707 SER A CA 1
ATOM 5044 C C . SER A 1 707 ? -15.537 -16.794 -13.389 1.00 96.88 707 SER A C 1
ATOM 5046 O O . SER A 1 707 ? -15.384 -17.348 -14.477 1.00 96.88 707 SER A O 1
ATOM 5048 N N . ILE A 1 708 ? -14.595 -16.744 -12.451 1.00 97.19 708 ILE A N 1
ATOM 5049 C CA . ILE A 1 708 ? -13.196 -17.166 -12.629 1.00 97.19 708 ILE A CA 1
ATOM 5050 C C . ILE A 1 708 ? -12.840 -18.428 -11.834 1.00 97.19 708 ILE A C 1
ATOM 5052 O O . ILE A 1 708 ? -11.708 -18.897 -11.873 1.00 97.19 708 ILE A O 1
ATOM 5056 N N . GLY A 1 709 ? -13.786 -18.990 -11.084 1.00 97.31 709 GLY A N 1
ATOM 5057 C CA . GLY A 1 709 ? -13.531 -20.183 -10.289 1.00 97.31 709 GLY A CA 1
ATOM 5058 C C . GLY A 1 709 ? -14.672 -20.539 -9.350 1.00 97.31 709 GLY A C 1
ATOM 5059 O O . GLY A 1 709 ? -15.809 -20.097 -9.529 1.00 97.31 709 GLY A O 1
ATOM 5060 N N . THR A 1 710 ? -14.342 -21.301 -8.315 1.00 98.00 710 THR A N 1
ATOM 5061 C CA . THR A 1 710 ? -15.243 -21.698 -7.231 1.00 98.00 710 THR A CA 1
ATOM 5062 C C . THR A 1 710 ? -14.633 -21.390 -5.871 1.00 98.00 710 THR A C 1
ATOM 5064 O O . THR A 1 710 ? -13.427 -21.538 -5.664 1.00 98.00 710 THR A O 1
ATOM 5067 N N . VAL A 1 711 ? -15.484 -21.004 -4.923 1.00 98.06 711 VAL A N 1
ATOM 5068 C CA . VAL A 1 711 ? -15.125 -20.899 -3.505 1.00 98.06 711 VAL A CA 1
ATOM 5069 C C . VAL A 1 711 ? -15.341 -22.273 -2.880 1.00 98.06 711 VAL A C 1
ATOM 5071 O O . VAL A 1 711 ? -16.427 -22.595 -2.401 1.00 98.06 711 VAL A O 1
ATOM 5074 N N . SER A 1 712 ? -14.326 -23.126 -2.944 1.00 96.25 712 SER A N 1
ATOM 5075 C CA . SER A 1 712 ? -14.413 -24.530 -2.531 1.00 96.25 712 SER A CA 1
ATOM 5076 C C . SER A 1 712 ? -14.633 -24.672 -1.018 1.00 96.25 712 SER A C 1
ATOM 5078 O O . SER A 1 712 ? -15.469 -25.466 -0.585 1.00 96.25 712 SER A O 1
ATOM 5080 N N . THR A 1 713 ? -13.959 -23.838 -0.221 1.00 95.50 713 THR A N 1
ATOM 5081 C CA . THR A 1 713 ? -14.125 -23.768 1.241 1.00 95.50 713 THR A CA 1
ATOM 5082 C C . THR A 1 713 ? -14.076 -22.313 1.685 1.00 95.50 713 THR A C 1
ATOM 5084 O O . THR A 1 713 ? -13.200 -21.586 1.238 1.00 95.50 713 THR A O 1
ATOM 5087 N N . ASN A 1 714 ? -14.981 -21.896 2.570 1.00 94.50 714 ASN A N 1
ATOM 5088 C CA . ASN A 1 714 ? -14.845 -20.668 3.358 1.00 94.50 714 ASN A CA 1
ATOM 5089 C C . ASN A 1 714 ? -15.503 -20.895 4.724 1.00 94.50 714 ASN A C 1
ATOM 5091 O O . ASN A 1 714 ? -16.630 -20.469 4.969 1.00 94.50 714 ASN A O 1
ATOM 5095 N N . ALA A 1 715 ? -14.852 -21.704 5.555 1.00 90.00 715 ALA A N 1
ATOM 5096 C CA . ALA A 1 715 ? -15.403 -22.145 6.828 1.00 90.00 715 ALA A CA 1
ATOM 5097 C C . ALA A 1 715 ? -14.291 -22.353 7.851 1.00 90.00 715 ALA A C 1
ATOM 5099 O O . ALA A 1 715 ? -13.211 -22.844 7.517 1.00 90.00 715 ALA A O 1
ATOM 5100 N N . SER A 1 716 ? -14.589 -21.996 9.101 1.00 84.69 716 SER A N 1
ATOM 5101 C CA . SER A 1 716 ? -13.699 -22.173 10.250 1.00 84.69 716 SER A CA 1
ATOM 5102 C C . SER A 1 716 ? -12.280 -21.647 10.012 1.00 84.69 716 SER A C 1
ATOM 5104 O O . SER A 1 716 ? -11.324 -22.349 10.318 1.00 84.69 716 SER A O 1
ATOM 5106 N N . GLY A 1 717 ? -12.112 -20.454 9.434 1.00 85.19 717 GLY A N 1
ATOM 5107 C CA . GLY A 1 717 ? -10.780 -19.879 9.226 1.00 85.19 717 GLY A CA 1
ATOM 5108 C C . GLY A 1 717 ? -9.949 -20.549 8.134 1.00 85.19 717 GLY A C 1
ATOM 5109 O O . GLY A 1 717 ? -8.724 -20.446 8.155 1.00 85.19 717 GLY A O 1
ATOM 5110 N N . THR A 1 718 ? -10.586 -21.262 7.199 1.00 93.56 718 THR A N 1
ATOM 5111 C CA . THR A 1 718 ? -9.954 -21.756 5.967 1.00 93.56 718 THR A CA 1
ATOM 5112 C C . THR A 1 718 ? -10.692 -21.231 4.745 1.00 93.56 718 THR A C 1
ATOM 5114 O O . THR A 1 718 ? -11.895 -21.466 4.604 1.00 93.56 718 THR A O 1
ATOM 5117 N N . LEU A 1 719 ? -9.955 -20.597 3.834 1.00 97.19 719 LEU A N 1
ATOM 5118 C CA . LEU A 1 719 ? -10.412 -20.258 2.491 1.00 97.19 719 LEU A CA 1
ATOM 5119 C C . LEU A 1 719 ? -9.686 -21.149 1.480 1.00 97.19 719 LEU A C 1
ATOM 5121 O O . LEU A 1 719 ? -8.461 -21.200 1.472 1.00 97.19 719 LEU A O 1
ATOM 5125 N N . LEU A 1 720 ? -10.433 -21.830 0.615 1.00 97.38 720 LEU A N 1
ATOM 5126 C CA . LEU A 1 720 ? -9.898 -22.555 -0.536 1.00 97.38 720 LEU A CA 1
ATOM 5127 C C . LEU A 1 720 ? -10.606 -22.069 -1.794 1.00 97.38 720 LEU A C 1
ATOM 5129 O O . LEU A 1 720 ? -11.818 -22.245 -1.932 1.00 97.38 720 LEU A O 1
ATOM 5133 N N . LEU A 1 721 ? -9.836 -21.500 -2.713 1.00 98.25 721 LEU A N 1
ATOM 5134 C CA . LEU A 1 721 ? -10.288 -21.077 -4.031 1.00 98.25 721 LEU A CA 1
ATOM 5135 C C . LEU A 1 721 ? -9.727 -22.020 -5.094 1.00 98.25 721 LEU A C 1
ATOM 5137 O O . LEU A 1 721 ? -8.567 -22.424 -5.016 1.00 98.25 721 LEU A O 1
ATOM 5141 N N . THR A 1 722 ? -10.538 -22.342 -6.097 1.00 97.62 722 THR A N 1
ATOM 5142 C CA . THR A 1 722 ? -10.122 -23.134 -7.262 1.00 97.62 722 THR A CA 1
ATOM 5143 C C . THR A 1 722 ? -10.453 -22.365 -8.531 1.00 97.62 722 THR A C 1
ATOM 5145 O O . THR A 1 722 ? -11.606 -21.983 -8.735 1.00 97.62 722 THR A O 1
ATOM 5148 N N . PHE A 1 723 ? -9.452 -22.124 -9.372 1.00 97.12 723 PHE A N 1
ATOM 5149 C CA . PHE A 1 723 ? -9.583 -21.309 -10.576 1.00 97.12 723 PHE A CA 1
ATOM 5150 C C . PHE A 1 723 ? -10.024 -22.142 -11.788 1.00 97.12 723 PHE A C 1
ATOM 5152 O O . PHE A 1 723 ? -9.705 -23.328 -11.909 1.00 97.12 723 PHE A O 1
ATOM 5159 N N . ASN A 1 724 ? -10.796 -21.525 -12.685 1.00 94.62 724 ASN A N 1
ATOM 5160 C CA . ASN A 1 724 ? -11.291 -22.134 -13.924 1.00 94.62 724 ASN A CA 1
ATOM 5161 C C . ASN A 1 724 ? -10.641 -21.490 -15.166 1.00 94.62 724 ASN A C 1
ATOM 5163 O O . ASN A 1 724 ? -9.767 -20.638 -15.048 1.00 94.62 724 ASN A O 1
ATOM 5167 N N . SER A 1 725 ? -11.091 -21.870 -16.365 1.00 93.00 725 SER A N 1
ATOM 5168 C CA . SER A 1 725 ? -10.526 -21.397 -17.639 1.00 93.00 725 SER A CA 1
ATOM 5169 C C . SER A 1 725 ? -10.683 -19.903 -17.932 1.00 93.00 725 SER A C 1
ATOM 5171 O O . SER A 1 725 ? -10.069 -19.411 -18.871 1.00 93.00 725 SER A O 1
ATOM 5173 N N . ASN A 1 726 ? -11.509 -19.181 -17.171 1.00 93.44 726 ASN A N 1
ATOM 5174 C CA . ASN A 1 726 ? -11.658 -17.730 -17.302 1.00 93.44 726 ASN A CA 1
ATOM 5175 C C . ASN A 1 726 ? -10.671 -16.961 -16.407 1.00 93.44 726 ASN A C 1
ATOM 5177 O O . ASN A 1 726 ? -10.623 -15.733 -16.475 1.00 93.44 726 ASN A O 1
ATOM 5181 N N . ALA A 1 727 ? -9.932 -17.644 -15.528 1.00 95.00 727 ALA A N 1
ATOM 5182 C CA . ALA A 1 727 ? -8.973 -17.016 -14.631 1.00 95.00 727 ALA A CA 1
ATOM 5183 C C . ALA A 1 727 ? -7.703 -16.619 -15.394 1.00 95.00 727 ALA A C 1
ATOM 5185 O O . ALA A 1 727 ? -6.824 -17.442 -15.641 1.00 95.00 727 ALA A O 1
ATOM 5186 N N . THR A 1 728 ? -7.608 -15.344 -15.764 1.00 92.19 728 THR A N 1
ATOM 5187 C CA . THR A 1 728 ? -6.388 -14.749 -16.325 1.00 92.19 728 THR A CA 1
ATOM 5188 C C . THR A 1 728 ? -5.475 -14.238 -15.210 1.00 92.19 728 THR A C 1
ATOM 5190 O O . THR A 1 728 ? -5.937 -13.985 -14.097 1.00 92.19 728 THR A O 1
ATOM 5193 N N . GLN A 1 729 ? -4.199 -14.000 -15.523 1.00 89.69 729 GLN A N 1
ATOM 5194 C CA . GLN A 1 729 ? -3.215 -13.405 -14.607 1.00 89.69 729 GLN A CA 1
ATOM 5195 C C . GLN A 1 729 ? -3.761 -12.171 -13.864 1.00 89.69 729 GLN A C 1
ATOM 5197 O O . GLN A 1 729 ? -3.688 -12.082 -12.639 1.00 89.69 729 GLN A O 1
ATOM 5202 N N . THR A 1 730 ? -4.361 -11.234 -14.603 1.00 88.75 730 THR A N 1
ATOM 5203 C CA . THR A 1 730 ? -4.932 -10.003 -14.044 1.00 88.75 730 THR A CA 1
ATOM 5204 C C . THR A 1 730 ? -6.104 -10.284 -13.107 1.00 88.75 730 THR A C 1
ATOM 5206 O O . THR A 1 730 ? -6.192 -9.692 -12.035 1.00 88.75 730 THR A O 1
ATOM 5209 N N . LEU A 1 731 ? -7.019 -11.184 -13.486 1.00 94.19 731 LEU A N 1
ATOM 5210 C CA . LEU A 1 731 ? -8.195 -11.500 -12.670 1.00 94.19 731 LEU A CA 1
ATOM 5211 C C . LEU A 1 731 ? -7.823 -12.258 -11.394 1.00 94.19 731 LEU A C 1
ATOM 5213 O O . LEU A 1 731 ? -8.452 -12.035 -10.360 1.00 94.19 731 LEU A O 1
ATOM 5217 N N . VAL A 1 732 ? -6.800 -13.113 -11.458 1.00 95.19 732 VAL A N 1
ATOM 5218 C CA . VAL A 1 732 ? -6.234 -13.788 -10.288 1.00 95.19 732 VAL A CA 1
ATOM 5219 C C . VAL A 1 732 ? -5.654 -12.748 -9.330 1.00 95.19 732 VAL A C 1
ATOM 5221 O O . VAL A 1 732 ? -6.145 -12.655 -8.209 1.00 95.19 732 VAL A O 1
ATOM 5224 N N . ASN A 1 733 ? -4.727 -11.890 -9.769 1.00 92.06 733 ASN A N 1
ATOM 5225 C CA . ASN A 1 733 ? -4.112 -10.879 -8.892 1.00 92.06 733 ASN A CA 1
ATOM 5226 C C . ASN A 1 733 ? -5.153 -9.939 -8.267 1.00 92.06 733 ASN A C 1
ATOM 5228 O O . ASN A 1 733 ? -5.163 -9.749 -7.055 1.00 92.06 733 ASN A O 1
ATOM 5232 N N . ASN A 1 734 ? -6.106 -9.453 -9.067 1.00 93.25 734 ASN A N 1
ATOM 5233 C CA . ASN A 1 734 ? -7.206 -8.615 -8.585 1.00 93.25 734 ASN A CA 1
ATOM 5234 C C . ASN A 1 734 ? -8.124 -9.321 -7.575 1.00 93.25 734 ASN A C 1
ATOM 5236 O O . ASN A 1 734 ? -8.733 -8.685 -6.718 1.00 93.25 734 ASN A O 1
ATOM 5240 N N . THR A 1 735 ? -8.273 -10.639 -7.696 1.00 96.25 735 THR A N 1
ATOM 5241 C CA . THR A 1 735 ? -9.046 -11.425 -6.734 1.00 96.25 735 THR A CA 1
ATOM 5242 C C . THR A 1 735 ? -8.288 -11.564 -5.428 1.00 96.25 735 THR A C 1
ATOM 5244 O O . THR A 1 735 ? -8.882 -11.349 -4.376 1.00 96.25 735 THR A O 1
ATOM 5247 N N . LEU A 1 736 ? -6.991 -11.889 -5.480 1.00 94.19 736 LEU A N 1
ATOM 5248 C CA . LEU A 1 736 ? -6.158 -11.999 -4.283 1.00 94.19 736 LEU A CA 1
ATOM 5249 C C . LEU A 1 736 ? -6.086 -10.666 -3.527 1.00 94.19 736 LEU A C 1
ATOM 5251 O O . LEU A 1 736 ? -6.245 -10.667 -2.307 1.00 94.19 736 LEU A O 1
ATOM 5255 N N . SER A 1 737 ? -5.956 -9.543 -4.241 1.00 93.19 737 SER A N 1
ATOM 5256 C CA . SER A 1 737 ? -5.873 -8.204 -3.641 1.00 93.19 737 SER A CA 1
ATOM 5257 C C . SER A 1 737 ? -7.168 -7.707 -2.997 1.00 93.19 737 SER A C 1
ATOM 5259 O O . SER A 1 737 ? -7.178 -6.687 -2.310 1.00 93.19 737 SER A O 1
ATOM 5261 N N . ALA A 1 738 ? -8.268 -8.434 -3.194 1.00 96.00 738 ALA A N 1
ATOM 5262 C CA . ALA A 1 738 ? -9.584 -8.115 -2.662 1.00 96.00 738 ALA A CA 1
ATOM 5263 C C . ALA A 1 738 ? -10.019 -9.029 -1.498 1.00 96.00 738 ALA A C 1
ATOM 5265 O O . ALA A 1 738 ? -11.127 -8.857 -0.973 1.00 96.00 738 ALA A O 1
ATOM 5266 N N . ILE A 1 739 ? -9.188 -9.996 -1.088 1.00 96.31 739 ILE A N 1
ATOM 5267 C CA . ILE A 1 739 ? -9.480 -10.880 0.049 1.00 96.31 739 ILE A CA 1
ATOM 5268 C C . ILE A 1 739 ? -9.197 -10.138 1.358 1.00 96.31 739 ILE A C 1
ATOM 5270 O O . ILE A 1 739 ? -8.079 -9.689 1.616 1.00 96.31 739 ILE A O 1
ATOM 5274 N N . ALA A 1 740 ? -10.215 -10.057 2.210 1.00 96.25 740 ALA A N 1
ATOM 5275 C CA . ALA A 1 740 ? -10.131 -9.447 3.528 1.00 96.25 740 ALA A CA 1
ATOM 5276 C C . ALA A 1 740 ? -10.335 -10.461 4.654 1.00 96.25 740 ALA A C 1
ATOM 5278 O O . ALA A 1 740 ? -10.958 -11.507 4.473 1.00 96.25 740 ALA A O 1
ATOM 5279 N N . TYR A 1 741 ? -9.831 -10.119 5.832 1.00 94.69 741 TYR A N 1
ATOM 5280 C CA . TYR A 1 741 ? -9.865 -10.922 7.043 1.00 94.69 741 TYR A CA 1
ATOM 5281 C C . TYR A 1 741 ? -10.551 -10.167 8.186 1.00 94.69 741 TYR A C 1
ATOM 5283 O O . TYR A 1 741 ? -10.318 -8.973 8.373 1.00 94.69 741 TYR A O 1
ATOM 5291 N N . ALA A 1 742 ? -11.333 -10.879 8.996 1.00 93.75 742 ALA A N 1
ATOM 5292 C CA . ALA A 1 742 ? -11.815 -10.419 10.296 1.00 93.75 742 ALA A CA 1
ATOM 5293 C C . ALA A 1 742 ? -11.689 -11.530 11.347 1.00 93.75 742 ALA A C 1
ATOM 5295 O O . ALA A 1 742 ? -11.650 -12.717 11.010 1.00 93.75 742 ALA A O 1
ATOM 5296 N N . ASN A 1 743 ? -11.666 -11.137 12.622 1.00 92.44 743 ASN A N 1
ATOM 5297 C CA . ASN A 1 743 ? -11.723 -12.053 13.755 1.00 92.44 743 ASN A CA 1
ATOM 5298 C C . ASN A 1 743 ? -12.896 -11.688 14.681 1.00 92.44 743 ASN A C 1
ATOM 5300 O O . ASN A 1 743 ? -13.087 -10.511 14.980 1.00 92.44 743 ASN A O 1
ATOM 5304 N N . SER A 1 744 ? -13.678 -12.686 15.098 1.00 91.12 744 SER A N 1
ATOM 5305 C CA . SER A 1 744 ? -14.906 -12.515 15.889 1.00 91.12 744 SER A CA 1
ATOM 5306 C C . SER A 1 744 ? -14.763 -12.882 17.373 1.00 91.12 744 SER A C 1
ATOM 5308 O O . SER A 1 744 ? -15.767 -13.160 18.020 1.00 91.12 744 SER A O 1
ATOM 5310 N N . SER A 1 745 ? -13.540 -13.035 17.879 1.00 88.56 745 SER A N 1
ATOM 5311 C CA . SER A 1 745 ? -13.286 -13.332 19.292 1.00 88.56 745 SER A CA 1
ATOM 5312 C C . SER A 1 745 ? -13.298 -12.041 20.100 1.00 88.56 745 SER A C 1
ATOM 5314 O O . SER A 1 745 ? -12.531 -11.166 19.727 1.00 88.56 745 SER A O 1
ATOM 5316 N N . ASP A 1 746 ? -14.018 -12.026 21.231 1.00 83.56 746 ASP A N 1
ATOM 5317 C CA . ASP A 1 746 ? -14.026 -10.929 22.229 1.00 83.56 746 ASP A CA 1
ATOM 5318 C C . ASP A 1 746 ? -12.702 -10.827 23.033 1.00 83.56 746 ASP A C 1
ATOM 5320 O O . ASP A 1 746 ? -12.477 -9.962 23.869 1.00 83.56 746 ASP A O 1
ATOM 5324 N N . THR A 1 747 ? -11.811 -11.813 22.867 1.00 83.12 747 THR A N 1
ATOM 5325 C CA . THR A 1 747 ? -10.451 -11.800 23.438 1.00 83.12 747 THR A CA 1
ATOM 5326 C C . THR A 1 747 ? -9.420 -12.277 22.408 1.00 83.12 747 THR A C 1
ATOM 5328 O O . THR A 1 747 ? -8.873 -13.386 22.531 1.00 83.12 747 THR A O 1
ATOM 5331 N N . PRO A 1 748 ? -9.201 -11.536 21.311 1.00 87.38 748 PRO A N 1
ATOM 5332 C CA . PRO A 1 748 ? -8.371 -12.018 20.222 1.00 87.38 748 PRO A CA 1
ATOM 5333 C C . PRO A 1 748 ? -6.887 -12.058 20.636 1.00 87.38 748 PRO A C 1
ATOM 5335 O O . PRO A 1 748 ? -6.424 -11.251 21.445 1.00 87.38 748 PRO A O 1
ATOM 5338 N N . PRO A 1 749 ? -6.081 -12.988 20.090 1.00 87.12 749 PRO A N 1
ATOM 5339 C CA . PRO A 1 749 ? -4.633 -12.930 20.268 1.00 87.12 749 PRO A CA 1
ATOM 5340 C C . PRO A 1 749 ? -4.067 -11.677 19.583 1.00 87.12 749 PRO A C 1
ATOM 5342 O O . PRO A 1 749 ? -4.555 -11.293 18.527 1.00 87.12 749 PRO A O 1
ATOM 5345 N N . ALA A 1 750 ? -2.981 -11.103 20.116 1.00 85.06 750 ALA A N 1
ATOM 5346 C CA . ALA A 1 750 ? -2.359 -9.878 19.581 1.00 85.06 750 ALA A CA 1
ATOM 5347 C C . ALA A 1 750 ? -1.912 -9.973 18.107 1.00 85.06 750 ALA A C 1
ATOM 5349 O O . ALA A 1 750 ? -1.720 -8.962 17.432 1.00 85.06 750 ALA A O 1
ATOM 5350 N N . SER A 1 751 ? -1.714 -11.187 17.599 1.00 89.69 751 SER A N 1
ATOM 5351 C CA . SER A 1 751 ? -1.491 -11.430 16.182 1.00 89.69 751 SER A CA 1
ATOM 5352 C C . SER A 1 751 ? -1.959 -12.820 15.771 1.00 89.69 751 SER A C 1
ATOM 5354 O O . SER A 1 751 ? -2.093 -13.742 16.585 1.00 89.69 751 SER A O 1
ATOM 5356 N N . VAL A 1 752 ? -2.210 -12.964 14.474 1.00 89.94 752 VAL A N 1
ATOM 5357 C CA . VAL A 1 752 ? -2.551 -14.225 13.823 1.00 89.94 752 VAL A CA 1
ATOM 5358 C C . VAL A 1 752 ? -1.669 -14.381 12.602 1.00 89.94 752 VAL A C 1
ATOM 5360 O O . VAL A 1 752 ? -1.558 -13.479 11.780 1.00 89.94 752 VAL A O 1
ATOM 5363 N N . GLN A 1 753 ? -1.046 -15.544 12.475 1.00 90.25 753 GLN A N 1
ATOM 5364 C CA . GLN A 1 753 ? -0.303 -15.902 11.279 1.00 90.25 753 GLN A CA 1
ATOM 5365 C C . GLN A 1 753 ? -1.229 -16.677 10.339 1.00 90.25 753 GLN A C 1
ATOM 5367 O O . GLN A 1 753 ? -1.831 -17.672 10.751 1.00 90.25 753 GLN A O 1
ATOM 5372 N N . ILE A 1 754 ? -1.370 -16.203 9.104 1.00 91.25 754 ILE A N 1
ATOM 5373 C CA . ILE A 1 754 ? -2.149 -16.845 8.043 1.00 91.25 754 ILE A CA 1
ATOM 5374 C C . ILE A 1 754 ? -1.169 -17.486 7.069 1.00 91.25 754 ILE A C 1
ATOM 5376 O O . ILE A 1 754 ? -0.434 -16.786 6.373 1.00 91.25 754 ILE A O 1
ATOM 5380 N N . ASP A 1 755 ? -1.164 -18.812 7.034 1.00 91.44 755 ASP A N 1
ATOM 5381 C CA . ASP A 1 755 ? -0.439 -19.596 6.047 1.00 91.44 755 ASP A CA 1
ATOM 5382 C C . ASP A 1 755 ? -1.178 -19.522 4.711 1.00 91.44 755 ASP A C 1
ATOM 5384 O O . ASP A 1 755 ? -2.399 -19.709 4.644 1.00 91.44 755 ASP A O 1
ATOM 5388 N N . TRP A 1 756 ? -0.430 -19.271 3.644 1.00 93.00 756 TRP A N 1
ATOM 5389 C CA . TRP A 1 756 ? -0.926 -19.274 2.279 1.00 93.00 756 TRP A CA 1
ATOM 5390 C C . TRP A 1 756 ? -0.201 -20.338 1.456 1.00 93.00 756 TRP A C 1
ATOM 5392 O O . TRP A 1 756 ? 0.989 -20.600 1.635 1.00 93.00 756 TRP A O 1
ATOM 5402 N N . ASN A 1 757 ? -0.945 -20.968 0.553 1.00 93.94 757 ASN A N 1
ATOM 5403 C CA . ASN A 1 757 ? -0.450 -21.963 -0.389 1.00 93.94 757 ASN A CA 1
ATOM 5404 C C . ASN A 1 757 ? -1.107 -21.722 -1.749 1.00 93.94 757 ASN A C 1
ATOM 5406 O O . ASN A 1 757 ? -2.319 -21.910 -1.882 1.00 93.94 757 ASN A O 1
ATOM 5410 N N . PHE A 1 758 ? -0.319 -21.310 -2.739 1.00 95.12 758 PHE A N 1
ATOM 5411 C CA . PHE A 1 758 ? -0.767 -21.155 -4.117 1.00 95.12 758 PHE A CA 1
ATOM 5412 C C . PHE A 1 758 ? -0.167 -22.266 -4.967 1.00 95.12 758 PHE A C 1
ATOM 5414 O O . PHE A 1 758 ? 1.045 -22.319 -5.153 1.00 95.12 758 PHE A O 1
ATOM 5421 N N . SER A 1 759 ? -1.016 -23.150 -5.474 1.00 95.19 759 SER A N 1
ATOM 5422 C CA . SER A 1 759 ? -0.619 -24.288 -6.297 1.00 95.19 759 SER A CA 1
ATOM 5423 C C . SER A 1 759 ? -0.985 -24.046 -7.754 1.00 95.19 759 SER A C 1
ATOM 5425 O O . SER A 1 759 ? -2.098 -23.598 -8.027 1.00 95.19 759 SER A O 1
ATOM 5427 N N . ASP A 1 760 ? -0.071 -24.376 -8.667 1.00 92.12 760 ASP A N 1
ATOM 5428 C CA . ASP A 1 760 ? -0.251 -24.237 -10.121 1.00 92.12 760 ASP A CA 1
ATOM 5429 C C . ASP A 1 760 ? -1.309 -25.194 -10.707 1.00 92.12 760 ASP A C 1
ATOM 5431 O O . ASP A 1 760 ? -1.822 -24.982 -11.805 1.00 92.12 760 ASP A O 1
ATOM 5435 N N . GLY A 1 761 ? -1.677 -26.241 -9.964 1.00 90.56 761 GLY A N 1
ATOM 5436 C CA . GLY A 1 761 ? -2.611 -27.264 -10.421 1.00 90.56 761 GLY A CA 1
ATOM 5437 C C . GLY A 1 761 ? -2.114 -28.067 -11.626 1.00 90.56 761 GLY A C 1
ATOM 5438 O O . GLY A 1 761 ? -2.941 -28.677 -12.310 1.00 90.56 761 GLY A O 1
ATOM 5439 N N . ASN A 1 762 ? -0.802 -28.079 -11.902 1.00 86.25 762 ASN A N 1
ATOM 5440 C CA . ASN A 1 762 ? -0.264 -28.640 -13.137 1.00 86.25 762 ASN A CA 1
ATOM 5441 C C . ASN A 1 762 ? -0.694 -30.099 -13.335 1.00 86.25 762 ASN A C 1
ATOM 5443 O O . ASN A 1 762 ? -0.442 -30.965 -12.490 1.00 86.25 762 ASN A O 1
ATOM 5447 N N . SER A 1 763 ? -1.314 -30.365 -14.487 1.00 77.44 763 SER A N 1
ATOM 5448 C CA . SER A 1 763 ? -1.780 -31.688 -14.917 1.00 77.44 763 SER A CA 1
ATOM 5449 C C . SER A 1 763 ? -1.025 -32.245 -16.135 1.00 77.44 763 SER A C 1
ATOM 5451 O O . SER A 1 763 ? -1.348 -33.335 -16.607 1.00 77.44 763 SER A O 1
ATOM 5453 N N . GLY A 1 764 ? 0.016 -31.544 -16.601 1.00 72.62 764 GLY A N 1
ATOM 5454 C CA . GLY A 1 764 ? 0.909 -31.953 -17.692 1.00 72.62 764 GLY A CA 1
ATOM 5455 C C . GLY A 1 764 ? 1.006 -30.943 -18.839 1.00 72.62 764 GLY A C 1
ATOM 5456 O O . GLY A 1 764 ? 2.006 -30.943 -19.555 1.00 72.62 764 GLY A O 1
ATOM 5457 N N . ASP A 1 765 ? 0.018 -30.058 -18.984 1.00 69.50 765 ASP A N 1
ATOM 5458 C CA . ASP A 1 765 ? -0.025 -29.049 -20.054 1.00 69.50 765 ASP A CA 1
ATOM 5459 C C . ASP A 1 765 ? 0.949 -27.877 -19.822 1.00 69.50 765 ASP A C 1
ATOM 5461 O O . ASP A 1 765 ? 1.272 -27.151 -20.759 1.00 69.50 765 ASP A O 1
ATOM 5465 N N . GLN A 1 766 ? 1.466 -27.722 -18.597 1.00 69.62 766 GLN A N 1
ATOM 5466 C CA . GLN A 1 766 ? 2.444 -26.689 -18.210 1.00 69.62 766 GLN A CA 1
ATOM 5467 C C . GLN A 1 766 ? 3.878 -27.246 -18.154 1.00 69.62 766 GLN A C 1
ATOM 5469 O O . GLN A 1 766 ? 4.764 -26.673 -17.531 1.00 69.62 766 GLN A O 1
ATOM 5474 N N . GLY A 1 767 ? 4.115 -28.399 -18.786 1.00 71.31 767 GLY A N 1
ATOM 5475 C CA . GLY A 1 767 ? 5.430 -29.028 -18.846 1.00 71.31 767 GLY A CA 1
ATOM 5476 C C . GLY A 1 767 ? 5.626 -30.194 -17.878 1.00 71.31 767 GLY A C 1
ATOM 5477 O O . GLY A 1 767 ? 4.724 -30.623 -17.153 1.00 71.31 767 GLY A O 1
ATOM 5478 N N . THR A 1 768 ? 6.828 -30.777 -17.902 1.00 69.31 768 THR A N 1
ATOM 5479 C CA . THR A 1 768 ? 7.151 -31.959 -17.087 1.00 69.31 768 THR A CA 1
ATOM 5480 C C . THR A 1 768 ? 7.432 -31.549 -15.641 1.00 69.31 768 THR A C 1
ATOM 5482 O O . THR A 1 768 ? 8.224 -30.636 -15.428 1.00 69.31 768 THR A O 1
ATOM 5485 N N . GLY A 1 769 ? 6.863 -32.242 -14.648 1.00 69.56 769 GLY A N 1
ATOM 5486 C CA . GLY A 1 769 ? 7.191 -31.981 -13.235 1.00 69.56 769 GLY A CA 1
ATOM 5487 C C . GLY A 1 769 ? 6.077 -32.233 -12.220 1.00 69.56 769 GLY A C 1
ATOM 5488 O O . GLY A 1 769 ? 6.378 -32.391 -11.042 1.00 69.56 769 GLY A O 1
ATOM 5489 N N . GLY A 1 770 ? 4.820 -32.359 -12.658 1.00 82.81 770 GLY A N 1
ATOM 5490 C CA . GLY A 1 770 ? 3.678 -32.437 -11.741 1.00 82.81 770 GLY A CA 1
ATOM 5491 C C . GLY A 1 770 ? 3.444 -31.113 -11.009 1.00 82.81 770 GLY A C 1
ATOM 5492 O O . GLY A 1 770 ? 4.190 -30.159 -11.199 1.00 82.81 770 GLY A O 1
ATOM 5493 N N . THR A 1 771 ? 2.396 -31.062 -10.194 1.00 89.81 771 THR A N 1
ATOM 5494 C CA . THR A 1 771 ? 1.961 -29.856 -9.480 1.00 89.81 771 THR A CA 1
ATOM 5495 C C . THR A 1 771 ? 3.039 -29.302 -8.543 1.00 89.81 771 THR A C 1
ATOM 5497 O O . THR A 1 771 ? 3.572 -30.041 -7.709 1.00 89.81 771 THR A O 1
ATOM 5500 N N . LEU A 1 772 ? 3.310 -28.001 -8.630 1.00 91.50 772 LEU A N 1
ATOM 5501 C CA . LEU A 1 772 ? 4.150 -27.250 -7.700 1.00 91.50 772 LEU A CA 1
ATOM 5502 C C . LEU A 1 772 ? 3.330 -26.163 -6.993 1.00 91.50 772 LEU A C 1
ATOM 5504 O O . LEU A 1 772 ? 2.162 -25.905 -7.303 1.00 91.50 772 LEU A O 1
ATOM 5508 N N . ALA A 1 773 ? 3.915 -25.576 -5.949 1.00 91.31 773 ALA A N 1
ATOM 5509 C CA . ALA A 1 773 ? 3.247 -24.550 -5.167 1.00 91.31 773 ALA A CA 1
ATOM 5510 C C . ALA A 1 773 ? 4.224 -23.572 -4.512 1.00 91.31 773 ALA A C 1
ATOM 5512 O O . ALA A 1 773 ? 5.321 -23.955 -4.098 1.00 91.31 773 ALA A O 1
ATOM 5513 N N . ALA A 1 774 ? 3.771 -22.330 -4.355 1.00 89.94 774 ALA A N 1
ATOM 5514 C CA . ALA A 1 774 ? 4.358 -21.351 -3.456 1.00 89.94 774 ALA A CA 1
ATOM 5515 C C . ALA A 1 774 ? 3.659 -21.418 -2.101 1.00 89.94 774 ALA A C 1
ATOM 5517 O O . ALA A 1 774 ? 2.432 -21.325 -2.026 1.00 89.94 774 ALA A O 1
ATOM 5518 N N . THR A 1 775 ? 4.438 -21.504 -1.027 1.00 89.94 775 THR A N 1
ATOM 5519 C CA . THR A 1 775 ? 3.920 -21.466 0.343 1.00 89.94 775 THR A CA 1
ATOM 5520 C C . THR A 1 775 ? 4.632 -20.415 1.168 1.00 89.94 775 THR A C 1
ATOM 5522 O O . THR A 1 775 ? 5.847 -20.254 1.051 1.00 89.94 775 THR A O 1
ATOM 5525 N N . GLY A 1 776 ? 3.906 -19.802 2.087 1.00 88.69 776 GLY A N 1
ATOM 5526 C CA . GLY A 1 776 ? 4.469 -18.923 3.094 1.00 88.69 776 GLY A CA 1
ATOM 5527 C C . GLY A 1 776 ? 3.403 -18.517 4.091 1.00 88.69 776 GLY A C 1
ATOM 5528 O O . GLY A 1 776 ? 2.387 -19.191 4.242 1.00 88.69 776 GLY A O 1
ATOM 5529 N N . SER A 1 777 ? 3.645 -17.421 4.798 1.00 87.25 777 SER A N 1
ATOM 5530 C CA . SER A 1 777 ? 2.684 -16.903 5.764 1.00 87.25 777 SER A CA 1
ATOM 5531 C C . SER A 1 777 ? 2.721 -15.383 5.806 1.00 87.25 777 SER A C 1
ATOM 5533 O O . SER A 1 777 ? 3.747 -14.786 5.485 1.00 87.25 777 SER A O 1
ATOM 5535 N N . THR A 1 778 ? 1.612 -14.764 6.198 1.00 86.69 778 THR A N 1
ATOM 5536 C CA . THR A 1 778 ? 1.556 -13.345 6.565 1.00 86.69 778 THR A CA 1
ATOM 5537 C C . THR A 1 778 ? 1.139 -13.212 8.024 1.00 86.69 778 THR A C 1
ATOM 5539 O O . THR A 1 778 ? 0.332 -14.002 8.521 1.00 86.69 778 THR A O 1
ATOM 5542 N N . THR A 1 779 ? 1.724 -12.247 8.731 1.00 87.56 779 THR A N 1
ATOM 5543 C CA . THR A 1 779 ? 1.355 -11.952 10.119 1.00 87.56 779 THR A CA 1
ATOM 5544 C C . THR A 1 779 ? 0.396 -10.777 10.130 1.00 87.56 779 THR A C 1
ATOM 5546 O O . THR A 1 779 ? 0.772 -9.653 9.815 1.00 87.56 779 THR A O 1
ATOM 5549 N N . LEU A 1 780 ? -0.834 -11.042 10.546 1.00 89.06 780 LEU A N 1
ATOM 5550 C CA . LEU A 1 780 ? -1.838 -10.034 10.819 1.00 89.06 780 LEU A CA 1
ATOM 5551 C C . LEU A 1 780 ? -1.724 -9.601 12.280 1.00 89.06 780 LEU A C 1
ATOM 5553 O O . LEU A 1 780 ? -1.828 -10.432 13.186 1.00 89.06 780 LEU A O 1
ATOM 5557 N N . SER A 1 781 ? -1.565 -8.303 12.517 1.00 90.88 781 SER A N 1
ATOM 5558 C CA . SER A 1 781 ? -1.677 -7.751 13.871 1.00 90.88 781 SER A CA 1
ATOM 5559 C C . SER A 1 781 ? -3.150 -7.564 14.231 1.00 90.88 781 SER A C 1
ATOM 5561 O O . SER A 1 781 ? -3.928 -7.101 13.398 1.00 90.88 781 SER A O 1
ATOM 5563 N N . ILE A 1 782 ? -3.536 -7.917 15.458 1.00 90.31 782 ILE A N 1
ATOM 5564 C CA . ILE A 1 782 ? -4.884 -7.671 15.974 1.00 90.31 782 ILE A CA 1
ATOM 5565 C C . ILE A 1 782 ? -4.794 -6.769 17.199 1.00 90.31 782 ILE A C 1
ATOM 5567 O O . ILE A 1 782 ? -4.162 -7.112 18.198 1.00 90.31 782 ILE A O 1
ATOM 5571 N N . ALA A 1 783 ? -5.444 -5.614 17.118 1.00 87.19 783 ALA A N 1
ATOM 5572 C CA . ALA A 1 783 ? -5.671 -4.751 18.263 1.00 87.19 783 ALA A CA 1
ATOM 5573 C C . ALA A 1 783 ? -6.982 -5.161 18.944 1.00 87.19 783 ALA A C 1
ATOM 5575 O O . ALA A 1 783 ? -8.047 -5.011 18.342 1.00 87.19 783 ALA A O 1
ATOM 5576 N N . ALA A 1 784 ? -6.886 -5.671 20.174 1.00 84.56 784 ALA A N 1
ATOM 5577 C CA . ALA A 1 784 ? -8.052 -5.912 21.018 1.00 84.56 784 ALA A CA 1
ATOM 5578 C C . ALA A 1 784 ? -8.710 -4.578 21.410 1.00 84.56 784 ALA A C 1
ATOM 5580 O O . ALA A 1 784 ? -8.018 -3.582 21.682 1.00 84.56 784 ALA A O 1
ATOM 5581 N N . ALA A 1 785 ? -10.034 -4.559 21.403 1.00 85.31 785 ALA A N 1
ATOM 5582 C CA . ALA A 1 785 ? -10.850 -3.487 21.939 1.00 85.31 785 ALA A CA 1
ATOM 5583 C C . ALA A 1 785 ? -11.122 -3.776 23.416 1.00 85.31 785 ALA A C 1
ATOM 5585 O O . ALA A 1 785 ? -11.132 -4.924 23.828 1.00 85.31 785 ALA A O 1
ATOM 5586 N N . ASN A 1 786 ? -11.278 -2.720 24.207 1.00 87.12 786 ASN A N 1
ATOM 5587 C CA . ASN A 1 786 ? -11.681 -2.868 25.597 1.00 87.12 786 ASN A CA 1
ATOM 5588 C C . ASN A 1 786 ? -13.216 -2.929 25.687 1.00 87.12 786 ASN A C 1
ATOM 5590 O O . ASN A 1 786 ? -13.876 -1.983 25.244 1.00 87.12 786 ASN A O 1
ATOM 5594 N N . ASP A 1 787 ? -13.765 -3.995 26.259 1.00 86.88 787 ASP A N 1
ATOM 5595 C CA . ASP A 1 787 ? -15.189 -4.197 26.514 1.00 86.88 787 ASP A CA 1
ATOM 5596 C C . ASP A 1 787 ? -15.589 -3.654 27.888 1.00 86.88 787 ASP A C 1
ATOM 5598 O O . ASP A 1 787 ? -14.859 -3.749 28.871 1.00 86.88 787 ASP A O 1
ATOM 5602 N N . ALA A 1 788 ? -16.787 -3.075 27.979 1.00 87.38 788 ALA A N 1
ATOM 5603 C CA . ALA A 1 788 ? -17.297 -2.627 29.267 1.00 87.38 788 ALA A CA 1
ATOM 5604 C C . ALA A 1 788 ? -17.714 -3.830 30.135 1.00 87.38 788 ALA A C 1
ATOM 5606 O O . ALA A 1 788 ? -18.305 -4.788 29.616 1.00 87.38 788 ALA A O 1
ATOM 5607 N N . PRO A 1 789 ? -17.515 -3.766 31.465 1.00 92.12 789 PRO A N 1
ATOM 5608 C CA . PRO A 1 789 ? -18.128 -4.731 32.362 1.00 92.12 789 PRO A CA 1
ATOM 5609 C C . PRO A 1 789 ? -19.654 -4.666 32.234 1.00 92.12 789 PRO A C 1
ATOM 5611 O O . PRO A 1 789 ? -20.220 -3.635 31.895 1.00 92.12 789 PRO A O 1
ATOM 5614 N N . VAL A 1 790 ? -20.328 -5.773 32.526 1.00 93.06 790 VAL A N 1
ATOM 5615 C CA . VAL A 1 790 ? -21.787 -5.898 32.518 1.00 93.06 790 VAL A CA 1
ATOM 5616 C C . VAL A 1 790 ? -22.229 -6.447 33.864 1.00 93.06 790 VAL A C 1
ATOM 5618 O O . VAL A 1 790 ? -21.859 -7.558 34.260 1.00 93.06 790 VAL A O 1
ATOM 5621 N N . ASN A 1 791 ? -23.034 -5.667 34.565 1.00 91.69 791 ASN A N 1
ATOM 5622 C CA . ASN A 1 791 ? -23.636 -5.997 35.840 1.00 91.69 791 ASN A CA 1
ATOM 5623 C C . ASN A 1 791 ? -25.013 -6.630 35.612 1.00 91.69 791 ASN A C 1
ATOM 5625 O O . ASN A 1 791 ? -25.880 -6.079 34.940 1.00 91.69 791 ASN A O 1
ATOM 5629 N N . ALA A 1 792 ? -25.248 -7.771 36.242 1.00 86.44 792 ALA A N 1
ATOM 5630 C CA . ALA A 1 792 ? -26.569 -8.354 36.394 1.00 86.44 792 ALA A CA 1
ATOM 5631 C C . ALA A 1 792 ? -27.000 -8.200 37.853 1.00 86.44 792 ALA A C 1
ATOM 5633 O O . ALA A 1 792 ? -26.289 -8.642 38.760 1.00 86.44 792 ALA A O 1
ATOM 5634 N N . THR A 1 793 ? -28.158 -7.584 38.079 1.00 83.00 793 THR A N 1
ATOM 5635 C CA . THR A 1 793 ? -28.765 -7.400 39.403 1.00 83.00 793 THR A CA 1
ATOM 5636 C C . THR A 1 793 ? -30.144 -8.063 39.459 1.00 83.00 793 THR A C 1
ATOM 5638 O O . THR A 1 793 ? -30.825 -8.134 38.436 1.00 83.00 793 THR A O 1
ATOM 5641 N N . PRO A 1 794 ? -30.584 -8.556 40.629 1.00 74.44 794 PRO A N 1
ATOM 5642 C CA . PRO A 1 794 ? -31.944 -9.066 40.803 1.00 74.44 794 PRO A CA 1
ATOM 5643 C C . PRO A 1 794 ? -32.979 -7.924 40.751 1.00 74.44 794 PRO A C 1
ATOM 5645 O O . PRO A 1 794 ? -32.624 -6.751 40.878 1.00 74.44 794 PRO A O 1
ATOM 5648 N N . LEU A 1 795 ? -34.262 -8.282 40.621 1.00 61.00 795 LEU A N 1
ATOM 5649 C CA . LEU A 1 795 ? -35.394 -7.356 40.774 1.00 61.00 795 LEU A CA 1
ATOM 5650 C C . LEU A 1 795 ? -35.459 -6.759 42.200 1.00 61.00 795 LEU A C 1
ATOM 5652 O O . LEU A 1 795 ? -34.701 -7.156 43.095 1.00 61.00 795 LEU A O 1
ATOM 5656 N N . VAL A 1 796 ? -36.384 -5.811 42.405 1.00 65.00 796 VAL A N 1
ATOM 5657 C CA . VAL A 1 796 ? -36.611 -5.079 43.666 1.00 65.00 796 VAL A CA 1
ATOM 5658 C C . VAL A 1 796 ? -36.579 -6.008 44.887 1.00 65.00 796 VAL A C 1
ATOM 5660 O O . VAL A 1 796 ? -37.249 -7.038 44.934 1.00 65.00 796 VAL A O 1
ATOM 5663 N N . GLN A 1 797 ? -35.792 -5.632 45.894 1.00 73.75 797 GLN A N 1
ATOM 5664 C CA . GLN A 1 797 ? -35.700 -6.320 47.181 1.00 73.75 797 GLN A CA 1
ATOM 5665 C C . GLN A 1 797 ? -36.605 -5.642 48.206 1.00 73.75 797 GLN A C 1
ATOM 5667 O O . GLN A 1 797 ? -36.760 -4.425 48.178 1.00 73.75 797 GLN A O 1
ATOM 5672 N N . VAL A 1 798 ? -37.145 -6.403 49.157 1.00 68.12 798 VAL A N 1
ATOM 5673 C CA . VAL A 1 798 ? -37.929 -5.863 50.277 1.00 68.12 798 VAL A CA 1
ATOM 5674 C C . VAL A 1 798 ? -37.200 -6.174 51.579 1.00 68.12 798 VAL A C 1
ATOM 5676 O O . VAL A 1 798 ? -36.950 -7.340 51.880 1.00 68.12 798 VAL A O 1
ATOM 5679 N N . ALA A 1 799 ? -36.869 -5.138 52.347 1.00 70.50 799 ALA A N 1
ATOM 5680 C CA . ALA A 1 799 ? -36.175 -5.227 53.628 1.00 70.50 799 ALA A CA 1
ATOM 5681 C C . ALA A 1 799 ? -36.961 -4.492 54.725 1.00 70.50 799 ALA A C 1
ATOM 5683 O O . ALA A 1 799 ? -37.738 -3.582 54.456 1.00 70.50 799 ALA A O 1
ATOM 5684 N N . THR A 1 800 ? -36.761 -4.863 55.987 1.00 66.38 800 THR A N 1
ATOM 5685 C CA . THR A 1 800 ? -37.337 -4.154 57.147 1.00 66.38 800 THR A CA 1
ATOM 5686 C C . THR A 1 800 ? -36.280 -3.263 57.794 1.00 66.38 800 THR A C 1
ATOM 5688 O O . THR A 1 800 ? -35.119 -3.668 57.826 1.00 66.38 800 THR A O 1
ATOM 5691 N N . THR A 1 801 ? -36.661 -2.120 58.377 1.00 62.06 801 THR A N 1
ATOM 5692 C CA . THR A 1 801 ? -35.721 -1.139 58.973 1.00 62.06 801 THR A CA 1
ATOM 5693 C C . THR A 1 801 ? -34.743 -1.689 60.020 1.00 62.06 801 THR A C 1
ATOM 5695 O O . THR A 1 801 ? -33.717 -1.061 60.237 1.00 62.06 801 THR A O 1
ATOM 5698 N N . ASP A 1 802 ? -35.028 -2.841 60.647 1.00 67.62 802 ASP A N 1
ATOM 5699 C CA . ASP A 1 802 ? -34.256 -3.382 61.783 1.00 67.62 802 ASP A CA 1
ATOM 5700 C C . ASP A 1 802 ? -33.741 -4.829 61.589 1.00 67.62 802 ASP A C 1
ATOM 5702 O O . ASP A 1 802 ? -33.389 -5.497 62.568 1.00 67.62 802 ASP A O 1
ATOM 5706 N N . GLN A 1 803 ? -33.714 -5.369 60.362 1.00 76.50 803 GLN A N 1
ATOM 5707 C CA . GLN A 1 803 ? -33.165 -6.715 60.114 1.00 76.50 803 GLN A CA 1
ATOM 5708 C C . GLN A 1 803 ? -32.246 -6.777 58.898 1.00 76.50 803 GLN A C 1
ATOM 5710 O O . GLN A 1 803 ? -32.455 -6.092 57.900 1.00 76.50 803 GLN A O 1
ATOM 5715 N N . ASP A 1 804 ? -31.256 -7.665 58.993 1.00 85.25 804 ASP A N 1
ATOM 5716 C CA . ASP A 1 804 ? -30.379 -8.038 57.887 1.00 85.25 804 ASP A CA 1
ATOM 5717 C C . ASP A 1 804 ? -31.194 -8.676 56.757 1.00 85.25 804 ASP A C 1
ATOM 5719 O O . ASP A 1 804 ? -31.870 -9.691 56.953 1.00 85.25 804 ASP A O 1
ATOM 5723 N N . HIS A 1 805 ? -31.082 -8.111 55.559 1.00 88.06 805 HIS A N 1
ATOM 5724 C CA . HIS A 1 805 ? -31.644 -8.655 54.330 1.00 88.06 805 HIS A CA 1
ATOM 5725 C C . HIS A 1 805 ? -30.534 -9.196 53.433 1.00 88.06 805 HIS A C 1
ATOM 5727 O O . HIS A 1 805 ? -29.556 -8.504 53.159 1.00 88.06 805 HIS A O 1
ATOM 5733 N N . VAL A 1 806 ? -30.672 -10.434 52.959 1.00 89.69 806 VAL A N 1
ATOM 5734 C CA . VAL A 1 806 ? -29.689 -11.054 52.060 1.00 89.69 806 VAL A CA 1
ATOM 5735 C C . VAL A 1 806 ? -30.057 -10.744 50.615 1.00 89.69 806 VAL A C 1
ATOM 5737 O O . VAL A 1 806 ? -31.115 -11.145 50.138 1.00 89.69 806 VAL A O 1
ATOM 5740 N N . VAL A 1 807 ? -29.144 -10.095 49.903 1.00 86.19 807 VAL A N 1
ATOM 5741 C CA . VAL A 1 807 ? -29.271 -9.768 48.486 1.00 86.19 807 VAL A CA 1
ATOM 5742 C C . VAL A 1 807 ? -28.576 -10.836 47.640 1.00 86.19 807 VAL A C 1
ATOM 5744 O O . VAL A 1 807 ? -27.348 -10.929 47.609 1.00 86.19 807 VAL A O 1
ATOM 5747 N N . ALA A 1 808 ? -29.365 -11.640 46.928 1.00 85.44 808 ALA A N 1
ATOM 5748 C CA . ALA A 1 808 ? -28.889 -12.716 46.055 1.00 85.44 808 ALA A CA 1
ATOM 5749 C C . ALA A 1 808 ? -28.991 -12.343 44.566 1.00 85.44 808 ALA A C 1
ATOM 5751 O O . ALA A 1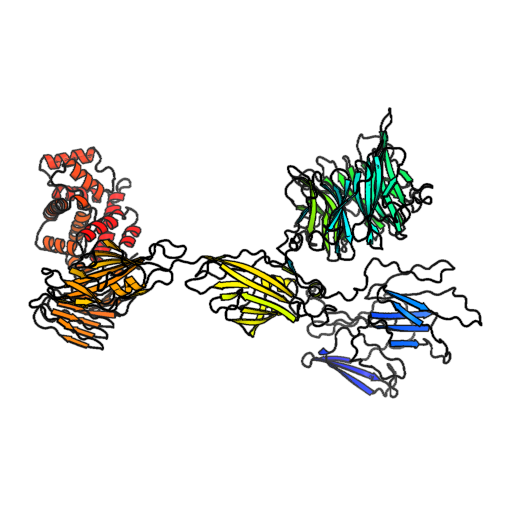 808 ? -29.818 -11.525 44.191 1.00 85.44 808 ALA A O 1
ATOM 5752 N N . GLY A 1 809 ? -28.211 -12.995 43.696 1.00 83.31 809 GLY A N 1
ATOM 5753 C CA . GLY A 1 809 ? -28.377 -12.870 42.237 1.00 83.31 809 GLY A CA 1
ATOM 5754 C C . GLY A 1 809 ? -27.635 -11.705 41.575 1.00 83.31 809 GLY A C 1
ATOM 5755 O O . GLY A 1 809 ? -27.902 -11.410 40.416 1.00 83.31 809 GLY A O 1
ATOM 5756 N N . VAL A 1 810 ? -26.696 -11.065 42.278 1.00 90.56 810 VAL A N 1
ATOM 5757 C CA . VAL A 1 810 ? -25.788 -10.077 41.680 1.00 90.56 810 VAL A CA 1
ATOM 5758 C C . VAL A 1 810 ? -24.572 -10.778 41.074 1.00 90.56 810 VAL A C 1
ATOM 5760 O O . VAL A 1 810 ? -23.901 -11.558 41.754 1.00 90.56 810 VAL A O 1
ATOM 5763 N N . SER A 1 811 ? -24.262 -10.491 39.811 1.00 92.06 811 SER A N 1
ATOM 5764 C CA . SER A 1 811 ? -23.059 -10.992 39.137 1.00 92.06 811 SER A CA 1
ATOM 5765 C C . SER A 1 811 ? -22.526 -9.999 38.116 1.00 92.06 811 SER A C 1
ATOM 5767 O O . SER A 1 811 ? -23.294 -9.237 37.547 1.00 92.06 811 SER A O 1
ATOM 5769 N N . ILE A 1 812 ? -21.224 -10.041 37.854 1.00 94.38 812 ILE A N 1
ATOM 5770 C CA . ILE A 1 812 ? -20.542 -9.174 36.898 1.00 94.38 812 ILE A CA 1
ATOM 5771 C C . ILE A 1 812 ? -19.783 -10.039 35.897 1.00 94.38 812 ILE A C 1
ATOM 5773 O O . ILE A 1 812 ? -19.028 -10.948 36.276 1.00 94.38 812 ILE A O 1
ATOM 5777 N N . THR A 1 813 ? -19.979 -9.749 34.619 1.00 92.12 813 THR A N 1
ATOM 5778 C CA . THR A 1 813 ? -19.257 -10.349 33.496 1.00 92.12 813 THR A CA 1
ATOM 5779 C C . THR A 1 813 ? -18.501 -9.275 32.744 1.00 92.12 813 THR A C 1
ATOM 5781 O O . THR A 1 813 ? -18.959 -8.151 32.659 1.00 92.12 813 THR A O 1
ATOM 5784 N N . ASP A 1 814 ? -17.345 -9.624 32.210 1.00 91.38 814 ASP A N 1
ATOM 5785 C CA . ASP A 1 814 ? -16.499 -8.713 31.444 1.00 91.38 814 ASP A CA 1
ATOM 5786 C C . ASP A 1 814 ? -15.564 -9.609 30.619 1.00 91.38 814 ASP A C 1
ATOM 5788 O O . ASP A 1 814 ? -14.888 -10.438 31.231 1.00 91.38 814 ASP A O 1
ATOM 5792 N N . PRO A 1 815 ? -15.590 -9.616 29.283 1.00 86.88 815 PRO A N 1
ATOM 5793 C CA . PRO A 1 815 ? -14.794 -10.560 28.498 1.00 86.88 815 PRO A CA 1
ATOM 5794 C C . PRO A 1 815 ? -13.281 -10.455 28.739 1.00 86.88 815 PRO A C 1
ATOM 5796 O O . PRO A 1 815 ? -12.617 -11.491 28.865 1.00 86.88 815 PRO A O 1
ATOM 5799 N N . ASP A 1 816 ? -12.752 -9.244 28.915 1.00 85.50 816 ASP A N 1
ATOM 5800 C CA . ASP A 1 816 ? -11.315 -8.969 28.838 1.00 85.50 816 ASP A CA 1
ATOM 5801 C C . ASP A 1 816 ? -10.677 -8.509 30.172 1.00 85.50 816 ASP A C 1
ATOM 5803 O O . ASP A 1 816 ? -9.452 -8.592 30.352 1.00 85.50 816 ASP A O 1
ATOM 5807 N N . ALA A 1 817 ? -11.482 -8.142 31.178 1.00 86.75 817 ALA A N 1
ATOM 5808 C CA . ALA A 1 817 ? -10.962 -7.703 32.465 1.00 86.75 817 ALA A CA 1
ATOM 5809 C C . ALA A 1 817 ? -10.445 -8.868 33.325 1.00 86.75 817 ALA A C 1
ATOM 5811 O O . ALA A 1 817 ? -11.169 -9.785 33.751 1.00 86.75 817 ALA A O 1
ATOM 5812 N N . ASN A 1 818 ? -9.162 -8.774 33.688 1.00 84.38 818 ASN A N 1
ATOM 5813 C CA . ASN A 1 818 ? -8.510 -9.669 34.651 1.00 84.38 818 ASN A CA 1
ATOM 5814 C C . ASN A 1 818 ? -8.854 -9.328 36.114 1.00 84.38 818 ASN A C 1
ATOM 5816 O O . ASN A 1 818 ? -8.809 -10.194 36.994 1.00 84.38 818 ASN A O 1
ATOM 5820 N N . SER A 1 819 ? -9.187 -8.067 36.385 1.00 91.44 819 SER A N 1
ATOM 5821 C CA . SER A 1 819 ? -9.556 -7.553 37.702 1.00 91.44 819 SER A CA 1
ATOM 5822 C C . SER A 1 819 ? -10.623 -6.485 37.534 1.00 91.44 819 SER A C 1
ATOM 5824 O O . SER A 1 819 ? -10.548 -5.694 36.605 1.00 91.44 819 SER A O 1
ATOM 5826 N N . LEU A 1 820 ? -11.568 -6.431 38.468 1.00 95.31 820 LEU A N 1
ATOM 5827 C CA . LEU A 1 820 ? -12.626 -5.425 38.490 1.00 95.31 820 LEU A CA 1
ATOM 5828 C C . LEU A 1 820 ? -12.496 -4.584 39.758 1.00 95.31 820 LEU A C 1
ATOM 5830 O O . LEU A 1 820 ? -12.140 -5.113 40.814 1.00 95.31 820 LEU A O 1
ATOM 5834 N N . GLN A 1 821 ? -12.785 -3.289 39.661 1.00 96.62 821 GLN A N 1
ATOM 5835 C CA . GLN A 1 821 ? -13.026 -2.408 40.798 1.00 96.62 821 GLN A CA 1
ATOM 5836 C C . GLN A 1 821 ? -14.525 -2.170 40.928 1.00 96.62 821 GLN A C 1
ATOM 5838 O O . GLN A 1 821 ? -15.174 -1.730 39.987 1.00 96.62 821 GLN A O 1
ATOM 5843 N N . ILE A 1 822 ? -15.055 -2.437 42.11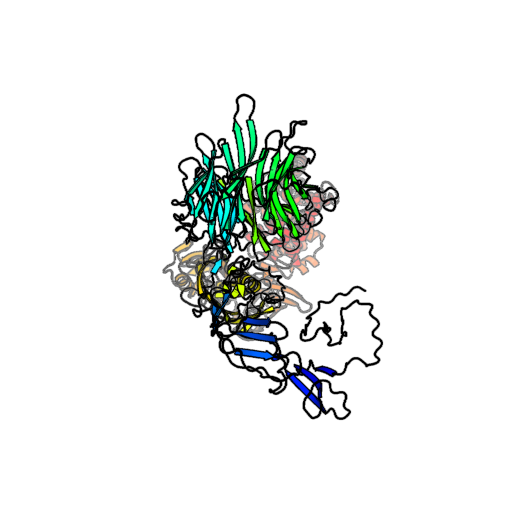2 1.00 97.38 822 ILE A N 1
ATOM 5844 C CA . ILE A 1 822 ? -16.460 -2.291 42.447 1.00 97.38 822 ILE A CA 1
ATOM 5845 C C . ILE A 1 822 ? -16.613 -1.167 43.456 1.00 97.38 822 ILE A C 1
ATOM 5847 O O . ILE A 1 822 ? -15.925 -1.149 44.474 1.00 97.38 822 ILE A O 1
ATOM 5851 N N . THR A 1 823 ? -17.534 -0.251 43.190 1.00 96.44 823 THR A N 1
ATOM 5852 C CA . THR A 1 823 ? -18.096 0.658 44.186 1.00 96.44 823 THR A CA 1
ATOM 5853 C C . THR A 1 823 ? -19.500 0.178 44.509 1.00 96.44 823 THR A C 1
ATOM 5855 O O . THR A 1 823 ? -20.351 0.145 43.627 1.00 96.44 823 THR A O 1
ATOM 5858 N N . LEU A 1 824 ? -19.737 -0.185 45.765 1.00 95.31 824 LEU A N 1
ATOM 5859 C CA . LEU A 1 824 ? -21.053 -0.567 46.265 1.00 95.31 824 LEU A CA 1
ATOM 5860 C C . LEU A 1 824 ? -21.470 0.438 47.346 1.00 95.31 824 LEU A C 1
ATOM 5862 O O . LEU A 1 824 ? -20.686 0.707 48.256 1.00 95.31 824 LEU A O 1
ATOM 5866 N N . SER A 1 825 ? -22.660 1.027 47.249 1.00 93.12 825 SER A N 1
ATOM 5867 C CA . SER A 1 825 ? -23.132 2.055 48.189 1.00 93.12 825 SER A CA 1
ATOM 5868 C C . SER A 1 825 ? -24.619 1.910 48.457 1.00 93.12 825 SER A C 1
ATOM 5870 O O . SER A 1 825 ? -25.379 1.776 47.510 1.00 93.12 825 SER A O 1
ATOM 5872 N N . ALA A 1 826 ? -25.030 1.997 49.718 1.00 89.38 826 ALA A N 1
ATOM 5873 C CA . ALA A 1 826 ? -26.428 2.133 50.117 1.00 89.38 826 ALA A CA 1
ATOM 5874 C C . ALA A 1 826 ? -26.746 3.611 50.392 1.00 89.38 826 ALA A C 1
ATOM 5876 O O . ALA A 1 826 ? -25.886 4.342 50.891 1.00 89.38 826 ALA A O 1
ATOM 5877 N N . GLY A 1 827 ? -27.956 4.061 50.060 1.00 81.62 827 GLY A N 1
ATOM 5878 C CA . GLY A 1 827 ? -28.401 5.431 50.330 1.00 81.62 827 GLY A CA 1
ATOM 5879 C C . GLY A 1 827 ? -28.768 5.667 51.800 1.00 81.62 827 GLY A C 1
ATOM 5880 O O . GLY A 1 827 ? -28.407 6.699 52.361 1.00 81.62 827 GLY A O 1
ATOM 5881 N N . HIS A 1 828 ? -29.444 4.704 52.427 1.00 79.12 828 HIS A N 1
ATOM 5882 C CA . HIS A 1 828 ? -30.040 4.779 53.766 1.00 79.12 828 HIS A CA 1
ATOM 5883 C C . HIS A 1 828 ? -29.890 3.443 54.519 1.00 79.12 828 HIS A C 1
ATOM 5885 O O . HIS A 1 828 ? -30.832 2.933 55.131 1.00 79.12 828 HIS A O 1
ATOM 5891 N N . GLY A 1 829 ? -28.683 2.875 54.491 1.00 86.12 829 GLY A N 1
ATOM 5892 C CA . GLY A 1 829 ? -28.349 1.615 55.149 1.00 86.12 829 GLY A CA 1
ATOM 5893 C C . GLY A 1 829 ? -26.855 1.304 55.106 1.00 86.12 829 GLY A C 1
ATOM 5894 O O . GLY A 1 829 ? -26.041 2.114 54.658 1.00 86.12 829 GLY A O 1
ATOM 5895 N N . VAL A 1 830 ? -26.488 0.117 55.577 1.00 91.38 830 VAL A N 1
ATOM 5896 C CA . VAL A 1 830 ? -25.122 -0.412 55.520 1.00 91.38 830 VAL A CA 1
ATOM 5897 C C . VAL A 1 830 ? -25.081 -1.770 54.831 1.00 91.38 830 VAL A C 1
ATOM 5899 O O . VAL A 1 830 ? -26.051 -2.526 54.833 1.00 91.38 830 VAL A O 1
ATOM 5902 N N . LEU A 1 831 ? -23.933 -2.082 54.241 1.00 94.69 831 LEU A N 1
ATOM 5903 C CA . LEU A 1 831 ? -23.703 -3.249 53.403 1.00 94.69 831 LEU A CA 1
ATOM 5904 C C . LEU A 1 831 ? -22.598 -4.120 54.001 1.00 94.69 831 LEU A C 1
ATOM 5906 O O . LEU A 1 831 ? -21.576 -3.606 54.454 1.00 94.69 831 LEU A O 1
ATOM 5910 N N . SER A 1 832 ? -22.774 -5.441 53.969 1.00 95.88 832 SER A N 1
ATOM 5911 C CA . SER A 1 832 ? -21.740 -6.405 54.370 1.00 95.88 832 SER A CA 1
ATOM 5912 C C . SER A 1 832 ? -21.574 -7.496 53.317 1.00 95.88 832 SER A C 1
ATOM 5914 O O . SER A 1 832 ? -22.542 -8.150 52.943 1.00 95.88 832 SER A O 1
ATOM 5916 N N . LEU A 1 833 ? -20.354 -7.722 52.836 1.00 96.12 833 LEU A N 1
ATOM 5917 C CA . LEU A 1 833 ? -20.062 -8.740 51.824 1.00 96.12 833 LEU A CA 1
ATOM 5918 C C . LEU A 1 833 ? -20.070 -10.143 52.438 1.00 96.12 833 LEU A C 1
ATOM 5920 O O . LEU A 1 833 ? -19.641 -10.353 53.572 1.00 96.12 833 LEU A O 1
ATOM 5924 N N . SER A 1 834 ? -20.501 -11.134 51.658 1.00 89.44 834 SER A N 1
ATOM 5925 C CA . SER A 1 834 ? -20.541 -12.538 52.095 1.00 89.44 834 SER A CA 1
ATOM 5926 C C . SER A 1 834 ? -19.147 -13.178 52.190 1.00 89.44 834 SER A C 1
ATOM 5928 O O . SER A 1 834 ? -18.942 -14.158 52.911 1.00 89.44 834 SER A O 1
ATOM 5930 N N . SER A 1 835 ? -18.170 -12.619 51.471 1.00 93.44 835 SER A N 1
ATOM 5931 C CA . SER A 1 835 ? -16.764 -13.015 51.476 1.00 93.44 835 SER A CA 1
ATOM 5932 C C . SER A 1 835 ? -15.882 -11.825 51.114 1.00 93.44 835 SER A C 1
ATOM 5934 O O . SER A 1 835 ? -16.175 -11.090 50.179 1.00 93.44 835 SER A O 1
ATOM 5936 N N . ILE A 1 836 ? -14.751 -11.686 51.804 1.00 96.00 836 ILE A N 1
ATOM 5937 C CA . ILE A 1 836 ? -13.718 -10.680 51.498 1.00 96.00 836 ILE A CA 1
ATOM 5938 C C . ILE A 1 836 ? -12.425 -11.304 50.949 1.00 96.00 836 ILE A C 1
ATOM 5940 O O . ILE A 1 836 ? -11.407 -10.634 50.776 1.00 96.00 836 ILE A O 1
ATOM 5944 N N . SER A 1 837 ? -12.424 -12.618 50.706 1.00 95.81 837 SER A N 1
ATOM 5945 C CA . SER A 1 837 ? -11.223 -13.339 50.284 1.00 95.81 837 SER A CA 1
ATOM 5946 C C . SER A 1 837 ? -10.802 -12.953 48.863 1.00 95.81 837 SER A C 1
ATOM 5948 O O . SER A 1 837 ? -11.578 -13.079 47.917 1.00 95.81 837 SER A O 1
ATOM 5950 N N . GLY A 1 838 ? -9.548 -12.518 48.705 1.00 93.88 838 GLY A N 1
ATOM 5951 C CA . GLY A 1 838 ? -9.003 -12.098 47.409 1.00 93.88 838 GLY A CA 1
ATOM 5952 C C . GLY A 1 838 ? -9.427 -10.694 46.969 1.00 93.88 838 GLY A C 1
ATOM 5953 O O . GLY A 1 838 ? -9.191 -10.344 45.814 1.00 93.88 838 GLY A O 1
ATOM 5954 N N . LEU A 1 839 ? -10.030 -9.907 47.869 1.00 96.81 839 LEU A N 1
ATOM 5955 C CA . LEU A 1 839 ? -10.377 -8.508 47.636 1.00 96.81 839 LEU A CA 1
ATOM 5956 C C . LEU A 1 839 ? -9.368 -7.553 48.284 1.00 96.81 839 LEU A C 1
ATOM 5958 O O . LEU A 1 839 ? -8.795 -7.842 49.335 1.00 96.81 839 LEU A O 1
ATOM 5962 N N . SER A 1 840 ? -9.189 -6.389 47.666 1.00 96.75 840 SER A N 1
ATOM 5963 C CA . SER A 1 840 ? -8.426 -5.260 48.194 1.00 96.75 840 SER A CA 1
ATOM 5964 C C . SER A 1 840 ? -9.321 -4.028 48.264 1.00 96.75 840 SER A C 1
ATOM 5966 O O . SER A 1 840 ? -9.828 -3.580 47.235 1.00 96.75 840 SER A O 1
ATOM 5968 N N . PHE A 1 841 ? -9.495 -3.468 49.459 1.00 97.12 841 PHE A N 1
ATOM 5969 C CA . PHE A 1 841 ? -10.379 -2.330 49.710 1.00 97.12 841 PHE A CA 1
ATOM 5970 C C . PHE A 1 841 ? -9.621 -1.005 49.631 1.00 97.12 841 PHE A C 1
ATOM 5972 O O . PHE A 1 841 ? -8.532 -0.858 50.186 1.00 97.12 841 PHE A O 1
ATOM 5979 N N . THR A 1 842 ? -10.217 -0.026 48.959 1.00 94.88 842 THR A N 1
ATOM 5980 C CA . THR A 1 842 ? -9.797 1.382 48.983 1.00 94.88 842 THR A CA 1
ATOM 5981 C C . THR A 1 842 ? -10.746 2.236 49.822 1.00 94.88 842 THR A C 1
ATOM 5983 O O . THR A 1 842 ? -10.370 3.314 50.278 1.00 94.88 842 THR A O 1
ATOM 5986 N N . THR A 1 843 ? -11.974 1.771 50.057 1.00 94.94 843 THR A N 1
ATOM 5987 C CA . THR A 1 843 ? -12.949 2.364 50.982 1.00 94.94 843 THR A CA 1
ATOM 5988 C C . THR A 1 843 ? -13.789 1.245 51.599 1.00 94.94 843 THR A C 1
ATOM 5990 O O . THR A 1 843 ? -14.165 0.315 50.888 1.00 94.94 843 THR A O 1
ATOM 5993 N N . GLY A 1 844 ? -14.087 1.347 52.895 1.00 94.12 844 GLY A N 1
ATOM 5994 C CA . GLY A 1 844 ? -14.772 0.302 53.660 1.00 94.12 844 GLY A CA 1
ATOM 5995 C C . GLY A 1 844 ? -13.885 -0.901 53.985 1.00 94.12 844 GLY A C 1
ATOM 5996 O O . GLY A 1 844 ? -12.718 -0.954 53.585 1.00 94.12 844 GLY A O 1
ATOM 5997 N N . ASP A 1 845 ? -14.433 -1.853 54.732 1.00 93.44 845 ASP A N 1
ATOM 5998 C CA . ASP A 1 845 ? -13.771 -3.122 55.069 1.00 93.44 845 ASP A CA 1
ATOM 5999 C C . ASP A 1 845 ? -14.592 -4.365 54.675 1.00 93.44 845 ASP A C 1
ATOM 6001 O O . ASP A 1 845 ? -14.153 -5.501 54.883 1.00 93.44 845 ASP A O 1
ATOM 6005 N N . GLY A 1 846 ? -15.746 -4.144 54.040 1.00 94.19 846 GLY A N 1
ATOM 6006 C CA . GLY A 1 846 ? -16.679 -5.178 53.617 1.00 94.19 846 GLY A CA 1
ATOM 6007 C C . GLY A 1 846 ? -17.685 -5.557 54.701 1.00 94.19 846 GLY A C 1
ATOM 6008 O O . GLY A 1 846 ? -18.407 -6.535 54.508 1.00 94.19 846 GLY A O 1
ATOM 6009 N N . SER A 1 847 ? -17.746 -4.833 55.823 1.00 95.12 847 SER A N 1
ATOM 6010 C CA . SER A 1 847 ? -18.640 -5.104 56.947 1.00 95.12 847 SER A CA 1
ATOM 6011 C C . SER A 1 847 ? -19.309 -3.825 57.452 1.00 95.12 847 SER A C 1
ATOM 6013 O O . SER A 1 847 ? -18.681 -2.984 58.086 1.00 95.12 847 SER A O 1
ATOM 6015 N N . ALA A 1 848 ? -20.630 -3.746 57.300 1.00 93.06 848 ALA A N 1
ATOM 6016 C CA . ALA A 1 848 ? -21.457 -2.624 57.743 1.00 93.06 848 ALA A CA 1
ATOM 6017 C C . ALA A 1 848 ? -20.989 -1.253 57.204 1.00 93.06 848 ALA A C 1
ATOM 6019 O O . ALA A 1 848 ? -20.989 -0.250 57.920 1.00 93.06 848 ALA A O 1
ATOM 6020 N N . ASP A 1 849 ? -20.652 -1.201 55.915 1.00 94.62 849 ASP A N 1
ATOM 6021 C CA . ASP A 1 849 ? -20.244 0.023 55.224 1.00 94.62 849 ASP A CA 1
ATOM 6022 C C . ASP A 1 849 ? -21.431 0.681 54.501 1.00 94.62 849 ASP A C 1
ATOM 6024 O O . ASP A 1 849 ? -22.153 0.018 53.760 1.00 94.62 849 ASP A O 1
ATOM 6028 N N . THR A 1 850 ? -21.614 2.000 54.627 1.00 90.94 850 THR A N 1
ATOM 6029 C CA . THR A 1 850 ? -22.585 2.747 53.792 1.00 90.94 850 THR A CA 1
ATOM 6030 C C . THR A 1 850 ? -22.114 2.862 52.341 1.00 90.94 850 THR A C 1
ATOM 6032 O O . THR A 1 850 ? -22.916 2.921 51.413 1.00 90.94 850 THR A O 1
ATOM 6035 N N . ARG A 1 851 ? -20.793 2.862 52.138 1.00 93.94 851 ARG A N 1
ATOM 6036 C CA . ARG A 1 851 ? -20.123 2.810 50.840 1.00 93.94 851 ARG A CA 1
ATOM 6037 C C . ARG A 1 851 ? -18.814 2.049 50.972 1.00 93.94 851 ARG A C 1
ATOM 6039 O O . ARG A 1 851 ? -17.989 2.387 51.816 1.00 93.94 851 ARG A O 1
ATOM 6046 N N . MET A 1 852 ? -18.585 1.104 50.074 1.00 96.94 852 MET A N 1
ATOM 6047 C CA . MET A 1 852 ? -17.325 0.384 49.940 1.00 96.94 852 MET A CA 1
ATOM 6048 C C . MET A 1 852 ? -16.809 0.469 48.507 1.00 96.94 852 MET A C 1
ATOM 6050 O O . MET A 1 852 ? -17.577 0.512 47.546 1.00 96.94 852 MET A O 1
ATOM 6054 N N . VAL A 1 853 ? -15.488 0.497 48.374 1.00 97.06 853 VAL A N 1
ATOM 6055 C CA . VAL A 1 853 ? -14.797 0.397 47.092 1.00 97.06 853 VAL A CA 1
ATOM 6056 C C . VAL A 1 853 ? -13.743 -0.683 47.233 1.00 97.06 853 VAL A C 1
ATOM 6058 O O . VAL A 1 853 ? -12.852 -0.581 48.080 1.00 97.06 853 VAL A O 1
ATOM 6061 N N . PHE A 1 854 ? -13.848 -1.727 46.423 1.00 97.44 854 PHE A N 1
ATOM 6062 C CA . PHE A 1 854 ? -12.947 -2.869 46.470 1.00 97.44 854 PHE A CA 1
ATOM 6063 C C . PHE A 1 854 ? -12.580 -3.344 45.075 1.00 97.44 854 PHE A C 1
ATOM 6065 O O . PHE A 1 854 ? -13.276 -3.083 44.105 1.00 97.44 854 PHE A O 1
ATOM 6072 N N . SER A 1 855 ? -11.457 -4.039 44.969 1.00 97.00 855 SER A N 1
ATOM 6073 C CA . SER A 1 855 ? -10.979 -4.615 43.717 1.00 97.00 855 SER A CA 1
ATOM 6074 C C . SER A 1 855 ? -10.550 -6.060 43.910 1.00 97.00 855 SER A C 1
ATOM 6076 O O . SER A 1 855 ? -10.135 -6.446 45.004 1.00 97.00 855 SER A O 1
ATOM 6078 N N . GLY A 1 856 ? -10.653 -6.867 42.860 1.00 96.00 856 GLY A N 1
ATOM 6079 C CA . GLY A 1 856 ? -10.210 -8.255 42.884 1.00 96.00 856 GLY A CA 1
ATOM 6080 C C . GLY A 1 856 ? -10.449 -8.968 41.561 1.00 96.00 856 GLY A C 1
ATOM 6081 O O . GLY A 1 856 ? -11.000 -8.403 40.616 1.00 96.00 856 GLY A O 1
ATOM 6082 N N . SER A 1 857 ? -10.054 -10.243 41.505 1.00 94.56 857 SER A N 1
ATOM 6083 C CA . SER A 1 857 ? -10.370 -11.088 40.349 1.00 94.56 857 SER A CA 1
ATOM 6084 C C . SER A 1 857 ? -11.885 -11.199 40.162 1.00 94.56 857 SER A C 1
ATOM 6086 O O . SER A 1 857 ? -12.630 -11.205 41.145 1.00 94.56 857 SER A O 1
ATOM 6088 N N . LYS A 1 858 ? -12.346 -11.371 38.919 1.00 92.69 858 LYS A N 1
ATOM 6089 C CA . LYS A 1 858 ? -13.770 -11.564 38.589 1.00 92.69 858 LYS A CA 1
ATOM 6090 C C . LYS A 1 858 ? -14.448 -12.633 39.458 1.00 92.69 858 LYS A C 1
ATOM 6092 O O . LYS A 1 858 ? -15.552 -12.435 39.954 1.00 92.69 858 LYS A O 1
ATOM 6097 N N . ALA A 1 859 ? -13.755 -13.747 39.706 1.00 94.06 859 ALA A N 1
ATOM 6098 C CA . ALA A 1 859 ? -14.251 -14.820 40.565 1.00 94.06 859 ALA A CA 1
ATOM 6099 C C . ALA A 1 859 ? -14.396 -14.383 42.035 1.00 94.06 859 ALA A C 1
ATOM 6101 O O . ALA A 1 859 ? -15.409 -14.682 42.662 1.00 94.06 859 ALA A O 1
ATOM 6102 N N . SER A 1 860 ? -13.410 -13.662 42.579 1.00 95.62 860 SER A N 1
ATOM 6103 C CA . SER A 1 860 ? -13.456 -13.133 43.950 1.00 95.62 860 SER A CA 1
ATOM 6104 C C . SER A 1 860 ? -14.549 -12.080 44.121 1.00 95.62 860 SER A C 1
ATOM 6106 O O . SER A 1 860 ? -15.273 -12.113 45.111 1.00 95.62 860 SER A O 1
ATOM 6108 N N . VAL A 1 861 ? -14.698 -11.185 43.142 1.00 96.06 861 VAL A N 1
ATOM 6109 C CA . VAL A 1 861 ? -15.741 -10.152 43.121 1.00 96.06 861 VAL A CA 1
ATOM 6110 C C . VAL A 1 861 ? -17.132 -10.785 43.096 1.00 96.06 861 VAL A C 1
ATOM 6112 O O . VAL A 1 861 ? -17.945 -10.491 43.968 1.00 96.06 861 VAL A O 1
ATOM 6115 N N . ASN A 1 862 ? -17.388 -11.721 42.178 1.00 95.06 862 ASN A N 1
ATOM 6116 C CA . ASN A 1 862 ? -18.678 -12.413 42.110 1.00 95.06 862 ASN A CA 1
ATOM 6117 C C . ASN A 1 862 ? -18.962 -13.251 43.361 1.00 95.06 862 ASN A C 1
ATOM 6119 O O . ASN A 1 862 ? -20.104 -13.326 43.805 1.00 95.06 862 ASN A O 1
ATOM 6123 N N . ALA A 1 863 ? -17.938 -13.847 43.978 1.00 94.00 863 ALA A N 1
ATOM 6124 C CA . ALA A 1 863 ? -18.108 -14.552 45.245 1.00 94.00 863 ALA A CA 1
ATOM 6125 C C . ALA A 1 863 ? -18.504 -13.614 46.397 1.00 94.00 863 ALA A C 1
ATOM 6127 O O . ALA A 1 863 ? -19.255 -14.037 47.269 1.00 94.00 863 ALA A O 1
ATOM 6128 N N . ALA A 1 864 ? -18.010 -12.374 46.404 1.00 94.94 864 ALA A N 1
ATOM 6129 C CA . ALA A 1 864 ? -18.310 -11.381 47.432 1.00 94.94 864 ALA A CA 1
ATOM 6130 C C . ALA A 1 864 ? -19.691 -10.729 47.267 1.00 94.94 864 ALA A C 1
ATOM 6132 O O . ALA A 1 864 ? -20.372 -10.479 48.261 1.00 94.94 864 ALA A O 1
ATOM 6133 N N . LEU A 1 865 ? -20.095 -10.465 46.019 1.00 93.81 865 LEU A N 1
ATOM 6134 C CA . LEU A 1 865 ? -21.406 -9.902 45.675 1.00 93.81 865 LEU A CA 1
ATOM 6135 C C . LEU A 1 865 ? -22.536 -10.928 45.804 1.00 93.81 865 LEU A C 1
ATOM 6137 O O . LEU A 1 865 ? -23.686 -10.566 46.037 1.00 93.81 865 LEU A O 1
ATOM 6141 N N . ASN A 1 866 ? -22.231 -12.217 45.683 1.00 90.88 866 ASN A N 1
ATOM 6142 C CA . ASN A 1 866 ? -23.227 -13.255 45.879 1.00 90.88 866 ASN A CA 1
ATOM 6143 C C . ASN A 1 866 ? -23.671 -13.305 47.351 1.00 90.88 866 ASN A C 1
ATOM 6145 O O . ASN A 1 866 ? -22.881 -13.675 48.221 1.00 90.88 866 ASN A O 1
ATOM 6149 N N . ASN A 1 867 ? -24.944 -13.002 47.621 1.00 90.62 867 ASN A N 1
ATOM 6150 C CA . ASN A 1 867 ? -25.549 -13.018 48.959 1.00 90.62 867 ASN A CA 1
ATOM 6151 C C . ASN A 1 867 ? -24.953 -11.985 49.932 1.00 90.62 867 ASN A C 1
ATOM 6153 O O . ASN A 1 867 ? -24.795 -12.293 51.117 1.00 90.62 867 ASN A O 1
ATOM 6157 N N . PHE A 1 868 ? -24.597 -10.784 49.463 1.00 93.69 868 PHE A N 1
ATOM 6158 C CA . PHE A 1 868 ? -24.231 -9.703 50.385 1.00 93.69 868 PHE A CA 1
ATOM 6159 C C . PHE A 1 868 ? -25.444 -9.284 51.232 1.00 93.69 868 PHE A C 1
ATOM 6161 O O . PHE A 1 868 ? -26.594 -9.513 50.864 1.00 93.69 868 PHE A O 1
ATOM 6168 N N . ILE A 1 869 ? -25.192 -8.690 52.391 1.00 93.88 869 ILE A N 1
ATOM 6169 C CA . ILE A 1 869 ? -26.211 -8.296 53.361 1.00 93.88 869 ILE A CA 1
ATOM 6170 C C . ILE A 1 869 ? -26.438 -6.792 53.270 1.00 93.88 869 ILE A C 1
ATOM 6172 O O . ILE A 1 869 ? -25.482 -6.020 53.308 1.00 93.88 869 ILE A O 1
ATOM 6176 N N . TYR A 1 870 ? -27.700 -6.392 53.198 1.00 92.50 870 TYR A N 1
ATOM 6177 C CA . TYR A 1 870 ? -28.168 -5.028 53.393 1.00 92.50 870 TYR A CA 1
ATOM 6178 C C . TYR A 1 870 ? -28.823 -4.900 54.773 1.00 92.50 870 TYR A C 1
ATOM 6180 O O . TYR A 1 870 ? -29.629 -5.747 55.152 1.00 92.50 870 TYR A O 1
ATOM 6188 N N . HIS A 1 871 ? -28.516 -3.835 55.507 1.00 88.50 871 HIS A N 1
ATOM 6189 C CA . HIS A 1 871 ? -29.177 -3.490 56.765 1.00 88.50 871 HIS A CA 1
ATOM 6190 C C . HIS A 1 871 ? -29.654 -2.037 56.709 1.00 88.50 871 HIS A C 1
ATOM 6192 O O . HIS A 1 871 ? -28.838 -1.131 56.530 1.00 88.50 871 HIS A O 1
ATOM 6198 N N . GLY A 1 872 ? -30.962 -1.816 56.850 1.00 79.94 872 GLY A N 1
ATOM 6199 C CA . GLY A 1 872 ? -31.560 -0.479 56.782 1.00 79.94 872 GLY A CA 1
ATOM 6200 C C . GLY A 1 872 ? -31.149 0.421 57.950 1.00 79.94 872 GLY A C 1
ATOM 6201 O O . GLY A 1 872 ? -30.814 -0.049 59.035 1.00 79.94 872 GLY A O 1
ATOM 6202 N N . GLN A 1 873 ? -31.153 1.737 57.738 1.00 75.69 873 GLN A N 1
ATOM 6203 C CA . GLN A 1 873 ? -30.912 2.706 58.806 1.00 75.69 873 GLN A CA 1
ATOM 6204 C C . GLN A 1 873 ? -32.167 2.846 59.687 1.00 75.69 873 GLN A C 1
ATOM 6206 O O . GLN A 1 873 ? -33.276 3.030 59.189 1.00 75.69 873 GLN A O 1
ATOM 6211 N N . SER A 1 874 ? -31.994 2.808 61.011 1.00 64.81 874 SER A N 1
ATOM 6212 C CA . SER A 1 874 ? -33.094 2.743 61.992 1.00 64.81 874 SER A CA 1
ATOM 6213 C C . SER A 1 874 ? -34.072 3.936 61.991 1.00 64.81 874 SER A C 1
ATOM 6215 O O . SER A 1 874 ? -35.135 3.864 62.599 1.00 64.81 874 SER A O 1
ATOM 6217 N N . ASP A 1 875 ? -33.718 5.062 61.368 1.00 62.84 875 ASP A N 1
ATOM 6218 C CA . ASP A 1 875 ? -34.537 6.278 61.236 1.00 62.84 875 ASP A CA 1
ATOM 6219 C C . ASP A 1 875 ? -35.126 6.476 59.824 1.00 62.84 875 ASP A C 1
ATOM 6221 O O . ASP A 1 875 ? -35.835 7.458 59.587 1.00 62.84 875 ASP A O 1
ATOM 6225 N N . PHE A 1 876 ? -34.899 5.539 58.899 1.00 64.19 876 PHE A N 1
ATOM 6226 C CA . PHE A 1 876 ? -35.518 5.540 57.575 1.00 64.19 876 PHE A CA 1
ATOM 6227 C C . PHE A 1 876 ? -36.933 4.939 57.656 1.00 64.19 876 PHE A C 1
ATOM 6229 O O . PHE A 1 876 ? -37.156 3.760 57.414 1.00 64.19 876 PHE A O 1
ATOM 6236 N N . LEU A 1 877 ? -37.898 5.762 58.081 1.00 51.19 877 LEU A N 1
ATOM 6237 C CA . LEU A 1 877 ? -39.223 5.342 58.571 1.00 51.19 877 LEU A CA 1
ATOM 6238 C C . LEU A 1 877 ? -40.156 4.666 57.541 1.00 51.19 877 LEU A C 1
ATOM 6240 O O . LEU A 1 877 ? -41.193 4.145 57.948 1.00 51.19 877 LEU A O 1
ATOM 6244 N N . SER A 1 878 ? -39.835 4.687 56.244 1.00 53.94 878 SER A N 1
ATOM 6245 C CA . SER A 1 878 ? -40.396 3.868 55.144 1.00 53.94 878 SER A CA 1
ATOM 6246 C C . SER A 1 878 ? -40.020 4.507 53.802 1.00 53.94 878 SER A C 1
ATOM 6248 O O . SER A 1 878 ? -40.103 5.727 53.653 1.00 53.94 878 SER A O 1
ATOM 6250 N N . GLY A 1 879 ? -39.609 3.709 52.815 1.00 56.19 879 GLY A N 1
ATOM 6251 C CA . GLY A 1 879 ? -39.278 4.202 51.473 1.00 56.19 879 GLY A CA 1
ATOM 6252 C C . GLY A 1 879 ? -38.358 3.266 50.694 1.00 56.19 879 GLY A C 1
ATOM 6253 O O . GLY A 1 879 ? -37.903 2.250 51.209 1.00 56.19 879 GLY A O 1
ATOM 6254 N N . THR A 1 880 ? -38.064 3.603 49.441 1.00 63.50 880 THR A N 1
ATOM 6255 C CA . THR A 1 880 ? -37.063 2.879 48.646 1.00 63.50 880 THR A CA 1
ATOM 6256 C C . THR A 1 880 ? -35.672 3.381 49.006 1.00 63.50 880 THR A C 1
ATOM 6258 O O . THR A 1 880 ? -35.363 4.550 48.779 1.00 63.50 880 THR A O 1
ATOM 6261 N N . ASP A 1 881 ? -34.839 2.511 49.573 1.00 77.12 881 ASP A N 1
ATOM 6262 C CA . ASP A 1 881 ? -33.397 2.711 49.564 1.00 77.12 881 ASP A CA 1
ATOM 6263 C C . ASP A 1 881 ? -32.812 2.126 48.276 1.00 77.12 881 ASP A C 1
ATOM 6265 O O . ASP A 1 881 ? -33.371 1.213 47.667 1.00 77.12 881 ASP A O 1
ATOM 6269 N N . PHE A 1 882 ? -31.677 2.651 47.845 1.00 77.75 882 PHE A N 1
ATOM 6270 C CA . PHE A 1 882 ? -31.002 2.191 46.649 1.00 77.75 882 PHE A CA 1
ATOM 6271 C C . PHE A 1 882 ? -29.598 1.718 46.986 1.00 77.75 882 PHE A C 1
ATOM 6273 O O . PHE A 1 882 ? -28.814 2.437 47.611 1.00 77.75 882 PHE A O 1
ATOM 6280 N N . VAL A 1 883 ? -29.270 0.514 46.522 1.00 86.62 883 VAL A N 1
ATOM 6281 C CA . VAL A 1 883 ? -27.904 0.007 46.510 1.00 86.62 883 VAL A CA 1
ATOM 6282 C C . VAL A 1 883 ? -27.327 0.239 45.119 1.00 86.62 883 VAL A C 1
ATOM 6284 O O . VAL A 1 883 ? -27.676 -0.448 44.162 1.00 86.62 883 VAL A O 1
ATOM 6287 N N . SER A 1 884 ? -26.448 1.229 45.002 1.00 86.06 884 SER A N 1
ATOM 6288 C CA . SER A 1 884 ? -25.673 1.493 43.792 1.00 86.06 884 SER A CA 1
ATOM 6289 C C . SER A 1 884 ? -24.511 0.511 43.696 1.00 86.06 884 SER A C 1
ATOM 6291 O O . SER A 1 884 ? -23.728 0.382 44.638 1.00 86.06 884 SER A O 1
ATOM 6293 N N . LEU A 1 885 ? -24.404 -0.158 42.551 1.00 91.81 885 LEU A N 1
ATOM 6294 C CA . LEU A 1 885 ? -23.298 -1.008 42.137 1.00 91.81 885 LEU A CA 1
ATOM 6295 C C . LEU A 1 885 ? -22.666 -0.381 40.894 1.00 91.81 885 LEU A C 1
ATOM 6297 O O . LEU A 1 885 ? -23.269 -0.382 39.829 1.00 91.81 885 LEU A O 1
ATOM 6301 N N . MET A 1 886 ? -21.443 0.118 41.012 1.00 94.31 886 MET A N 1
ATOM 6302 C CA . MET A 1 886 ? -20.635 0.526 39.866 1.00 94.31 886 MET A CA 1
ATOM 6303 C C . MET A 1 886 ? -19.459 -0.431 39.733 1.00 94.31 886 MET A C 1
ATOM 6305 O O . MET A 1 886 ? -18.687 -0.597 40.677 1.00 94.31 886 MET A O 1
ATOM 6309 N N . SER A 1 887 ? -19.310 -1.041 38.567 1.00 94.94 887 SER A N 1
ATOM 6310 C CA . SER A 1 887 ? -18.171 -1.867 38.197 1.00 94.94 887 SER A CA 1
ATOM 6311 C C . SER A 1 887 ? -17.272 -1.114 37.226 1.00 94.94 887 SER A C 1
ATOM 6313 O O . SER A 1 887 ? -17.714 -0.264 36.457 1.00 94.94 887 SER A O 1
ATOM 6315 N N . SER A 1 888 ? -15.978 -1.388 37.307 1.00 93.94 888 SER A N 1
ATOM 6316 C CA . SER A 1 888 ? -14.955 -0.792 36.463 1.00 93.94 888 SER A CA 1
ATOM 6317 C C . SER A 1 888 ? -13.895 -1.830 36.142 1.00 93.94 888 SER A C 1
ATOM 6319 O O . SER A 1 888 ? -13.384 -2.495 37.044 1.00 93.94 888 SER A O 1
ATOM 6321 N N . ASP A 1 889 ? -13.517 -1.906 34.876 1.00 92.38 889 ASP A N 1
ATOM 6322 C CA . ASP A 1 889 ? -12.430 -2.750 34.365 1.00 92.38 889 ASP A CA 1
ATOM 6323 C C . ASP A 1 889 ? -11.020 -2.201 34.665 1.00 92.38 889 ASP A C 1
ATOM 6325 O O . ASP A 1 889 ? -10.015 -2.864 34.415 1.00 92.38 889 ASP A O 1
ATOM 6329 N N . GLN A 1 890 ? -10.924 -0.973 35.193 1.00 88.81 890 GLN A N 1
ATOM 6330 C CA . GLN A 1 890 ? -9.672 -0.238 35.417 1.00 88.81 890 GLN A CA 1
ATOM 6331 C C . GLN A 1 890 ? -8.785 -0.095 34.162 1.00 88.81 890 GLN A C 1
ATOM 6333 O O . GLN A 1 890 ? -7.568 0.056 34.275 1.00 88.81 890 GLN A O 1
ATOM 6338 N N . GLY A 1 891 ? -9.392 -0.075 32.975 1.00 78.12 891 GLY A N 1
ATOM 6339 C CA . GLY A 1 891 ? -8.714 0.026 31.682 1.00 78.12 891 GLY A CA 1
ATOM 6340 C C . GLY A 1 891 ? -8.596 -1.279 30.901 1.00 78.12 891 GLY A C 1
ATOM 6341 O O . GLY A 1 891 ? -8.028 -1.214 29.813 1.00 78.12 891 GLY A O 1
ATOM 6342 N N . GLY A 1 892 ? -9.082 -2.393 31.474 1.00 72.88 892 GLY A N 1
ATOM 6343 C CA . GLY A 1 892 ? -9.181 -3.735 30.886 1.00 72.88 892 GLY A CA 1
ATOM 6344 C C . GLY A 1 892 ? -8.024 -4.143 29.969 1.00 72.88 892 GLY A C 1
ATOM 6345 O O . GLY A 1 892 ? -6.876 -3.726 30.171 1.00 72.88 892 GLY A O 1
ATOM 6346 N N . ALA A 1 893 ? -8.275 -5.046 29.024 1.00 67.44 893 ALA A N 1
ATOM 6347 C CA . ALA A 1 893 ? -7.256 -5.515 28.086 1.00 67.44 893 ALA A CA 1
ATOM 6348 C C . ALA A 1 893 ? -7.581 -5.085 26.650 1.00 67.44 893 ALA A C 1
ATOM 6350 O O . ALA A 1 893 ? -8.031 -5.882 25.845 1.00 67.44 893 ALA A O 1
ATOM 6351 N N . GLY A 1 894 ? -7.243 -3.847 26.288 1.00 68.56 894 GLY A N 1
ATOM 6352 C CA . GLY A 1 894 ? -7.443 -3.349 24.927 1.00 68.56 894 GLY A CA 1
ATOM 6353 C C . GLY A 1 894 ? -7.180 -1.852 24.799 1.00 68.56 894 GLY A C 1
ATOM 6354 O O . GLY A 1 894 ? -6.750 -1.187 25.744 1.00 68.56 894 GLY A O 1
ATOM 6355 N N . ALA A 1 895 ? -7.419 -1.297 23.612 1.00 65.31 895 ALA A N 1
ATOM 6356 C CA . ALA A 1 895 ? -7.473 0.153 23.435 1.00 65.31 895 ALA A CA 1
ATOM 6357 C C . ALA A 1 895 ? -8.855 0.678 23.872 1.00 65.31 895 ALA A C 1
ATOM 6359 O O . ALA A 1 895 ? -9.872 0.160 23.426 1.00 65.31 895 ALA A O 1
ATOM 6360 N N . GLY A 1 896 ? -8.903 1.714 24.717 1.00 70.44 896 GLY A N 1
ATOM 6361 C CA . GLY A 1 896 ? -10.177 2.305 25.169 1.00 70.44 896 GLY A CA 1
ATOM 6362 C C . GLY A 1 896 ? -10.119 3.021 26.519 1.00 70.44 896 GLY A C 1
ATOM 6363 O O . GLY A 1 896 ? -10.911 3.927 26.762 1.00 70.44 896 GLY A O 1
ATOM 6364 N N . GLY A 1 897 ? -9.128 2.702 27.359 1.00 82.69 897 GLY A N 1
ATOM 6365 C CA . GLY A 1 897 ? -9.067 3.244 28.719 1.00 82.69 897 GLY A CA 1
ATOM 6366 C C . GLY A 1 897 ? -10.154 2.638 29.609 1.00 82.69 897 GLY A C 1
ATOM 6367 O O . GLY A 1 897 ? -10.765 1.648 29.244 1.00 82.69 897 GLY A O 1
ATOM 6368 N N . THR A 1 898 ? -10.362 3.192 30.804 1.00 89.06 898 THR A N 1
ATOM 6369 C CA . THR A 1 898 ? -11.304 2.620 31.777 1.00 89.06 898 THR A CA 1
ATOM 6370 C C . THR A 1 898 ? -12.751 2.728 31.311 1.00 89.06 898 THR A C 1
ATOM 6372 O O . THR A 1 898 ? -13.234 3.842 31.100 1.00 89.06 898 THR A O 1
ATOM 6375 N N . LEU A 1 899 ? -13.447 1.594 31.248 1.00 89.31 899 LEU A N 1
ATOM 6376 C CA . LEU A 1 899 ? -14.890 1.523 31.069 1.00 89.31 899 LEU A CA 1
ATOM 6377 C C . LEU A 1 899 ? -15.562 1.081 32.372 1.00 89.31 899 LEU A C 1
ATOM 6379 O O . LEU A 1 899 ? -14.947 0.545 33.304 1.00 89.31 899 LEU A O 1
ATOM 6383 N N . THR A 1 900 ? -16.845 1.405 32.479 1.00 92.56 900 THR A N 1
ATOM 6384 C CA . THR A 1 900 ? -17.629 1.189 33.691 1.00 92.56 900 THR A CA 1
ATOM 6385 C C . THR A 1 900 ? -19.058 0.835 33.348 1.00 92.56 900 THR A C 1
ATOM 6387 O O . THR A 1 900 ? -19.601 1.386 32.392 1.00 92.56 900 THR A O 1
ATOM 6390 N N . ASP A 1 901 ? -19.688 0.046 34.205 1.00 91.50 901 ASP A N 1
ATOM 6391 C CA . ASP A 1 901 ? -21.129 -0.170 34.189 1.00 91.50 901 ASP A CA 1
ATOM 6392 C C . ASP A 1 901 ? -21.715 0.098 35.572 1.00 91.50 901 ASP A C 1
ATOM 6394 O O . ASP A 1 901 ? -21.089 -0.160 36.602 1.00 91.50 901 ASP A O 1
ATOM 6398 N N . SER A 1 902 ? -22.910 0.676 35.600 1.00 89.31 902 SER A N 1
ATOM 6399 C CA . SER A 1 902 ? -23.599 1.075 36.819 1.00 89.31 902 SER A CA 1
ATOM 6400 C C . SER A 1 902 ? -24.996 0.487 36.838 1.00 89.31 902 SER A C 1
ATOM 6402 O O . SER A 1 902 ? -25.803 0.731 35.948 1.00 89.31 902 SER A O 1
ATOM 6404 N N . SER A 1 903 ? -25.306 -0.230 37.907 1.00 83.12 903 SER A N 1
ATOM 6405 C CA . SER A 1 903 ? -26.645 -0.729 38.192 1.00 83.12 903 SER A CA 1
ATOM 6406 C C . SER A 1 903 ? -27.095 -0.218 39.547 1.00 83.12 903 SER A C 1
ATOM 6408 O O . SER A 1 903 ? -26.285 0.000 40.451 1.00 83.12 903 SER A O 1
ATOM 6410 N N . MET A 1 904 ? -28.401 -0.054 39.715 1.00 72.00 904 MET A N 1
ATOM 6411 C CA . MET A 1 904 ? -28.983 0.083 41.041 1.00 72.00 904 MET A CA 1
ATOM 6412 C C . MET A 1 904 ? -29.896 -1.081 41.329 1.00 72.00 904 MET A C 1
ATOM 6414 O O . MET A 1 904 ? -30.686 -1.514 40.498 1.00 72.00 904 MET A O 1
ATOM 6418 N N . LEU A 1 905 ? -29.792 -1.527 42.565 1.00 79.00 905 LEU A N 1
ATOM 6419 C CA . LEU A 1 905 ? -30.734 -2.420 43.176 1.00 79.00 905 LEU A CA 1
ATOM 6420 C C . LEU A 1 905 ? -31.635 -1.605 44.099 1.00 79.00 905 LEU A C 1
ATOM 6422 O O . LEU A 1 905 ? -31.167 -1.039 45.089 1.00 79.00 905 LEU A O 1
ATOM 6426 N N . SER A 1 906 ? -32.927 -1.570 43.799 1.00 71.75 906 SER A N 1
ATOM 6427 C CA . SER A 1 906 ? -33.917 -1.012 44.714 1.00 71.75 906 SER A CA 1
ATOM 6428 C C . SER A 1 906 ? -34.114 -1.959 45.892 1.00 71.75 906 SER A C 1
ATOM 6430 O O . SER A 1 906 ? -34.446 -3.131 45.712 1.00 71.75 906 SER A O 1
ATOM 6432 N N . VAL A 1 907 ? -33.924 -1.441 47.100 1.00 73.25 907 VAL A N 1
ATOM 6433 C CA . VAL A 1 907 ? -34.241 -2.114 48.355 1.00 73.25 907 VAL A CA 1
ATOM 6434 C C . VAL A 1 907 ? -35.343 -1.317 49.034 1.00 73.25 907 VAL A C 1
ATOM 6436 O O . VAL A 1 907 ? -35.106 -0.283 49.651 1.00 73.25 907 VAL A O 1
ATOM 6439 N N . PHE A 1 908 ? -36.582 -1.771 48.898 1.00 67.81 908 PHE A N 1
ATOM 6440 C CA . PHE A 1 908 ? -37.701 -1.134 49.562 1.00 67.81 908 PHE A CA 1
ATOM 6441 C C . PHE A 1 908 ? -37.667 -1.448 51.060 1.00 67.81 908 PHE A C 1
ATOM 6443 O O . PHE A 1 908 ? -37.827 -2.599 51.463 1.00 67.81 908 PHE A O 1
ATOM 6450 N N . VAL A 1 909 ? -37.475 -0.417 51.882 1.00 66.69 909 VAL A N 1
ATOM 6451 C CA . VAL A 1 909 ? -37.393 -0.515 53.337 1.00 66.69 909 VAL A CA 1
ATOM 6452 C C . VAL A 1 909 ? -38.755 -0.200 53.957 1.00 66.69 909 VAL A C 1
ATOM 6454 O O . VAL A 1 909 ? -39.269 0.916 53.841 1.00 66.69 909 VAL A O 1
ATOM 6457 N N . VAL A 1 910 ? -39.350 -1.181 54.636 1.00 61.78 910 VAL A N 1
ATOM 6458 C CA . VAL A 1 910 ? -40.594 -0.999 55.400 1.00 61.78 910 VAL A CA 1
ATOM 6459 C C . VAL A 1 910 ? -40.291 -0.598 56.843 1.00 61.78 910 VAL A C 1
ATOM 6461 O O . VAL A 1 910 ? -39.506 -1.259 57.530 1.00 61.78 910 VAL A O 1
ATOM 6464 N N . GLY A 1 911 ? -40.932 0.483 57.301 1.00 55.06 911 GLY A N 1
ATOM 6465 C CA . GLY A 1 911 ? -40.904 0.906 58.698 1.00 55.06 911 GLY A CA 1
ATOM 6466 C C . GLY A 1 911 ? -41.563 -0.136 59.598 1.00 55.06 911 GLY A C 1
ATOM 6467 O O . GLY A 1 911 ? -42.573 -0.735 59.233 1.00 55.06 911 GLY A O 1
ATOM 6468 N N . ALA A 1 912 ? -41.001 -0.351 60.786 1.00 52.94 912 ALA A N 1
ATOM 6469 C CA . ALA A 1 912 ? -41.455 -1.392 61.708 1.00 52.94 912 ALA A CA 1
ATOM 6470 C C . ALA A 1 912 ? -42.905 -1.221 62.231 1.00 52.94 912 ALA A C 1
ATOM 6472 O O . ALA A 1 912 ? -43.421 -2.153 62.850 1.00 52.94 912 ALA A O 1
ATOM 6473 N N . GLU A 1 913 ? -43.584 -0.088 61.983 1.00 48.28 913 GLU A N 1
ATOM 6474 C CA . GLU A 1 913 ? -44.966 0.144 62.429 1.00 48.28 913 GLU A CA 1
ATOM 6475 C C . GLU A 1 913 ? -45.863 0.813 61.368 1.00 48.28 913 GLU A C 1
ATOM 6477 O O . GLU A 1 913 ? -45.677 1.974 61.015 1.00 48.28 913 GLU A O 1
ATOM 6482 N N . GLY A 1 914 ? -46.911 0.099 60.936 1.00 52.56 914 GLY A N 1
ATOM 6483 C CA . GLY A 1 914 ? -48.130 0.682 60.355 1.00 52.56 914 GLY A CA 1
ATOM 6484 C C . GLY A 1 914 ? -48.249 0.743 58.829 1.00 52.56 914 GLY A C 1
ATOM 6485 O O . GLY A 1 914 ? -49.347 1.011 58.357 1.00 52.56 914 GLY A O 1
ATOM 6486 N N . THR A 1 915 ? -47.189 0.470 58.066 1.00 53.66 915 THR A N 1
ATOM 6487 C CA . THR A 1 915 ? -47.269 0.320 56.600 1.00 53.66 915 THR A CA 1
ATOM 6488 C C . THR A 1 915 ? -47.540 -1.142 56.257 1.00 53.66 915 THR A C 1
ATOM 6490 O O . THR A 1 915 ? -46.727 -2.017 56.563 1.00 53.66 915 THR A O 1
ATOM 6493 N N . GLU A 1 916 ? -48.685 -1.425 55.641 1.00 58.72 916 GLU A N 1
ATOM 6494 C CA . GLU A 1 916 ? -49.017 -2.759 55.138 1.00 58.72 916 GLU A CA 1
ATOM 6495 C C . GLU A 1 916 ? -48.460 -2.897 53.712 1.00 58.72 916 GLU A C 1
ATOM 6497 O O . GLU A 1 916 ? -48.808 -2.125 52.820 1.00 58.72 916 GLU A O 1
ATOM 6502 N N . ALA A 1 917 ? -47.545 -3.851 53.505 1.00 64.88 917 ALA A N 1
ATOM 6503 C CA . ALA A 1 917 ? -47.010 -4.174 52.185 1.00 64.88 917 ALA A CA 1
ATOM 6504 C C . ALA A 1 917 ? -47.870 -5.263 51.529 1.00 64.88 917 ALA A C 1
ATOM 6506 O O . ALA A 1 917 ? -48.048 -6.348 52.093 1.00 64.88 917 ALA A O 1
ATOM 6507 N N . VAL A 1 918 ? -48.383 -4.979 50.334 1.00 70.94 918 VAL A N 1
ATOM 6508 C CA . VAL A 1 918 ? -49.179 -5.900 49.516 1.00 70.94 918 VAL A CA 1
ATOM 6509 C C . VAL A 1 918 ? -48.385 -6.225 48.251 1.00 70.94 918 VAL A C 1
ATOM 6511 O O . VAL A 1 918 ? -48.024 -5.321 47.508 1.00 70.94 918 VAL A O 1
ATOM 6514 N N . THR A 1 919 ? -48.100 -7.504 47.995 1.00 78.69 919 THR A N 1
ATOM 6515 C CA . THR A 1 919 ? -47.302 -7.946 46.832 1.00 78.69 919 THR A CA 1
ATOM 6516 C C . THR A 1 919 ? -48.015 -9.055 46.051 1.00 78.69 919 THR A C 1
ATOM 6518 O O . THR A 1 919 ? -48.416 -10.039 46.681 1.00 78.69 919 THR A O 1
ATOM 6521 N N . GLY A 1 920 ? -48.143 -8.926 44.728 1.00 77.12 920 GLY A N 1
ATOM 6522 C CA . GLY A 1 920 ? -48.775 -9.912 43.834 1.00 77.12 920 GLY A CA 1
ATOM 6523 C C . GLY A 1 920 ? -47.857 -11.081 43.465 1.00 77.12 920 GLY A C 1
ATOM 6524 O O . GLY A 1 920 ? -48.172 -12.241 43.742 1.00 77.12 920 GLY A O 1
ATOM 6525 N N . GLY A 1 921 ? -46.641 -10.777 43.010 1.00 73.31 921 GLY A N 1
ATOM 6526 C CA . GLY A 1 921 ? -45.628 -11.777 42.686 1.00 73.31 921 GLY A CA 1
ATOM 6527 C C . GLY A 1 921 ? -45.460 -11.940 41.181 1.00 73.31 921 GLY A C 1
ATOM 6528 O O . GLY A 1 921 ? -44.932 -11.044 40.548 1.00 73.31 921 GLY A O 1
ATOM 6529 N N . ALA A 1 922 ? -45.779 -13.111 40.629 1.00 79.56 922 ALA A N 1
ATOM 6530 C CA . ALA A 1 922 ? -45.669 -13.357 39.190 1.00 79.56 922 ALA A CA 1
ATOM 6531 C C . ALA A 1 922 ? -47.023 -13.781 38.607 1.00 79.56 922 ALA A C 1
ATOM 6533 O O . ALA A 1 922 ? -47.69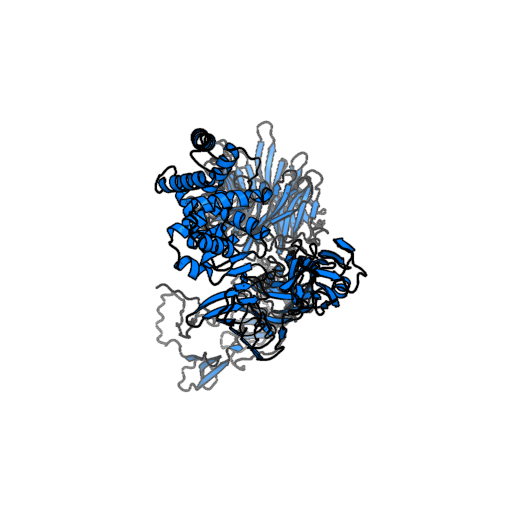1 -14.651 39.175 1.00 79.56 922 ALA A O 1
ATOM 6534 N N . GLY A 1 923 ? -47.345 -13.267 37.420 1.00 83.75 923 GLY A N 1
ATOM 6535 C CA . GLY A 1 923 ? -48.639 -13.382 36.748 1.00 83.75 923 GLY A CA 1
ATOM 6536 C C . GLY A 1 923 ? -49.503 -12.125 36.910 1.00 83.75 923 GLY A C 1
ATOM 6537 O O . GLY A 1 923 ? -49.233 -11.296 37.754 1.00 83.75 923 GLY A O 1
ATOM 6538 N N . ASP A 1 924 ? -50.563 -12.009 36.104 1.00 94.25 924 ASP A N 1
ATOM 6539 C CA . ASP A 1 924 ? -51.478 -10.856 36.146 1.00 94.25 924 ASP A CA 1
ATOM 6540 C C . ASP A 1 924 ? -52.303 -10.832 37.458 1.00 94.25 924 ASP A C 1
ATOM 6542 O O . ASP A 1 924 ? -53.208 -11.658 37.656 1.00 94.25 924 ASP A O 1
ATOM 6546 N N . ASP A 1 925 ? -52.031 -9.868 38.332 1.00 91.31 925 ASP A N 1
ATOM 6547 C CA . ASP A 1 925 ? -52.592 -9.742 39.673 1.00 91.31 925 ASP A CA 1
ATOM 6548 C C . ASP A 1 925 ? -53.656 -8.633 39.803 1.00 91.31 925 ASP A C 1
ATOM 6550 O O . ASP A 1 925 ? -53.836 -7.736 38.977 1.00 91.31 925 ASP A O 1
ATOM 6554 N N . THR A 1 926 ? -54.452 -8.706 40.872 1.00 94.00 926 THR A N 1
ATOM 6555 C CA . THR A 1 926 ? -55.388 -7.638 41.261 1.00 94.00 926 THR A CA 1
ATOM 6556 C C . THR A 1 926 ? -55.256 -7.376 42.750 1.00 94.00 926 THR A C 1
ATOM 6558 O O . THR A 1 926 ? -55.666 -8.200 43.573 1.00 94.00 926 THR A O 1
ATOM 6561 N N . LEU A 1 927 ? -54.699 -6.218 43.088 1.00 89.88 927 LEU A N 1
ATOM 6562 C CA . LEU A 1 927 ? -54.328 -5.824 44.438 1.00 89.88 927 LEU A CA 1
ATOM 6563 C C . LEU A 1 927 ? -55.091 -4.560 44.834 1.00 89.88 927 LEU A C 1
ATOM 6565 O O . LEU A 1 927 ? -55.200 -3.612 44.061 1.00 89.88 927 LEU A O 1
ATOM 6569 N N . ALA A 1 928 ? -55.623 -4.547 46.051 1.00 89.69 928 ALA A N 1
ATOM 6570 C CA . ALA A 1 928 ? -56.282 -3.382 46.619 1.00 89.69 928 ALA A CA 1
ATOM 6571 C C . ALA A 1 928 ? -55.758 -3.153 48.034 1.00 89.69 928 ALA A C 1
ATOM 6573 O O . ALA A 1 928 ? -55.795 -4.071 48.860 1.00 89.69 928 ALA A O 1
ATOM 6574 N N . GLY A 1 929 ? -55.277 -1.943 48.286 1.00 85.00 929 GLY A N 1
ATOM 6575 C CA . GLY A 1 929 ? -54.943 -1.445 49.603 1.00 85.00 929 GLY A CA 1
ATOM 6576 C C . GLY A 1 929 ? -56.192 -1.079 50.396 1.00 85.00 929 GLY A C 1
ATOM 6577 O O . GLY A 1 929 ? -57.331 -1.428 50.051 1.00 85.00 929 GLY A O 1
ATOM 6578 N N . GLY A 1 930 ? -55.955 -0.464 51.543 1.00 81.69 930 GLY A N 1
ATOM 6579 C CA . GLY A 1 930 ? -56.919 -0.339 52.613 1.00 81.69 930 GLY A CA 1
ATOM 6580 C C . GLY A 1 930 ? -57.184 1.113 52.965 1.00 81.69 930 GLY A C 1
ATOM 6581 O O . GLY A 1 930 ? -57.594 1.930 52.141 1.00 81.69 930 GLY A O 1
ATOM 6582 N N . SER A 1 931 ? -57.093 1.386 54.260 1.00 79.44 931 SER A N 1
ATOM 6583 C CA . SER A 1 931 ? -57.174 2.732 54.801 1.00 79.44 931 SER A CA 1
ATOM 6584 C C . SER A 1 931 ? -55.898 2.977 55.587 1.00 79.44 931 SER A C 1
ATOM 6586 O O . SER A 1 931 ? -55.731 2.373 56.650 1.00 79.44 931 SER A O 1
ATOM 6588 N N . GLY A 1 932 ? -55.057 3.883 55.114 1.00 80.44 932 GLY A N 1
ATOM 6589 C CA . GLY A 1 932 ? -53.708 4.060 55.627 1.00 80.44 932 GLY A CA 1
ATOM 6590 C C . GLY A 1 932 ? -52.759 4.419 54.492 1.00 80.44 932 GLY A C 1
ATOM 6591 O O . GLY A 1 932 ? -53.186 4.659 53.377 1.00 80.44 932 GLY A O 1
ATOM 6592 N N . ASN A 1 933 ? -51.473 4.534 54.804 1.00 81.69 933 ASN A N 1
ATOM 6593 C CA . ASN A 1 933 ? -50.461 4.738 53.775 1.00 81.69 933 ASN A CA 1
ATOM 6594 C C . ASN A 1 933 ? -49.927 3.359 53.403 1.00 81.69 933 ASN A C 1
ATOM 6596 O O . ASN A 1 933 ? -49.174 2.757 54.179 1.00 81.69 933 ASN A O 1
ATOM 6600 N N . GLU A 1 934 ? -50.350 2.858 52.254 1.00 82.69 934 GLU A N 1
ATOM 6601 C CA . GLU A 1 934 ? -50.040 1.526 51.774 1.00 82.69 934 GLU A CA 1
ATOM 6602 C C . GLU A 1 934 ? -48.894 1.517 50.762 1.00 82.69 934 GLU A C 1
ATOM 6604 O O . GLU A 1 934 ? -48.527 2.512 50.131 1.00 82.69 934 GLU A O 1
ATOM 6609 N N . MET A 1 935 ? -48.318 0.330 50.603 1.00 76.94 935 MET A N 1
ATOM 6610 C CA . MET A 1 935 ? -47.390 0.042 49.526 1.00 76.94 935 MET A CA 1
ATOM 6611 C C . MET A 1 935 ? -47.841 -1.206 48.797 1.00 76.94 935 MET A C 1
ATOM 6613 O O . MET A 1 935 ? -47.988 -2.271 49.402 1.00 76.94 935 MET A O 1
ATOM 6617 N N . ILE A 1 936 ? -48.037 -1.068 47.493 1.00 84.00 936 ILE A N 1
ATOM 6618 C CA . ILE A 1 936 ? -48.610 -2.119 46.663 1.00 84.00 936 ILE A CA 1
ATOM 6619 C C . ILE A 1 936 ? -47.659 -2.389 45.503 1.00 84.00 936 ILE A C 1
ATOM 6621 O O . ILE A 1 936 ? -47.337 -1.472 44.752 1.00 84.00 936 ILE A O 1
ATOM 6625 N N . SER A 1 937 ? -47.214 -3.638 45.370 1.00 85.88 937 SER A N 1
ATOM 6626 C CA . SER A 1 937 ? -46.356 -4.110 44.281 1.00 85.88 937 SER A CA 1
ATOM 6627 C C . SER A 1 937 ? -47.058 -5.206 43.486 1.00 85.88 937 SER A C 1
ATOM 6629 O O . SER A 1 937 ? -47.404 -6.232 44.067 1.00 85.88 937 SER A O 1
ATOM 6631 N N . GLY A 1 938 ? -47.221 -5.020 42.179 1.00 83.88 938 GLY A N 1
ATOM 6632 C CA . GLY A 1 938 ? -47.780 -6.018 41.266 1.00 83.88 938 GLY A CA 1
ATOM 6633 C C . GLY A 1 938 ? -46.800 -7.168 41.055 1.00 83.88 938 GLY A C 1
ATOM 6634 O O . GLY A 1 938 ? -46.998 -8.258 41.591 1.00 83.88 938 GLY A O 1
ATOM 6635 N N . GLY A 1 939 ? -45.635 -6.853 40.493 1.00 78.25 939 GLY A N 1
ATOM 6636 C CA . GLY A 1 939 ? -44.553 -7.806 40.269 1.00 78.25 939 GLY A CA 1
ATOM 6637 C C . GLY A 1 939 ? -44.370 -8.080 38.780 1.00 78.25 939 GLY A C 1
ATOM 6638 O O . GLY A 1 939 ? -44.169 -7.142 38.026 1.00 78.25 939 GLY A O 1
ATOM 6639 N N . GLU A 1 940 ? -44.316 -9.336 38.346 1.00 83.06 940 GLU A N 1
ATOM 6640 C CA . GLU A 1 940 ? -44.338 -9.663 36.912 1.00 83.06 940 GLU A CA 1
ATOM 6641 C C . GLU A 1 940 ? -45.780 -9.902 36.467 1.00 83.06 940 GLU A C 1
ATOM 6643 O O . GLU A 1 940 ? -46.440 -10.724 37.083 1.00 83.06 940 GLU A O 1
ATOM 6648 N N . GLY A 1 941 ? -46.229 -9.349 35.344 1.00 87.88 941 GLY A N 1
ATOM 6649 C CA . GLY A 1 941 ? -47.604 -9.519 34.866 1.00 87.88 941 GLY A CA 1
ATOM 6650 C C . GLY A 1 941 ? -48.242 -8.189 34.487 1.00 87.88 941 GLY A C 1
ATOM 6651 O O . GLY A 1 941 ? -47.629 -7.147 34.619 1.00 87.88 941 GLY A O 1
ATOM 6652 N N . ASN A 1 942 ? -49.456 -8.226 33.937 1.00 94.19 942 ASN A N 1
ATOM 6653 C CA . ASN A 1 942 ? -50.273 -7.029 33.734 1.00 94.19 942 ASN A CA 1
ATOM 6654 C C . ASN A 1 942 ? -51.229 -6.887 34.922 1.00 94.19 942 ASN A C 1
ATOM 6656 O O . ASN A 1 942 ? -52.282 -7.537 34.973 1.00 94.19 942 ASN A O 1
ATOM 6660 N N . ASP A 1 943 ? -50.867 -6.034 35.862 1.00 94.69 943 ASP A N 1
ATOM 6661 C CA . ASP A 1 943 ? -51.461 -5.973 37.185 1.00 94.69 943 ASP A CA 1
ATOM 6662 C C . ASP A 1 943 ? -52.484 -4.838 37.317 1.00 94.69 943 ASP A C 1
ATOM 6664 O O . ASP A 1 943 ? -52.446 -3.823 36.624 1.00 94.69 943 ASP A O 1
ATOM 6668 N N . ASN A 1 944 ? -53.445 -4.996 38.231 1.00 95.75 944 ASN A N 1
ATOM 6669 C CA . ASN A 1 944 ? -54.391 -3.941 38.607 1.00 95.75 944 ASN A CA 1
ATOM 6670 C C . ASN A 1 944 ? -54.210 -3.588 40.086 1.00 95.75 944 ASN A C 1
ATOM 6672 O O . ASN A 1 944 ? -54.577 -4.382 40.953 1.00 95.75 944 ASN A O 1
ATOM 6676 N N . LEU A 1 945 ? -53.676 -2.403 40.377 1.00 95.50 945 LEU A N 1
ATOM 6677 C CA . LEU A 1 945 ? -53.349 -1.938 41.723 1.00 95.50 945 LEU A CA 1
ATOM 6678 C C . LEU A 1 945 ? -54.240 -0.756 42.113 1.00 95.50 945 LEU A C 1
ATOM 6680 O O . LEU A 1 945 ? -54.281 0.251 41.411 1.00 95.50 945 LEU A O 1
ATOM 6684 N N . ALA A 1 946 ? -54.909 -0.852 43.261 1.00 95.44 946 ALA A N 1
ATOM 6685 C CA . ALA A 1 946 ? -55.675 0.242 43.855 1.00 95.44 946 ALA A CA 1
ATOM 6686 C C . ALA A 1 946 ? -55.121 0.595 45.243 1.00 95.44 946 ALA A C 1
ATOM 6688 O O . ALA A 1 946 ? -55.188 -0.250 46.128 1.00 95.44 946 ALA A O 1
ATOM 6689 N N . GLY A 1 947 ? -54.613 1.815 45.431 1.00 91.31 947 GLY A N 1
ATOM 6690 C CA . GLY A 1 947 ? -54.024 2.336 46.673 1.00 91.31 947 GLY A CA 1
ATOM 6691 C C . GLY A 1 947 ? -55.006 2.325 47.835 1.00 91.31 947 GLY A C 1
ATOM 6692 O O . GLY A 1 947 ? -54.809 1.605 48.805 1.00 91.31 947 GLY A O 1
ATOM 6693 N N . GLY A 1 948 ? -56.152 2.984 47.667 1.00 90.81 948 GLY A N 1
ATOM 6694 C CA . GLY A 1 948 ? -57.161 3.053 48.718 1.00 90.81 948 GLY A CA 1
ATOM 6695 C C . GLY A 1 948 ? -57.304 4.480 49.203 1.00 90.81 948 GLY A C 1
ATOM 6696 O O . GLY A 1 948 ? -57.591 5.353 48.399 1.00 90.81 948 GLY A O 1
ATOM 6697 N N . SER A 1 949 ? -57.260 4.724 50.511 1.00 89.38 949 SER A N 1
ATOM 6698 C CA . SER A 1 949 ? -57.276 6.083 51.069 1.00 89.38 949 SER A CA 1
ATOM 6699 C C . SER A 1 949 ? -56.061 6.296 51.949 1.00 89.38 949 SER A C 1
ATOM 6701 O O . SER A 1 949 ? -55.933 5.594 52.946 1.00 89.38 949 SER A O 1
ATOM 6703 N N . GLY A 1 950 ? -55.308 7.361 51.702 1.00 87.69 950 GLY A N 1
ATOM 6704 C CA . GLY A 1 950 ? -54.073 7.680 52.412 1.00 87.69 950 GLY A CA 1
ATOM 6705 C C . GLY A 1 950 ? -53.031 8.156 51.415 1.00 87.69 950 GLY A C 1
ATOM 6706 O O . GLY A 1 950 ? -53.414 8.689 50.394 1.00 87.69 950 GLY A O 1
ATOM 6707 N N . ASN A 1 951 ? -51.745 8.077 51.734 1.00 86.50 951 ASN A N 1
ATOM 6708 C CA . ASN A 1 951 ? -50.684 8.447 50.798 1.00 86.50 951 ASN A CA 1
ATOM 6709 C C . ASN A 1 951 ? -49.920 7.186 50.403 1.00 86.50 951 ASN A C 1
ATOM 6711 O O . ASN A 1 951 ? -49.074 6.717 51.174 1.00 86.50 951 ASN A O 1
ATOM 6715 N N . ASP A 1 952 ? -50.207 6.674 49.216 1.00 88.38 952 ASP A N 1
ATOM 6716 C CA . ASP A 1 952 ? -49.806 5.344 48.789 1.00 88.38 952 ASP A CA 1
ATOM 6717 C C . ASP A 1 952 ? -48.584 5.360 47.859 1.00 88.38 952 ASP A C 1
ATOM 6719 O O . ASP A 1 952 ? -48.263 6.344 47.175 1.00 88.38 952 ASP A O 1
ATOM 6723 N N . VAL A 1 953 ? -47.867 4.233 47.843 1.00 87.25 953 VAL A N 1
ATOM 6724 C CA . VAL A 1 953 ? -46.774 3.965 46.900 1.00 87.25 953 VAL A CA 1
ATOM 6725 C C . VAL A 1 953 ? -47.117 2.739 46.057 1.00 87.25 953 VAL A C 1
ATOM 6727 O O . VAL A 1 953 ? -47.182 1.624 46.573 1.00 87.25 953 VAL A O 1
ATOM 6730 N N . LEU A 1 954 ? -47.310 2.943 44.754 1.00 89.38 954 LEU A N 1
ATOM 6731 C CA . LEU A 1 954 ? -47.688 1.903 43.796 1.00 89.38 954 LEU A CA 1
ATOM 6732 C C . LEU A 1 954 ? -46.507 1.534 42.889 1.00 89.38 954 LEU A C 1
ATOM 6734 O O . LEU A 1 954 ? -45.919 2.398 42.234 1.00 89.38 954 LEU A O 1
ATOM 6738 N N . LEU A 1 955 ? -46.186 0.246 42.824 1.00 88.88 955 LEU A N 1
ATOM 6739 C CA . LEU A 1 955 ? -45.185 -0.332 41.931 1.00 88.88 955 LEU A CA 1
ATOM 6740 C C . LEU A 1 955 ? -45.886 -1.360 41.038 1.00 88.88 955 LEU A C 1
ATOM 6742 O O . LEU A 1 955 ? -46.272 -2.415 41.531 1.00 88.88 955 LEU A O 1
ATOM 6746 N N . GLY A 1 956 ? -46.076 -1.045 39.757 1.00 86.94 956 GLY A N 1
ATOM 6747 C CA . GLY A 1 956 ? -46.639 -1.996 38.792 1.00 86.94 956 GLY A CA 1
ATOM 6748 C C . GLY A 1 956 ? -45.711 -3.197 38.640 1.00 86.94 956 GLY A C 1
ATOM 6749 O O . GLY A 1 956 ? -45.991 -4.277 39.154 1.00 86.94 956 GLY A O 1
ATOM 6750 N N . GLY A 1 957 ? -44.504 -2.926 38.150 1.00 83.31 957 GLY A N 1
ATOM 6751 C CA . GLY A 1 957 ? -43.478 -3.934 37.939 1.00 83.31 957 GLY A CA 1
ATOM 6752 C C . GLY A 1 957 ? -43.334 -4.206 36.449 1.00 83.31 957 GLY A C 1
ATOM 6753 O O . GLY A 1 957 ? -43.338 -3.269 35.662 1.00 83.31 957 GLY A O 1
ATOM 6754 N N . ALA A 1 958 ? -43.112 -5.459 36.064 1.00 84.44 958 ALA A N 1
ATOM 6755 C CA . ALA A 1 958 ? -42.890 -5.831 34.676 1.00 84.44 958 ALA A CA 1
ATOM 6756 C C . ALA A 1 958 ? -44.202 -6.198 33.979 1.00 84.44 958 ALA A C 1
ATOM 6758 O O . ALA A 1 958 ? -44.703 -7.300 34.182 1.00 84.44 958 ALA A O 1
ATOM 6759 N N . GLY A 1 959 ? -44.682 -5.363 33.062 1.00 89.31 959 GLY A N 1
ATOM 6760 C CA . GLY A 1 959 ? -45.870 -5.638 32.257 1.00 89.31 959 GLY A CA 1
ATOM 6761 C C . GLY A 1 959 ? -46.597 -4.355 31.894 1.00 89.31 959 GLY A C 1
ATOM 6762 O O . GLY A 1 959 ? -45.969 -3.320 31.764 1.00 89.31 959 GLY A O 1
ATOM 6763 N N . ASN A 1 960 ? -47.894 -4.419 31.599 1.00 94.00 960 ASN A N 1
ATOM 6764 C CA . ASN A 1 960 ? -48.694 -3.212 31.385 1.00 94.00 960 ASN A CA 1
ATOM 6765 C C . ASN A 1 960 ? -49.707 -3.090 32.516 1.00 94.00 960 ASN A C 1
ATOM 6767 O O . ASN A 1 960 ? -50.740 -3.769 32.488 1.00 94.00 960 ASN A O 1
ATOM 6771 N N . ASP A 1 961 ? -49.430 -2.211 33.470 1.00 95.19 961 ASP A N 1
ATOM 6772 C CA . ASP A 1 961 ? -50.167 -2.172 34.724 1.00 95.19 961 ASP A CA 1
ATOM 6773 C C . ASP A 1 961 ? -51.207 -1.049 34.760 1.00 95.19 961 ASP A C 1
ATOM 6775 O O . ASP A 1 961 ? -51.110 -0.017 34.090 1.00 95.19 961 ASP A O 1
ATOM 6779 N N . ALA A 1 962 ? -52.248 -1.243 35.562 1.00 95.38 962 ALA A N 1
ATOM 6780 C CA . ALA A 1 962 ? -53.255 -0.237 35.863 1.00 95.38 962 ALA A CA 1
ATOM 6781 C C . ALA A 1 962 ? -53.143 0.170 37.335 1.00 95.38 962 ALA A C 1
ATOM 6783 O O . ALA A 1 962 ? -53.501 -0.599 38.226 1.00 95.38 962 ALA A O 1
ATOM 6784 N N . LEU A 1 963 ? -52.667 1.390 37.583 1.00 96.06 963 LEU A N 1
ATOM 6785 C CA . LEU A 1 963 ? -52.389 1.928 38.914 1.00 96.06 963 LEU A CA 1
ATOM 6786 C C . LEU A 1 963 ? -53.400 3.030 39.265 1.00 96.06 963 LEU A C 1
ATOM 6788 O O . LEU A 1 963 ? -53.514 4.024 38.547 1.00 96.06 963 LEU A O 1
ATOM 6792 N N . ASP A 1 964 ? -54.130 2.882 40.367 1.00 95.56 964 ASP A N 1
ATOM 6793 C CA . ASP A 1 964 ? -55.049 3.897 40.899 1.00 95.56 964 ASP A CA 1
ATOM 6794 C C . ASP A 1 964 ? -54.665 4.256 42.337 1.00 95.56 964 ASP A C 1
ATOM 6796 O O . ASP A 1 964 ? -54.832 3.426 43.224 1.00 95.56 964 ASP A O 1
ATOM 6800 N N . GLY A 1 965 ? -54.159 5.468 42.582 1.00 93.31 965 GLY A N 1
ATOM 6801 C CA . GLY A 1 965 ? -53.778 5.914 43.932 1.00 93.31 965 GLY A CA 1
ATOM 6802 C C . GLY A 1 965 ? -54.969 6.102 44.874 1.00 93.31 965 GLY A C 1
ATOM 6803 O O . GLY A 1 965 ? -54.880 5.807 46.058 1.00 93.31 965 GLY A O 1
ATOM 6804 N N . GLY A 1 966 ? -56.145 6.452 44.345 1.00 93.88 966 GLY A N 1
ATOM 6805 C CA . GLY A 1 966 ? -57.305 6.802 45.164 1.00 93.88 966 GLY A CA 1
ATOM 6806 C C . GLY A 1 966 ? -57.205 8.204 45.794 1.00 93.88 966 GLY A C 1
ATOM 6807 O O . GLY A 1 966 ? -56.598 9.105 45.223 1.00 93.88 966 GLY A O 1
ATOM 6808 N N . PRO A 1 967 ? -57.940 8.494 46.887 1.00 92.62 967 PRO A N 1
ATOM 6809 C CA . PRO A 1 967 ? -57.838 9.778 47.571 1.00 92.62 967 PRO A CA 1
ATOM 6810 C C . PRO A 1 967 ? -56.579 9.857 48.434 1.00 92.62 967 PRO A C 1
ATOM 6812 O O . PRO A 1 967 ? -56.487 9.167 49.450 1.00 92.62 967 PRO A O 1
ATOM 6815 N N . GLY A 1 968 ? -55.705 10.803 48.114 1.00 90.69 968 GLY A N 1
ATOM 6816 C CA . GLY A 1 968 ? -54.398 10.822 48.739 1.00 90.69 968 GLY A CA 1
ATOM 6817 C C . GLY A 1 968 ? -53.444 11.827 48.143 1.00 90.69 968 GLY A C 1
ATOM 6818 O O . GLY A 1 968 ? -53.829 12.653 47.317 1.00 90.69 968 GLY A O 1
ATOM 6819 N N . ALA A 1 969 ? -52.206 11.793 48.624 1.00 88.19 969 ALA A N 1
ATOM 6820 C CA . ALA A 1 969 ? -51.058 12.248 47.857 1.00 88.19 969 ALA A CA 1
ATOM 6821 C C . ALA A 1 969 ? -50.229 11.011 47.516 1.00 88.19 969 ALA A C 1
ATOM 6823 O O . ALA A 1 969 ? -49.420 10.557 48.332 1.00 88.19 969 ALA A O 1
ATOM 6824 N N . ASP A 1 970 ? -50.454 10.490 46.317 1.00 92.69 970 ASP A N 1
ATOM 6825 C CA . ASP A 1 970 ? -50.029 9.156 45.926 1.00 92.69 970 ASP A CA 1
ATOM 6826 C C . ASP A 1 970 ? -48.854 9.211 44.954 1.00 92.69 970 ASP A C 1
ATOM 6828 O O . ASP A 1 970 ? -48.639 10.180 44.211 1.00 92.69 970 ASP A O 1
ATOM 6832 N N . SER A 1 971 ? -48.047 8.154 44.973 1.00 91.00 971 SER A N 1
ATOM 6833 C CA . SER A 1 971 ? -46.841 8.065 44.161 1.00 91.00 971 SER A CA 1
ATOM 6834 C C . SER A 1 971 ? -46.706 6.721 43.468 1.00 91.00 971 SER A C 1
ATOM 6836 O O . SER A 1 971 ? -46.947 5.678 44.065 1.00 91.00 971 SER A O 1
ATOM 6838 N N . SER A 1 972 ? -46.265 6.745 42.215 1.00 91.25 972 SER A N 1
ATOM 6839 C CA . SER A 1 972 ? -45.868 5.546 41.479 1.00 91.25 972 SER A CA 1
ATOM 6840 C C . SER A 1 972 ? -44.350 5.508 41.328 1.00 91.25 972 SER A C 1
ATOM 6842 O O . SER A 1 972 ? -43.732 6.538 41.047 1.00 91.25 972 SER A O 1
ATOM 6844 N N . ALA A 1 973 ? -43.742 4.349 41.569 1.00 85.62 973 ALA A N 1
ATOM 6845 C CA . ALA A 1 973 ? -42.294 4.162 41.529 1.00 85.62 973 ALA A CA 1
ATOM 6846 C C . ALA A 1 973 ? -41.872 3.302 40.332 1.00 85.62 973 ALA A C 1
ATOM 6848 O O . ALA A 1 973 ? -42.534 2.320 40.018 1.00 85.62 973 ALA A O 1
ATOM 6849 N N . TYR A 1 974 ? -40.748 3.665 39.714 1.00 81.94 974 TYR A N 1
ATOM 6850 C CA . TYR A 1 974 ? -40.156 2.999 38.553 1.00 81.94 974 TYR A CA 1
ATOM 6851 C C . TYR A 1 974 ? -38.672 2.739 38.797 1.00 81.94 974 TYR A C 1
ATOM 6853 O O . TYR A 1 974 ? -37.993 3.512 39.480 1.00 81.94 974 TYR A O 1
ATOM 6861 N N . SER A 1 975 ? -38.167 1.640 38.241 1.00 71.44 975 SER A N 1
ATOM 6862 C CA . SER A 1 975 ? -36.832 1.127 38.559 1.00 71.44 975 SER A CA 1
ATOM 6863 C C . SER A 1 975 ? -35.692 1.824 37.794 1.00 71.44 975 SER A C 1
ATOM 6865 O O . SER A 1 975 ? -34.568 1.893 38.295 1.00 71.44 975 SER A O 1
ATOM 6867 N N . GLY A 1 976 ? -35.962 2.380 36.608 1.00 72.19 976 GLY A N 1
ATOM 6868 C CA . GLY A 1 976 ? -34.965 3.049 35.763 1.00 72.19 976 GLY A CA 1
ATOM 6869 C C . GLY A 1 976 ? -34.845 4.570 35.957 1.00 72.19 976 GLY A C 1
ATOM 6870 O O . GLY A 1 976 ? -35.555 5.195 36.748 1.00 72.19 976 GLY A O 1
ATOM 6871 N N . THR A 1 977 ? -33.933 5.188 35.196 1.00 83.75 977 THR A N 1
ATOM 6872 C CA . THR A 1 977 ? -33.771 6.654 35.133 1.00 83.75 977 THR A CA 1
ATOM 6873 C C . THR A 1 977 ? -34.925 7.296 34.381 1.00 83.75 977 THR A C 1
ATOM 6875 O O . THR A 1 977 ? -35.506 6.685 33.481 1.00 83.75 977 THR A O 1
ATOM 6878 N N . ARG A 1 978 ? -35.232 8.565 34.667 1.00 88.62 978 ARG A N 1
ATOM 6879 C CA . ARG A 1 978 ? -36.284 9.296 33.956 1.00 88.62 978 ARG A CA 1
ATOM 6880 C C . ARG A 1 978 ? -36.054 9.265 32.444 1.00 88.62 978 ARG A C 1
ATOM 6882 O O . ARG A 1 978 ? -37.031 9.188 31.710 1.00 88.62 978 ARG A O 1
ATOM 6889 N N . ALA A 1 979 ? -34.811 9.275 31.967 1.00 88.44 979 ALA A N 1
ATOM 6890 C CA . ALA A 1 979 ? -34.477 9.224 30.543 1.00 88.44 979 ALA A CA 1
ATOM 6891 C C . ALA A 1 979 ? -34.983 7.964 29.811 1.00 88.44 979 ALA A C 1
ATOM 6893 O O . ALA A 1 979 ? -35.183 8.015 28.598 1.00 88.44 979 ALA A O 1
ATOM 6894 N N . HIS A 1 980 ? -35.203 6.853 30.521 1.00 87.38 980 HIS A N 1
ATOM 6895 C CA . HIS A 1 980 ? -35.667 5.602 29.916 1.00 87.38 980 HIS A CA 1
ATOM 6896 C C . HIS A 1 980 ? -37.178 5.578 29.670 1.00 87.38 980 HIS A C 1
ATOM 6898 O O . HIS A 1 980 ? -37.653 4.863 28.786 1.00 87.38 980 HIS A O 1
ATOM 6904 N N . TYR A 1 981 ? -37.940 6.392 30.398 1.00 89.88 981 TYR A N 1
ATOM 6905 C CA . TYR A 1 981 ? -39.396 6.367 30.340 1.00 89.88 981 TYR A CA 1
ATOM 6906 C C . TYR A 1 981 ? -39.958 7.505 29.489 1.00 89.88 981 TYR A C 1
ATOM 6908 O O . TYR A 1 981 ? -39.427 8.614 29.421 1.00 89.88 981 TYR A O 1
ATOM 6916 N N . SER A 1 982 ? -41.103 7.257 28.870 1.00 91.06 982 SER A N 1
ATOM 6917 C CA . SER A 1 982 ? -41.929 8.268 28.222 1.00 91.06 982 SER A CA 1
ATOM 6918 C C . SER A 1 982 ? -43.167 8.488 29.081 1.00 91.06 982 SER A C 1
ATOM 6920 O O . SER A 1 982 ? -43.871 7.537 29.394 1.00 91.06 982 SER A O 1
ATOM 6922 N N . VAL A 1 983 ? -43.431 9.735 29.477 1.00 91.38 983 VAL A N 1
ATOM 6923 C CA . VAL A 1 983 ? -44.604 10.101 30.286 1.00 91.38 983 VAL A CA 1
ATOM 6924 C C . VAL A 1 983 ? -45.543 10.910 29.405 1.00 91.38 983 VAL A C 1
ATOM 6926 O O . VAL A 1 983 ? -45.139 11.942 28.867 1.00 91.38 983 VAL A O 1
ATOM 6929 N N . ALA A 1 984 ? -46.781 10.449 29.246 1.00 88.75 984 ALA A N 1
ATOM 6930 C CA . ALA A 1 984 ? -47.779 11.111 28.416 1.00 88.75 984 ALA A CA 1
ATOM 6931 C C . ALA A 1 984 ? -49.110 11.269 29.154 1.00 88.75 984 ALA A C 1
ATOM 6933 O O . ALA A 1 984 ? -49.623 10.336 29.764 1.00 88.75 984 ALA A O 1
ATOM 6934 N N . THR A 1 985 ? -49.707 12.454 29.052 1.00 83.00 985 THR A N 1
ATOM 6935 C CA . THR A 1 985 ? -51.069 12.703 29.535 1.00 83.00 985 THR A CA 1
ATOM 6936 C C . THR A 1 985 ? -52.058 12.374 28.422 1.00 83.00 985 THR A C 1
ATOM 6938 O O . THR A 1 985 ? -52.012 12.966 27.342 1.00 83.00 985 THR A O 1
ATOM 6941 N N . THR A 1 986 ? -52.972 11.441 28.675 1.00 77.62 986 THR A N 1
ATOM 6942 C CA . THR A 1 986 ? -54.002 11.005 27.723 1.00 77.62 986 THR A CA 1
ATOM 6943 C C . THR A 1 986 ? -55.399 11.418 28.194 1.00 77.62 986 THR A C 1
ATOM 6945 O O . THR A 1 986 ? -55.582 11.937 29.294 1.00 77.62 986 THR A O 1
ATOM 6948 N N . ALA A 1 987 ? -56.424 11.184 27.368 1.00 71.88 987 ALA A N 1
ATOM 6949 C CA . ALA A 1 987 ? -57.814 11.454 27.751 1.00 71.88 987 ALA A CA 1
ATOM 6950 C C . ALA A 1 987 ? -58.327 10.550 28.894 1.00 71.88 987 ALA A C 1
ATOM 6952 O O . ALA A 1 987 ? -59.375 10.846 29.466 1.00 71.88 987 ALA A O 1
ATOM 6953 N N . THR A 1 988 ? -57.626 9.452 29.196 1.00 65.44 988 THR A N 1
ATOM 6954 C CA . THR A 1 988 ? -58.034 8.410 30.154 1.00 65.44 988 THR A CA 1
ATOM 6955 C C . THR A 1 988 ? -57.150 8.332 31.398 1.00 65.44 988 THR A C 1
ATOM 6957 O O . THR A 1 988 ? -57.376 7.448 32.212 1.00 65.44 988 THR A O 1
ATOM 6960 N N . GLY A 1 989 ? -56.162 9.220 31.544 1.00 80.38 989 GLY A N 1
ATOM 6961 C CA . GLY A 1 989 ? -55.184 9.185 32.635 1.00 80.38 989 GLY A CA 1
ATOM 6962 C C . GLY A 1 989 ? -53.770 9.483 32.141 1.00 80.38 989 GLY A C 1
ATOM 6963 O O . GLY A 1 989 ? -53.577 9.960 31.017 1.00 80.38 989 GLY A O 1
ATOM 6964 N N . ILE A 1 990 ? -52.777 9.202 32.975 1.00 91.44 990 ILE A N 1
ATOM 6965 C CA . ILE A 1 990 ? -51.358 9.345 32.625 1.00 91.44 990 ILE A CA 1
ATOM 6966 C C . ILE A 1 990 ? -50.837 7.977 32.201 1.00 91.44 990 ILE A C 1
ATOM 6968 O O . ILE A 1 990 ? -51.189 6.979 32.813 1.00 91.44 990 ILE A O 1
ATOM 6972 N N . THR A 1 991 ? -50.021 7.920 31.155 1.00 94.00 991 THR A N 1
ATOM 6973 C CA . THR A 1 991 ? -49.327 6.695 30.754 1.00 94.00 991 THR A CA 1
ATOM 6974 C C . THR A 1 991 ? -47.827 6.856 30.924 1.00 94.00 991 THR A C 1
ATOM 6976 O O . THR A 1 991 ? -47.274 7.873 30.489 1.00 94.00 991 THR A O 1
ATOM 6979 N N . VAL A 1 992 ? -47.176 5.853 31.508 1.00 94.38 992 VAL A N 1
ATOM 6980 C CA . VAL A 1 992 ? -45.717 5.778 31.644 1.00 94.38 992 VAL A CA 1
ATOM 6981 C C . VAL A 1 992 ? -45.242 4.564 30.860 1.00 94.38 992 VAL A C 1
ATOM 6983 O O . VAL A 1 992 ? -45.726 3.463 31.066 1.00 94.38 992 VAL A O 1
ATOM 6986 N N . THR A 1 993 ? -44.353 4.772 29.894 1.00 92.81 993 THR A N 1
ATOM 6987 C CA . THR A 1 993 ? -43.861 3.710 29.009 1.00 92.81 993 THR A CA 1
ATOM 6988 C C . THR A 1 993 ? -42.361 3.578 29.142 1.00 92.81 993 THR A C 1
ATOM 6990 O O . THR A 1 993 ? -41.636 4.528 28.834 1.00 92.81 993 THR A O 1
ATOM 6993 N N . ASP A 1 994 ? -41.901 2.407 29.556 1.00 89.62 994 ASP A N 1
ATOM 6994 C CA . ASP A 1 994 ? -40.494 2.038 29.519 1.00 89.62 994 ASP A CA 1
ATOM 6995 C C . ASP A 1 994 ? -40.050 1.792 28.069 1.00 89.62 994 ASP A C 1
ATOM 6997 O O . ASP A 1 994 ? -40.651 1.006 27.336 1.00 89.62 994 ASP A O 1
ATOM 7001 N N . ASN A 1 995 ? -39.011 2.502 27.627 1.00 85.12 995 ASN A N 1
ATOM 7002 C CA . ASN A 1 995 ? -38.480 2.384 26.266 1.00 85.12 995 ASN A CA 1
ATOM 7003 C C . ASN A 1 995 ? -37.249 1.467 26.187 1.00 85.12 995 ASN A C 1
ATOM 7005 O O . ASN A 1 995 ? -36.718 1.274 25.092 1.00 85.12 995 ASN A O 1
ATOM 7009 N N . PHE A 1 996 ? -36.778 0.931 27.319 1.00 77.00 996 PHE A N 1
ATOM 7010 C CA . PHE A 1 996 ? -35.502 0.214 27.415 1.00 77.00 996 PHE A CA 1
ATOM 7011 C C . PHE A 1 996 ? -35.556 -1.070 28.253 1.00 77.00 996 PHE A C 1
ATOM 7013 O O . PHE A 1 996 ? -34.629 -1.874 28.154 1.00 77.00 996 PHE A O 1
ATOM 7020 N N . GLY A 1 997 ? -36.601 -1.283 29.052 1.00 70.62 997 GLY A N 1
ATOM 7021 C CA . GLY A 1 997 ? -36.725 -2.422 29.958 1.00 70.62 997 GLY A CA 1
ATOM 7022 C C . GLY A 1 997 ? -38.055 -3.173 29.866 1.00 70.62 997 GLY A C 1
ATOM 7023 O O . GLY A 1 997 ? -38.761 -3.144 28.854 1.00 70.62 997 GLY A O 1
ATOM 7024 N N . SER A 1 998 ? -38.332 -3.945 30.917 1.00 72.62 998 SER A N 1
ATOM 7025 C CA . SER A 1 998 ? -39.469 -4.866 31.020 1.00 72.62 998 SER A CA 1
ATOM 7026 C C . SER A 1 998 ? -40.696 -4.266 31.701 1.00 72.62 998 SER A C 1
ATOM 7028 O O . SER A 1 998 ? -41.712 -4.953 31.757 1.00 72.62 998 SER A O 1
ATOM 7030 N N . ASP A 1 999 ? -40.621 -3.018 32.176 1.00 75.69 999 ASP A N 1
ATOM 7031 C CA . ASP A 1 999 ? -41.698 -2.357 32.932 1.00 75.69 999 ASP A CA 1
ATOM 7032 C C . ASP A 1 999 ? -42.898 -1.970 32.040 1.00 75.69 999 ASP A C 1
ATOM 7034 O O . ASP A 1 999 ? -43.895 -1.461 32.522 1.00 75.69 999 ASP A O 1
ATOM 7038 N N . GLY A 1 1000 ? -42.803 -2.189 30.723 1.00 88.06 1000 GLY A N 1
ATOM 7039 C CA . GLY A 1 1000 ? -43.900 -2.035 29.764 1.00 88.06 1000 GLY A CA 1
ATOM 7040 C C . GLY A 1 1000 ? -44.596 -0.667 29.781 1.00 88.06 1000 GLY A C 1
ATOM 7041 O O . GLY A 1 1000 ? -43.938 0.377 29.781 1.00 88.06 1000 GLY A O 1
ATOM 7042 N N . MET A 1 1001 ? -45.924 -0.658 29.622 1.00 93.62 1001 MET A N 1
ATOM 7043 C CA . MET A 1 1001 ? -46.749 0.552 29.527 1.00 93.62 1001 MET A CA 1
ATOM 7044 C C . MET A 1 1001 ? -47.826 0.579 30.610 1.00 93.62 1001 MET A C 1
ATOM 7046 O O . MET A 1 1001 ? -48.874 -0.054 30.473 1.00 93.62 1001 MET A O 1
ATOM 7050 N N . ASP A 1 1002 ? -47.630 1.452 31.589 1.00 94.44 1002 ASP A N 1
ATOM 7051 C CA . ASP A 1 1002 ? -48.526 1.604 32.727 1.00 94.44 1002 ASP A CA 1
ATOM 7052 C C . ASP A 1 1002 ? -49.531 2.728 32.522 1.00 94.44 1002 ASP A C 1
ATOM 7054 O O . ASP A 1 1002 ? -49.232 3.765 31.922 1.00 94.44 1002 ASP A O 1
ATOM 7058 N N . THR A 1 1003 ? -50.736 2.540 33.056 1.00 95.31 1003 THR A N 1
ATOM 7059 C CA . THR A 1 1003 ? -51.813 3.532 33.088 1.00 95.31 1003 THR A CA 1
ATOM 7060 C C . THR A 1 1003 ? -52.097 3.946 34.525 1.00 95.31 1003 THR A C 1
ATOM 7062 O O . THR A 1 1003 ? -52.473 3.122 35.351 1.00 95.31 1003 THR A O 1
ATOM 7065 N N . LEU A 1 1004 ? -51.989 5.242 34.807 1.00 95.31 1004 LEU A N 1
ATOM 7066 C CA . LEU A 1 1004 ? -52.120 5.813 36.139 1.00 95.31 1004 LEU A CA 1
ATOM 7067 C C . LEU A 1 1004 ? -53.355 6.704 36.265 1.00 95.31 1004 LEU A C 1
ATOM 7069 O O . LEU A 1 1004 ? -53.622 7.566 35.416 1.00 95.31 1004 LEU A O 1
ATOM 7073 N N . ASN A 1 1005 ? -54.055 6.541 37.384 1.00 93.12 1005 ASN A N 1
ATOM 7074 C CA . ASN A 1 1005 ? -55.165 7.369 37.839 1.00 93.12 1005 ASN A CA 1
ATOM 7075 C C . ASN A 1 1005 ? -54.916 7.822 39.280 1.00 93.12 1005 ASN A C 1
ATOM 7077 O O . ASN A 1 1005 ? -54.403 7.050 40.077 1.00 93.12 1005 ASN A O 1
ATOM 7081 N N . ASN A 1 1006 ? -55.290 9.064 39.609 1.00 92.75 1006 ASN A N 1
ATOM 7082 C CA . ASN A 1 1006 ? -55.140 9.630 40.960 1.00 92.75 1006 ASN A CA 1
ATOM 7083 C C . ASN A 1 1006 ? -53.728 9.419 41.549 1.00 92.75 1006 ASN A C 1
ATOM 7085 O O . ASN A 1 1006 ? -53.579 8.939 42.660 1.00 92.75 1006 ASN A O 1
ATOM 7089 N N . VAL A 1 1007 ? -52.692 9.693 40.751 1.00 93.81 1007 VAL A N 1
ATOM 7090 C CA . VAL A 1 1007 ? -51.291 9.656 41.187 1.00 93.81 1007 VAL A CA 1
ATOM 7091 C C . VAL A 1 1007 ? -50.695 11.039 40.965 1.00 93.81 1007 VAL A C 1
ATOM 7093 O O . VAL A 1 1007 ? -50.719 11.562 39.847 1.00 93.81 1007 VAL A O 1
ATOM 7096 N N . GLU A 1 1008 ? -50.142 11.635 42.017 1.00 93.19 1008 GLU A N 1
ATOM 7097 C CA . GLU A 1 1008 ? -49.608 12.998 41.988 1.00 93.19 1008 GLU A CA 1
ATOM 7098 C C . GLU A 1 1008 ? -48.108 13.043 41.684 1.00 93.19 1008 GLU A C 1
ATOM 7100 O O . GLU A 1 1008 ? -47.603 14.080 41.237 1.00 93.19 1008 GLU A O 1
ATOM 7105 N N . GLN A 1 1009 ? -47.385 11.945 41.923 1.00 92.50 1009 GLN A N 1
ATOM 7106 C CA . GLN A 1 1009 ? -45.936 11.881 41.739 1.00 92.50 1009 GLN A CA 1
ATOM 7107 C C . GLN A 1 1009 ? -45.475 10.597 41.047 1.00 92.50 1009 GLN A C 1
ATOM 7109 O O . GLN A 1 1009 ? -45.890 9.499 41.405 1.00 92.50 1009 GLN A O 1
ATOM 7114 N N . LEU A 1 1010 ? -44.532 10.727 40.114 1.00 92.81 1010 LEU A N 1
ATOM 7115 C CA . LEU A 1 1010 ? -43.749 9.599 39.602 1.00 92.81 1010 LEU A CA 1
ATOM 7116 C C . LEU A 1 1010 ? -42.348 9.656 40.199 1.00 92.81 1010 LEU A C 1
ATOM 7118 O O . LEU A 1 1010 ? -41.748 10.730 40.261 1.00 92.81 1010 LEU A O 1
ATOM 7122 N N . ARG A 1 1011 ? -41.807 8.517 40.616 1.00 87.00 1011 ARG A N 1
ATOM 7123 C CA . ARG A 1 1011 ? -40.470 8.412 41.202 1.00 87.00 1011 ARG A CA 1
ATOM 7124 C C . ARG A 1 1011 ? -39.603 7.517 40.330 1.00 87.00 1011 ARG A C 1
ATOM 7126 O O . ARG A 1 1011 ? -39.921 6.346 40.163 1.00 87.00 1011 ARG A O 1
ATOM 7133 N N . PHE A 1 1012 ? -38.524 8.080 39.803 1.00 84.06 1012 PHE A N 1
ATOM 7134 C CA . PHE A 1 1012 ? -37.491 7.384 39.039 1.00 84.06 1012 PHE A CA 1
ATOM 7135 C C . PHE A 1 1012 ? -36.176 7.377 39.832 1.00 84.06 1012 PHE A C 1
ATOM 7137 O O . PHE A 1 1012 ? -36.032 8.085 40.835 1.00 84.06 1012 PHE A O 1
ATOM 7144 N N . TYR A 1 1013 ? -35.198 6.610 39.351 1.00 71.50 1013 TYR A N 1
ATOM 7145 C CA . TYR A 1 1013 ? -33.856 6.488 39.936 1.00 71.50 1013 TYR A CA 1
ATOM 7146 C C . TYR A 1 1013 ? -33.191 7.846 40.245 1.00 71.50 1013 TYR A C 1
ATOM 7148 O O . TYR A 1 1013 ? -32.639 8.050 41.326 1.00 71.50 1013 TYR A O 1
ATOM 7156 N N . ASP A 1 1014 ? -33.228 8.783 39.294 1.00 73.25 1014 ASP A N 1
ATOM 7157 C CA . ASP A 1 1014 ? -32.489 10.055 39.324 1.00 73.25 1014 ASP A CA 1
ATOM 7158 C C . ASP A 1 1014 ? -33.379 11.260 39.643 1.00 73.25 1014 ASP A C 1
ATOM 7160 O O . ASP A 1 1014 ? -32.899 12.268 40.174 1.00 73.25 1014 ASP A O 1
ATOM 7164 N N . MET A 1 1015 ? -34.667 11.170 39.308 1.00 86.88 1015 MET A N 1
ATOM 7165 C CA . MET A 1 1015 ? -35.603 12.286 39.383 1.00 86.88 1015 MET A CA 1
ATOM 7166 C C . MET A 1 1015 ? -36.995 11.847 39.832 1.00 86.88 1015 MET A C 1
ATOM 7168 O O . MET A 1 1015 ? -37.426 10.719 39.599 1.00 86.88 1015 MET A O 1
ATOM 7172 N N . THR A 1 1016 ? -37.759 12.787 40.378 1.00 89.31 1016 THR A N 1
ATOM 7173 C CA . THR A 1 1016 ? -39.215 12.654 40.486 1.00 89.31 1016 THR A CA 1
ATOM 7174 C C . THR A 1 1016 ? -39.910 13.571 39.491 1.00 89.31 1016 THR A C 1
ATOM 7176 O O . THR A 1 1016 ? -39.369 14.600 39.083 1.00 89.31 1016 THR A O 1
ATOM 7179 N N . VAL A 1 1017 ? -41.120 13.190 39.091 1.00 94.31 1017 VAL A N 1
ATOM 7180 C CA . VAL A 1 1017 ? -42.019 14.014 38.286 1.00 94.31 1017 VAL A CA 1
ATOM 7181 C C . VAL A 1 1017 ? -43.219 14.395 39.140 1.00 94.31 1017 VAL A C 1
ATOM 7183 O O . VAL A 1 1017 ? -43.990 13.534 39.558 1.00 94.31 1017 VAL A O 1
ATOM 7186 N N . ASN A 1 1018 ? -43.399 15.690 39.368 1.00 93.69 1018 ASN A N 1
ATOM 7187 C CA . ASN A 1 1018 ? -44.603 16.261 39.945 1.00 93.69 1018 ASN A CA 1
ATOM 7188 C C . ASN A 1 1018 ? -45.674 16.394 38.854 1.00 93.69 1018 ASN A C 1
ATOM 7190 O O . ASN A 1 1018 ? -45.563 17.232 37.960 1.00 93.69 1018 ASN A O 1
ATOM 7194 N N . LEU A 1 1019 ? -46.731 15.589 38.935 1.00 92.62 1019 LEU A N 1
ATOM 7195 C CA . LEU A 1 1019 ? -47.791 15.554 37.924 1.00 92.62 1019 LEU A CA 1
ATOM 7196 C C . LEU A 1 1019 ? -48.843 16.656 38.111 1.00 92.62 1019 LEU A C 1
ATOM 7198 O O . LEU A 1 1019 ? -49.631 16.925 37.205 1.00 92.62 1019 LEU A O 1
ATOM 7202 N N . VAL A 1 1020 ? -48.846 17.341 39.259 1.00 91.00 1020 VAL A N 1
ATOM 7203 C CA . VAL A 1 1020 ? -49.839 18.380 39.581 1.00 91.00 1020 VAL A CA 1
ATOM 7204 C C . VAL A 1 1020 ? -49.365 19.804 39.290 1.00 91.00 1020 VAL A C 1
ATOM 7206 O O . VAL A 1 1020 ? -50.183 20.729 39.265 1.00 91.00 1020 VAL A O 1
ATOM 7209 N N . ILE A 1 1021 ? -48.069 20.014 39.036 1.00 93.56 1021 ILE A N 1
ATOM 7210 C CA . ILE A 1 1021 ? -47.499 21.350 38.808 1.00 93.56 1021 ILE A CA 1
ATOM 7211 C C . ILE A 1 1021 ? -48.163 22.083 37.638 1.00 93.56 1021 ILE A C 1
ATOM 7213 O O . ILE A 1 1021 ? -48.491 23.262 37.766 1.00 93.56 1021 ILE A O 1
ATOM 7217 N N . GLN A 1 1022 ? -48.448 21.397 36.528 1.00 91.69 1022 GLN A N 1
ATOM 7218 C CA . GLN A 1 1022 ? -49.092 22.012 35.362 1.00 91.69 1022 GLN A CA 1
ATOM 7219 C C . GLN A 1 1022 ? -50.483 22.556 35.700 1.00 91.69 1022 GLN A C 1
ATOM 7221 O O . GLN A 1 1022 ? -50.829 23.673 35.310 1.00 91.69 1022 GLN A O 1
ATOM 7226 N N . ALA A 1 1023 ? -51.264 21.804 36.483 1.00 89.88 1023 ALA A N 1
ATOM 7227 C CA . ALA A 1 1023 ? -52.583 22.234 36.936 1.00 89.88 1023 ALA A CA 1
ATOM 7228 C C . ALA A 1 1023 ? -52.490 23.450 37.873 1.00 89.88 1023 ALA A C 1
ATOM 7230 O O . ALA A 1 1023 ? -53.262 24.402 37.731 1.00 89.88 1023 ALA A O 1
ATOM 7231 N N . LYS A 1 1024 ? -51.511 23.462 38.789 1.00 92.88 1024 LYS A N 1
ATOM 7232 C CA . LYS A 1 1024 ? -51.253 24.610 39.673 1.00 92.88 1024 LYS A CA 1
ATOM 7233 C C . LYS A 1 1024 ? -50.834 25.861 38.900 1.00 92.88 1024 LYS A C 1
ATOM 7235 O O . LYS A 1 1024 ? -51.351 26.949 39.160 1.00 92.88 1024 LYS A O 1
ATOM 7240 N N . VAL A 1 1025 ? -49.942 25.718 37.921 1.00 94.38 1025 VAL A N 1
ATOM 7241 C CA . VAL A 1 1025 ? -49.496 26.819 37.056 1.00 94.38 1025 VAL A CA 1
ATOM 7242 C C . VAL A 1 1025 ? -50.665 27.373 36.244 1.00 94.38 1025 VAL A C 1
ATOM 7244 O O . VAL A 1 1025 ? -50.857 28.586 36.214 1.00 94.38 1025 VAL A O 1
ATOM 7247 N N . ALA A 1 1026 ? -51.500 26.512 35.657 1.00 91.94 1026 ALA A N 1
ATOM 7248 C CA . ALA A 1 1026 ? -52.671 26.929 34.884 1.00 91.94 1026 ALA A CA 1
ATOM 7249 C C . ALA A 1 1026 ? -53.714 27.702 35.718 1.00 91.94 1026 ALA A C 1
ATOM 7251 O O . ALA A 1 1026 ? -54.420 28.560 35.184 1.00 91.94 1026 ALA A O 1
ATOM 7252 N N . ALA A 1 1027 ? -53.804 27.425 37.022 1.00 92.56 1027 ALA A N 1
ATOM 7253 C CA . ALA A 1 1027 ? -54.678 28.132 37.959 1.00 92.56 1027 ALA A CA 1
ATOM 7254 C C . ALA A 1 1027 ? -54.088 29.459 38.484 1.00 92.56 1027 ALA A C 1
ATOM 7256 O O . ALA A 1 1027 ? -54.782 30.204 39.182 1.00 92.56 1027 ALA A O 1
ATOM 7257 N N . THR A 1 1028 ? -52.834 29.775 38.151 1.00 92.94 1028 THR A N 1
ATOM 7258 C CA . THR A 1 1028 ? -52.093 30.929 38.678 1.00 92.94 1028 THR A CA 1
ATOM 7259 C C . THR A 1 1028 ? -51.890 31.990 37.586 1.00 92.94 1028 THR A C 1
ATOM 7261 O O . THR A 1 1028 ? -51.625 31.644 36.435 1.00 92.94 1028 THR A O 1
ATOM 7264 N N . PRO A 1 1029 ? -51.990 33.303 37.884 1.00 93.69 1029 PRO A N 1
ATOM 7265 C CA . PRO A 1 1029 ? -51.704 34.339 36.893 1.00 93.69 1029 PRO A CA 1
ATOM 7266 C C . PRO A 1 1029 ? -50.288 34.199 36.289 1.00 93.69 1029 PRO A C 1
ATOM 7268 O O . PRO A 1 1029 ? -49.321 34.127 37.049 1.00 93.69 1029 PRO A O 1
ATOM 7271 N N . PRO A 1 1030 ? -50.112 34.250 34.950 1.00 91.88 1030 PRO A N 1
ATOM 7272 C CA . PRO A 1 1030 ? -48.805 34.028 34.313 1.00 91.88 1030 PRO A CA 1
ATOM 7273 C C . PRO A 1 1030 ? -47.689 34.965 34.798 1.00 91.88 1030 PRO A C 1
ATOM 7275 O O . PRO A 1 1030 ? -46.550 34.541 34.962 1.00 91.88 1030 PRO A O 1
ATOM 7278 N N . ALA A 1 1031 ? -48.023 36.226 35.091 1.00 89.81 1031 ALA A N 1
ATOM 7279 C CA . ALA A 1 1031 ? -47.070 37.209 35.611 1.00 89.81 1031 ALA A CA 1
ATOM 7280 C C . ALA A 1 1031 ? -46.530 36.844 37.007 1.00 89.81 1031 ALA A C 1
ATOM 7282 O O . ALA A 1 1031 ? -45.385 37.160 37.331 1.00 89.81 1031 ALA A O 1
ATOM 7283 N N . ASP A 1 1032 ? -47.337 36.162 37.825 1.00 91.56 1032 ASP A N 1
ATOM 7284 C CA . ASP A 1 1032 ? -46.910 35.691 39.141 1.00 91.56 1032 ASP A CA 1
ATOM 7285 C C . ASP A 1 1032 ? -45.943 34.506 38.995 1.00 91.56 1032 ASP A C 1
ATOM 7287 O O . ASP A 1 1032 ? -44.889 34.507 39.626 1.00 91.56 1032 ASP A O 1
ATOM 7291 N N . VAL A 1 1033 ? -46.244 33.538 38.119 1.00 92.50 1033 VAL A N 1
ATOM 7292 C CA . VAL A 1 1033 ? -45.361 32.384 37.844 1.00 92.50 1033 VAL A CA 1
ATOM 7293 C C . VAL A 1 1033 ? -44.020 32.843 37.262 1.00 92.50 1033 VAL A C 1
ATOM 7295 O O . VAL A 1 1033 ? -42.962 32.374 37.690 1.00 92.50 1033 VAL A O 1
ATOM 7298 N N . GLN A 1 1034 ? -44.057 33.813 36.343 1.00 92.12 1034 GLN A N 1
ATOM 7299 C CA . GLN A 1 1034 ? -42.858 34.436 35.791 1.00 92.12 1034 GLN A CA 1
ATOM 7300 C C . GLN A 1 1034 ? -42.018 35.090 36.895 1.00 92.12 1034 GLN A C 1
ATOM 7302 O O . GLN A 1 1034 ? -40.831 34.795 37.014 1.00 92.12 1034 GLN A O 1
ATOM 7307 N N . SER A 1 1035 ? -42.641 35.910 37.748 1.00 91.12 1035 SER A N 1
ATOM 7308 C CA . SER A 1 1035 ? -41.941 36.595 38.840 1.00 91.12 1035 SER A CA 1
ATOM 7309 C C . SER A 1 1035 ? -41.277 35.605 39.801 1.00 91.12 1035 SER A C 1
ATOM 7311 O O . SER A 1 1035 ? -40.127 35.794 40.180 1.00 91.12 1035 SER A O 1
ATOM 7313 N N . LEU A 1 1036 ? -41.968 34.523 40.176 1.00 93.06 1036 LEU A N 1
ATOM 7314 C CA . LEU A 1 1036 ? -41.409 33.485 41.049 1.00 93.06 1036 LEU A CA 1
ATOM 7315 C C . LEU A 1 1036 ? -40.208 32.776 40.410 1.00 93.06 1036 LEU A C 1
ATOM 7317 O O . LEU A 1 1036 ? -39.201 32.558 41.079 1.00 93.06 1036 LEU A O 1
ATOM 7321 N N . THR A 1 1037 ? -40.285 32.472 39.116 1.00 93.19 1037 THR A N 1
ATOM 7322 C CA . THR A 1 1037 ? -39.189 31.841 38.363 1.00 93.19 1037 THR A CA 1
ATOM 7323 C C . THR A 1 1037 ? -37.975 32.767 38.253 1.00 93.19 1037 THR A C 1
ATOM 7325 O O . THR A 1 1037 ? -36.836 32.341 38.448 1.00 93.19 1037 THR A O 1
ATOM 7328 N N . GLU A 1 1038 ? -38.199 34.058 38.018 1.00 91.88 1038 GLU A N 1
ATOM 7329 C CA . GLU A 1 1038 ? -37.134 35.062 37.954 1.00 91.88 1038 GLU A CA 1
ATOM 7330 C C . GLU A 1 1038 ? -36.419 35.253 39.296 1.00 91.88 1038 GLU A C 1
ATOM 7332 O O . GLU A 1 1038 ? -35.215 35.513 39.307 1.00 91.88 1038 GLU A O 1
ATOM 7337 N N . LEU A 1 1039 ? -37.104 35.060 40.430 1.00 92.06 1039 LEU A N 1
ATOM 7338 C CA . LEU A 1 1039 ? -36.452 35.084 41.743 1.00 92.06 1039 LEU A CA 1
ATOM 7339 C C . LEU A 1 1039 ? -35.424 33.955 41.899 1.00 92.06 1039 LEU A C 1
ATOM 7341 O O . LEU A 1 1039 ? -34.348 34.204 42.444 1.00 92.06 1039 LEU A O 1
ATOM 7345 N N . TYR A 1 1040 ? -35.691 32.751 41.380 1.00 91.44 1040 TYR A N 1
ATOM 7346 C CA . TYR A 1 1040 ? -34.705 31.659 41.369 1.00 91.44 1040 TYR A CA 1
ATOM 7347 C C . TYR A 1 1040 ? -33.463 32.018 40.549 1.00 91.44 1040 TYR A C 1
ATOM 7349 O O . TYR A 1 1040 ? -32.335 31.784 40.989 1.00 91.44 1040 TYR A O 1
ATOM 7357 N N . VAL A 1 1041 ? -33.653 32.658 39.394 1.00 87.50 1041 VAL A N 1
ATOM 7358 C CA . VAL A 1 1041 ? -32.540 33.140 38.571 1.00 87.50 1041 VAL A CA 1
ATOM 7359 C C . VAL A 1 1041 ? -31.771 34.238 39.303 1.00 87.50 1041 VAL A C 1
ATOM 7361 O O . VAL A 1 1041 ? -30.554 34.148 39.418 1.00 87.50 1041 VAL A O 1
ATOM 7364 N N . ALA A 1 1042 ? -32.452 35.250 39.838 1.00 87.75 1042 ALA A N 1
ATOM 7365 C CA . ALA A 1 1042 ? -31.808 36.409 40.448 1.00 87.75 1042 ALA A CA 1
ATOM 7366 C C . ALA A 1 1042 ? -31.034 36.058 41.726 1.00 87.75 1042 ALA A C 1
ATOM 7368 O O . ALA A 1 1042 ? -29.900 36.513 41.907 1.00 87.75 1042 ALA A O 1
ATOM 7369 N N . PHE A 1 1043 ? -31.616 35.228 42.594 1.00 87.50 1043 PHE A N 1
ATOM 7370 C CA . PHE A 1 1043 ? -30.996 34.854 43.863 1.00 87.50 1043 PHE A CA 1
ATOM 7371 C C . PHE A 1 1043 ? -30.079 33.646 43.762 1.00 87.50 1043 PHE A C 1
ATOM 7373 O O . PHE A 1 1043 ? -29.123 33.588 44.512 1.00 87.50 1043 PHE A O 1
ATOM 7380 N N . PHE A 1 1044 ? -30.315 32.680 42.880 1.00 86.06 1044 PHE A N 1
ATOM 7381 C CA . PHE A 1 1044 ? -29.534 31.436 42.902 1.00 86.06 1044 PHE A CA 1
ATOM 7382 C C . PHE A 1 1044 ? -28.819 31.138 41.587 1.00 86.06 1044 PHE A C 1
ATOM 7384 O O . PHE A 1 1044 ? -28.060 30.177 41.530 1.00 86.06 1044 PHE A O 1
ATOM 7391 N N . ASN A 1 1045 ? -29.035 31.948 40.542 1.00 88.00 1045 ASN A N 1
ATOM 7392 C CA . ASN A 1 1045 ? -28.621 31.650 39.168 1.00 88.00 1045 ASN A CA 1
ATOM 7393 C C . ASN A 1 1045 ? -28.945 30.205 38.780 1.00 88.00 1045 ASN A C 1
ATOM 7395 O O . ASN A 1 1045 ? -28.090 29.478 38.284 1.00 88.00 1045 ASN A O 1
ATOM 7399 N N . ARG A 1 1046 ? -30.174 29.784 39.076 1.00 90.38 1046 ARG A N 1
ATOM 7400 C CA . ARG A 1 1046 ? -30.625 28.405 38.943 1.00 90.38 1046 ARG A CA 1
ATOM 7401 C C . ARG A 1 1046 ? -32.040 28.368 38.367 1.00 90.38 1046 ARG A C 1
ATOM 7403 O O . ARG A 1 1046 ? -32.833 29.268 38.633 1.00 90.38 1046 ARG A O 1
ATOM 7410 N N . VAL A 1 1047 ? -32.363 27.308 37.625 1.00 91.94 1047 VAL A N 1
ATOM 7411 C CA . VAL A 1 1047 ? -33.755 26.960 37.302 1.00 91.94 1047 VAL A CA 1
ATOM 7412 C C . VAL A 1 1047 ? -34.452 26.304 38.513 1.00 91.94 1047 VAL A C 1
ATOM 7414 O O . VAL A 1 1047 ? -33.842 25.455 39.176 1.00 91.94 1047 VAL A O 1
ATOM 7417 N N . PRO A 1 1048 ? -35.696 26.686 38.856 1.00 93.56 1048 PRO A N 1
ATOM 7418 C CA . PRO A 1 1048 ? -36.456 25.990 39.891 1.00 93.56 1048 PRO A CA 1
ATOM 7419 C C . PRO A 1 1048 ? -36.685 24.525 39.511 1.00 93.56 1048 PRO A C 1
ATOM 7421 O O . PRO A 1 1048 ? -36.723 24.191 38.331 1.00 93.56 1048 PRO A O 1
ATOM 7424 N N . ASP A 1 1049 ? -36.848 23.664 40.511 1.00 93.62 1049 ASP A N 1
ATOM 7425 C CA . ASP A 1 1049 ? -37.503 22.368 40.332 1.00 93.62 1049 ASP A CA 1
ATOM 7426 C C . ASP A 1 1049 ? -39.027 22.515 40.492 1.00 93.62 1049 ASP A C 1
ATOM 7428 O O . ASP A 1 1049 ? -39.529 23.569 40.909 1.00 93.62 1049 ASP A O 1
ATOM 7432 N N . ALA A 1 1050 ? -39.777 21.488 40.097 1.00 95.19 1050 ALA A N 1
ATOM 7433 C CA . ALA A 1 1050 ? -41.236 21.526 40.081 1.00 95.19 1050 ALA A CA 1
ATOM 7434 C C . ALA A 1 1050 ? -41.847 21.725 41.476 1.00 95.19 1050 ALA A C 1
ATOM 7436 O O . ALA A 1 1050 ? -42.773 22.520 41.635 1.00 95.19 1050 ALA A O 1
ATOM 7437 N N . ASP A 1 1051 ? -41.310 21.064 42.498 1.00 91.31 1051 ASP A N 1
ATOM 7438 C CA . ASP A 1 1051 ? -41.777 21.117 43.883 1.00 91.31 1051 ASP A CA 1
ATOM 7439 C C . ASP A 1 1051 ? -41.442 22.457 44.533 1.00 91.31 1051 ASP A C 1
ATOM 7441 O O . ASP A 1 1051 ? -42.294 23.048 45.203 1.00 91.31 1051 ASP A O 1
ATOM 7445 N N . GLY A 1 1052 ? -40.243 22.992 44.288 1.00 91.25 1052 GLY A N 1
ATOM 7446 C CA . GLY A 1 1052 ? -39.870 24.328 44.727 1.00 91.25 1052 GLY A CA 1
ATOM 7447 C C . GLY A 1 1052 ? -40.779 25.390 44.114 1.00 91.25 1052 GLY A C 1
ATOM 7448 O O . GLY A 1 1052 ? -41.319 26.232 44.835 1.00 91.25 1052 GLY A O 1
ATOM 7449 N N . LEU A 1 1053 ? -41.023 25.327 42.800 1.00 94.44 1053 LEU A N 1
ATOM 7450 C CA . LEU A 1 1053 ? -41.947 26.249 42.135 1.00 94.44 1053 LEU A CA 1
ATOM 7451 C C . LEU A 1 1053 ? -43.386 26.087 42.653 1.00 94.44 1053 LEU A C 1
ATOM 7453 O O . LEU A 1 1053 ? -44.039 27.086 42.961 1.00 94.44 1053 LEU A O 1
ATOM 7457 N N . SER A 1 1054 ? -43.854 24.845 42.810 1.00 94.25 1054 SER A N 1
ATOM 7458 C CA . SER A 1 1054 ? -45.163 24.490 43.382 1.00 94.25 1054 SER A CA 1
ATOM 7459 C C . SER A 1 1054 ? -45.362 25.113 44.764 1.00 94.25 1054 SER A C 1
ATOM 7461 O O . SER A 1 1054 ? -46.378 25.764 45.015 1.00 94.25 1054 SER A O 1
ATOM 7463 N N . TYR A 1 1055 ? -44.364 24.989 45.642 1.00 93.12 1055 TYR A N 1
ATOM 7464 C CA . TYR A 1 1055 ? -44.398 25.558 46.986 1.00 93.12 1055 TYR A CA 1
ATOM 7465 C C . TYR A 1 1055 ? -44.564 27.082 46.960 1.00 93.12 1055 TYR A C 1
ATOM 7467 O O . TYR A 1 1055 ? -45.402 27.633 47.679 1.00 93.12 1055 TYR A O 1
ATOM 7475 N N . TRP A 1 1056 ? -43.805 27.792 46.121 1.00 93.25 1056 TRP A N 1
ATOM 7476 C CA . TRP A 1 1056 ? -43.905 29.253 46.060 1.00 93.25 1056 TRP A CA 1
ATOM 7477 C C . TRP A 1 1056 ? -45.187 29.745 45.392 1.00 93.25 1056 TRP A C 1
ATOM 7479 O O . TRP A 1 1056 ? -45.712 30.789 45.792 1.00 93.25 1056 TRP A O 1
ATOM 7489 N N . ILE A 1 1057 ? -45.732 28.986 44.439 1.00 94.75 1057 ILE A N 1
ATOM 7490 C CA . ILE A 1 1057 ? -47.077 29.223 43.903 1.00 94.75 1057 ILE A CA 1
ATOM 7491 C C . ILE A 1 1057 ? -48.115 29.123 45.027 1.00 94.75 1057 ILE A C 1
ATOM 7493 O O . ILE A 1 1057 ? -48.977 29.999 45.139 1.00 94.75 1057 ILE A O 1
ATOM 7497 N N . ASP A 1 1058 ? -48.005 28.127 45.908 1.00 93.19 1058 ASP A N 1
ATOM 7498 C CA . ASP A 1 1058 ? -48.909 27.988 47.052 1.00 93.19 1058 ASP A CA 1
ATOM 7499 C C . ASP A 1 1058 ? -48.769 29.171 48.025 1.00 93.19 1058 ASP A C 1
ATOM 7501 O O . ASP A 1 1058 ? -49.777 29.742 48.445 1.00 93.19 1058 ASP A O 1
ATOM 7505 N N . GLN A 1 1059 ? -47.543 29.619 48.333 1.00 93.69 1059 GLN A N 1
ATOM 7506 C CA . GLN A 1 1059 ? -47.321 30.804 49.182 1.00 93.69 1059 GLN A CA 1
ATOM 7507 C C . GLN A 1 1059 ? -47.908 32.083 48.565 1.00 93.69 1059 GLN A C 1
ATOM 7509 O O . GLN A 1 1059 ? -48.516 32.902 49.266 1.00 93.69 1059 GLN A O 1
ATOM 7514 N N . LYS A 1 1060 ? -47.762 32.253 47.246 1.00 91.50 1060 LYS A N 1
ATOM 7515 C CA . LYS A 1 1060 ? -48.335 33.380 46.501 1.00 91.50 1060 LYS A CA 1
ATOM 7516 C C . LYS A 1 1060 ? -49.862 33.338 46.518 1.00 91.50 1060 LYS A C 1
ATOM 7518 O O . LYS A 1 1060 ? -50.505 34.359 46.766 1.00 91.50 1060 LYS A O 1
ATOM 7523 N N . THR A 1 1061 ? -50.438 32.156 46.327 1.00 90.44 1061 THR A N 1
ATOM 7524 C CA . THR A 1 1061 ? -51.888 31.919 46.371 1.00 90.44 1061 THR A CA 1
ATOM 7525 C C . THR A 1 1061 ? -52.452 32.120 47.781 1.00 90.44 1061 THR A C 1
ATOM 7527 O O . THR A 1 1061 ? -53.551 32.649 47.940 1.00 90.44 1061 THR A O 1
ATOM 7530 N N . ALA A 1 1062 ? -51.668 31.808 48.817 1.00 90.88 1062 ALA A N 1
ATOM 7531 C CA . ALA A 1 1062 ? -51.983 32.084 50.219 1.00 90.88 1062 ALA A CA 1
ATOM 7532 C C . ALA A 1 1062 ? -51.887 33.579 50.601 1.00 90.88 1062 ALA A C 1
ATOM 7534 O O . ALA A 1 1062 ? -52.188 33.945 51.739 1.00 90.88 1062 ALA A O 1
ATOM 7535 N N . GLY A 1 1063 ? -51.508 34.457 49.663 1.00 90.25 1063 GLY A N 1
ATOM 7536 C CA . GLY A 1 1063 ? -51.563 35.913 49.813 1.00 90.25 1063 GLY A CA 1
ATOM 7537 C C . GLY A 1 1063 ? -50.225 36.604 50.083 1.00 90.25 1063 GLY A C 1
ATOM 7538 O O . GLY A 1 1063 ? -50.226 37.809 50.343 1.00 90.25 1063 GLY A O 1
ATOM 7539 N N . GLN A 1 1064 ? -49.087 35.901 50.018 1.00 91.69 1064 GLN A N 1
ATOM 7540 C CA . GLN A 1 1064 ? -47.777 36.557 50.102 1.00 91.69 1064 GLN A CA 1
ATOM 7541 C C . GLN A 1 1064 ? -47.480 37.372 48.834 1.00 91.69 1064 GLN A C 1
ATOM 7543 O O . GLN A 1 1064 ? -47.731 36.930 47.716 1.00 91.69 1064 GLN A O 1
ATOM 7548 N N . SER A 1 1065 ? -46.919 38.572 48.990 1.00 89.31 1065 SER A N 1
ATOM 7549 C CA . SER A 1 1065 ? -46.446 39.377 47.852 1.00 89.31 1065 SER A CA 1
ATOM 7550 C C . SER A 1 1065 ? -45.091 38.885 47.324 1.00 89.31 1065 SER A C 1
ATOM 7552 O O . SER A 1 1065 ? -44.300 38.313 48.072 1.00 89.31 1065 SER A O 1
ATOM 7554 N N . VAL A 1 1066 ? -44.780 39.171 46.053 1.00 85.69 1066 VAL A N 1
ATOM 7555 C CA . VAL A 1 1066 ? -43.495 38.796 45.422 1.00 85.69 1066 VAL A CA 1
ATOM 7556 C C . VAL A 1 1066 ? -42.301 39.351 46.203 1.00 85.69 1066 VAL A C 1
ATOM 7558 O O . VAL A 1 1066 ? -41.327 38.639 46.411 1.00 85.69 1066 VAL A O 1
ATOM 7561 N N . SER A 1 1067 ? -42.387 40.579 46.723 1.00 83.31 1067 SER A N 1
ATOM 7562 C CA . SER A 1 1067 ? -41.306 41.170 47.522 1.00 83.31 1067 SER A CA 1
ATOM 7563 C C . SER A 1 1067 ? -41.102 40.471 48.871 1.00 83.31 1067 SER A C 1
ATOM 7565 O O . SER A 1 1067 ? -39.969 40.372 49.336 1.00 83.31 1067 SER A O 1
ATOM 7567 N N . GLN A 1 1068 ? -42.170 39.960 49.499 1.00 88.50 1068 GLN A N 1
ATOM 7568 C CA . GLN A 1 1068 ? -42.050 39.153 50.722 1.00 88.50 1068 GLN A CA 1
ATOM 7569 C C . GLN A 1 1068 ? -41.402 37.800 50.427 1.00 88.50 1068 GLN A C 1
ATOM 7571 O O . GLN A 1 1068 ? -40.534 37.365 51.180 1.00 88.50 1068 GLN A O 1
ATOM 7576 N N . ILE A 1 1069 ? -41.771 37.176 49.306 1.00 91.19 1069 ILE A N 1
ATOM 7577 C CA . ILE A 1 1069 ? -41.158 35.928 48.844 1.00 91.19 1069 ILE A CA 1
ATOM 7578 C C . ILE A 1 1069 ? -39.672 36.157 48.515 1.00 91.19 1069 ILE A C 1
ATOM 7580 O O . ILE A 1 1069 ? -38.818 35.425 49.005 1.00 91.19 1069 ILE A O 1
ATOM 7584 N N . ALA A 1 1070 ? -39.320 37.227 47.802 1.00 89.50 1070 ALA A N 1
ATOM 7585 C CA . ALA A 1 1070 ? -37.931 37.582 47.498 1.00 89.50 1070 ALA A CA 1
ATOM 7586 C C . ALA A 1 1070 ? -37.057 37.738 48.761 1.00 89.50 1070 ALA A C 1
ATOM 7588 O O . ALA A 1 1070 ? -35.907 37.305 48.786 1.00 89.50 1070 ALA A O 1
ATOM 7589 N N . GLU A 1 1071 ? -37.603 38.295 49.845 1.00 86.62 1071 GLU A N 1
ATOM 7590 C CA . GLU A 1 1071 ? -36.884 38.402 51.122 1.00 86.62 1071 GLU A CA 1
ATOM 7591 C C . GLU A 1 1071 ? -36.602 37.019 51.745 1.00 86.62 1071 GLU A C 1
ATOM 7593 O O . GLU A 1 1071 ? -35.552 36.795 52.350 1.00 86.62 1071 GLU A O 1
ATOM 7598 N N . THR A 1 1072 ? -37.506 36.051 51.567 1.00 88.56 1072 THR A N 1
ATOM 7599 C CA . THR A 1 1072 ? -37.275 34.670 52.023 1.00 88.56 1072 THR A CA 1
ATOM 7600 C C . THR A 1 1072 ? -36.220 33.935 51.192 1.00 88.56 1072 THR A C 1
ATOM 7602 O O . THR A 1 1072 ? -35.452 33.160 51.762 1.00 88.56 1072 THR A O 1
ATOM 7605 N N . PHE A 1 1073 ? -36.098 34.234 49.894 1.00 87.25 1073 PHE A N 1
ATOM 7606 C CA . PHE A 1 1073 ? -35.049 33.676 49.028 1.00 87.25 1073 PHE A CA 1
ATOM 7607 C C . PHE A 1 1073 ? -33.650 34.089 49.486 1.00 87.25 1073 PHE A C 1
ATOM 7609 O O . PHE A 1 1073 ? -32.759 33.247 49.562 1.00 87.25 1073 PHE A O 1
ATOM 7616 N N . TYR A 1 1074 ? -33.460 35.356 49.864 1.00 83.94 1074 TYR A N 1
ATOM 7617 C CA . TYR A 1 1074 ? -32.188 35.815 50.426 1.00 83.94 1074 TYR A CA 1
ATOM 7618 C C . TYR A 1 1074 ? -31.783 34.990 51.658 1.00 83.94 1074 TYR A C 1
ATOM 7620 O O . TYR A 1 1074 ? -30.665 34.477 51.736 1.00 83.94 1074 TYR A O 1
ATOM 7628 N N . ASN A 1 1075 ? -32.719 34.801 52.593 1.00 82.25 1075 ASN A N 1
ATOM 7629 C CA . ASN A 1 1075 ? -32.475 34.029 53.811 1.00 82.25 1075 ASN A CA 1
ATOM 7630 C C . ASN A 1 1075 ? -32.176 32.551 53.517 1.00 82.25 1075 ASN A C 1
ATOM 7632 O O . ASN A 1 1075 ? -31.317 31.966 54.175 1.00 82.25 1075 ASN A O 1
ATOM 7636 N N . ALA A 1 1076 ? -32.843 31.959 52.522 1.00 81.06 1076 ALA A N 1
ATOM 7637 C CA . ALA A 1 1076 ? -32.560 30.600 52.069 1.00 81.06 1076 ALA A CA 1
ATOM 7638 C C . ALA A 1 1076 ? -31.167 30.491 51.421 1.00 81.06 1076 ALA A C 1
ATOM 7640 O O . ALA A 1 1076 ? -30.425 29.557 51.714 1.00 81.06 1076 ALA A O 1
ATOM 7641 N N . GLY A 1 1077 ? -30.760 31.477 50.616 1.00 77.25 1077 GLY A N 1
ATOM 7642 C CA . GLY A 1 1077 ? -29.435 31.512 49.989 1.00 77.25 1077 GLY A CA 1
ATOM 7643 C C . GLY A 1 1077 ? -28.294 31.481 50.996 1.00 77.25 1077 GLY A C 1
ATOM 7644 O O . GLY A 1 1077 ? -27.330 30.739 50.810 1.00 77.25 1077 GLY A O 1
ATOM 7645 N N . VAL A 1 1078 ? -28.438 32.220 52.098 1.00 80.31 1078 VAL A N 1
ATOM 7646 C CA . VAL A 1 1078 ? -27.460 32.248 53.195 1.00 80.31 1078 VAL A CA 1
ATOM 7647 C C . VAL A 1 1078 ? -27.268 30.870 53.841 1.00 80.31 1078 VAL A C 1
ATOM 7649 O O . VAL A 1 1078 ? -26.165 30.576 54.291 1.00 80.31 1078 VAL A O 1
ATOM 7652 N N . GLN A 1 1079 ? -28.285 30.000 53.863 1.00 77.19 1079 GLN A N 1
ATOM 7653 C CA . GLN A 1 1079 ? -28.156 28.648 54.430 1.00 77.19 1079 GLN A CA 1
ATOM 7654 C C . GLN A 1 1079 ? -27.249 27.729 53.592 1.00 77.19 1079 GLN A C 1
ATOM 7656 O O . GLN A 1 1079 ? -26.672 26.789 54.134 1.00 77.19 1079 GLN A O 1
ATOM 7661 N N . TYR A 1 1080 ? -27.058 28.038 52.305 1.00 73.75 1080 TYR A N 1
ATOM 7662 C CA . TYR A 1 1080 ? -26.249 27.261 51.359 1.00 73.75 1080 TYR A CA 1
ATOM 7663 C C . TYR A 1 1080 ? -25.096 28.097 50.777 1.00 73.75 1080 TYR A C 1
ATOM 7665 O O . TYR A 1 1080 ? -24.865 28.108 49.566 1.00 73.75 1080 TYR A O 1
ATOM 7673 N N . THR A 1 1081 ? -24.358 28.806 51.643 1.00 77.69 1081 THR A N 1
ATOM 7674 C CA . THR A 1 1081 ? -23.324 29.791 51.258 1.00 77.69 1081 THR A CA 1
ATOM 7675 C C . THR A 1 1081 ? -22.301 29.274 50.245 1.00 77.69 1081 THR A C 1
ATOM 7677 O O . THR A 1 1081 ? -21.907 30.014 49.346 1.00 77.69 1081 THR A O 1
ATOM 7680 N N . SER A 1 1082 ? -21.863 28.017 50.373 1.00 72.44 1082 SER A N 1
ATOM 7681 C CA . SER A 1 1082 ? -20.848 27.423 49.492 1.00 72.44 1082 SER A CA 1
ATOM 7682 C C . SER A 1 1082 ? -21.331 27.189 48.060 1.00 72.44 1082 SER A C 1
ATOM 7684 O O . SER A 1 1082 ? -20.497 27.066 47.169 1.00 72.44 1082 SER A O 1
ATOM 7686 N N . LEU A 1 1083 ? -22.647 27.122 47.841 1.00 67.50 1083 LEU A N 1
ATOM 7687 C CA . LEU A 1 1083 ? -23.252 26.856 46.536 1.00 67.50 1083 LEU A CA 1
ATOM 7688 C C . LEU A 1 1083 ? -23.830 28.129 45.912 1.00 67.50 1083 LEU A C 1
ATOM 7690 O O . LEU A 1 1083 ? -23.625 28.379 44.733 1.00 67.50 1083 LEU A O 1
ATOM 7694 N N . THR A 1 1084 ? -24.511 28.965 46.699 1.00 72.62 1084 THR A N 1
ATOM 7695 C CA . THR A 1 1084 ? -25.244 30.135 46.178 1.00 72.62 1084 THR A CA 1
ATOM 7696 C C . THR A 1 1084 ? -24.398 31.410 46.128 1.00 72.62 1084 THR A C 1
ATOM 7698 O O . THR A 1 1084 ? -24.761 32.370 45.452 1.00 72.62 1084 THR A O 1
ATOM 7701 N N . GLY A 1 1085 ? -23.284 31.455 46.867 1.00 76.50 1085 GLY A N 1
ATOM 7702 C CA . GLY A 1 1085 ? -22.452 32.651 47.020 1.00 76.50 1085 GLY A CA 1
ATOM 7703 C C . GLY A 1 1085 ? -23.014 33.701 47.988 1.00 76.50 1085 GLY A C 1
ATOM 7704 O O . GLY A 1 1085 ? -22.368 34.728 48.203 1.00 76.50 1085 GLY A O 1
ATOM 7705 N N . PHE A 1 1086 ? -24.176 33.458 48.608 1.00 82.19 1086 PHE A N 1
ATOM 7706 C CA . PHE A 1 1086 ? -24.760 34.349 49.614 1.00 82.19 1086 PHE A CA 1
ATOM 7707 C C . PHE A 1 1086 ? -24.239 34.023 51.006 1.00 82.19 1086 PHE A C 1
ATOM 7709 O O . PHE A 1 1086 ? -24.269 32.879 51.448 1.00 82.19 1086 PHE A O 1
ATOM 7716 N N . SER A 1 1087 ? -23.805 35.049 51.733 1.00 80.94 1087 SER A N 1
ATOM 7717 C CA . SER A 1 1087 ? -23.332 34.918 53.110 1.00 80.94 1087 SER A CA 1
ATOM 7718 C C . SER A 1 1087 ? -23.982 35.973 53.990 1.00 80.94 1087 SER A C 1
ATOM 7720 O O . SER A 1 1087 ? -24.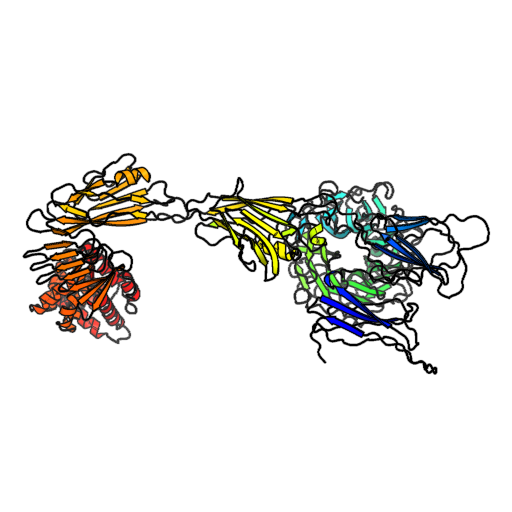131 37.124 53.582 1.00 80.94 1087 SER A O 1
ATOM 7722 N N . ALA A 1 1088 ? -24.265 35.607 55.241 1.00 80.12 1088 ALA A N 1
ATOM 7723 C CA . ALA A 1 1088 ? -24.712 36.544 56.271 1.00 80.12 1088 ALA A CA 1
ATOM 7724 C C . ALA A 1 1088 ? -23.713 37.695 56.519 1.00 80.12 1088 ALA A C 1
ATOM 7726 O O . ALA A 1 1088 ? -24.070 38.697 57.132 1.00 80.12 1088 ALA A O 1
ATOM 7727 N N . THR A 1 1089 ? -22.457 37.553 56.076 1.00 84.56 1089 THR A N 1
ATOM 7728 C CA . THR A 1 1089 ? -21.390 38.552 56.248 1.00 84.56 1089 THR A CA 1
ATOM 7729 C C . THR A 1 1089 ? -21.067 39.341 54.977 1.00 84.56 1089 THR A C 1
ATOM 7731 O O . THR A 1 1089 ? -20.076 40.070 54.971 1.00 84.56 1089 THR A O 1
ATOM 7734 N N . MET A 1 1090 ? -21.822 39.167 53.886 1.00 87.50 1090 MET A N 1
ATOM 7735 C CA . MET A 1 1090 ? -21.535 39.847 52.618 1.00 87.50 1090 MET A CA 1
ATOM 7736 C C . MET A 1 1090 ? -21.890 41.339 52.684 1.00 87.50 1090 MET A C 1
ATOM 7738 O O . MET A 1 1090 ? -22.848 41.726 53.353 1.00 87.50 1090 MET A O 1
ATOM 7742 N N . THR A 1 1091 ? -21.122 42.194 52.003 1.00 90.88 1091 THR A N 1
ATOM 7743 C CA . THR A 1 1091 ? -21.442 43.628 51.946 1.00 90.88 1091 THR A CA 1
ATOM 7744 C C . THR A 1 1091 ? -22.604 43.894 50.984 1.00 90.88 1091 THR A C 1
ATOM 7746 O O . THR A 1 1091 ? -22.865 43.098 50.081 1.00 90.88 1091 THR A O 1
ATOM 7749 N N . ASN A 1 1092 ? -23.273 45.048 51.111 1.00 89.75 1092 ASN A N 1
ATOM 7750 C CA . ASN A 1 1092 ? -24.302 45.476 50.150 1.00 89.75 1092 ASN A CA 1
ATOM 7751 C C . ASN A 1 1092 ? -23.778 45.464 48.704 1.00 89.75 1092 ASN A C 1
ATOM 7753 O O . ASN A 1 1092 ? -24.499 45.088 47.785 1.00 89.75 1092 ASN A O 1
ATOM 7757 N N . GLN A 1 1093 ? -22.515 45.850 48.501 1.00 89.12 1093 GLN A N 1
ATOM 7758 C CA . GLN A 1 1093 ? -21.884 45.843 47.182 1.00 89.12 1093 GLN A CA 1
ATOM 7759 C C . GLN A 1 1093 ? -21.656 44.420 46.660 1.00 89.12 1093 GLN A C 1
ATOM 7761 O O . GLN A 1 1093 ? -21.899 44.166 45.482 1.00 89.12 1093 GLN A O 1
ATOM 7766 N N . ASP A 1 1094 ? -21.245 43.484 47.522 1.00 88.62 1094 ASP A N 1
ATOM 7767 C CA . ASP A 1 1094 ? -21.110 42.070 47.150 1.00 88.62 1094 ASP A CA 1
ATOM 7768 C C . ASP A 1 1094 ? -22.466 41.482 46.751 1.00 88.62 1094 ASP A C 1
ATOM 7770 O O . ASP A 1 1094 ? -22.573 40.845 45.705 1.00 88.62 1094 ASP A O 1
ATOM 7774 N N . PHE A 1 1095 ? -23.515 41.766 47.531 1.00 89.62 1095 PHE A N 1
ATOM 7775 C CA . PHE A 1 1095 ? -24.887 41.363 47.224 1.00 89.62 1095 PHE A CA 1
ATOM 7776 C C . PHE A 1 1095 ? -25.349 41.894 45.857 1.00 89.62 1095 PHE A C 1
ATOM 7778 O O . PHE A 1 1095 ? -25.773 41.111 45.006 1.00 89.62 1095 PHE A O 1
ATOM 7785 N N . ILE A 1 1096 ? -25.210 43.204 45.609 1.00 90.25 1096 ILE A N 1
ATOM 7786 C CA . ILE A 1 1096 ? -25.596 43.830 44.331 1.00 90.25 1096 ILE A CA 1
ATOM 7787 C C . ILE A 1 1096 ? -24.838 43.183 43.169 1.00 90.25 1096 ILE A C 1
ATOM 7789 O O . ILE A 1 1096 ? -25.436 42.873 42.142 1.00 90.25 1096 ILE A O 1
ATOM 7793 N N . ASN A 1 1097 ? -23.538 42.932 43.330 1.00 88.88 1097 ASN A N 1
ATOM 7794 C CA . ASN A 1 1097 ? -22.724 42.314 42.288 1.00 88.88 1097 ASN A CA 1
ATOM 7795 C C . ASN A 1 1097 ? -23.129 40.869 41.983 1.00 88.88 1097 ASN A C 1
ATOM 7797 O O . ASN A 1 1097 ? -23.087 40.482 40.815 1.00 88.88 1097 ASN A O 1
ATOM 7801 N N . VAL A 1 1098 ? -23.528 40.079 42.985 1.00 87.81 1098 VAL A N 1
ATOM 7802 C CA . VAL A 1 1098 ? -24.050 38.719 42.766 1.00 87.81 1098 VAL A CA 1
ATOM 7803 C C . VAL A 1 1098 ? -25.365 38.772 41.990 1.00 87.81 1098 VAL A C 1
ATOM 7805 O O . VAL A 1 1098 ? -25.483 38.119 40.956 1.00 87.81 1098 VAL A O 1
ATOM 7808 N N . VAL A 1 1099 ? -26.309 39.623 42.400 1.00 89.00 1099 VAL A N 1
ATOM 7809 C CA . VAL A 1 1099 ? -27.586 39.795 41.685 1.00 89.00 1099 VAL A CA 1
ATOM 7810 C C . VAL A 1 1099 ? -27.350 40.253 40.241 1.00 89.00 1099 VAL A C 1
ATOM 7812 O O . VAL A 1 1099 ? -27.918 39.692 39.309 1.00 89.00 1099 VAL A O 1
ATOM 7815 N N . TYR A 1 1100 ? -26.455 41.220 40.021 1.00 87.69 1100 TYR A N 1
ATOM 7816 C CA . TYR A 1 1100 ? -26.113 41.705 38.682 1.00 87.69 1100 TYR A CA 1
ATOM 7817 C C . TYR A 1 1100 ? -25.467 40.631 37.800 1.00 87.69 1100 TYR A C 1
ATOM 7819 O O . TYR A 1 1100 ? -25.764 40.564 36.608 1.00 87.69 1100 TYR A O 1
ATOM 7827 N N . LYS A 1 1101 ? -24.600 39.779 38.358 1.00 86.44 1101 LYS A N 1
ATOM 7828 C CA . LYS A 1 1101 ? -24.028 38.634 37.631 1.00 86.44 1101 LYS A CA 1
ATOM 7829 C C . LYS A 1 1101 ? -25.121 37.663 37.195 1.00 86.44 1101 LYS A C 1
ATOM 7831 O O . LYS A 1 1101 ? -25.144 37.258 36.036 1.00 86.44 1101 LYS A O 1
ATOM 7836 N N . ASN A 1 1102 ? -26.037 37.347 38.103 1.00 86.44 1102 ASN A N 1
ATOM 7837 C CA . ASN A 1 1102 ? -27.092 36.365 37.884 1.00 86.44 1102 ASN A CA 1
ATOM 7838 C C . ASN A 1 1102 ? -28.139 36.841 36.862 1.00 86.44 1102 ASN A C 1
ATOM 7840 O O . ASN A 1 1102 ? -28.526 36.085 35.966 1.00 86.44 1102 ASN A O 1
ATOM 7844 N N . VAL A 1 1103 ? -28.557 38.107 36.976 1.00 85.88 1103 VAL A N 1
ATOM 7845 C CA . VAL A 1 1103 ? -29.595 38.722 36.134 1.00 85.88 1103 VAL A CA 1
ATOM 7846 C C . VAL A 1 1103 ? -29.034 39.197 34.790 1.00 85.88 1103 VAL A C 1
ATOM 7848 O O . VAL A 1 1103 ? -29.661 38.973 33.761 1.00 85.88 1103 VAL A O 1
ATOM 7851 N N . LEU A 1 1104 ? -27.853 39.831 34.762 1.00 76.06 1104 LEU A N 1
ATOM 7852 C CA . LEU A 1 1104 ? -27.310 40.454 33.542 1.00 76.06 1104 LEU A CA 1
ATOM 7853 C C . LEU A 1 1104 ? -26.248 39.612 32.817 1.00 76.06 1104 LEU A C 1
ATOM 7855 O O . LEU A 1 1104 ? -25.754 40.038 31.772 1.00 76.06 1104 LEU A O 1
ATOM 7859 N N . GLY A 1 1105 ? -25.814 38.483 33.389 1.00 73.25 1105 GLY A N 1
ATOM 7860 C CA . GLY A 1 1105 ? -24.757 37.635 32.819 1.00 73.25 1105 GLY A CA 1
ATOM 7861 C C . GLY A 1 1105 ? -23.374 38.302 32.747 1.00 73.25 1105 GLY A C 1
ATOM 7862 O O . GLY A 1 1105 ? -22.475 37.812 32.066 1.00 73.25 1105 GLY A O 1
ATOM 7863 N N . ARG A 1 1106 ? -23.176 39.446 33.419 1.00 74.06 1106 ARG A N 1
ATOM 7864 C CA . ARG A 1 1106 ? -21.915 40.204 33.381 1.00 74.06 1106 ARG A CA 1
ATOM 7865 C C . ARG A 1 1106 ? -20.934 39.635 34.396 1.00 74.06 1106 ARG A C 1
ATOM 7867 O O . ARG A 1 1106 ? -21.123 39.819 35.594 1.00 74.06 1106 ARG A O 1
ATOM 7874 N N . SER A 1 1107 ? -19.830 39.050 33.934 1.00 73.38 1107 SER A N 1
ATOM 7875 C CA . SER A 1 1107 ? -18.774 38.502 34.806 1.00 73.38 1107 SER A CA 1
ATOM 7876 C C . SER A 1 1107 ? -18.189 39.525 35.796 1.00 73.38 1107 SER A C 1
ATOM 7878 O O . SER A 1 1107 ? -17.772 39.153 36.894 1.00 73.38 1107 SER A O 1
ATOM 7880 N N . GLY A 1 1108 ? -18.209 40.817 35.442 1.00 74.19 1108 GLY A N 1
ATOM 7881 C CA . GLY A 1 1108 ? -17.736 41.929 36.273 1.00 74.19 1108 GLY A CA 1
ATOM 7882 C C . GLY A 1 1108 ? -18.718 42.456 37.331 1.00 74.19 1108 GLY A C 1
ATOM 7883 O O . GLY A 1 1108 ? -18.299 43.258 38.157 1.00 74.19 1108 GLY A O 1
ATOM 7884 N N . GLY A 1 1109 ? -19.984 42.016 37.351 1.00 81.94 1109 GLY A N 1
ATOM 7885 C CA . GLY A 1 1109 ? -21.014 42.574 38.242 1.00 81.94 1109 GLY A CA 1
ATOM 7886 C C . GLY A 1 1109 ? -21.595 43.910 37.761 1.00 81.94 1109 GLY A C 1
ATOM 7887 O O . GLY A 1 1109 ? -21.675 44.166 36.555 1.00 81.94 1109 GLY A O 1
ATOM 7888 N N . ALA A 1 1110 ? -22.054 44.741 38.701 1.00 84.12 1110 ALA A N 1
ATOM 7889 C CA . ALA A 1 1110 ? -22.575 46.071 38.401 1.00 84.12 1110 ALA A CA 1
ATOM 7890 C C . ALA A 1 1110 ? -21.444 47.009 37.959 1.00 84.12 1110 ALA A C 1
ATOM 7892 O O . ALA A 1 1110 ? -20.338 46.961 38.497 1.00 84.12 1110 ALA A O 1
ATOM 7893 N N . ASP A 1 1111 ? -21.715 47.891 36.992 1.00 85.06 1111 ASP A N 1
ATOM 7894 C CA . ASP A 1 1111 ? -20.805 49.012 36.755 1.00 85.06 1111 ASP A CA 1
ATOM 7895 C C . ASP A 1 1111 ? -20.844 49.991 37.937 1.00 85.06 1111 ASP A C 1
ATOM 7897 O O . ASP A 1 1111 ? -21.758 49.964 38.766 1.00 85.06 1111 ASP A O 1
ATOM 7901 N N . GLN A 1 1112 ? -19.836 50.861 38.024 1.00 86.44 1112 GLN A N 1
ATOM 7902 C CA . GLN A 1 1112 ? -19.685 51.760 39.169 1.00 86.44 1112 GLN A CA 1
ATOM 7903 C C . GLN A 1 1112 ? -20.930 52.633 39.402 1.00 86.44 1112 GLN A C 1
ATOM 7905 O O . GLN A 1 1112 ? -21.301 52.871 40.547 1.00 86.44 1112 GLN A O 1
ATOM 7910 N N . GLY A 1 1113 ? -21.603 53.071 38.331 1.00 84.94 1113 GLY A N 1
ATOM 7911 C CA . GLY A 1 1113 ? -22.802 53.904 38.431 1.00 84.94 1113 GLY A CA 1
ATOM 7912 C C . GLY A 1 1113 ? -24.003 53.149 39.003 1.00 84.94 1113 GLY A C 1
ATOM 7913 O O . GLY A 1 1113 ? -24.679 53.661 39.896 1.00 84.94 1113 GLY A O 1
ATOM 7914 N N . GLY A 1 1114 ? -24.249 51.923 38.533 1.00 86.06 1114 GLY A N 1
ATOM 7915 C CA . GLY A 1 1114 ? -25.287 51.050 39.083 1.00 86.06 1114 GLY A CA 1
ATOM 7916 C C . GLY A 1 1114 ? -24.999 50.642 40.529 1.00 86.06 1114 GLY A C 1
ATOM 7917 O O . GLY A 1 1114 ? -25.897 50.680 41.370 1.00 86.06 1114 GLY A O 1
ATOM 7918 N N . LEU A 1 1115 ? -23.741 50.315 40.841 1.00 89.31 1115 LEU A N 1
ATOM 7919 C CA . LEU A 1 1115 ? -23.316 49.933 42.187 1.00 89.31 1115 LEU A CA 1
ATOM 7920 C C . LEU A 1 1115 ? -23.532 51.069 43.198 1.00 89.31 1115 LEU A C 1
ATOM 7922 O O . LEU A 1 1115 ? -24.069 50.829 44.279 1.00 89.31 1115 LEU A O 1
ATOM 7926 N N . ASP A 1 1116 ? -23.166 52.303 42.837 1.00 89.00 1116 ASP A N 1
ATOM 7927 C CA . ASP A 1 1116 ? -23.340 53.481 43.695 1.00 89.00 1116 ASP A CA 1
ATOM 7928 C C . ASP A 1 1116 ? -24.825 53.785 43.955 1.00 89.00 1116 ASP A C 1
ATOM 7930 O O . ASP A 1 1116 ? -25.206 54.077 45.094 1.00 89.00 1116 ASP A O 1
ATOM 7934 N N . TYR A 1 1117 ? -25.674 53.675 42.925 1.00 90.62 1117 TYR A N 1
ATOM 7935 C CA . TYR A 1 1117 ? -27.116 53.905 43.036 1.00 90.62 1117 TYR A CA 1
ATOM 7936 C C . TYR A 1 1117 ? -27.790 52.896 43.978 1.00 90.62 1117 TYR A C 1
ATOM 7938 O O . TYR A 1 1117 ? -28.389 53.286 44.983 1.00 90.62 1117 TYR A O 1
ATOM 7946 N N . TRP A 1 1118 ? -27.641 51.597 43.704 1.00 91.06 1118 TRP A N 1
ATOM 7947 C CA . TRP A 1 1118 ? -28.310 50.546 44.477 1.00 91.06 1118 TRP A CA 1
ATOM 7948 C C . TRP A 1 1118 ? -27.789 50.437 45.909 1.00 91.06 1118 TRP A C 1
ATOM 7950 O O . TRP A 1 1118 ? -28.565 50.218 46.842 1.00 91.06 1118 TRP A O 1
ATOM 7960 N N . ASN A 1 1119 ? -26.488 50.658 46.114 1.00 92.44 1119 ASN A N 1
ATOM 7961 C CA . ASN A 1 1119 ? -25.919 50.701 47.456 1.00 92.44 1119 ASN A CA 1
ATOM 7962 C C . ASN A 1 1119 ? -26.497 51.875 48.268 1.00 92.44 1119 ASN A C 1
ATOM 7964 O O . ASN A 1 1119 ? -26.753 51.725 49.463 1.00 92.44 1119 ASN A O 1
ATOM 7968 N N . GLY A 1 1120 ? -26.757 53.022 47.630 1.00 91.25 1120 GLY A N 1
ATOM 7969 C CA . GLY A 1 1120 ? -27.431 54.161 48.258 1.00 91.25 1120 GLY A CA 1
ATOM 7970 C C . GLY A 1 1120 ? -28.870 53.859 48.697 1.00 91.25 1120 GLY A C 1
ATOM 7971 O O . GLY A 1 1120 ? -29.274 54.250 49.797 1.00 91.25 1120 GLY A O 1
ATOM 7972 N N . GLU A 1 1121 ? -29.635 53.123 47.888 1.00 92.62 1121 GLU A N 1
ATOM 7973 C CA . GLU A 1 1121 ? -31.015 52.732 48.219 1.00 92.62 1121 GLU A CA 1
ATOM 7974 C C . GLU A 1 1121 ? -31.074 51.750 49.406 1.00 92.62 1121 GLU A C 1
ATOM 7976 O O . GLU A 1 1121 ? -31.888 51.947 50.315 1.00 92.62 1121 GLU A O 1
ATOM 7981 N N . LEU A 1 1122 ? -30.153 50.777 49.478 1.00 89.94 1122 LEU A N 1
ATOM 7982 C CA . LEU A 1 1122 ? -30.029 49.870 50.631 1.00 89.94 1122 LEU A CA 1
ATOM 7983 C C . LEU A 1 1122 ? -29.582 50.603 51.905 1.00 89.94 1122 LEU A C 1
ATOM 7985 O O . LEU A 1 1122 ? -30.180 50.429 52.965 1.00 89.94 1122 LEU A O 1
ATOM 7989 N N . VAL A 1 1123 ? -28.554 51.458 51.824 1.00 91.69 1123 VAL A N 1
ATOM 7990 C CA . VAL A 1 1123 ? -28.036 52.202 52.993 1.00 91.69 1123 VAL A CA 1
ATOM 7991 C C . VAL A 1 1123 ? -29.066 53.194 53.539 1.00 91.69 1123 VAL A C 1
ATOM 7993 O O . VAL A 1 1123 ? -29.135 53.410 54.749 1.00 91.69 1123 VAL A O 1
ATOM 7996 N N . SER A 1 1124 ? -29.880 53.800 52.671 1.00 89.81 1124 SER A N 1
ATOM 7997 C CA . SER A 1 1124 ? -30.944 54.724 53.086 1.00 89.81 1124 SER A CA 1
ATOM 7998 C C . SER A 1 1124 ? -32.199 54.026 53.628 1.00 89.81 1124 SER A C 1
ATOM 8000 O O . SER A 1 1124 ? -33.079 54.709 54.158 1.00 89.81 1124 SER A O 1
ATOM 8002 N N . GLY A 1 1125 ? -32.285 52.694 53.514 1.00 86.50 1125 GLY A N 1
ATOM 8003 C CA . GLY A 1 1125 ? -33.441 51.893 53.924 1.00 86.50 1125 GLY A CA 1
ATOM 8004 C C . GLY A 1 1125 ? -34.672 52.070 53.030 1.00 86.50 1125 GLY A C 1
ATOM 8005 O O . GLY A 1 1125 ? -35.779 51.735 53.448 1.00 86.50 1125 GLY A O 1
ATOM 8006 N N . ARG A 1 1126 ? -34.502 52.632 51.825 1.00 86.62 1126 ARG A N 1
ATOM 8007 C CA . ARG A 1 1126 ? -35.585 52.806 50.842 1.00 86.62 1126 ARG A CA 1
ATOM 8008 C C . ARG A 1 1126 ? -35.919 51.519 50.098 1.00 86.62 1126 ARG A C 1
ATOM 8010 O O . ARG A 1 1126 ? -37.055 51.369 49.660 1.00 86.62 1126 ARG A O 1
ATOM 8017 N N . ALA A 1 1127 ? -34.962 50.600 50.015 1.00 87.81 1127 ALA A N 1
ATOM 8018 C CA . ALA A 1 1127 ? -35.152 49.254 49.501 1.00 87.81 1127 ALA A CA 1
ATOM 8019 C C . ALA A 1 1127 ? -34.693 48.209 50.531 1.00 87.81 1127 ALA A C 1
ATOM 8021 O O . ALA A 1 1127 ? -33.737 48.440 51.275 1.00 87.81 1127 ALA A O 1
ATOM 8022 N N . THR A 1 1128 ? -35.360 47.055 50.559 1.00 88.25 1128 THR A N 1
ATOM 8023 C CA . THR A 1 1128 ? -34.824 45.822 51.159 1.00 88.25 1128 THR A CA 1
ATOM 8024 C C . THR A 1 1128 ? -34.080 45.021 50.091 1.00 88.25 1128 THR A C 1
ATOM 8026 O O . THR A 1 1128 ? -34.151 45.352 48.906 1.00 88.25 1128 THR A O 1
ATOM 8029 N N . HIS A 1 1129 ? -33.387 43.944 50.473 1.00 85.94 1129 HIS A N 1
ATOM 8030 C CA . HIS A 1 1129 ? -32.769 43.040 49.498 1.00 85.94 1129 HIS A CA 1
ATOM 8031 C C . HIS A 1 1129 ? -33.816 42.473 48.524 1.00 85.94 1129 HIS A C 1
ATOM 8033 O O . HIS A 1 1129 ? -33.587 42.471 47.315 1.00 85.94 1129 HIS A O 1
ATOM 8039 N N . GLY A 1 1130 ? -34.995 42.076 49.024 1.00 83.12 1130 GLY A N 1
ATOM 8040 C CA . GLY A 1 1130 ? -36.093 41.582 48.191 1.00 83.12 1130 GLY A CA 1
ATOM 8041 C C . GLY A 1 1130 ? -36.711 42.637 47.262 1.00 83.12 1130 GLY A C 1
ATOM 8042 O O . GLY A 1 1130 ? -36.938 42.357 46.080 1.00 83.12 1130 GLY A O 1
ATOM 8043 N N . SER A 1 1131 ? -36.968 43.858 47.754 1.00 86.56 1131 SER A N 1
ATOM 8044 C CA . SER A 1 1131 ? -37.547 44.917 46.907 1.00 86.56 1131 SER A CA 1
ATOM 8045 C C . SER A 1 1131 ? -36.553 45.416 45.855 1.00 86.56 1131 SER A C 1
ATOM 8047 O O . SER A 1 1131 ? -36.945 45.638 44.715 1.00 86.56 1131 SER A O 1
ATOM 8049 N N . LEU A 1 1132 ? -35.262 45.497 46.197 1.00 90.19 1132 LEU A N 1
ATOM 8050 C CA . LEU A 1 1132 ? -34.200 45.850 45.255 1.00 90.19 1132 LEU A CA 1
ATOM 8051 C C . LEU A 1 1132 ? -34.107 44.844 44.104 1.00 90.19 1132 LEU A C 1
ATOM 8053 O O . LEU A 1 1132 ? -34.036 45.256 42.951 1.00 90.19 1132 LEU A O 1
ATOM 8057 N N . VAL A 1 1133 ? -34.121 43.534 44.383 1.00 89.69 1133 VAL A N 1
ATOM 8058 C CA . VAL A 1 1133 ? -34.066 42.507 43.322 1.00 89.69 1133 VAL A CA 1
ATOM 8059 C C . VAL A 1 1133 ? -35.272 42.613 42.393 1.00 89.69 1133 VAL A C 1
ATOM 8061 O O . VAL A 1 1133 ? -35.115 42.533 41.176 1.00 89.69 1133 VAL A O 1
ATOM 8064 N N . SER A 1 1134 ? -36.456 42.867 42.956 1.00 86.94 1134 SER A N 1
ATOM 8065 C CA . SER A 1 1134 ? -37.673 43.094 42.167 1.00 86.94 1134 SER A CA 1
ATOM 8066 C C . SER A 1 1134 ? -37.522 44.311 41.239 1.00 86.94 1134 SER A C 1
ATOM 8068 O O . SER A 1 1134 ? -37.866 44.238 40.061 1.00 86.94 1134 SER A O 1
ATOM 8070 N N . ASP A 1 1135 ? -36.954 45.414 41.733 1.00 88.06 1135 ASP A N 1
ATOM 8071 C CA . ASP A 1 1135 ? -36.721 46.625 40.936 1.00 88.06 1135 ASP A CA 1
ATOM 8072 C C . ASP A 1 1135 ? -35.645 46.423 39.854 1.00 88.06 1135 ASP A C 1
ATOM 8074 O O . ASP A 1 1135 ? -35.789 46.933 38.740 1.00 88.06 1135 ASP A O 1
ATOM 8078 N N . ILE A 1 1136 ? -34.596 45.640 40.137 1.00 88.19 1136 ILE A N 1
ATOM 8079 C CA . ILE A 1 1136 ? -33.576 45.264 39.145 1.00 88.19 1136 ILE A CA 1
ATOM 8080 C C . ILE A 1 1136 ? -34.192 44.432 38.017 1.00 88.19 1136 ILE A C 1
ATOM 8082 O O . ILE A 1 1136 ? -33.930 44.726 36.851 1.00 88.19 1136 ILE A O 1
ATOM 8086 N N . LEU A 1 1137 ? -35.011 43.426 38.336 1.00 89.31 1137 LEU A N 1
ATOM 8087 C CA . LEU A 1 1137 ? -35.686 42.590 37.335 1.00 89.31 1137 LEU A CA 1
ATOM 8088 C C . LEU A 1 1137 ? -36.638 43.422 36.463 1.00 89.31 1137 LEU A C 1
ATOM 8090 O O . LEU A 1 1137 ? -36.573 43.359 35.235 1.00 89.31 1137 LEU A O 1
ATOM 8094 N N . ASN A 1 1138 ? -37.444 44.295 37.077 1.00 87.12 1138 ASN A N 1
ATOM 8095 C CA . ASN A 1 1138 ? -38.316 45.221 36.347 1.00 87.12 1138 ASN A CA 1
ATOM 8096 C C . ASN A 1 1138 ? -37.524 46.153 35.413 1.00 87.12 1138 ASN A C 1
ATOM 8098 O O . ASN A 1 1138 ? -37.935 46.411 34.280 1.00 87.12 1138 ASN A O 1
ATOM 8102 N N . SER A 1 1139 ? -36.375 46.651 35.877 1.00 85.38 1139 SER A N 1
ATOM 8103 C CA . SER A 1 1139 ? -35.475 47.482 35.075 1.00 85.38 1139 SER A CA 1
ATOM 8104 C C . SER A 1 1139 ? -34.872 46.698 33.906 1.00 85.38 1139 SER A C 1
ATOM 8106 O O . SER A 1 1139 ? -34.875 47.196 32.781 1.00 85.38 1139 SER A O 1
ATOM 8108 N N . ALA A 1 1140 ? -34.432 45.455 34.129 1.00 85.69 1140 ALA A N 1
ATOM 8109 C CA . ALA A 1 1140 ? -33.878 44.584 33.092 1.00 85.69 1140 ALA A CA 1
ATOM 8110 C C . ALA A 1 1140 ? -34.867 44.373 31.931 1.00 85.69 1140 ALA A C 1
ATOM 8112 O O . ALA A 1 1140 ? -34.497 44.530 30.766 1.00 85.69 1140 ALA A O 1
ATOM 8113 N N . HIS A 1 1141 ? -36.144 44.140 32.243 1.00 85.88 1141 HIS A N 1
ATOM 8114 C CA . HIS A 1 1141 ? -37.206 44.002 31.241 1.00 85.88 1141 HIS A CA 1
ATOM 8115 C C . HIS A 1 1141 ? -37.501 45.288 30.460 1.00 85.88 1141 HIS A C 1
ATOM 8117 O O . HIS A 1 1141 ? -37.956 45.227 29.317 1.00 85.88 1141 HIS A O 1
ATOM 8123 N N . SER A 1 1142 ? -37.209 46.467 31.020 1.00 85.12 1142 SER A N 1
ATOM 8124 C CA . SER A 1 1142 ? -37.431 47.749 30.332 1.00 85.12 1142 SER A CA 1
ATOM 8125 C C . SER A 1 1142 ? -36.498 47.983 29.135 1.00 85.12 1142 SER A C 1
ATOM 8127 O O . SER A 1 1142 ? -36.811 48.800 28.269 1.00 85.12 1142 SER A O 1
ATOM 8129 N N . PHE A 1 1143 ? -35.391 47.234 29.048 1.00 80.38 1143 PHE A N 1
ATOM 8130 C CA . PHE A 1 1143 ? -34.441 47.282 27.932 1.00 80.38 1143 PHE A CA 1
ATOM 8131 C C . PHE A 1 1143 ? -34.822 46.362 26.766 1.00 80.38 1143 PHE A C 1
ATOM 8133 O O . PHE A 1 1143 ? -34.067 46.257 25.801 1.00 80.38 1143 PHE A O 1
ATOM 8140 N N . LYS A 1 1144 ? -35.977 45.688 26.812 1.00 82.12 1144 LYS A N 1
ATOM 8141 C CA . LYS A 1 1144 ? -36.431 44.823 25.718 1.00 82.12 1144 LYS A CA 1
ATOM 8142 C C . LYS A 1 1144 ? -36.484 45.607 24.400 1.00 82.12 1144 LYS A C 1
ATOM 8144 O O . LYS A 1 1144 ? -37.039 46.702 24.341 1.00 82.12 1144 LYS A O 1
ATOM 8149 N N . HIS A 1 1145 ? -35.900 45.035 23.346 1.00 80.62 1145 HIS A N 1
ATOM 8150 C CA . HIS A 1 1145 ? -35.685 45.667 22.032 1.00 80.62 1145 HIS A CA 1
ATOM 8151 C C . HIS A 1 1145 ? -34.636 46.796 21.973 1.00 80.62 1145 HIS A C 1
ATOM 8153 O O . HIS A 1 1145 ? -34.465 47.402 20.912 1.00 80.62 1145 HIS A O 1
ATOM 8159 N N . ASP A 1 1146 ? -33.903 47.076 23.055 1.00 84.94 1146 ASP A N 1
ATOM 8160 C CA . ASP A 1 1146 ? -32.751 47.978 23.013 1.00 84.94 1146 ASP A CA 1
ATOM 8161 C C . ASP A 1 1146 ? -31.558 47.291 22.310 1.00 84.94 1146 ASP A C 1
ATOM 8163 O O . ASP A 1 1146 ? -31.192 46.173 22.670 1.00 84.94 1146 ASP A O 1
ATOM 8167 N N . PRO A 1 1147 ? -30.902 47.920 21.321 1.00 79.75 1147 PRO A N 1
ATOM 8168 C CA . PRO A 1 1147 ? -29.814 47.288 20.570 1.00 79.75 1147 PRO A CA 1
ATOM 8169 C C . PRO A 1 1147 ? -28.516 47.113 21.376 1.00 79.75 1147 PRO A C 1
ATOM 8171 O O . PRO A 1 1147 ? -27.619 46.399 20.936 1.00 79.75 1147 PRO A O 1
ATOM 8174 N N . THR A 1 1148 ? -28.387 47.780 22.526 1.00 79.06 1148 THR A N 1
ATOM 8175 C CA . THR A 1 1148 ? -27.200 47.736 23.394 1.00 79.06 1148 THR A CA 1
ATOM 8176 C C . THR A 1 1148 ? -27.425 46.829 24.601 1.00 79.06 1148 THR A C 1
ATOM 8178 O O . THR A 1 1148 ? -26.517 46.101 24.995 1.00 79.06 1148 THR A O 1
ATOM 8181 N N . TYR A 1 1149 ? -28.626 46.861 25.183 1.00 78.38 1149 TYR A N 1
ATOM 8182 C CA . TYR A 1 1149 ? -28.950 46.175 26.439 1.00 78.38 1149 TYR A CA 1
ATOM 8183 C C . TYR A 1 1149 ? -30.093 45.157 26.326 1.00 78.38 1149 TYR A C 1
ATOM 8185 O O . TYR A 1 1149 ? -30.355 44.438 27.287 1.00 78.38 1149 TYR A O 1
ATOM 8193 N N . GLY A 1 1150 ? -30.742 45.034 25.164 1.00 82.31 1150 GLY A N 1
ATOM 8194 C CA . GLY A 1 1150 ? -31.865 44.115 24.946 1.00 82.31 1150 GLY A CA 1
ATOM 8195 C C . GLY A 1 1150 ? -31.510 42.642 25.113 1.00 82.31 1150 GLY A C 1
ATOM 8196 O O . GLY A 1 1150 ? -32.363 41.866 25.531 1.00 82.31 1150 GLY A O 1
ATOM 8197 N N . TYR A 1 1151 ? -30.231 42.286 24.939 1.00 86.38 1151 TYR A N 1
ATOM 8198 C CA . TYR A 1 1151 ? -29.728 40.933 25.191 1.00 86.38 1151 TYR A CA 1
ATOM 8199 C C . TYR A 1 1151 ? -29.978 40.454 26.633 1.00 86.38 1151 TYR A C 1
ATOM 8201 O O . TYR A 1 1151 ? -30.020 39.252 26.880 1.00 86.38 1151 TYR A O 1
ATOM 8209 N N . VAL A 1 1152 ? -30.121 41.375 27.596 1.00 85.12 1152 VAL A N 1
ATOM 8210 C CA . VAL A 1 1152 ? -30.421 41.049 28.997 1.00 85.12 1152 VAL A CA 1
ATOM 8211 C C . VAL A 1 1152 ? -31.843 40.511 29.131 1.00 85.12 1152 VAL A C 1
ATOM 8213 O O . VAL A 1 1152 ? -32.051 39.501 29.800 1.00 85.12 1152 VAL A O 1
ATOM 8216 N N . ALA A 1 1153 ? -32.810 41.171 28.490 1.00 86.62 1153 ALA A N 1
ATOM 8217 C CA . ALA A 1 1153 ? -34.195 40.717 28.481 1.00 86.62 1153 ALA A CA 1
ATOM 8218 C C . ALA A 1 1153 ? -34.305 39.364 27.759 1.00 86.62 1153 ALA A C 1
ATOM 8220 O O . ALA A 1 1153 ? -34.944 38.453 28.274 1.00 86.62 1153 ALA A O 1
ATOM 8221 N N . ASP A 1 1154 ? -33.590 39.199 26.641 1.00 89.31 1154 ASP A N 1
ATOM 8222 C CA . ASP A 1 1154 ? -33.551 37.934 25.897 1.00 89.31 1154 ASP A CA 1
ATOM 8223 C C . ASP A 1 1154 ? -32.917 36.794 26.724 1.00 89.31 1154 ASP A C 1
ATOM 8225 O O . ASP A 1 1154 ? -33.397 35.662 26.708 1.00 89.31 1154 ASP A O 1
ATOM 8229 N N . LEU A 1 1155 ? -31.864 37.079 27.504 1.00 90.25 1155 LEU A N 1
ATOM 8230 C CA . LEU A 1 1155 ? -31.251 36.105 28.414 1.00 90.25 1155 LEU A CA 1
ATOM 8231 C C . LEU A 1 1155 ? -32.219 35.652 29.516 1.00 90.25 1155 LEU A C 1
ATOM 8233 O O . LEU A 1 1155 ? -32.276 34.460 29.821 1.00 90.25 1155 LEU A O 1
ATOM 8237 N N . LEU A 1 1156 ? -32.961 36.582 30.125 1.00 89.75 1156 LEU A N 1
ATOM 8238 C CA . LEU A 1 1156 ? -33.958 36.255 31.148 1.00 89.75 1156 LEU A CA 1
ATOM 8239 C C . LEU A 1 1156 ? -35.112 35.444 30.556 1.00 89.75 1156 LEU A C 1
ATOM 8241 O O . LEU A 1 1156 ? -35.449 34.399 31.111 1.00 89.75 1156 LEU A O 1
ATOM 8245 N N . ASP A 1 1157 ? -35.643 35.862 29.404 1.00 90.69 1157 ASP A N 1
ATOM 8246 C CA . ASP A 1 1157 ? -36.696 35.142 28.682 1.00 90.69 1157 ASP A CA 1
ATOM 8247 C C . ASP A 1 1157 ? -36.254 33.698 28.362 1.00 90.69 1157 ASP A C 1
ATOM 8249 O O . ASP A 1 1157 ? -37.003 32.750 28.610 1.00 90.69 1157 ASP A O 1
ATOM 8253 N N . ASN A 1 1158 ? -35.007 33.497 27.916 1.00 93.38 1158 ASN A N 1
ATOM 8254 C CA . ASN A 1 1158 ? -34.456 32.163 27.655 1.00 93.38 1158 ASN A CA 1
ATOM 8255 C C . ASN A 1 1158 ? -34.288 31.325 28.934 1.00 93.38 1158 ASN A C 1
ATOM 8257 O O . ASN A 1 1158 ? -34.595 30.132 28.929 1.00 93.38 1158 ASN A O 1
ATOM 8261 N N . LYS A 1 1159 ? -33.833 31.920 30.047 1.00 92.19 1159 LYS A N 1
ATOM 8262 C CA . LYS A 1 1159 ? -33.713 31.201 31.331 1.00 92.19 1159 LYS A CA 1
ATOM 8263 C C . LYS A 1 1159 ? -35.081 30.765 31.853 1.00 92.19 1159 LYS A C 1
ATOM 8265 O O . LYS A 1 1159 ? -35.211 29.651 32.357 1.00 92.19 1159 LYS A O 1
ATOM 8270 N N . ILE A 1 1160 ? -36.100 31.607 31.689 1.00 92.62 1160 ILE A N 1
ATOM 8271 C CA . ILE A 1 1160 ? -37.488 31.289 32.042 1.00 92.62 1160 ILE A CA 1
ATOM 8272 C C . ILE A 1 1160 ? -38.033 30.188 31.129 1.00 92.62 1160 ILE A C 1
ATOM 8274 O O . ILE A 1 1160 ? -38.687 29.272 31.617 1.00 92.62 1160 ILE A O 1
ATOM 8278 N N . ALA A 1 1161 ? -37.739 30.221 29.827 1.00 93.75 1161 ALA A N 1
ATOM 8279 C CA . ALA A 1 1161 ? -38.164 29.173 28.900 1.00 93.75 1161 ALA A CA 1
ATOM 8280 C C . ALA A 1 1161 ? -37.609 27.794 29.299 1.00 93.75 1161 ALA A C 1
ATOM 8282 O O . ALA A 1 1161 ? -38.359 26.820 29.345 1.00 93.75 1161 ALA A O 1
ATOM 8283 N N . VAL A 1 1162 ? -36.323 27.716 29.663 1.00 94.81 1162 VAL A N 1
ATOM 8284 C CA . VAL A 1 1162 ? -35.706 26.471 30.153 1.00 94.81 1162 VAL A CA 1
ATOM 8285 C C . VAL A 1 1162 ? -36.280 26.052 31.507 1.00 94.81 1162 VAL A C 1
ATOM 8287 O O . VAL A 1 1162 ? -36.573 24.875 31.705 1.00 94.81 1162 VAL A O 1
ATOM 8290 N N . ALA A 1 1163 ? -36.504 26.997 32.423 1.00 94.00 1163 ALA A N 1
ATOM 8291 C CA . ALA A 1 1163 ? -37.146 26.721 33.706 1.00 94.00 1163 ALA A CA 1
ATOM 8292 C C . ALA A 1 1163 ? -38.567 26.161 33.542 1.00 94.00 1163 ALA A C 1
ATOM 8294 O O . ALA A 1 1163 ? -38.908 25.175 34.188 1.00 94.00 1163 ALA A O 1
ATOM 8295 N N . ASN A 1 1164 ? -39.372 26.739 32.646 1.00 94.00 1164 ASN A N 1
ATOM 8296 C CA . ASN A 1 1164 ? -40.708 26.238 32.331 1.00 94.00 1164 ASN A CA 1
ATOM 8297 C C . ASN A 1 1164 ? -40.631 24.826 31.747 1.00 94.00 1164 ASN A C 1
ATOM 8299 O O . ASN A 1 1164 ? -41.371 23.948 32.180 1.00 94.00 1164 ASN A O 1
ATOM 8303 N N . LYS A 1 1165 ? -39.689 24.576 30.830 1.00 93.94 1165 LYS A N 1
ATOM 8304 C CA . LYS A 1 1165 ? -39.491 23.240 30.262 1.00 93.94 1165 LYS A CA 1
ATOM 8305 C C . LYS A 1 1165 ? -39.161 22.203 31.341 1.00 93.94 1165 LYS A C 1
ATOM 8307 O O . LYS A 1 1165 ? -39.759 21.133 31.367 1.00 93.94 1165 LYS A O 1
ATOM 8312 N N . PHE A 1 1166 ? -38.233 22.528 32.238 1.00 94.88 1166 PHE A N 1
ATOM 8313 C CA . PHE A 1 1166 ? -37.773 21.627 33.294 1.00 94.88 1166 PHE A CA 1
ATOM 8314 C C . PHE A 1 1166 ? -38.835 21.406 34.387 1.00 94.88 1166 PHE A C 1
ATOM 8316 O O . PHE A 1 1166 ? -39.233 20.273 34.651 1.00 94.88 1166 PHE A O 1
ATOM 8323 N N . ALA A 1 1167 ? -39.321 22.486 35.001 1.00 95.19 1167 ALA A N 1
ATOM 8324 C CA . ALA A 1 1167 ? -40.167 22.429 36.192 1.00 95.19 1167 ALA A CA 1
ATOM 8325 C C . ALA A 1 1167 ? -41.662 22.276 35.889 1.00 95.19 1167 ALA A C 1
ATOM 8327 O O . ALA A 1 1167 ? -42.393 21.747 36.717 1.00 95.19 1167 ALA A O 1
ATOM 8328 N N . ILE A 1 1168 ? -42.144 22.761 34.740 1.00 94.12 1168 ILE A N 1
ATOM 8329 C CA . ILE A 1 1168 ? -43.582 22.809 34.430 1.00 94.12 1168 ILE A CA 1
ATOM 8330 C C . ILE A 1 1168 ? -43.935 21.758 33.381 1.00 94.12 1168 ILE A C 1
ATOM 8332 O O . ILE A 1 1168 ? -44.764 20.891 33.643 1.00 94.12 1168 ILE A O 1
ATOM 8336 N N . ASP A 1 1169 ? -43.303 21.803 32.208 1.00 92.12 1169 ASP A N 1
ATOM 8337 C CA . ASP A 1 1169 ? -43.648 20.894 31.110 1.00 92.12 1169 ASP A CA 1
ATOM 8338 C C . ASP A 1 1169 ? -43.291 19.446 31.459 1.00 92.12 1169 ASP A C 1
ATOM 8340 O O . ASP A 1 1169 ? -44.074 18.536 31.197 1.00 92.12 1169 ASP A O 1
ATOM 8344 N N . LEU A 1 1170 ? -42.117 19.237 32.061 1.00 92.44 1170 LEU A N 1
ATOM 8345 C CA . LEU A 1 1170 ? -41.629 17.914 32.451 1.00 92.44 1170 LEU A CA 1
ATOM 8346 C C . LEU A 1 1170 ? -41.871 17.585 33.929 1.00 92.44 1170 LEU A C 1
ATOM 8348 O O . LEU A 1 1170 ? -41.762 16.421 34.301 1.00 92.44 1170 LEU A O 1
ATOM 8352 N N . GLY A 1 1171 ? -42.185 18.586 34.758 1.00 94.25 1171 GLY A N 1
ATOM 8353 C CA . GLY A 1 1171 ? -42.480 18.403 36.179 1.00 94.25 1171 GLY A CA 1
ATOM 8354 C C . GLY A 1 1171 ? -41.307 17.905 37.025 1.00 94.25 1171 GLY A C 1
ATOM 8355 O O . GLY A 1 1171 ? -41.542 17.259 38.037 1.00 94.25 1171 GLY A O 1
ATOM 8356 N N . LEU A 1 1172 ? -40.058 18.155 36.632 1.00 95.12 1172 LEU A N 1
ATOM 8357 C CA . LEU A 1 1172 ? -38.904 17.463 37.209 1.00 95.12 1172 LEU A CA 1
ATOM 8358 C C . LEU A 1 1172 ? -38.454 18.019 38.563 1.00 95.12 1172 LEU A C 1
ATOM 8360 O O . LEU A 1 1172 ? -38.362 19.234 38.768 1.00 95.12 1172 LEU A O 1
ATOM 8364 N N . ASN A 1 1173 ? -38.051 17.101 39.439 1.00 91.38 1173 ASN A N 1
ATOM 8365 C CA . ASN A 1 1173 ? -37.264 17.367 40.635 1.00 91.38 1173 ASN A CA 1
ATOM 8366 C C . ASN A 1 1173 ? -36.089 16.397 40.721 1.00 91.38 1173 ASN A C 1
ATOM 8368 O O . ASN A 1 1173 ? -36.236 15.215 40.423 1.00 91.38 1173 ASN A O 1
ATOM 8372 N N . TYR A 1 1174 ? -34.950 16.871 41.216 1.00 86.06 1174 TYR A N 1
ATOM 8373 C CA . TYR A 1 1174 ? -33.859 15.984 41.612 1.00 86.06 1174 TYR A CA 1
ATOM 8374 C C . TYR A 1 1174 ? -34.134 15.388 42.993 1.00 86.06 1174 TYR A C 1
ATOM 8376 O O . TYR A 1 1174 ? -34.687 16.060 43.864 1.00 86.06 1174 TYR A O 1
ATOM 8384 N N . ASN A 1 1175 ? -33.688 14.151 43.206 1.00 79.50 1175 ASN A N 1
ATOM 8385 C CA . ASN A 1 1175 ? -33.966 13.402 44.434 1.00 79.50 1175 ASN A CA 1
ATOM 8386 C C . ASN A 1 1175 ? -33.270 13.975 45.688 1.00 79.50 1175 ASN A C 1
ATOM 8388 O O . ASN A 1 1175 ? -33.675 13.662 46.807 1.00 79.50 1175 ASN A O 1
ATOM 8392 N N . SER A 1 1176 ? -32.259 14.843 45.534 1.00 79.75 1176 SER A N 1
ATOM 8393 C CA . SER A 1 1176 ? -31.582 15.519 46.649 1.00 79.75 1176 SER A CA 1
ATOM 8394 C C . SER A 1 1176 ? -31.548 17.043 46.490 1.00 79.75 1176 SER A C 1
ATOM 8396 O O . SER A 1 1176 ? -31.454 17.584 45.387 1.00 79.75 1176 SER A O 1
ATOM 8398 N N . ALA A 1 1177 ? -31.563 17.763 47.617 1.00 75.50 1177 ALA A N 1
ATOM 8399 C CA . ALA A 1 1177 ? -31.474 19.224 47.623 1.00 75.50 1177 ALA A CA 1
ATOM 8400 C C . ALA A 1 1177 ? -30.131 19.739 47.067 1.00 75.50 1177 ALA A C 1
ATOM 8402 O O . ALA A 1 1177 ? -30.096 20.780 46.411 1.00 75.50 1177 ALA A O 1
ATOM 8403 N N . SER A 1 1178 ? -29.027 19.018 47.302 1.00 78.00 1178 SER A N 1
ATOM 8404 C CA . SER A 1 1178 ? -27.708 19.375 46.767 1.00 78.00 1178 SER A CA 1
ATOM 8405 C C . SER A 1 1178 ? -27.647 19.232 45.251 1.00 78.00 1178 SER A C 1
ATOM 8407 O O . SER A 1 1178 ? -27.180 20.158 44.588 1.00 78.00 1178 SER A O 1
ATOM 8409 N N . ASP A 1 1179 ? -28.167 18.131 44.702 1.00 81.75 1179 ASP A N 1
ATOM 8410 C CA . ASP A 1 1179 ? -28.182 17.889 43.252 1.00 81.75 1179 ASP A CA 1
ATOM 8411 C C . ASP A 1 1179 ? -29.137 18.847 42.560 1.00 81.75 1179 ASP A C 1
ATOM 8413 O O . ASP A 1 1179 ? -28.822 19.411 41.515 1.00 81.75 1179 ASP A O 1
ATOM 8417 N N . SER A 1 1180 ? -30.276 19.102 43.200 1.00 84.44 1180 SER A N 1
ATOM 8418 C CA . SER A 1 1180 ? -31.240 20.099 42.772 1.00 84.44 1180 SER A CA 1
ATOM 8419 C C . SER A 1 1180 ? -30.580 21.474 42.603 1.00 84.44 1180 SER A C 1
ATOM 8421 O O . SER A 1 1180 ? -30.714 22.112 41.556 1.00 84.44 1180 SER A O 1
ATOM 8423 N N . ILE A 1 1181 ? -29.796 21.920 43.593 1.00 82.44 1181 ILE A N 1
ATOM 8424 C CA . ILE A 1 1181 ? -29.059 23.189 43.522 1.00 82.44 1181 ILE A CA 1
ATOM 8425 C C . ILE A 1 1181 ? -27.962 23.136 42.452 1.00 82.44 1181 ILE A C 1
ATOM 8427 O O . ILE A 1 1181 ? -27.933 24.003 41.581 1.00 82.44 1181 ILE A O 1
ATOM 8431 N N . ALA A 1 1182 ? -27.081 22.137 42.494 1.00 85.44 1182 ALA A N 1
ATOM 8432 C CA . ALA A 1 1182 ? -25.916 22.067 41.616 1.00 85.44 1182 ALA A CA 1
ATOM 8433 C C . ALA A 1 1182 ? -26.304 21.940 40.133 1.00 85.44 1182 ALA A C 1
ATOM 8435 O O . ALA A 1 1182 ? -25.860 22.743 39.309 1.00 85.44 1182 ALA A O 1
ATOM 8436 N N . ASN A 1 1183 ? -27.181 20.991 39.794 1.00 89.56 1183 ASN A N 1
ATOM 8437 C CA . ASN A 1 1183 ? -27.612 20.769 38.414 1.00 89.56 1183 ASN A CA 1
ATOM 8438 C C . ASN A 1 1183 ? -28.500 21.911 37.916 1.00 89.56 1183 ASN A C 1
ATOM 8440 O O . ASN A 1 1183 ? -28.339 22.376 36.790 1.00 89.56 1183 ASN A O 1
ATOM 8444 N N . GLY A 1 1184 ? -29.378 22.447 38.770 1.00 90.38 1184 GLY A N 1
ATOM 8445 C CA . GLY A 1 1184 ? -30.184 23.612 38.417 1.00 90.38 1184 GLY A CA 1
ATOM 8446 C C . GLY A 1 1184 ? -29.340 24.860 38.109 1.00 90.38 1184 GLY A C 1
ATOM 8447 O O . GLY A 1 1184 ? -29.700 25.638 37.222 1.00 90.38 1184 GLY A O 1
ATOM 8448 N N . MET A 1 1185 ? -28.210 25.049 38.803 1.00 89.38 1185 MET A N 1
ATOM 8449 C CA . MET A 1 1185 ? -27.236 26.106 38.500 1.00 89.38 1185 MET A CA 1
ATOM 8450 C C . MET A 1 1185 ? -26.477 25.840 37.197 1.00 89.38 1185 MET A C 1
ATOM 8452 O O . MET A 1 1185 ? -26.278 26.764 36.409 1.00 89.38 1185 MET A O 1
ATOM 8456 N N . ALA A 1 1186 ? -26.074 24.590 36.948 1.00 92.56 1186 ALA A N 1
ATOM 8457 C CA . ALA A 1 1186 ? -25.393 24.203 35.714 1.00 92.56 1186 ALA A CA 1
ATOM 8458 C C . ALA A 1 1186 ? -26.278 24.442 34.478 1.00 92.56 1186 ALA A C 1
ATOM 8460 O O . ALA A 1 1186 ? -25.833 25.072 33.518 1.00 92.56 1186 ALA A O 1
ATOM 8461 N N . ILE A 1 1187 ? -27.553 24.039 34.543 1.00 93.50 1187 ILE A N 1
ATOM 8462 C CA . ILE A 1 1187 ? -28.544 24.279 33.484 1.00 93.50 1187 ILE A CA 1
ATOM 8463 C C . ILE A 1 1187 ? -28.699 25.783 33.231 1.00 93.50 1187 ILE A C 1
ATOM 8465 O O . ILE A 1 1187 ? -28.597 26.235 32.094 1.00 93.50 1187 ILE A O 1
ATOM 8469 N N . ALA A 1 1188 ? -28.889 26.585 34.283 1.00 90.44 1188 ALA A N 1
ATOM 8470 C CA . ALA A 1 1188 ? -29.052 28.033 34.144 1.00 90.44 1188 ALA A CA 1
ATOM 8471 C C . ALA A 1 1188 ? -27.795 28.744 33.607 1.00 90.44 1188 ALA A C 1
ATOM 8473 O O . ALA A 1 1188 ? -27.919 29.761 32.922 1.00 90.44 1188 ALA A O 1
ATOM 8474 N N . ALA A 1 1189 ? -26.598 28.232 33.906 1.00 89.81 1189 ALA A N 1
ATOM 8475 C CA . ALA A 1 1189 ? -25.333 28.768 33.406 1.00 89.81 1189 ALA A CA 1
ATOM 8476 C C . ALA A 1 1189 ? -25.105 28.482 31.912 1.00 89.81 1189 ALA A C 1
ATOM 8478 O O . ALA A 1 1189 ? -24.443 29.275 31.245 1.00 89.81 1189 ALA A O 1
ATOM 8479 N N . ALA A 1 1190 ? -25.665 27.390 31.387 1.00 93.44 1190 ALA A N 1
ATOM 8480 C CA . ALA A 1 1190 ? -25.592 27.040 29.968 1.00 93.44 1190 ALA A CA 1
ATOM 8481 C C . ALA A 1 1190 ? -26.549 27.865 29.083 1.00 93.44 1190 ALA A C 1
ATOM 8483 O O . ALA A 1 1190 ? -26.451 27.827 27.857 1.00 93.44 1190 ALA A O 1
ATOM 8484 N N . VAL A 1 1191 ? -27.473 28.629 29.677 1.00 92.50 1191 VAL A N 1
ATOM 8485 C CA . VAL A 1 1191 ? -28.384 29.501 28.925 1.00 92.50 1191 VAL A CA 1
ATOM 8486 C C . VAL A 1 1191 ? -27.665 30.769 28.470 1.00 92.50 1191 VAL A C 1
ATOM 8488 O O . VAL A 1 1191 ? -27.061 31.485 29.270 1.00 92.50 1191 VAL A O 1
ATOM 8491 N N . THR A 1 1192 ? -27.807 31.102 27.187 1.00 92.06 1192 THR A N 1
ATOM 8492 C CA . THR A 1 1192 ? -27.289 32.347 26.601 1.00 92.06 1192 THR A CA 1
ATOM 8493 C C . THR A 1 1192 ? -28.430 33.235 26.105 1.00 92.06 1192 THR A C 1
ATOM 8495 O O . THR A 1 1192 ? -29.568 32.787 25.967 1.00 92.06 1192 THR A O 1
ATOM 8498 N N . SER A 1 1193 ? -28.147 34.501 25.782 1.00 88.38 1193 SER A N 1
ATOM 8499 C CA . SER A 1 1193 ? -29.155 35.409 25.208 1.00 88.38 1193 SER A CA 1
ATOM 8500 C C . SER A 1 1193 ? -29.640 34.976 23.818 1.00 88.38 1193 SER A C 1
ATOM 8502 O O . SER A 1 1193 ? -30.640 35.489 23.336 1.00 88.38 1193 SER A O 1
ATOM 8504 N N . SER A 1 1194 ? -28.942 34.045 23.159 1.00 90.69 1194 SER A N 1
ATOM 8505 C CA . SER A 1 1194 ? -29.249 33.590 21.798 1.00 90.69 1194 SER A CA 1
ATOM 8506 C C . SER A 1 1194 ? -29.630 32.113 21.689 1.00 90.69 1194 SER A C 1
ATOM 8508 O O . SER A 1 1194 ? -30.037 31.692 20.610 1.00 90.69 1194 SER A O 1
ATOM 8510 N N . SER A 1 1195 ? -29.461 31.308 22.743 1.00 91.88 1195 SER A N 1
ATOM 8511 C CA . SER A 1 1195 ? -29.681 29.859 22.678 1.00 91.88 1195 SER A CA 1
ATOM 8512 C C . SER A 1 1195 ? -29.993 29.238 24.040 1.00 91.88 1195 SER A C 1
ATOM 8514 O O . SER A 1 1195 ? -29.417 29.624 25.062 1.00 91.88 1195 SER A O 1
ATOM 8516 N N . THR A 1 1196 ? -30.862 28.225 24.010 1.00 94.56 1196 THR A N 1
ATOM 8517 C CA . THR A 1 1196 ? -31.218 27.334 25.125 1.00 94.56 1196 THR A CA 1
ATOM 8518 C C . THR A 1 1196 ? -30.747 25.891 24.913 1.00 94.56 1196 THR A C 1
ATOM 8520 O O . THR A 1 1196 ? -30.958 25.057 25.788 1.00 94.56 1196 THR A O 1
ATOM 8523 N N . THR A 1 1197 ? -30.131 25.567 23.771 1.00 93.62 1197 THR A N 1
ATOM 8524 C CA . THR A 1 1197 ? -29.861 24.181 23.342 1.00 93.62 1197 THR A CA 1
ATOM 8525 C C . THR A 1 1197 ? -28.974 23.410 24.318 1.00 93.62 1197 THR A C 1
ATOM 8527 O O . THR A 1 1197 ? -29.327 22.302 24.723 1.00 93.62 1197 THR A O 1
ATOM 8530 N N . ASP A 1 1198 ? -27.859 24.002 24.747 1.00 92.31 1198 ASP A N 1
ATOM 8531 C CA . ASP A 1 1198 ? -26.925 23.345 25.669 1.00 92.31 1198 ASP A CA 1
ATOM 8532 C C . ASP A 1 1198 ? -27.586 23.099 27.032 1.00 92.31 1198 ASP A C 1
ATOM 8534 O O . ASP A 1 1198 ? -27.451 22.028 27.619 1.00 92.31 1198 ASP A O 1
ATOM 8538 N N . ALA A 1 1199 ? -28.389 24.060 27.498 1.00 93.00 1199 ALA A N 1
ATOM 8539 C CA . ALA A 1 1199 ? -29.145 23.939 28.738 1.00 93.00 1199 ALA A CA 1
ATOM 8540 C C . ALA A 1 1199 ? -30.220 22.840 28.670 1.00 93.00 1199 ALA A C 1
ATOM 8542 O O . ALA A 1 1199 ? -30.389 22.104 29.637 1.00 93.00 1199 ALA A O 1
ATOM 8543 N N . ILE A 1 1200 ? -30.916 22.694 27.535 1.00 91.69 1200 ILE A N 1
ATOM 8544 C CA . ILE A 1 1200 ? -31.891 21.610 27.324 1.00 91.69 1200 ILE A CA 1
ATOM 8545 C C . ILE A 1 1200 ? -31.186 20.250 27.271 1.00 91.69 1200 ILE A C 1
ATOM 8547 O O . ILE A 1 1200 ? -31.684 19.282 27.839 1.00 91.69 1200 ILE A O 1
ATOM 8551 N N . THR A 1 1201 ? -30.005 20.180 26.655 1.00 90.31 1201 THR A N 1
ATOM 8552 C CA . THR A 1 1201 ? -29.203 18.947 26.596 1.00 90.31 1201 THR A CA 1
ATOM 8553 C C . THR A 1 1201 ? -28.793 18.481 27.996 1.00 90.31 1201 THR A C 1
ATOM 8555 O O . THR A 1 1201 ? -28.867 17.292 28.297 1.00 90.31 1201 THR A O 1
ATOM 8558 N N . LEU A 1 1202 ? -28.446 19.419 28.885 1.00 91.50 1202 LEU A N 1
ATOM 8559 C CA . LEU A 1 1202 ? -28.106 19.128 30.282 1.00 91.50 1202 LEU A CA 1
ATOM 8560 C C . LEU A 1 1202 ? -29.276 18.587 31.122 1.00 91.50 1202 LEU A C 1
ATOM 8562 O O . LEU A 1 1202 ? -29.025 18.063 32.202 1.00 91.50 1202 LEU A O 1
ATOM 8566 N N . ILE A 1 1203 ? -30.531 18.674 30.656 1.00 90.44 1203 ILE A N 1
ATOM 8567 C CA . ILE A 1 1203 ? -31.675 18.032 31.333 1.00 90.44 1203 ILE A CA 1
ATOM 8568 C C . ILE A 1 1203 ? -31.550 16.500 31.272 1.00 90.44 1203 ILE A C 1
ATOM 8570 O O . ILE A 1 1203 ? -32.062 15.813 32.149 1.00 90.44 1203 ILE A O 1
ATOM 8574 N N . GLY A 1 1204 ? -30.862 15.959 30.260 1.00 83.00 1204 GLY A N 1
ATOM 8575 C CA . GLY A 1 1204 ? -30.549 14.529 30.188 1.00 83.00 1204 GLY A CA 1
ATOM 8576 C C . GLY A 1 1204 ? -31.711 13.627 29.764 1.00 83.00 1204 GLY A C 1
ATOM 8577 O O . GLY A 1 1204 ? -31.604 12.414 29.899 1.00 83.00 1204 GLY A O 1
ATOM 8578 N N . ILE A 1 1205 ? -32.806 14.183 29.228 1.00 83.19 1205 ILE A N 1
ATOM 8579 C CA . ILE A 1 1205 ? -33.951 13.404 28.727 1.00 83.19 1205 ILE A CA 1
ATOM 8580 C C . ILE A 1 1205 ? -33.958 13.420 27.184 1.00 83.19 1205 ILE A C 1
ATOM 8582 O O . ILE A 1 1205 ? -34.049 14.500 26.586 1.00 83.19 1205 ILE A O 1
ATOM 8586 N N . PRO A 1 1206 ? -33.881 12.252 26.518 1.00 70.25 1206 PRO A N 1
ATOM 8587 C CA . PRO A 1 1206 ? -33.903 12.151 25.060 1.00 70.25 1206 PRO A CA 1
ATOM 8588 C C . PRO A 1 1206 ? -35.175 12.747 24.433 1.00 70.25 1206 PRO A C 1
ATOM 8590 O O . PRO A 1 1206 ? -36.277 12.573 24.945 1.00 70.25 1206 PRO A O 1
ATOM 8593 N N . GLY A 1 1207 ? -35.034 13.437 23.295 1.00 66.25 1207 GLY A N 1
ATOM 8594 C CA . GLY A 1 1207 ? -36.174 13.962 22.521 1.00 66.25 1207 GLY A CA 1
ATOM 8595 C C . GLY A 1 1207 ? -36.803 15.259 23.051 1.00 66.25 1207 GLY A C 1
ATOM 8596 O O . GLY A 1 1207 ? -37.866 15.659 22.582 1.00 66.25 1207 GLY A O 1
ATOM 8597 N N . VAL A 1 1208 ? -36.159 15.924 24.014 1.00 65.25 1208 VAL A N 1
ATOM 8598 C CA . VAL A 1 1208 ? -36.636 17.176 24.634 1.00 65.25 1208 VAL A CA 1
ATOM 8599 C C . VAL A 1 1208 ? -36.151 18.447 23.901 1.00 65.25 1208 VAL A C 1
ATOM 8601 O O . VAL A 1 1208 ? -36.681 19.528 24.172 1.00 65.25 1208 VAL A O 1
ATOM 8604 N N . SER A 1 1209 ? -35.191 18.313 22.970 1.00 49.75 1209 SER A N 1
ATOM 8605 C CA . SER A 1 1209 ? -34.530 19.387 22.195 1.00 49.75 1209 SER A CA 1
ATOM 8606 C C . SER A 1 1209 ? -35.389 20.058 21.131 1.00 49.75 1209 SER A C 1
ATOM 8608 O O . SER A 1 1209 ? -36.027 19.303 20.360 1.00 49.75 1209 SER A O 1
#

Radius of gyration: 50.5 Å; chains: 1; bounding box: 109×100×138 Å

Sequence (1209 aa):
MTLAGSIVGSWEASSLPELKVFSFLQDGTYMGVSTTTGGSGSNTDGTPGMERGTYSLDLNTGYLTMTMLVDTNGHWGASDKNSIGTTYVVPVTTLTSSSFIAGGPGSDPFTLISSATSTIVGTWYLSKNDYHVAITFKSDGTYMQAEDGPVDGSSGHTGMDSGTYTWNSVTGALTCTTTLETDGGWSLSNARVNSVIVNGDSAILHSPTEGDNTFTRVIASQQPVAASANTAPSFAAGGNGKVTTDFGAGDYGASVALQSDGKILLAGTINDDFALLRYNTNGSLDTSFDGDGKVATDMGGSDAGHGIALQANGKILVAGEVAGNNTNYGLVRYDVNGTLDTSFAGSGKVITDFGGGEKANSITLQPDGKILVAGDYTISSNTGSSGGYSLARYNAEGSLDTSFDNDGKLTTNFGGGGNGYGIALQTDGKILVTGNGYIGGVDRNDMTLARYNADGSLDASFDGDGKLTTDFGGAEYGMSVMPQADGKILVAGVSFIGSNNVALARYNTDGSLDTSFDGDGKVTTDLGGSDHGFAIALQTDGKILVAGDGGSSADFALTRYNTDGSLDISFDGDGKLTTDLGGTDESYSIVLQPDGKILVAGTRYGATDSDFALARYNSDGSLDTSFGSGSSNTLDGAPSYSENNSAVVLDSSVQVVDTELAAIGNYAGATLTLSRHGGARAEDSFSATGSLSTLSQGGNLVYGGTSIGTVSTNASGTLLLTFNSNATQTLVNNTLSAIAYANSSDTPPASVQIDWNFSDGNSGDQGTGGTLAATGSTTLSIAAANDAPVNATPLVQVATTDQDHVVAGVSITDPDANSLQITLSAGHGVLSLSSISGLSFTTGDGSADTRMVFSGSKASVNAALNNFIYHGQSDFLSGTDFVSLMSSDQGGAGAGGTLTDSSMLSVFVVGAEGTEAVTGGAGDDTLAGGSGNEMISGGEGNDNLAGGSGNDVLLGGAGNDALDGGPGADSSAYSGTRAHYSVATTATGITVTDNFGSDGMDTLNNVEQLRFYDMTVNLVIQAKVAATPPADVQSLTELYVAFFNRVPDADGLSYWIDQKTAGQSVSQIAETFYNAGVQYTSLTGFSATMTNQDFINVVYKNVLGRSGGADQGGLDYWNGELVSGRATHGSLVSDILNSAHSFKHDPTYGYVADLLDNKIAVANKFAIDLGLNYNSASDSIANGMAIAAAVTSSSTTDAITLIGIPGVS

pLDDT: mean 77.97, std 22.51, range [20.3, 98.38]

Secondary structure (DSSP, 8-state):
----------EE--SSSS--EEEE-TT--EEEEE-------------------EEEEETTTTEEEEEEEE-TT--BT---TT-EEEEEEEEGGG-SSPPP----TTS-S-------S--EEEEEEEEETTEEEEEEEETTS-EEEEEEEESSS---------EEEEEETTTTEEEEEE---S-S-----------EEETTEEEPPPPPPTT---------S------PBPPPPEEEPPP-SEEEE--STTEEEEEEEE-TTS-EEEEEEETTEEEEEEE-TTS-B-TTSTTTSEEEE--SSSEEEEEEEE-TTS-EEEEEEEESSSEEEEEEEE-TTS-B-TTSTTTSEEEE--SSEEEEEEEEE-TTS-EEEEEEEEE--TT--EEEEEEEEE-TTS-B-TTSTTTSEEEE--SS-EEEEEEEE-TTS-EEEEEEEE-TTSSSEEEEEEEE-TTS-B-TTSTTTSEEEE--SS-EEEEEEEE-TTS-EEEEEEEEESEEEEEEEEE-TTS-B-TTSTTTSEEEE--SSS-EEEEEEE-TTS-EEEEEEETTTTEEEEEEE-TTS-B-TTSTTTSEEEE--SSEEEEEEEEE-TTS-EEEEEEEE-SS-EEEEEEEE-TTS-B-TTSS--S--S-----EEETTSPPEES-SS-EEE-HHHHHHT--TT-EEEEEETTS--TTEEEEE-TTBPP--TTSEEEETTEEEEEEEEEETTEEEEEE-TT--HHHHHHHHTTEEEEE--SS--SEEEEEEEEE---SSTT-BT---EEEEEEEEEEEPBPPPPEEE--S-EEEETTSEEEE---EEE-SS-SSEEEEEEESSEEEE-S--TTEEEEE--SSSBSEEEEEE-HHHHHHHHTTEEEEE-TT--SEEEEEEEEEE-TTTTSBS---EEEEEEEEEEEPSSSPPEEEEEESS-EEE--BSS-EEEEEESS-EEE--BSS-EEEEEES--EEE--SSS-EEE-SS-GGGEEEEEETTEEEEEESSSS--EEEEES--EEE-SSEEEESSHHHHHHTS-HHHHHHHHHHHHHHHSSPPPHHHHHHHHHHHHTT--HHHHHHHHHHHHHHTHHHH---TT--HHHHHHHHHHHHH--TT-S-HHHHHHHHHHHHTTSS-HHHHHHHHHHHHHHTTT-TTTHHHHHHHHHHHHHHIIIIIIS-EEESSHHHHHHHHHHHHHT--SS--HHHHHTT--TT--

Foldseek 3Di:
DDDDDDFPDWDFDPPDPWTWIWGADPVGDGDDIDTDDDDPDDDPDDDDDDDDKDWDADPVQQKTKTWAWADPQGDHDDPDPDTDIDIDIDHNVPDDPDDFDQDDPDDDGGDDDDDDPWDWQDWDWFDDPQWIWIWIATLVFDTDDTDIDGPDPDDDDDDDPDWDWTQDLQARDTDTDDDDDDDDDDDPPDRDPPFDDDPHDTDDDDDDDPDDPDDDDDDPDDRDPPFDAFDFWFWFAWFPQKDWDDPDFAWKWAEWDADPQRKIWTWKDDPLFTKIFIDDNQAAGDCQAVRTRIDTHHPPARWIWHEWDAFPQGKIKTWWWHDDPAIWIKIFIDDNSNHGDCQQVNHRIDTGDPPAHWIFRYWDADPQQKIKTKKKGWHDDPVDIAIFMKMFIAHNSHHGDCLAVNRRIDTDAPDGHWIWAEWDADPQGKIKIWWWHQDPDDRAIFTKMFIAHNNNAGDCLAVNRRIDTDDPPAHWTFQYKDADPQQKIKTWWWGPDVAIWTKIFIAHNSNHGDCLAVNRRIDTHAPAHRWIFQYWDAFPQGKIKTWWFHHDQTATKIFIADNNNHGDCQAVNTRIDGDHPDGHHTWRYWDADPQRKIKTWIWHDDPRRITTMIGIAHNNNHGDRSHRGHRDSDQPAAAEAEAPDDFTFRHLSIAMDGPLCQVVQFLAQKKKKKAWDPGFAQQKFKFFADQWDGLDAQAFTDGVRDGFFHQPDTGRRMTMTGGRGVDGSVNVRNRSSGITMDGHDLADDQKIKMKMKIKSSDPDSSGPDGIHIRIDIHIYGYFHAFWAKDWDADAAAEAEQADKDWGADIAIDGRFFQKKKKKKAKPFWFKAWPDCPQKDWPADDRHRHRITIIMGGRVNVRNRSGGIIIHGHNPCQWAKMKIKIKMWSCQGRGPDGIHIDIFIHIYTYHHPDDEDEAEQAAEEEEEEADAEAYEYADAHYAYEYHQYAEEYEYEDYFDEYEYENPHYAYEYEDRAAPQQWDWDQDPQAIWIAGNDDRNGIYGYHNYQWYHHPWKIFGNCLQVLCVVADVVQLLLLQVLCLQQALFQAAQVRSSVVSVVVVVPDDSLNVSVVSLVVLCVVCVRRVRHPPDDQLSLQQSSQCRQQVDPRRDDPVSSVVSSVCVVVVVDDSSRSSVVVNVVLCVCCPPPVRNLSNLQSVLLVVLSCLRCHVRVIDGPDPVCRSPLRNVLSNPGGSVDNVVSQVSSVHPPSD